Protein AF-A0ABD3M1J2-F1 (afdb_monomer)

Secondary structure (DSSP, 8-state):
---EEPP-HHHHHHHHHHHHHHHHHHHHHHGGGTT-TTHHHHHHHHS-TT---SS-PPPSB-TT--GGGB-TTSSSB--TTTTTT-SS-IIIIIBSTT-GGGG-TTS-B-TTTT--TTPPPHHHHHHHHHHHHHHHTTT---HHHHHHHHHHHHHSTTS---S---HHHHHHHHHHHTS---GGG-----SSSTTBGGGGHHHHHHHHHHHHHHHTTS-TTS--PPPHHHHHHHHHHHHHHHTTT---HHHHHHHHHHHHHHHHHHHPPEETTT-----HHHHHHHHHHTT-PPP-TT------SSBHHHHHHHHHHHHHHHHSHHHHTTT---SHHHHHGGGGSEEEETTTTEEEESPBPTTSS-BHHHHHHHHTT---EE--TTSTT-S-B---TTT----TTTEEEEEETTEEEEEEEEHHHHHH-GGGGGSSB-GGG-EESEETTEE-TTTSPPPPHHHHTTS----HHHHHHHHHHTTT-TT--TTGGG-TTS--TTS-PPP-S--SSHHHHHHHHHHHHHHHHHHHHHHHHTT-EEEE--EEEE-TTS-EEEEEEPPTTSTTGGGT--TT-EEEEEE-HHHHHHHTS--EEEEEEEEEEBTEEEEEEPP----------------------PPP----------TT--S-EEEEE---THHHHHHHHHHHHHHH-TTSB-HHHHHHHHT-----PPPSS----SSS--PPTTSPPPPHHHHHHHHHHHT-SEEEES--HHHHHHHHTTSS-PEEEEESSHHHHHHHHHHHHTTT--EEE---GGGTTS--TTGGGBHHHHHHHHHHHHHHHHHHHHHHHS---HHHHHHHHHHHHHHHHHHHHH-SEEEEEHHHHT-GGGTT---SEEEETTTTTS-HHHHHHHHTTTBSEEEEE-SS---SS--HHHHHHHTT-PPP---EE-SS-HHHHHHHHHHHSTT--EESS-SGGG-GGGSTT--SSS----SSTT--EEEEE--PPPEE-TTSS-EE-HHHHHHHHHHHHHHHHHT--GGGEEEE-S-HHHHHHHHHHHHHH-SS-HHHHHTSEEE-TGGGTT--EEEEEEE-----SSS--GGGG-HHHHHHHHTTEEEEEEEEE-HHHHTTSHHHHHHHHHHHHTT-EEES-TTS-EE-----PPPSS-GGGSTTTTHHHHHTT--------------------------------------------------------------------------------------------------------------

Foldseek 3Di:
DFDFDADDLVLLVVLLVQVLVCVLQVQQQCQQVPPQPVPPVQQCVQCNPVGRDAQAAHAFADPPACLLQAAQQAGDGDDPPPPPDDPATCCDQFFVHNLVVSSHNVGRGRQFNQDGRSFGAPLSLLLVLQVVQCVVVVLARDLVSSLVSVSVLRRDPPSGRGSHDARLSSQLVSCCPVVVDDLLPRADPPVGCLQFPSLQSQLLSLLSRLLSVQQVPDPDPDASDQPPVSLVVSLQSSLSRSSSRHDDPLSSQLSSLVSQLSSLSSRFTARVVQRAGPSQVSLQVSCVSNVHDRAAAPDDQDQDDRGCVRPVNVVSNVVCNCRGSVLRSLPPPDVPVVVVVPQFQWWAQPVLRDIFGQEDADALPAGRRLVLCLLLLTFWIFTGCSAPVGRDIDAAPVPRHRGLQQWWWWDFQPDPDIGIHGLVCLVPPPVVVVGRIDSVPTDGQAASRGGDCSRGNHDDVSVNVVDPRADPVLSVVQSLVCLVPSPDDSVCVPDPPPDPPVVADDDDLFAPALVRVLVNVLVVLVVVQVVVVSVQQSPKDWWWFWQWDADLLRFIKTKTADDPSVVLCVVVDDQLFKKKKWAAPVRCVVVVHTDIWIFGFHDADPRITITTTDDQDPDDDDDDDDDDDDDDDDDDDDDDDDDDDRPDDPNVDGTGMMMGGDDDCLLSVLLSVLSVLLRPPCLLEDPVVRCLLSLHDDDFDWDPPQDDDPDLFLDFAQDDTDDPLRSVQLVVQSGGQEAEAADAQSSLVSVLVRVPAAEEEAEQDPVVLQVNQVSNVSRVFLEAEEDDPSCLPPDDPCNVRYLSNVQCVQLDDLLVVLVVCCVSNVDDDPVSVVVNVVSSLVSSLVSVRPGNYYGYYLSRCSDPSNPPAAHQHYEYEQQLVDAASSNSSNSSRRYRHYYYHHDAHDDDDAGSVRSSVVSPRFHSYDQEDAFAEPLLVQLLCVQQVVVRRHYPDYLVRQAPVPAPQQPPPDDQPQVDRSRQEFEEADQFGWRQASSSNWIATVRLLVVVLVSLLVCVVRGHQLQQEEEEEQTSRHLVVSLVCNLPPRPDHSVRSVSHHRYYLVVCVVAAHQEYEYEQRDNDQPSASPPVLDPRSVSSRSPRHRHHYYYYDHLNRQLVRLSSVVVLVSNLVVQRYWYDDSVDTDRDPDDHDHDPDDPCPDPSNVSVVSSVVDDPPDPPDPDDDDDDDDDDDDDDDDDDDDDDDDDDDDDDDDDDDDDDDDDDYDDDDDDDDDDDDDDDDDDDDDDDDDDDDDDDDDDDDDDDDDDDDDDDDDDDDDDDDDD

InterPro domains:
  IPR018999 RNA helicase UPF1, Cys/His rich zinc-binding domain [PF09416] (341-484)
  IPR018999 RNA helicase UPF1, Cys/His rich zinc-binding domain [PS51997] (327-485)
  IPR018999 RNA helicase UPF1, Cys/His rich zinc-binding domain [cd21400] (340-455)
  IPR027417 P-loop containing nucleoside triphosphate hydrolase [G3DSA:3.40.50.300] (642-929)
  IPR027417 P-loop containing nucleoside triphosphate hydrolase [G3DSA:3.40.50.300] (931-1149)
  IPR027417 P-loop containing nucleoside triphosphate hydrolase [SSF52540] (718-1129)
  IPR036705 ADP-ribosylation/Crystallin J1 superfamily [G3DSA:1.10.4080.10] (10-353)
  IPR036705 ADP-ribosylation/Crystallin J1 superfamily [SSF101478] (13-174)
  IPR040812 RNA helicase UPF1, 1B domain [PF18141] (540-616)
  IPR040812 RNA helicase UPF1, 1B domain [cd21407] (540-661)
  IPR041677 DNA2/NAM7 helicase, helicase domain [PF13086] (817-901)
  IPR041679 DNA2/NAM7 helicase-like, C-terminal [PF13087] (908-1111)
  IPR045055 DNA2/NAM7-like helicase [PTHR10887] (339-1135)
  IPR047187 Upf1-like, C-terminal helicase domain [cd18808] (932-1128)

pLDDT: mean 73.37, std 21.45, range [21.06, 97.94]

Structure (mmCIF, N/CA/C/O backbone):
data_AF-A0ABD3M1J2-F1
#
_entry.id   AF-A0ABD3M1J2-F1
#
loop_
_atom_site.group_PDB
_atom_site.id
_atom_site.type_symbol
_atom_site.label_atom_id
_atom_site.label_alt_id
_atom_site.label_comp_id
_atom_site.label_asym_id
_atom_site.label_entity_id
_atom_site.label_seq_id
_atom_site.pdbx_PDB_ins_code
_atom_site.Cartn_x
_atom_site.Cartn_y
_atom_site.Cartn_z
_atom_site.occupancy
_atom_site.B_iso_or_equiv
_atom_site.auth_seq_id
_atom_site.auth_comp_id
_atom_site.auth_asym_id
_atom_site.auth_atom_id
_atom_site.pdbx_PDB_model_num
ATOM 1 N N . MET A 1 1 ? 25.292 -27.382 -35.495 1.00 34.38 1 MET A N 1
ATOM 2 C CA . MET A 1 1 ? 26.446 -26.599 -35.001 1.00 34.38 1 MET A CA 1
ATOM 3 C C . MET A 1 1 ? 26.250 -25.166 -35.467 1.00 34.38 1 MET A C 1
ATOM 5 O O . MET A 1 1 ? 25.850 -25.013 -36.612 1.00 34.38 1 MET A O 1
ATOM 9 N N . SER A 1 2 ? 26.475 -24.159 -34.616 1.00 38.03 2 SER A N 1
ATOM 10 C CA . SER A 1 2 ? 26.635 -22.775 -35.101 1.00 38.03 2 SER A CA 1
ATOM 11 C C . SER A 1 2 ? 28.005 -22.657 -35.772 1.00 38.03 2 SER A C 1
ATOM 13 O O . SER A 1 2 ? 28.951 -23.300 -35.310 1.00 38.03 2 SER A O 1
ATOM 15 N N . MET A 1 3 ? 28.118 -21.873 -36.844 1.00 42.59 3 MET A N 1
ATOM 16 C CA . MET A 1 3 ? 29.413 -21.562 -37.448 1.00 42.59 3 MET A CA 1
ATOM 17 C C . MET A 1 3 ? 30.013 -20.355 -36.724 1.00 42.59 3 MET A C 1
ATOM 19 O O . MET A 1 3 ? 29.466 -19.258 -36.763 1.00 42.59 3 MET A O 1
ATOM 23 N N . MET A 1 4 ? 31.143 -20.548 -36.046 1.00 52.69 4 MET A N 1
ATOM 24 C CA . MET A 1 4 ? 31.900 -19.420 -35.500 1.00 52.69 4 MET A CA 1
ATOM 25 C C . MET A 1 4 ? 32.510 -18.638 -36.667 1.00 52.69 4 MET A C 1
ATOM 27 O O . MET A 1 4 ? 33.051 -19.245 -37.592 1.00 52.69 4 MET A O 1
ATOM 31 N N . SER A 1 5 ? 32.433 -17.308 -36.636 1.00 55.06 5 SER A N 1
ATOM 32 C CA . SER A 1 5 ? 33.090 -16.487 -37.654 1.00 55.06 5 SER A CA 1
ATOM 33 C C . SER A 1 5 ? 34.607 -16.658 -37.548 1.00 55.06 5 SER A C 1
ATOM 35 O O . SER A 1 5 ? 35.130 -16.607 -36.427 1.00 55.06 5 SER A O 1
ATOM 37 N N . PRO A 1 6 ? 35.343 -16.764 -38.672 1.00 57.12 6 PRO A N 1
ATOM 38 C CA . PRO A 1 6 ? 36.768 -16.479 -38.646 1.00 57.12 6 PRO A CA 1
ATOM 39 C C . PRO A 1 6 ? 36.985 -15.053 -38.123 1.00 57.12 6 PRO A C 1
ATOM 41 O O . PRO A 1 6 ? 36.161 -14.152 -38.325 1.00 57.12 6 PRO A O 1
ATOM 44 N N . ILE A 1 7 ? 38.093 -14.861 -37.416 1.00 63.62 7 ILE A N 1
ATOM 45 C CA . ILE A 1 7 ? 38.535 -13.542 -36.968 1.00 63.62 7 ILE A CA 1
ATOM 46 C C . ILE A 1 7 ? 39.147 -12.825 -38.172 1.00 63.62 7 ILE A C 1
ATOM 48 O O . ILE A 1 7 ? 39.735 -13.453 -39.046 1.00 63.62 7 ILE A O 1
ATOM 52 N N . THR A 1 8 ? 38.984 -11.506 -38.240 1.00 69.69 8 THR A N 1
ATOM 53 C CA . THR A 1 8 ? 39.515 -10.689 -39.336 1.00 69.69 8 THR A CA 1
ATOM 54 C C . THR A 1 8 ? 40.330 -9.529 -38.784 1.00 69.69 8 THR A C 1
ATOM 56 O O . THR A 1 8 ? 40.072 -9.040 -37.679 1.00 69.69 8 THR A O 1
ATOM 59 N N . SER A 1 9 ? 41.277 -9.031 -39.583 1.00 68.31 9 SER A N 1
ATOM 60 C CA . SER A 1 9 ? 42.047 -7.821 -39.261 1.00 68.31 9 SER A CA 1
ATOM 61 C C . SER A 1 9 ? 41.130 -6.627 -38.921 1.00 68.31 9 SER A C 1
ATOM 63 O O . SER A 1 9 ? 41.358 -5.920 -37.941 1.00 68.31 9 SER A O 1
ATOM 65 N N . GLN A 1 10 ? 40.002 -6.484 -39.632 1.00 68.62 10 GLN A N 1
ATOM 66 C CA . GLN A 1 10 ? 38.981 -5.460 -39.365 1.00 68.62 10 GLN A CA 1
ATOM 67 C C . GLN A 1 10 ? 38.299 -5.618 -37.991 1.00 68.62 10 GLN A C 1
ATOM 69 O O . GLN A 1 10 ? 38.070 -4.624 -37.299 1.00 68.62 10 GLN A O 1
ATOM 74 N N . LEU A 1 11 ? 37.995 -6.850 -37.558 1.00 70.38 11 LEU A N 1
ATOM 75 C CA . LEU A 1 11 ? 37.420 -7.109 -36.231 1.00 70.38 11 LEU A CA 1
ATOM 76 C C . LEU A 1 11 ? 38.422 -6.773 -35.114 1.00 70.38 11 LEU A C 1
ATOM 78 O O . LEU A 1 11 ? 38.044 -6.173 -34.105 1.00 70.38 11 LEU A O 1
ATOM 82 N N . ILE A 1 12 ? 39.698 -7.113 -35.312 1.00 74.00 12 ILE A N 1
ATOM 83 C CA . ILE A 1 12 ? 40.788 -6.779 -34.384 1.00 74.00 12 ILE A CA 1
ATOM 84 C C . ILE A 1 12 ? 40.951 -5.254 -34.290 1.00 74.00 12 ILE A C 1
ATOM 86 O O . ILE A 1 12 ? 40.969 -4.710 -33.184 1.00 74.00 12 ILE A O 1
ATOM 90 N N . GLU A 1 13 ? 40.977 -4.541 -35.421 1.00 74.69 13 GLU A N 1
ATOM 91 C CA . GLU A 1 13 ? 41.046 -3.074 -35.452 1.00 74.69 13 GLU A CA 1
ATOM 92 C C . GLU A 1 13 ? 39.856 -2.425 -34.723 1.00 74.69 13 GLU A C 1
ATOM 94 O O . GLU A 1 13 ? 40.040 -1.514 -33.909 1.00 74.69 13 GLU A O 1
ATOM 99 N N . SER A 1 14 ? 38.637 -2.926 -34.953 1.00 72.38 14 SER A N 1
ATOM 100 C CA . SER A 1 14 ? 37.434 -2.446 -34.267 1.00 72.38 14 SER A CA 1
ATOM 101 C C . SER A 1 14 ? 37.536 -2.629 -32.749 1.00 72.38 14 SER A C 1
ATOM 103 O O . SER A 1 14 ? 37.269 -1.687 -32.001 1.00 72.38 14 SER A O 1
ATOM 105 N N . ARG A 1 15 ? 37.969 -3.808 -32.277 1.00 76.19 15 ARG A N 1
ATOM 106 C CA . ARG A 1 15 ? 38.156 -4.087 -30.842 1.00 76.19 15 ARG A CA 1
ATOM 107 C C . ARG A 1 15 ? 39.206 -3.171 -30.210 1.00 76.19 15 ARG A C 1
ATOM 109 O O . ARG A 1 15 ? 38.957 -2.624 -29.137 1.00 76.19 15 ARG A O 1
ATOM 116 N N . LEU A 1 16 ? 40.335 -2.941 -30.885 1.00 77.62 16 LEU A N 1
ATOM 117 C CA . LEU A 1 16 ? 41.389 -2.024 -30.431 1.00 77.62 16 LEU A CA 1
ATOM 118 C C . LEU A 1 16 ? 40.875 -0.583 -30.295 1.00 77.62 16 LEU A C 1
ATOM 120 O O . LEU A 1 16 ? 41.103 0.062 -29.270 1.00 77.62 16 LEU A O 1
ATOM 124 N N . ARG A 1 17 ? 40.132 -0.086 -31.294 1.00 75.50 17 ARG A N 1
ATOM 125 C CA . ARG A 1 17 ? 39.505 1.245 -31.249 1.00 75.50 17 ARG A CA 1
ATOM 126 C C . ARG A 1 17 ? 38.516 1.356 -30.086 1.00 75.50 17 ARG A C 1
ATOM 128 O O . ARG A 1 17 ? 38.584 2.327 -29.333 1.00 75.50 17 ARG A O 1
ATOM 135 N N . SER A 1 18 ? 37.636 0.370 -29.907 1.00 73.00 18 SER A N 1
ATOM 136 C CA . SER A 1 18 ? 36.658 0.347 -28.812 1.00 73.00 18 SER A CA 1
ATOM 137 C C . SER A 1 18 ? 37.309 0.280 -27.428 1.00 73.00 18 SER A C 1
ATOM 139 O O . SER A 1 18 ? 36.859 0.986 -26.527 1.00 73.00 18 SER A O 1
ATOM 141 N N . ALA A 1 19 ? 38.380 -0.503 -27.257 1.00 77.62 19 ALA A N 1
ATOM 142 C CA . ALA A 1 19 ? 39.123 -0.581 -25.999 1.00 77.62 19 ALA A CA 1
ATOM 143 C C . ALA A 1 19 ? 39.725 0.780 -25.613 1.00 77.62 19 ALA A C 1
ATOM 145 O O . ALA A 1 19 ? 39.516 1.255 -24.498 1.00 77.62 19 ALA A O 1
ATOM 146 N N . LEU A 1 20 ? 40.398 1.450 -26.556 1.00 82.62 20 LEU A N 1
ATOM 147 C CA . LEU A 1 20 ? 41.000 2.766 -26.326 1.00 82.62 20 LEU A CA 1
ATOM 148 C C . LEU A 1 20 ? 39.944 3.831 -25.990 1.00 82.62 20 LEU A C 1
ATOM 150 O O . LEU A 1 20 ? 40.087 4.527 -24.985 1.00 82.62 20 LEU A O 1
ATOM 154 N N . TRP A 1 21 ? 38.858 3.929 -26.769 1.00 78.44 21 TRP A N 1
ATOM 155 C CA . TRP A 1 21 ? 37.748 4.844 -26.464 1.00 78.44 21 TRP A CA 1
ATOM 156 C C . TRP A 1 21 ? 37.130 4.566 -25.087 1.00 78.44 21 TRP A C 1
ATOM 158 O O . TRP A 1 21 ? 36.891 5.502 -24.326 1.00 78.44 21 TRP A O 1
ATOM 168 N N . GLY A 1 22 ? 36.914 3.291 -24.746 1.00 74.75 22 GLY A N 1
ATOM 169 C CA . GLY A 1 22 ? 36.373 2.881 -23.451 1.00 74.75 22 GLY A CA 1
ATOM 170 C C . GLY A 1 22 ? 37.255 3.300 -22.273 1.00 74.75 22 GLY A C 1
ATOM 171 O O . GLY A 1 22 ? 36.736 3.824 -21.290 1.00 74.75 22 GLY A O 1
ATOM 172 N N . MET A 1 23 ? 38.579 3.142 -22.387 1.00 82.00 23 MET A N 1
ATOM 173 C CA . MET A 1 23 ? 39.525 3.574 -21.351 1.00 82.00 23 MET A CA 1
ATOM 174 C C . MET A 1 23 ? 39.531 5.102 -21.177 1.00 82.00 23 MET A C 1
ATOM 176 O O . MET A 1 23 ? 39.372 5.581 -20.056 1.00 82.00 23 MET A O 1
ATOM 180 N N . PHE A 1 24 ? 39.661 5.875 -22.265 1.00 85.12 24 PHE A N 1
ATOM 181 C CA . PHE A 1 24 ? 39.729 7.342 -22.179 1.00 85.12 24 PHE A CA 1
ATOM 182 C C . PHE A 1 24 ? 38.408 7.968 -21.695 1.00 85.12 24 PHE A C 1
ATOM 184 O O . PHE A 1 24 ? 38.436 8.849 -20.836 1.00 85.12 24 PHE A O 1
ATOM 191 N N . SER A 1 25 ? 37.248 7.509 -22.177 1.00 82.00 25 SER A N 1
ATOM 192 C CA . SER A 1 25 ? 35.954 8.004 -21.680 1.00 82.00 25 SER A CA 1
ATOM 193 C C . SER A 1 25 ? 35.637 7.519 -20.262 1.00 82.00 25 SER A C 1
ATOM 195 O O . SER A 1 25 ? 35.024 8.259 -19.498 1.00 82.00 25 SER A O 1
ATOM 197 N N . GLY A 1 26 ? 36.056 6.305 -19.889 1.00 80.69 26 GLY A N 1
ATOM 198 C CA . GLY A 1 26 ? 35.844 5.755 -18.548 1.00 80.69 26 GLY A CA 1
ATOM 199 C C . GLY A 1 26 ? 36.596 6.528 -17.464 1.00 80.69 26 GLY A C 1
ATOM 200 O O . GLY A 1 26 ? 35.990 6.934 -16.476 1.00 80.69 26 GLY A O 1
ATOM 201 N N . ASP A 1 27 ? 37.886 6.797 -17.677 1.00 88.56 27 ASP A N 1
ATOM 202 C CA . ASP A 1 27 ? 38.728 7.578 -16.759 1.00 88.56 27 ASP A CA 1
ATOM 203 C C . ASP A 1 27 ? 38.173 9.000 -16.532 1.00 88.56 27 ASP A C 1
ATOM 205 O O . ASP A 1 27 ? 37.973 9.411 -15.389 1.00 88.56 27 ASP A O 1
ATOM 209 N N . ALA A 1 28 ? 37.803 9.707 -17.605 1.00 84.56 28 ALA A N 1
ATOM 210 C CA . ALA A 1 28 ? 37.243 11.061 -17.528 1.00 84.56 28 ALA A CA 1
ATOM 211 C C . ALA A 1 28 ? 35.830 11.138 -16.896 1.00 84.56 28 ALA A C 1
ATOM 213 O O . ALA A 1 28 ? 35.385 12.221 -16.508 1.00 84.56 28 ALA A O 1
ATOM 214 N N . LEU A 1 29 ? 35.113 10.012 -16.782 1.00 82.44 29 LEU A N 1
ATOM 215 C CA . LEU A 1 29 ? 33.857 9.902 -16.024 1.00 82.44 29 LEU A CA 1
ATOM 216 C C . LEU A 1 29 ? 34.086 9.481 -14.563 1.00 82.44 29 LEU A C 1
ATOM 218 O O . LEU A 1 29 ? 33.312 9.869 -13.689 1.00 82.44 29 LEU A O 1
ATOM 222 N N . ALA A 1 30 ? 35.127 8.688 -14.293 1.00 84.19 30 ALA A N 1
ATOM 223 C CA . ALA A 1 30 ? 35.431 8.154 -12.967 1.00 84.19 30 ALA A CA 1
ATOM 224 C C . ALA A 1 30 ? 36.204 9.142 -12.077 1.00 84.19 30 ALA A C 1
ATOM 226 O O . ALA A 1 30 ? 35.969 9.167 -10.865 1.00 84.19 30 ALA A O 1
ATOM 227 N N . ALA A 1 31 ? 37.064 9.983 -12.667 1.00 87.50 31 ALA A N 1
ATOM 228 C CA . ALA A 1 31 ? 37.960 10.915 -11.975 1.00 87.50 31 ALA A CA 1
ATOM 229 C C . ALA A 1 31 ? 37.348 11.725 -10.805 1.00 87.50 31 ALA A C 1
ATOM 231 O O . ALA A 1 31 ? 38.031 11.867 -9.786 1.00 87.50 31 ALA A O 1
ATOM 232 N N . PRO A 1 32 ? 36.090 12.219 -10.857 1.00 87.50 32 PRO A N 1
ATOM 233 C CA . PRO A 1 32 ? 35.486 12.973 -9.753 1.00 87.50 32 PRO A CA 1
ATOM 234 C C . PRO A 1 32 ? 34.967 12.087 -8.599 1.00 87.50 32 PRO A C 1
ATOM 236 O O . PRO A 1 32 ? 34.471 12.605 -7.610 1.00 87.50 32 PRO A O 1
ATOM 239 N N . THR A 1 33 ? 35.072 10.755 -8.695 1.00 83.00 33 THR A N 1
ATOM 240 C CA . THR A 1 33 ? 34.795 9.811 -7.586 1.00 83.00 33 THR A CA 1
ATOM 241 C C . THR A 1 33 ? 36.056 9.208 -6.965 1.00 83.00 33 THR A C 1
ATOM 243 O O . THR A 1 33 ? 35.970 8.460 -5.985 1.00 83.00 33 THR A O 1
ATOM 246 N N . HIS A 1 34 ? 37.238 9.487 -7.522 1.00 82.69 34 HIS A N 1
ATOM 247 C CA . HIS A 1 34 ? 38.473 8.846 -7.083 1.00 82.69 34 HIS A CA 1
ATOM 248 C C . HIS A 1 34 ? 38.767 9.158 -5.607 1.00 82.69 34 HIS A C 1
ATOM 250 O O . HIS A 1 34 ? 38.843 10.313 -5.192 1.00 82.69 34 HIS A O 1
ATOM 256 N N . TRP A 1 35 ? 38.973 8.097 -4.820 1.00 74.06 35 TRP A N 1
ATOM 257 C CA . TRP A 1 35 ? 39.281 8.147 -3.384 1.00 74.06 35 TRP A CA 1
ATOM 258 C C . TRP A 1 35 ? 38.180 8.744 -2.475 1.00 74.06 35 TRP A C 1
ATOM 260 O O . TRP A 1 35 ? 38.480 9.258 -1.395 1.00 74.06 35 TRP A O 1
ATOM 270 N N . TYR A 1 36 ? 36.903 8.620 -2.855 1.00 75.75 36 TYR A N 1
ATOM 271 C CA . TYR A 1 36 ? 35.754 8.955 -1.998 1.00 75.75 36 TYR A CA 1
ATOM 272 C C . TYR A 1 36 ? 35.553 7.956 -0.839 1.00 75.75 36 TYR A C 1
ATOM 274 O O . TYR A 1 36 ? 34.746 7.028 -0.906 1.00 75.75 36 TYR A O 1
ATOM 282 N N . TYR A 1 37 ? 36.283 8.155 0.262 1.00 69.25 37 TYR A N 1
ATOM 283 C CA . TYR A 1 37 ? 36.232 7.278 1.442 1.00 69.25 37 TYR A CA 1
ATOM 284 C C . TYR A 1 37 ? 34.883 7.284 2.188 1.00 69.25 37 TYR A C 1
ATOM 286 O O . TYR A 1 37 ? 34.556 6.292 2.835 1.00 69.25 37 TYR A O 1
ATOM 294 N N . GLY A 1 38 ? 34.084 8.354 2.093 1.00 67.06 38 GLY A N 1
ATOM 295 C CA . GLY A 1 38 ? 32.708 8.403 2.612 1.00 67.06 38 GLY A CA 1
ATOM 296 C C . GLY A 1 38 ? 31.663 7.739 1.703 1.00 67.06 38 GLY A C 1
ATOM 297 O O . GLY A 1 38 ? 30.472 7.776 2.012 1.00 67.06 38 GLY A O 1
ATOM 298 N N . GLY A 1 39 ? 32.086 7.132 0.589 1.00 67.56 39 GLY A N 1
ATOM 299 C CA . GLY A 1 39 ? 31.227 6.366 -0.312 1.00 67.56 39 GLY A CA 1
ATOM 300 C C . GLY A 1 39 ? 30.129 7.190 -0.991 1.00 67.56 39 GLY A C 1
ATOM 301 O O . GLY A 1 39 ? 30.226 8.409 -1.144 1.00 67.56 39 GLY A O 1
ATOM 302 N N . PHE A 1 40 ? 29.063 6.505 -1.411 1.00 65.31 40 PHE A N 1
ATOM 303 C CA . PHE A 1 40 ? 27.967 7.111 -2.173 1.00 65.31 40 PHE A CA 1
ATOM 304 C C . PHE A 1 40 ? 27.272 8.297 -1.467 1.00 65.31 40 PHE A C 1
ATOM 306 O O . PHE A 1 40 ? 27.029 9.289 -2.152 1.00 65.31 40 PHE A O 1
ATOM 313 N N . PRO A 1 41 ? 27.036 8.299 -0.135 1.00 75.19 41 PRO A N 1
ATOM 314 C CA . PRO A 1 41 ? 26.489 9.472 0.553 1.00 75.19 41 PRO A CA 1
ATOM 315 C C . PRO A 1 41 ? 27.376 10.720 0.440 1.00 75.19 41 PRO A C 1
ATOM 317 O O . PRO A 1 41 ? 26.859 11.820 0.258 1.00 75.19 41 PRO A O 1
ATOM 320 N N . GLN A 1 42 ? 28.708 10.572 0.475 1.00 77.31 42 GLN A N 1
ATOM 321 C CA . GLN A 1 42 ? 29.620 11.702 0.268 1.00 77.31 42 GLN A CA 1
ATOM 322 C C . GLN A 1 42 ? 29.597 12.181 -1.197 1.00 77.31 42 GLN A C 1
ATOM 324 O O . GLN A 1 42 ? 29.577 13.381 -1.449 1.00 77.31 42 GLN A O 1
ATOM 329 N N . ILE A 1 43 ? 29.494 11.266 -2.168 1.00 78.19 43 ILE A N 1
ATOM 330 C CA . ILE A 1 43 ? 29.311 11.622 -3.590 1.00 78.19 43 ILE A CA 1
ATOM 331 C C . ILE A 1 43 ? 27.977 12.370 -3.804 1.00 78.19 43 ILE A C 1
ATOM 333 O O . ILE A 1 43 ? 27.922 13.316 -4.586 1.00 78.19 43 ILE A O 1
ATOM 337 N N . GLN A 1 44 ? 26.906 11.995 -3.093 1.00 80.12 44 GLN A N 1
ATOM 338 C CA . GLN A 1 44 ? 25.612 12.692 -3.140 1.00 80.12 44 GLN A CA 1
ATOM 339 C C . GLN A 1 44 ? 25.605 14.042 -2.403 1.00 80.12 44 GLN A C 1
ATOM 341 O O . GLN A 1 44 ? 24.818 14.916 -2.762 1.00 80.12 44 GLN A O 1
ATOM 346 N N . SER A 1 45 ? 26.459 14.224 -1.393 1.00 82.62 45 SER A N 1
ATOM 347 C CA . SER A 1 45 ? 26.725 15.530 -0.774 1.00 82.62 45 SER A CA 1
ATOM 348 C C . SER A 1 45 ? 27.403 16.467 -1.775 1.00 82.62 45 SER A C 1
ATOM 350 O O . SER A 1 45 ? 26.921 17.568 -2.029 1.00 82.62 45 SER A O 1
ATOM 352 N N . ASP A 1 46 ? 28.489 15.999 -2.390 1.00 81.81 46 ASP A N 1
ATOM 353 C CA . ASP A 1 46 ? 29.411 16.864 -3.129 1.00 81.81 46 ASP A CA 1
ATOM 354 C C . ASP A 1 46 ? 28.947 17.150 -4.572 1.00 81.81 46 ASP A C 1
ATOM 356 O O . ASP A 1 46 ? 29.193 18.236 -5.094 1.00 81.81 46 ASP A O 1
ATOM 360 N N . TYR A 1 47 ? 28.219 16.215 -5.199 1.00 81.56 47 TYR A N 1
ATOM 361 C CA . TYR A 1 47 ? 27.657 16.346 -6.557 1.00 81.56 47 TYR A CA 1
ATOM 362 C C . TYR A 1 47 ? 26.118 16.400 -6.582 1.00 81.56 47 TYR A C 1
ATOM 364 O O . TYR A 1 47 ? 25.491 16.323 -7.642 1.00 81.56 47 TYR A O 1
ATOM 372 N N . GLY A 1 48 ? 25.489 16.536 -5.414 1.00 75.69 48 GLY A N 1
ATOM 373 C CA . GLY A 1 48 ? 24.038 16.544 -5.256 1.00 75.69 48 GLY A CA 1
ATOM 374 C C . GLY A 1 48 ? 23.391 15.156 -5.351 1.00 75.69 48 GLY A C 1
ATOM 375 O O . GLY A 1 48 ? 23.991 14.160 -5.751 1.00 75.69 48 GLY A O 1
ATOM 376 N N . ARG A 1 49 ? 22.102 15.091 -5.001 1.00 61.78 49 ARG A N 1
ATOM 377 C CA . ARG A 1 49 ? 21.341 13.859 -4.694 1.00 61.78 49 ARG A CA 1
ATOM 378 C C . ARG A 1 49 ? 21.336 12.762 -5.778 1.00 61.78 49 ARG A C 1
ATOM 380 O O . ARG A 1 49 ? 21.005 11.619 -5.473 1.00 61.78 49 ARG A O 1
ATOM 387 N N . GLY A 1 50 ? 21.697 13.084 -7.022 1.00 58.53 50 GLY A N 1
ATOM 388 C CA . GLY A 1 50 ? 21.825 12.127 -8.131 1.00 58.53 50 GLY A CA 1
ATOM 389 C C . GLY A 1 50 ? 23.257 11.686 -8.467 1.00 58.53 50 GLY A C 1
ATOM 390 O O . GLY A 1 50 ? 23.413 10.928 -9.419 1.00 58.53 50 GLY A O 1
ATOM 391 N N . GLY A 1 51 ? 24.271 12.162 -7.738 1.00 73.44 51 GLY A N 1
ATOM 392 C CA . GLY A 1 51 ? 25.685 11.939 -8.040 1.00 73.44 51 GLY A CA 1
ATOM 393 C C . GLY A 1 51 ? 26.118 12.523 -9.390 1.00 73.44 51 GLY A C 1
ATOM 394 O O . GLY A 1 51 ? 25.457 13.392 -9.963 1.00 73.44 51 GLY A O 1
ATOM 395 N N . ILE A 1 52 ? 27.232 12.012 -9.914 1.00 70.50 52 ILE A N 1
ATOM 396 C CA . ILE A 1 52 ? 27.751 12.352 -11.245 1.00 70.50 52 ILE A CA 1
ATOM 397 C C . ILE A 1 52 ? 26.811 11.807 -12.329 1.00 70.50 52 ILE A C 1
ATOM 399 O O . ILE A 1 52 ? 26.488 10.620 -12.339 1.00 70.50 52 ILE A O 1
ATOM 403 N N . LYS A 1 53 ? 26.413 12.667 -13.275 1.00 64.44 53 LYS A N 1
ATOM 404 C CA . LYS A 1 53 ? 25.487 12.325 -14.378 1.00 64.44 53 LYS A CA 1
ATOM 405 C C . LYS A 1 53 ? 26.110 12.388 -15.779 1.00 64.44 53 LYS A C 1
ATOM 407 O O . LYS A 1 53 ? 25.430 12.122 -16.763 1.00 64.44 53 LYS A O 1
ATOM 412 N N . GLY A 1 54 ? 27.388 12.741 -15.873 1.00 74.88 54 GLY A N 1
ATOM 413 C CA . GLY A 1 54 ? 28.140 12.898 -17.118 1.00 74.88 54 GLY A CA 1
ATOM 414 C C . GLY A 1 54 ? 29.538 13.438 -16.824 1.00 74.88 54 GLY A C 1
ATOM 415 O O . GLY A 1 54 ? 29.964 13.436 -15.668 1.00 74.88 54 GLY A O 1
ATOM 416 N N . TYR A 1 55 ? 30.241 13.944 -17.837 1.00 81.00 55 TYR A N 1
ATOM 417 C CA . TYR A 1 55 ? 31.531 14.608 -17.632 1.00 81.00 55 TYR A CA 1
ATOM 418 C C . TYR A 1 55 ? 31.361 15.810 -16.689 1.00 81.00 55 TYR A C 1
ATOM 420 O O . TYR A 1 55 ? 30.683 16.780 -17.015 1.00 81.00 55 TYR A O 1
ATOM 428 N N . THR A 1 56 ? 31.952 15.715 -15.500 1.00 83.12 56 THR A N 1
ATOM 429 C CA . THR A 1 56 ? 31.794 16.661 -14.384 1.00 83.12 56 THR A CA 1
ATOM 430 C C . THR A 1 56 ? 33.194 16.961 -13.841 1.00 83.12 56 THR A C 1
ATOM 432 O O . THR A 1 56 ? 33.986 16.025 -13.756 1.00 83.12 56 THR A O 1
ATOM 435 N N . PRO A 1 57 ? 33.556 18.210 -13.497 1.00 89.44 57 PRO A N 1
ATOM 436 C CA . PRO A 1 57 ? 34.857 18.485 -12.892 1.00 89.44 57 PRO A CA 1
ATOM 437 C C . PRO A 1 57 ? 34.878 17.991 -11.430 1.00 89.44 57 PRO A C 1
ATOM 439 O O . PRO A 1 57 ? 33.839 18.023 -10.761 1.00 89.44 57 PRO A O 1
ATOM 442 N N . PRO A 1 58 ? 36.024 17.548 -10.886 1.00 91.94 58 PRO A N 1
ATOM 443 C CA . PRO A 1 58 ? 36.136 17.228 -9.468 1.00 91.94 58 PRO A CA 1
ATOM 444 C C . PRO A 1 58 ? 35.902 18.437 -8.555 1.00 91.94 58 PRO A C 1
ATOM 446 O O . PRO A 1 58 ? 36.345 19.544 -8.858 1.00 91.94 58 PRO A O 1
ATOM 449 N N . VAL A 1 59 ? 35.237 18.235 -7.410 1.00 90.69 59 VAL A N 1
ATOM 450 C CA . VAL A 1 59 ? 35.126 19.295 -6.397 1.00 90.69 59 VAL A CA 1
ATOM 451 C C . VAL A 1 59 ? 36.516 19.617 -5.854 1.00 90.69 59 VAL A C 1
ATOM 453 O O . VAL A 1 59 ? 37.307 18.719 -5.588 1.00 90.69 59 VAL A O 1
ATOM 456 N N . THR A 1 60 ? 36.849 20.894 -5.669 1.00 89.88 60 THR A N 1
ATOM 457 C CA . THR A 1 60 ? 38.199 21.274 -5.212 1.00 89.88 60 THR A CA 1
ATOM 458 C C . THR A 1 60 ? 38.474 20.802 -3.778 1.00 89.88 60 THR A C 1
ATOM 460 O O . THR A 1 60 ? 39.578 20.354 -3.464 1.00 89.88 60 THR A O 1
ATOM 463 N N . ASN A 1 61 ? 37.464 20.875 -2.905 1.00 89.25 61 ASN A N 1
ATOM 464 C CA . ASN A 1 61 ? 37.547 20.468 -1.503 1.00 89.25 61 ASN A CA 1
ATOM 465 C C . ASN A 1 61 ? 36.933 19.073 -1.324 1.00 89.25 61 ASN A C 1
ATOM 467 O O . ASN A 1 61 ? 35.735 18.913 -1.525 1.00 89.25 61 ASN A O 1
ATOM 471 N N . LEU A 1 62 ? 37.731 18.097 -0.881 1.00 88.25 62 LEU A N 1
ATOM 472 C CA . LEU A 1 62 ? 37.279 16.749 -0.527 1.00 88.25 62 LEU A CA 1
ATOM 473 C C . LEU A 1 62 ? 37.542 16.487 0.965 1.00 88.25 62 LEU A C 1
ATOM 475 O O . LEU A 1 62 ? 38.698 16.250 1.349 1.00 88.25 62 LEU A O 1
ATOM 479 N N . PRO A 1 63 ? 36.509 16.498 1.829 1.00 83.38 63 PRO A N 1
ATOM 480 C CA . PRO A 1 63 ? 36.640 16.109 3.230 1.00 83.38 63 PRO A CA 1
ATOM 481 C C . PRO A 1 63 ? 37.230 14.700 3.374 1.00 83.38 63 PRO A C 1
ATOM 483 O O . PRO A 1 63 ? 36.795 13.756 2.717 1.00 83.38 63 PRO A O 1
ATOM 486 N N . GLY A 1 64 ? 38.239 14.554 4.235 1.00 75.94 64 GLY A N 1
ATOM 487 C CA . GLY A 1 64 ? 38.883 13.262 4.509 1.00 75.94 64 GLY A CA 1
ATOM 488 C C . GLY A 1 64 ? 40.030 12.877 3.566 1.00 75.94 64 GLY A C 1
ATOM 489 O O . GLY A 1 64 ? 40.696 11.875 3.833 1.00 75.94 64 GLY A O 1
ATOM 490 N N . SER A 1 65 ? 40.326 13.681 2.536 1.00 84.81 65 SER A N 1
ATOM 491 C CA . SER A 1 65 ? 41.471 13.475 1.633 1.00 84.81 65 SER A CA 1
ATOM 492 C C . SER A 1 65 ? 42.796 13.237 2.378 1.00 84.81 65 SER A C 1
ATOM 494 O O . SER A 1 65 ? 42.997 13.679 3.518 1.00 84.81 65 SER A O 1
ATOM 496 N N . ILE A 1 66 ? 43.711 12.510 1.730 1.00 80.81 66 ILE A N 1
ATOM 497 C CA . ILE A 1 66 ? 45.084 12.286 2.210 1.00 80.81 66 ILE A CA 1
ATOM 498 C C . ILE A 1 66 ? 46.159 12.771 1.222 1.00 80.81 66 ILE A C 1
ATOM 500 O O . ILE A 1 66 ? 47.346 12.557 1.474 1.00 80.81 66 ILE A O 1
ATOM 504 N N . LEU A 1 67 ? 45.766 13.477 0.150 1.00 86.69 67 LEU A N 1
ATOM 505 C CA . LEU A 1 67 ? 46.681 14.168 -0.771 1.00 86.69 67 LEU A CA 1
ATOM 506 C C . LEU A 1 67 ? 47.642 15.071 0.021 1.00 86.69 67 LEU A C 1
ATOM 508 O O . LEU A 1 67 ? 48.853 14.881 0.012 1.00 86.69 67 LEU A O 1
ATOM 512 N N . ASN A 1 68 ? 47.059 15.941 0.844 1.00 79.06 68 ASN A N 1
ATOM 513 C CA . ASN A 1 68 ? 47.721 16.873 1.757 1.00 79.06 68 ASN A CA 1
ATOM 514 C C . ASN A 1 68 ? 48.545 16.225 2.892 1.00 79.06 68 ASN A C 1
ATOM 516 O O . ASN A 1 68 ? 49.201 16.925 3.656 1.00 79.06 68 ASN A O 1
ATOM 520 N N . LYS A 1 69 ? 48.479 14.899 3.059 1.00 82.75 69 LYS A N 1
ATOM 521 C CA . LYS A 1 69 ? 49.233 14.146 4.080 1.00 82.75 69 LYS A CA 1
ATOM 522 C C . LYS A 1 69 ? 50.389 13.352 3.472 1.00 82.75 69 LYS A C 1
ATOM 524 O O . LYS A 1 69 ? 51.206 12.824 4.224 1.00 82.75 69 LYS A O 1
ATOM 529 N N . SER A 1 70 ? 50.438 13.242 2.147 1.00 84.12 70 SER A N 1
ATOM 530 C CA . SER A 1 70 ? 51.466 12.521 1.391 1.00 84.12 70 SER A CA 1
ATOM 531 C C . SER A 1 70 ? 52.693 13.415 1.188 1.00 84.12 70 SER A C 1
ATOM 533 O O . SER A 1 70 ? 52.537 14.626 1.052 1.00 84.12 70 SER A O 1
ATOM 535 N N . ASP A 1 71 ? 53.907 12.858 1.168 1.00 86.38 71 ASP A N 1
ATOM 536 C CA . ASP A 1 71 ? 55.107 13.674 0.921 1.00 86.38 71 ASP A CA 1
ATOM 537 C C . ASP A 1 71 ? 55.170 14.121 -0.562 1.00 86.38 71 ASP A C 1
ATOM 539 O O . ASP A 1 71 ? 55.264 13.262 -1.448 1.00 86.38 71 ASP A O 1
ATOM 543 N N . PRO A 1 72 ? 55.150 15.436 -0.879 1.00 88.06 72 PRO A N 1
ATOM 544 C CA . PRO A 1 72 ? 55.322 15.932 -2.248 1.00 88.06 72 PRO A CA 1
ATOM 545 C C . PRO A 1 72 ? 56.715 15.636 -2.832 1.00 88.06 72 PRO A C 1
ATOM 547 O O . PRO A 1 72 ? 56.914 15.812 -4.030 1.00 88.06 72 PRO A O 1
ATOM 550 N N . ASN A 1 73 ? 57.675 15.184 -2.017 1.00 87.75 73 ASN A N 1
ATOM 551 C CA . ASN A 1 73 ? 59.051 14.864 -2.397 1.00 87.75 73 ASN A CA 1
ATOM 552 C C . ASN A 1 73 ? 59.369 13.362 -2.462 1.00 87.75 73 ASN A C 1
ATOM 554 O O . ASN A 1 73 ? 60.536 13.023 -2.666 1.00 87.75 73 ASN A O 1
ATOM 558 N N . GLY A 1 74 ? 58.388 12.470 -2.284 1.00 81.25 74 GLY A N 1
ATOM 559 C CA . GLY A 1 74 ? 58.622 11.025 -2.351 1.00 81.25 74 GLY A CA 1
ATOM 560 C C . GLY A 1 74 ? 57.514 10.166 -1.738 1.00 81.25 74 GLY A C 1
ATOM 561 O O . GLY A 1 74 ? 56.322 10.438 -1.906 1.00 81.25 74 GLY A O 1
ATOM 562 N N . GLY A 1 75 ? 57.933 9.093 -1.073 1.00 77.00 75 GLY A N 1
ATOM 563 C CA . GLY A 1 75 ? 57.091 8.073 -0.454 1.00 77.00 75 GLY A CA 1
ATOM 564 C C . GLY A 1 75 ? 56.501 8.460 0.901 1.00 77.00 75 GLY A C 1
ATOM 565 O O . GLY A 1 75 ? 56.950 9.388 1.569 1.00 77.00 75 GLY A O 1
ATOM 566 N N . GLY A 1 76 ? 55.491 7.703 1.329 1.00 72.56 76 GLY A N 1
ATOM 567 C CA . GLY A 1 76 ? 54.923 7.806 2.675 1.00 72.56 76 GLY A CA 1
ATOM 568 C C . GLY A 1 76 ? 54.169 9.111 2.972 1.00 72.56 76 GLY A C 1
ATOM 569 O O . GLY A 1 76 ? 53.547 9.723 2.098 1.00 72.56 76 GLY A O 1
ATOM 570 N N . ARG A 1 77 ? 54.162 9.497 4.255 1.00 75.31 77 ARG A N 1
ATOM 571 C CA . ARG A 1 77 ? 53.453 10.676 4.782 1.00 75.31 77 ARG A CA 1
ATOM 572 C C . ARG A 1 77 ? 54.424 11.726 5.312 1.00 75.31 77 ARG A C 1
ATOM 574 O O . ARG A 1 77 ? 55.471 11.377 5.849 1.00 75.31 77 ARG A O 1
ATOM 581 N N . LEU A 1 78 ? 54.013 12.993 5.248 1.00 67.75 78 LEU A N 1
ATOM 582 C CA . LEU A 1 78 ? 54.759 14.140 5.774 1.00 67.75 78 LEU A CA 1
ATOM 583 C C . LEU A 1 78 ? 55.168 13.940 7.246 1.00 67.75 78 LEU A C 1
ATOM 585 O O . LEU A 1 78 ? 54.329 13.981 8.148 1.00 67.75 78 LEU A O 1
ATOM 589 N N . SER A 1 79 ? 56.470 13.798 7.500 1.00 54.78 79 SER A N 1
ATOM 590 C CA . SER A 1 79 ? 57.039 13.908 8.846 1.00 54.78 79 SER A CA 1
ATOM 591 C C . SER A 1 79 ? 57.065 15.373 9.293 1.00 54.78 79 SER A C 1
ATOM 593 O O . SER A 1 79 ? 57.455 16.256 8.523 1.00 54.78 79 SER A O 1
ATOM 595 N N . SER A 1 80 ? 56.694 15.643 10.545 1.00 45.88 80 SER A N 1
ATOM 596 C CA . SER A 1 80 ? 56.593 16.998 11.102 1.00 45.88 80 SER A CA 1
ATOM 597 C C . SER A 1 80 ? 57.943 17.738 11.111 1.00 45.88 80 SER A C 1
ATOM 599 O O . SER A 1 80 ? 58.740 17.565 12.031 1.00 45.88 80 SER A O 1
ATOM 601 N N . GLY A 1 81 ? 58.175 18.568 10.087 1.00 50.47 81 GLY A N 1
ATOM 602 C CA . GLY A 1 81 ? 59.358 19.430 9.929 1.00 50.47 81 GLY A CA 1
ATOM 603 C C . GLY A 1 81 ? 59.879 19.566 8.488 1.00 50.47 81 GLY A C 1
ATOM 604 O O . GLY A 1 81 ? 60.521 20.560 8.160 1.00 50.47 81 GLY A O 1
ATOM 605 N N . SER A 1 82 ? 59.577 18.616 7.598 1.00 51.03 82 SER A N 1
ATOM 606 C CA . SER A 1 82 ? 60.405 18.354 6.402 1.00 51.03 82 SER A CA 1
ATOM 607 C C . SER A 1 82 ? 60.107 19.152 5.119 1.00 51.03 82 SER A C 1
ATOM 609 O O . SER A 1 82 ? 60.572 18.759 4.053 1.00 51.03 82 SER A O 1
ATOM 611 N N . ILE A 1 83 ? 59.372 20.270 5.182 1.00 51.31 83 ILE A N 1
ATOM 612 C CA . ILE A 1 83 ? 59.168 21.148 4.004 1.00 51.31 83 ILE A CA 1
ATOM 613 C C . ILE A 1 83 ? 60.246 22.251 3.934 1.00 51.31 83 ILE A C 1
ATOM 615 O O . ILE A 1 83 ? 60.701 22.613 2.854 1.00 51.31 83 ILE A O 1
ATOM 619 N N . GLY A 1 84 ? 60.715 22.760 5.078 1.00 48.16 84 GLY A N 1
ATOM 620 C CA . GLY A 1 84 ? 61.577 23.950 5.160 1.00 48.16 84 GLY A CA 1
ATOM 621 C C . GLY A 1 84 ? 63.079 23.725 4.936 1.00 48.16 84 GLY A C 1
ATOM 622 O O . GLY A 1 84 ? 63.870 24.316 5.664 1.00 48.16 84 GLY A O 1
ATOM 623 N N . GLY A 1 85 ? 63.489 22.855 4.003 1.00 51.59 85 GLY A N 1
ATOM 624 C CA . GLY A 1 85 ? 64.906 22.457 3.879 1.00 51.59 85 GLY A CA 1
ATOM 625 C C . GLY A 1 85 ? 65.421 22.001 2.508 1.00 51.59 85 GLY A C 1
ATOM 626 O O . GLY A 1 85 ? 66.594 21.648 2.408 1.00 51.59 85 GLY A O 1
ATOM 627 N N . LYS A 1 86 ? 64.598 22.000 1.451 1.00 58.12 86 LYS A N 1
ATOM 628 C CA . LYS A 1 86 ? 65.029 21.700 0.071 1.00 58.12 86 LYS A CA 1
ATOM 629 C C . LYS A 1 86 ? 64.753 22.903 -0.829 1.00 58.12 86 LYS A C 1
ATOM 631 O O . LYS A 1 86 ? 63.705 23.523 -0.705 1.00 58.12 86 LYS A O 1
ATOM 636 N N . SER A 1 87 ? 65.678 23.218 -1.737 1.00 67.00 87 SER A N 1
ATOM 637 C CA . SER A 1 87 ? 65.553 24.343 -2.681 1.00 67.00 87 SER A CA 1
ATOM 638 C C . SER A 1 87 ? 64.735 24.026 -3.939 1.00 67.00 87 SER A C 1
ATOM 640 O O . SER A 1 87 ? 64.512 24.921 -4.745 1.00 67.00 87 SER A O 1
ATOM 642 N N . ILE A 1 88 ? 64.363 22.756 -4.134 1.00 82.31 88 ILE A N 1
ATOM 643 C CA . ILE A 1 88 ? 63.582 22.222 -5.257 1.00 82.31 88 ILE A CA 1
ATOM 644 C C . ILE A 1 88 ? 62.686 21.111 -4.693 1.00 82.31 88 ILE A C 1
ATOM 646 O O . ILE A 1 88 ? 63.156 20.284 -3.901 1.00 82.31 88 ILE A O 1
ATOM 650 N N . THR A 1 89 ? 61.425 21.081 -5.113 1.00 88.69 89 THR A N 1
ATOM 651 C CA . THR A 1 89 ? 60.403 20.099 -4.731 1.00 88.69 89 THR A CA 1
ATOM 652 C C . THR A 1 89 ? 59.966 19.238 -5.917 1.00 88.69 89 THR A C 1
ATOM 654 O O . THR A 1 89 ? 59.940 19.703 -7.055 1.00 88.69 89 THR A O 1
ATOM 657 N N . ILE A 1 90 ? 59.639 17.959 -5.683 1.00 92.69 90 ILE A N 1
ATOM 658 C CA . ILE A 1 90 ? 59.267 17.054 -6.788 1.00 92.69 90 ILE A CA 1
ATOM 659 C C . ILE A 1 90 ? 57.894 17.430 -7.360 1.00 92.69 90 ILE A C 1
ATOM 661 O O . ILE A 1 90 ? 57.812 17.807 -8.525 1.00 92.69 90 ILE A O 1
ATOM 665 N N . ILE A 1 91 ? 56.834 17.394 -6.547 1.00 92.44 91 ILE A N 1
ATOM 666 C CA . ILE A 1 91 ? 55.557 18.038 -6.888 1.00 92.44 91 ILE A CA 1
ATOM 667 C C . ILE A 1 91 ? 55.732 19.554 -6.759 1.00 92.44 91 ILE A C 1
ATOM 669 O O . ILE A 1 91 ? 55.930 20.043 -5.650 1.00 92.44 91 ILE A O 1
ATOM 673 N N . GLY A 1 92 ? 55.600 20.288 -7.863 1.00 91.75 92 GLY A N 1
ATOM 674 C CA . GLY A 1 92 ? 55.686 21.749 -7.890 1.00 91.75 92 GLY A CA 1
ATOM 675 C C . GLY A 1 92 ? 56.722 22.260 -8.883 1.00 91.75 92 GLY A C 1
ATOM 676 O O . GLY A 1 92 ? 56.339 22.980 -9.802 1.00 91.75 92 GLY A O 1
ATOM 677 N N . ASP A 1 93 ? 57.986 21.849 -8.713 1.00 92.19 93 ASP A N 1
ATOM 678 C CA . ASP A 1 93 ? 59.127 22.354 -9.498 1.00 92.19 93 ASP A CA 1
ATOM 679 C C . ASP A 1 93 ? 59.684 21.338 -10.518 1.00 92.19 93 ASP A C 1
ATOM 681 O O . ASP A 1 93 ? 60.388 21.725 -11.451 1.00 92.19 93 ASP A O 1
ATOM 685 N N . VAL A 1 94 ? 59.422 20.032 -10.345 1.00 94.06 94 VAL A N 1
ATOM 686 C CA . VAL A 1 94 ? 59.936 18.968 -11.239 1.00 94.06 94 VAL A CA 1
ATOM 687 C C . VAL A 1 94 ? 58.817 18.288 -12.026 1.00 94.06 94 VAL A C 1
ATOM 689 O O . VAL A 1 94 ? 58.982 18.054 -13.221 1.00 94.06 94 VAL A O 1
ATOM 692 N N . ILE A 1 95 ? 57.698 17.968 -11.373 1.00 95.06 95 ILE A N 1
ATOM 693 C CA . ILE A 1 95 ? 56.481 17.384 -11.957 1.00 95.06 95 ILE A CA 1
ATOM 694 C C . ILE A 1 95 ? 55.237 18.055 -11.355 1.00 95.06 95 ILE A C 1
ATOM 696 O O . ILE A 1 95 ? 55.327 18.723 -10.323 1.00 95.06 95 ILE A O 1
ATOM 700 N N . ASN A 1 96 ? 54.060 17.873 -11.971 1.00 94.06 96 ASN A N 1
ATOM 701 C CA . ASN A 1 96 ? 52.813 18.534 -11.550 1.00 94.06 96 ASN A CA 1
ATOM 702 C C . ASN A 1 96 ? 52.999 20.066 -11.395 1.00 94.06 96 ASN A C 1
ATOM 704 O O . ASN A 1 96 ? 52.551 20.660 -10.413 1.00 94.06 96 ASN A O 1
ATOM 708 N N . HIS A 1 97 ? 53.701 20.678 -12.357 1.00 94.00 97 HIS A N 1
ATOM 709 C CA . HIS A 1 97 ? 54.203 22.059 -12.310 1.00 94.00 97 HIS A CA 1
ATOM 710 C C . HIS A 1 97 ? 53.192 23.080 -11.780 1.00 94.00 97 HIS A C 1
ATOM 712 O O . HIS A 1 97 ? 52.041 23.109 -12.216 1.00 94.00 97 HIS A O 1
ATOM 718 N N . GLY A 1 98 ? 53.631 23.891 -10.812 1.00 90.38 98 GLY A N 1
ATOM 719 C CA . GLY A 1 98 ? 52.833 24.939 -10.163 1.00 90.38 98 GLY A CA 1
ATOM 720 C C . GLY A 1 98 ? 51.816 24.465 -9.109 1.00 90.38 98 GLY A C 1
ATOM 721 O O . GLY A 1 98 ? 51.205 25.297 -8.444 1.00 90.38 98 GLY A O 1
ATOM 722 N N . LYS A 1 99 ? 51.623 23.152 -8.899 1.00 93.06 99 LYS A N 1
ATOM 723 C CA . LYS A 1 99 ? 50.485 22.618 -8.110 1.00 93.06 99 LYS A CA 1
ATOM 724 C C . LYS A 1 99 ? 50.808 22.256 -6.655 1.00 93.06 99 LYS A C 1
ATOM 726 O O . LYS A 1 99 ? 49.987 21.636 -5.977 1.00 93.06 99 LYS A O 1
ATOM 731 N N . LEU A 1 100 ? 51.962 22.676 -6.132 1.00 90.75 100 LEU A N 1
ATOM 732 C CA . LEU A 1 100 ? 52.370 22.412 -4.743 1.00 90.75 100 LEU A CA 1
ATOM 733 C C . LEU A 1 100 ? 51.362 22.952 -3.706 1.00 90.75 100 LEU A C 1
ATOM 735 O O . LEU A 1 100 ? 51.171 22.343 -2.654 1.00 90.75 100 LEU A O 1
ATOM 739 N N . GLU A 1 101 ? 50.647 24.046 -3.996 1.00 89.50 101 GLU A N 1
ATOM 740 C CA . GLU A 1 101 ? 49.676 24.621 -3.050 1.00 89.50 101 GLU A CA 1
ATOM 741 C C . GLU A 1 101 ? 48.453 23.724 -2.759 1.00 89.50 101 GLU A C 1
ATOM 743 O O . GLU A 1 101 ? 47.830 23.850 -1.699 1.00 89.50 101 GLU A O 1
ATOM 748 N N . TYR A 1 102 ? 48.131 22.798 -3.671 1.00 90.81 102 TYR A N 1
ATOM 749 C CA . TYR A 1 102 ? 47.038 21.829 -3.537 1.00 90.81 102 TYR A CA 1
ATOM 750 C C . TYR A 1 102 ? 47.412 20.684 -2.579 1.00 90.81 102 TYR A C 1
ATOM 752 O O . TYR A 1 102 ? 46.538 20.011 -2.038 1.00 90.81 102 TYR A O 1
ATOM 760 N N . TRP A 1 103 ? 48.709 20.515 -2.301 1.00 89.75 103 TRP A N 1
ATOM 761 C CA . TRP A 1 103 ? 49.263 19.537 -1.360 1.00 89.75 103 TRP A CA 1
ATOM 762 C C . TRP A 1 103 ? 49.481 20.129 0.050 1.00 89.75 103 TRP A C 1
ATOM 764 O O . TRP A 1 103 ? 50.068 19.484 0.916 1.00 89.75 103 TRP A O 1
ATOM 774 N N . ASN A 1 104 ? 48.997 21.351 0.312 1.00 82.69 104 ASN A N 1
ATOM 775 C CA . ASN A 1 104 ? 49.137 22.035 1.602 1.00 82.69 104 ASN A CA 1
ATOM 776 C C . ASN A 1 104 ? 48.470 21.234 2.745 1.00 82.69 104 ASN A C 1
ATOM 778 O O . ASN A 1 104 ? 47.248 21.065 2.708 1.00 82.69 104 ASN A O 1
ATOM 782 N N . PRO A 1 105 ? 49.205 20.822 3.802 1.00 79.31 105 PRO A N 1
ATOM 783 C CA . PRO A 1 105 ? 48.685 19.956 4.868 1.00 79.31 105 PRO A CA 1
ATOM 784 C C . PRO A 1 105 ? 47.457 20.509 5.602 1.00 79.31 105 PRO A C 1
ATOM 786 O O . PRO A 1 105 ? 46.668 19.732 6.135 1.00 79.31 105 PRO A O 1
ATOM 789 N N . ASN A 1 106 ? 47.242 21.827 5.578 1.00 81.62 106 ASN A N 1
ATOM 790 C CA . ASN A 1 106 ? 46.108 22.483 6.230 1.00 81.62 106 ASN A CA 1
ATOM 791 C C . ASN A 1 106 ? 44.827 22.549 5.365 1.00 81.62 106 ASN A C 1
ATOM 793 O O . ASN A 1 106 ? 43.793 22.989 5.863 1.00 81.62 106 ASN A O 1
ATOM 797 N N . LYS A 1 107 ? 44.864 22.129 4.089 1.00 83.00 107 LYS A N 1
ATOM 798 C CA . LYS A 1 107 ? 43.703 22.088 3.177 1.00 83.00 107 LYS A CA 1
ATOM 799 C C . LYS A 1 107 ? 43.310 20.634 2.857 1.00 83.00 107 LYS A C 1
ATOM 801 O O . LYS A 1 107 ? 44.172 19.802 2.602 1.00 83.00 107 LYS A O 1
ATOM 806 N N . SER A 1 108 ? 42.011 20.322 2.817 1.00 87.81 108 SER A N 1
ATOM 807 C CA . SER A 1 108 ? 41.497 18.984 2.452 1.00 87.81 108 SER A CA 1
ATOM 808 C C . SER A 1 108 ? 41.085 18.958 0.976 1.00 87.81 108 SER A C 1
ATOM 810 O O . SER A 1 108 ? 39.912 19.106 0.647 1.00 87.81 108 SER A O 1
ATOM 812 N N . ILE A 1 109 ? 42.072 18.842 0.086 1.00 91.25 109 ILE A N 1
ATOM 813 C CA . ILE A 1 109 ? 41.915 18.998 -1.371 1.00 91.25 109 ILE A CA 1
ATOM 814 C C . ILE A 1 109 ? 41.672 17.652 -2.072 1.00 91.25 109 ILE A C 1
ATOM 816 O O . ILE A 1 109 ? 42.259 16.635 -1.693 1.00 91.25 109 ILE A O 1
ATOM 820 N N . HIS A 1 110 ? 40.813 17.638 -3.094 1.00 92.31 110 HIS A N 1
ATOM 821 C CA . HIS A 1 110 ? 40.573 16.465 -3.943 1.00 92.31 110 HIS A CA 1
ATOM 822 C C . HIS A 1 110 ? 41.808 16.115 -4.790 1.00 92.31 110 HIS A C 1
ATOM 824 O O . HIS A 1 110 ? 42.507 16.997 -5.279 1.00 92.31 110 HIS A O 1
ATOM 830 N N . TYR A 1 111 ? 42.065 14.825 -5.019 1.00 90.12 111 TYR A N 1
ATOM 831 C CA . TYR A 1 111 ? 43.246 14.345 -5.756 1.00 90.12 111 TYR A CA 1
ATOM 832 C C . TYR A 1 111 ? 43.401 15.018 -7.124 1.00 90.12 111 TYR A C 1
ATOM 834 O O . TYR A 1 111 ? 44.460 15.550 -7.444 1.00 90.12 111 TYR A O 1
ATOM 842 N N . HIS A 1 112 ? 42.308 15.064 -7.881 1.00 93.62 112 HIS A N 1
ATOM 843 C CA . HIS A 1 112 ? 42.231 15.614 -9.236 1.00 93.62 112 HIS A CA 1
ATOM 844 C C . HIS A 1 112 ? 41.584 17.020 -9.296 1.00 93.62 112 HIS A C 1
ATOM 846 O O . HIS A 1 112 ? 40.947 17.358 -10.287 1.00 93.62 112 HIS A O 1
ATOM 852 N N . ALA A 1 113 ? 41.685 17.817 -8.223 1.00 92.50 113 ALA A N 1
ATOM 853 C CA . ALA A 1 113 ? 40.983 19.097 -8.016 1.00 92.50 113 ALA A CA 1
ATOM 854 C C . ALA A 1 113 ? 41.092 20.161 -9.132 1.00 92.50 113 ALA A C 1
ATOM 856 O O . ALA A 1 113 ? 40.284 21.089 -9.140 1.00 92.50 113 ALA A O 1
ATOM 857 N N . THR A 1 114 ? 42.076 20.078 -10.032 1.00 93.50 114 THR A N 1
ATOM 858 C CA . THR A 1 114 ? 42.233 21.004 -11.172 1.00 93.50 114 THR A CA 1
ATOM 859 C C . THR A 1 114 ? 41.622 20.508 -12.483 1.00 93.50 114 THR A C 1
ATOM 861 O O . THR A 1 114 ? 41.447 21.325 -13.391 1.00 93.50 114 THR A O 1
ATOM 864 N N . LEU A 1 115 ? 41.296 19.213 -12.613 1.00 94.44 115 LEU A N 1
ATOM 865 C CA . LEU A 1 115 ? 40.755 18.655 -13.858 1.00 94.44 115 LEU A CA 1
ATOM 866 C C . LEU A 1 115 ? 39.406 19.286 -14.220 1.00 94.44 115 LEU A C 1
ATOM 868 O O . LEU A 1 115 ? 38.534 19.484 -13.376 1.00 94.44 115 LEU A O 1
ATOM 872 N N . GLN A 1 116 ? 39.228 19.573 -15.503 1.00 93.56 116 GLN A N 1
ATOM 873 C CA . GLN A 1 116 ? 37.979 20.070 -16.065 1.00 93.56 116 GLN A CA 1
ATOM 874 C C . GLN A 1 116 ? 37.079 18.918 -16.531 1.00 93.56 116 GLN A C 1
ATOM 876 O O . GLN A 1 116 ? 37.501 17.765 -16.636 1.00 93.56 116 GLN A O 1
ATOM 881 N N . ALA A 1 117 ? 35.811 19.227 -16.813 1.00 87.69 117 ALA A N 1
ATOM 882 C CA . ALA A 1 117 ? 34.842 18.250 -17.300 1.00 87.69 117 ALA A CA 1
ATOM 883 C C . ALA A 1 117 ? 35.339 17.561 -18.586 1.00 87.69 117 ALA A C 1
ATOM 885 O O . ALA A 1 117 ? 35.453 18.198 -19.632 1.00 87.69 117 ALA A O 1
ATOM 886 N N . GLY A 1 118 ? 35.607 16.255 -18.508 1.00 83.75 118 GLY A N 1
ATOM 887 C CA . GLY A 1 118 ? 36.073 15.456 -19.645 1.00 83.75 118 GLY A CA 1
ATOM 888 C C . GLY A 1 118 ? 37.596 15.371 -19.799 1.00 83.75 118 GLY A C 1
ATOM 889 O O . GLY A 1 118 ? 38.058 14.738 -20.745 1.00 83.75 118 GLY A O 1
ATOM 890 N N . GLU A 1 119 ? 38.386 15.960 -18.897 1.00 91.50 119 GLU A N 1
ATOM 891 C CA . GLU A 1 119 ? 39.834 15.729 -18.871 1.00 91.50 119 GLU A CA 1
ATOM 892 C C . GLU A 1 119 ? 40.204 14.384 -18.227 1.00 91.50 119 GLU A C 1
ATOM 894 O O . GLU A 1 119 ? 39.565 13.917 -17.286 1.00 91.50 119 GLU A O 1
ATOM 899 N N . ASN A 1 120 ? 41.290 13.788 -18.725 1.00 93.62 120 ASN A N 1
ATOM 900 C CA . ASN A 1 120 ? 41.843 12.532 -18.224 1.00 93.62 120 ASN A CA 1
ATOM 901 C C . ASN A 1 120 ? 42.876 12.723 -17.105 1.00 93.62 120 ASN A C 1
ATOM 903 O O . ASN A 1 120 ? 43.652 13.686 -17.127 1.00 93.62 120 ASN A O 1
ATOM 907 N N . THR A 1 121 ? 42.944 11.747 -16.197 1.00 94.50 121 THR A N 1
ATOM 908 C CA . THR A 1 121 ? 43.943 11.675 -15.120 1.00 94.50 121 THR A CA 1
ATOM 909 C C . THR A 1 121 ? 45.359 11.434 -15.651 1.00 94.50 121 THR A C 1
ATOM 911 O O . THR A 1 121 ? 45.567 11.032 -16.801 1.00 94.50 121 THR A O 1
ATOM 914 N N . LEU A 1 122 ? 46.366 11.676 -14.807 1.00 94.19 122 LEU A N 1
ATOM 915 C CA . LEU A 1 122 ? 47.777 11.572 -15.183 1.00 94.19 122 LEU A CA 1
ATOM 916 C C . LEU A 1 122 ? 48.173 10.196 -15.752 1.00 94.19 122 LEU A C 1
ATOM 918 O O . LEU A 1 122 ? 48.817 10.147 -16.798 1.00 94.19 122 LEU A O 1
ATOM 922 N N . GLU A 1 123 ? 47.774 9.085 -15.129 1.00 92.00 123 GLU A N 1
ATOM 923 C CA . GLU A 1 123 ? 48.132 7.734 -15.608 1.00 92.00 123 GLU A CA 1
ATOM 924 C C . GLU A 1 123 ? 47.553 7.474 -17.018 1.00 92.00 123 GLU A C 1
ATOM 926 O O . GLU A 1 123 ? 48.214 6.887 -17.878 1.00 92.00 123 GLU A O 1
ATOM 931 N N . MET A 1 124 ? 46.359 8.004 -17.314 1.00 94.38 124 MET A N 1
ATOM 932 C CA . MET A 1 124 ? 45.736 7.895 -18.637 1.00 94.38 124 MET A CA 1
ATOM 933 C C . MET A 1 124 ? 46.324 8.894 -19.658 1.00 94.38 124 MET A C 1
ATOM 935 O O . MET A 1 124 ? 46.407 8.603 -20.855 1.00 94.38 124 MET A O 1
ATOM 939 N N . GLN A 1 125 ? 46.854 10.039 -19.214 1.00 95.25 125 GLN A N 1
ATOM 940 C CA . GLN A 1 125 ? 47.720 10.876 -20.057 1.00 95.25 125 GLN A CA 1
ATOM 941 C C . GLN A 1 125 ? 49.042 10.168 -20.391 1.00 95.25 125 GLN A C 1
ATOM 943 O O . GLN A 1 125 ? 49.515 10.260 -21.527 1.00 95.25 125 GLN A O 1
ATOM 948 N N . LEU A 1 126 ? 49.614 9.404 -19.456 1.00 96.31 126 LEU A N 1
ATOM 949 C CA . LEU A 1 126 ? 50.802 8.586 -19.704 1.00 96.31 126 LEU A CA 1
ATOM 950 C C . LEU A 1 126 ? 50.522 7.408 -20.645 1.00 96.31 126 LEU A C 1
ATOM 952 O O . LEU A 1 126 ? 51.382 7.099 -21.471 1.00 96.31 126 LEU A O 1
ATOM 956 N N . ALA A 1 127 ? 49.316 6.832 -20.639 1.00 96.00 127 ALA A N 1
ATOM 957 C CA . ALA A 1 127 ? 48.890 5.875 -21.665 1.00 96.00 127 ALA A CA 1
ATOM 958 C C . ALA A 1 127 ? 49.011 6.478 -23.081 1.00 96.00 127 ALA A C 1
ATOM 960 O O . ALA A 1 127 ? 49.575 5.855 -23.982 1.00 96.00 127 ALA A O 1
ATOM 961 N N . ARG A 1 128 ? 48.607 7.744 -23.269 1.00 95.25 128 ARG A N 1
ATOM 962 C CA . ARG A 1 128 ? 48.784 8.485 -24.536 1.00 95.25 128 ARG A CA 1
ATOM 963 C C . ARG A 1 128 ? 50.261 8.733 -24.894 1.00 95.25 128 ARG A C 1
ATOM 965 O O . ARG A 1 128 ? 50.595 8.793 -26.080 1.00 95.25 128 ARG A O 1
ATOM 972 N N . VAL A 1 129 ? 51.156 8.863 -23.910 1.00 96.94 129 VAL A N 1
ATOM 973 C CA . VAL A 1 129 ? 52.618 8.956 -24.127 1.00 96.94 129 VAL A CA 1
ATOM 974 C C . VAL A 1 129 ? 53.198 7.598 -24.539 1.00 96.94 129 VAL A C 1
ATOM 976 O O . VAL A 1 129 ? 53.982 7.533 -25.487 1.00 96.94 129 VAL A O 1
ATOM 979 N N . LEU A 1 130 ? 52.766 6.512 -23.895 1.00 97.12 130 LEU A N 1
ATOM 980 C CA . LEU A 1 130 ? 53.146 5.139 -24.228 1.00 97.12 130 LEU A CA 1
ATOM 981 C C . LEU A 1 130 ? 52.712 4.760 -25.650 1.00 97.12 130 LEU A C 1
ATOM 983 O O . LEU A 1 130 ? 53.539 4.288 -26.426 1.00 97.12 130 LEU A O 1
ATOM 987 N N . MET A 1 131 ? 51.470 5.066 -26.042 1.00 95.44 131 MET A N 1
ATOM 988 C CA . MET A 1 131 ? 50.984 4.868 -27.416 1.00 95.44 131 MET A CA 1
ATOM 989 C C . MET A 1 131 ? 51.881 5.571 -28.448 1.00 95.44 131 MET A C 1
ATOM 991 O O . MET A 1 131 ? 52.279 4.962 -29.439 1.00 95.44 131 MET A O 1
ATOM 995 N N . LYS A 1 132 ? 52.263 6.835 -28.203 1.00 95.50 132 LYS A N 1
ATOM 996 C CA . LYS A 1 132 ? 53.194 7.573 -29.077 1.00 95.50 132 LYS A CA 1
ATOM 997 C C . LYS A 1 132 ? 54.590 6.947 -29.108 1.00 95.50 132 LYS A C 1
ATOM 999 O O . LYS A 1 132 ? 55.214 6.929 -30.165 1.00 95.50 132 LYS A O 1
ATOM 1004 N N . SER A 1 133 ? 55.069 6.422 -27.979 1.00 96.50 133 SER A N 1
ATOM 1005 C CA . SER A 1 133 ? 56.341 5.694 -27.904 1.00 96.50 133 SER A CA 1
ATOM 1006 C C . SER A 1 133 ? 56.315 4.423 -28.757 1.00 96.50 133 SER A C 1
ATOM 1008 O O . SER A 1 133 ? 57.218 4.210 -29.561 1.00 96.50 133 SER A O 1
ATOM 1010 N N . ILE A 1 134 ? 55.256 3.620 -28.637 1.00 94.50 134 ILE A N 1
ATOM 1011 C CA . ILE A 1 134 ? 55.056 2.376 -29.391 1.00 94.50 134 ILE A CA 1
ATOM 1012 C C . ILE A 1 134 ? 54.969 2.658 -30.900 1.00 94.50 134 ILE A C 1
ATOM 1014 O O . ILE A 1 134 ? 55.662 2.021 -31.691 1.00 94.50 134 ILE A O 1
ATOM 1018 N N . VAL A 1 135 ? 54.199 3.672 -31.316 1.00 92.12 135 VAL A N 1
ATOM 1019 C CA . VAL A 1 135 ? 54.120 4.098 -32.728 1.00 92.12 135 VAL A CA 1
ATOM 1020 C C . VAL A 1 135 ? 55.487 4.547 -33.264 1.00 92.12 135 VAL A C 1
ATOM 1022 O O . VAL A 1 135 ? 55.857 4.167 -34.370 1.00 92.12 135 VAL A O 1
ATOM 1025 N N . ALA A 1 136 ? 56.276 5.283 -32.473 1.00 92.25 136 ALA A N 1
ATOM 1026 C CA . ALA A 1 136 ? 57.634 5.694 -32.848 1.00 92.25 136 ALA A CA 1
ATOM 1027 C C . ALA A 1 136 ? 58.652 4.533 -32.924 1.00 92.25 136 ALA A C 1
ATOM 1029 O O . ALA A 1 136 ? 59.741 4.718 -33.460 1.00 92.25 136 ALA A O 1
ATOM 1030 N N . ASN A 1 137 ? 58.306 3.344 -32.415 1.00 90.88 137 ASN A N 1
ATOM 1031 C CA . ASN A 1 137 ? 59.110 2.119 -32.483 1.00 90.88 137 ASN A CA 1
ATOM 1032 C C . ASN A 1 137 ? 58.422 1.053 -33.363 1.00 90.88 137 ASN A C 1
ATOM 1034 O O . ASN A 1 137 ? 58.452 -0.136 -33.053 1.00 90.88 137 ASN A O 1
ATOM 1038 N N . ASN A 1 138 ? 57.779 1.475 -34.460 1.00 85.44 138 ASN A N 1
ATOM 1039 C CA . ASN A 1 138 ? 57.122 0.603 -35.447 1.00 85.44 138 ASN A CA 1
ATOM 1040 C C . ASN A 1 138 ? 56.095 -0.379 -34.838 1.00 85.44 138 ASN A C 1
ATOM 1042 O O . ASN A 1 138 ? 55.974 -1.524 -35.270 1.00 85.44 138 ASN A O 1
ATOM 1046 N N . GLY A 1 139 ? 55.361 0.062 -33.813 1.00 83.12 139 GLY A N 1
ATOM 1047 C CA . GLY A 1 139 ? 54.350 -0.747 -33.127 1.00 83.12 139 GLY A CA 1
ATOM 1048 C C . GLY A 1 139 ? 54.893 -1.646 -32.012 1.00 83.12 139 GLY A C 1
ATOM 1049 O O . GLY A 1 139 ? 54.102 -2.349 -31.388 1.00 83.12 139 GLY A O 1
ATOM 1050 N N . MET A 1 140 ? 56.201 -1.632 -31.736 1.00 86.19 140 MET A N 1
ATOM 1051 C CA . MET A 1 140 ? 56.815 -2.411 -30.654 1.00 86.19 140 MET A CA 1
ATOM 1052 C C . MET A 1 140 ? 56.940 -1.610 -29.355 1.00 86.19 140 MET A C 1
ATOM 1054 O O . MET A 1 140 ? 57.225 -0.410 -29.367 1.00 86.19 140 MET A O 1
ATOM 1058 N N . PHE A 1 141 ? 56.820 -2.284 -28.212 1.00 93.94 141 PHE A N 1
ATOM 1059 C CA . PHE A 1 141 ? 57.198 -1.697 -26.930 1.00 93.94 141 PHE A CA 1
ATOM 1060 C C . PHE A 1 141 ? 58.726 -1.607 -26.792 1.00 93.94 141 PHE A C 1
ATOM 1062 O O . PHE A 1 141 ? 59.432 -2.616 -26.784 1.00 93.94 141 PHE A O 1
ATOM 1069 N N . ASN A 1 142 ? 59.237 -0.382 -26.634 1.00 94.56 142 ASN A N 1
ATOM 1070 C CA . ASN A 1 142 ? 60.632 -0.110 -26.298 1.00 94.56 142 ASN A CA 1
ATOM 1071 C C . ASN A 1 142 ? 60.716 0.621 -24.952 1.00 94.56 142 ASN A C 1
ATOM 1073 O O . ASN A 1 142 ? 60.216 1.742 -24.804 1.00 94.56 142 ASN A O 1
ATOM 1077 N N . GLU A 1 143 ? 61.369 -0.024 -23.986 1.00 94.50 143 GLU A N 1
ATOM 1078 C CA . GLU A 1 143 ? 61.427 0.429 -22.599 1.00 94.50 143 GLU A CA 1
ATOM 1079 C C . GLU A 1 143 ? 62.181 1.760 -22.452 1.00 94.50 143 GLU A C 1
ATOM 1081 O O . GLU A 1 143 ? 61.644 2.714 -21.893 1.00 94.50 143 GLU A O 1
ATOM 1086 N N . ASP A 1 144 ? 63.385 1.874 -23.023 1.00 94.88 144 ASP A N 1
ATOM 1087 C CA . ASP A 1 144 ? 64.209 3.086 -22.933 1.00 94.88 144 ASP A CA 1
ATOM 1088 C C . ASP A 1 144 ? 63.579 4.281 -23.655 1.00 94.88 144 ASP A C 1
ATOM 1090 O O . ASP A 1 144 ? 63.679 5.418 -23.187 1.00 94.88 144 ASP A O 1
ATOM 1094 N N . HIS A 1 145 ? 62.934 4.049 -24.802 1.00 95.94 145 HIS A N 1
ATOM 1095 C CA . HIS A 1 145 ? 62.239 5.096 -25.542 1.00 95.94 145 HIS A CA 1
ATOM 1096 C C . HIS A 1 145 ? 60.999 5.578 -24.779 1.00 95.94 145 HIS A C 1
ATOM 1098 O O . HIS A 1 145 ? 60.795 6.790 -24.660 1.00 95.94 145 HIS A O 1
ATOM 1104 N N . PHE A 1 146 ? 60.216 4.665 -24.186 1.00 97.31 146 PHE A N 1
ATOM 1105 C CA . PHE A 1 146 ? 59.100 5.072 -23.335 1.00 97.31 146 PHE A CA 1
ATOM 1106 C C . PHE A 1 146 ? 59.592 5.788 -22.075 1.00 97.31 146 PHE A C 1
ATOM 1108 O O . PHE A 1 146 ? 59.073 6.856 -21.769 1.00 97.31 146 PHE A O 1
ATOM 1115 N N . ARG A 1 147 ? 60.645 5.300 -21.405 1.00 97.00 147 ARG A N 1
ATOM 1116 C CA . ARG A 1 147 ? 61.224 5.944 -20.213 1.00 97.00 147 ARG A CA 1
ATOM 1117 C C . ARG A 1 147 ? 61.683 7.377 -20.509 1.00 97.00 147 ARG A C 1
ATOM 1119 O O . ARG A 1 147 ? 61.383 8.284 -19.737 1.00 97.00 147 ARG A O 1
ATOM 1126 N N . LYS A 1 148 ? 62.317 7.617 -21.665 1.00 96.62 148 LYS A N 1
ATOM 1127 C CA . LYS A 1 148 ? 62.682 8.967 -22.150 1.00 96.62 148 LYS A CA 1
ATOM 1128 C C . LYS A 1 148 ? 61.456 9.844 -22.432 1.00 96.62 148 LYS A C 1
ATOM 1130 O O . LYS A 1 148 ? 61.453 11.019 -22.065 1.00 96.62 148 LYS A O 1
ATOM 1135 N N . ALA A 1 149 ? 60.414 9.294 -23.058 1.00 97.12 149 ALA A N 1
ATOM 1136 C CA . ALA A 1 149 ? 59.176 10.018 -23.354 1.00 97.12 149 ALA A CA 1
ATOM 1137 C C . ALA A 1 149 ? 58.378 10.371 -22.081 1.00 97.12 149 ALA A C 1
ATOM 1139 O O . ALA A 1 149 ? 57.902 11.497 -21.959 1.00 97.12 149 ALA A O 1
ATOM 1140 N N . TYR A 1 150 ? 58.295 9.442 -21.124 1.00 97.75 150 TYR A N 1
ATOM 1141 C CA . TYR A 1 150 ? 57.725 9.617 -19.786 1.00 97.75 150 TYR A CA 1
ATOM 1142 C C . TYR A 1 150 ? 58.460 10.714 -19.011 1.00 97.75 150 TYR A C 1
ATOM 1144 O O . TYR A 1 150 ? 57.824 11.686 -18.608 1.00 97.75 150 TYR A O 1
ATOM 1152 N N . VAL A 1 151 ? 59.794 10.631 -18.892 1.00 97.50 151 VAL A N 1
ATOM 1153 C CA . VAL A 1 151 ? 60.603 11.668 -18.227 1.00 97.50 151 VAL A CA 1
ATOM 1154 C C . VAL A 1 151 ? 60.354 13.039 -18.848 1.00 97.50 151 VAL A C 1
ATOM 1156 O O . VAL A 1 151 ? 60.023 13.971 -18.123 1.00 97.50 151 VAL A O 1
ATOM 1159 N N . LYS A 1 152 ? 60.425 13.157 -20.182 1.00 96.94 152 LYS A N 1
ATOM 1160 C CA . LYS A 1 152 ? 60.169 14.427 -20.877 1.00 96.94 152 LYS A CA 1
ATOM 1161 C C . LYS A 1 152 ? 58.753 14.956 -20.638 1.00 96.94 152 LYS A C 1
ATOM 1163 O O . LYS A 1 152 ? 58.586 16.157 -20.455 1.00 96.94 152 LYS A O 1
ATOM 1168 N N . PHE A 1 153 ? 57.734 14.100 -20.682 1.00 97.88 153 PHE A N 1
ATOM 1169 C CA . PHE A 1 153 ? 56.344 14.516 -20.486 1.00 97.88 153 PHE A CA 1
ATOM 1170 C C . PHE A 1 153 ? 56.113 15.051 -19.069 1.00 97.88 153 PHE A C 1
ATOM 1172 O O . PHE A 1 153 ? 55.587 16.150 -18.908 1.00 97.88 153 PHE A O 1
ATOM 1179 N N . MET A 1 154 ? 56.559 14.297 -18.064 1.00 97.06 154 MET A N 1
ATOM 1180 C CA . MET A 1 154 ? 56.390 14.626 -16.649 1.00 97.06 154 MET A CA 1
ATOM 1181 C C . MET A 1 154 ? 57.101 15.928 -16.262 1.00 97.06 154 MET A C 1
ATOM 1183 O O . MET A 1 154 ? 56.557 16.700 -15.478 1.00 97.06 154 MET A O 1
ATOM 1187 N N . THR A 1 155 ? 58.283 16.197 -16.833 1.00 96.12 155 THR A N 1
ATOM 1188 C CA . THR A 1 155 ? 59.055 17.418 -16.541 1.00 96.12 155 THR A CA 1
ATOM 1189 C C . THR A 1 155 ? 58.723 18.615 -17.432 1.00 96.12 155 THR A C 1
ATOM 1191 O O . THR A 1 155 ? 59.244 19.699 -17.188 1.00 96.12 155 THR A O 1
ATOM 1194 N N . THR A 1 156 ? 57.842 18.474 -18.428 1.00 96.12 156 THR A N 1
ATOM 1195 C CA . THR A 1 156 ? 57.385 19.606 -19.252 1.00 96.12 156 THR A CA 1
ATOM 1196 C C . THR A 1 156 ? 56.251 20.357 -18.548 1.00 96.12 156 THR A C 1
ATOM 1198 O O . THR A 1 156 ? 55.211 19.774 -18.244 1.00 96.12 156 THR A O 1
ATOM 1201 N N . GLU A 1 157 ? 56.421 21.661 -18.326 1.00 93.31 157 GLU A N 1
ATOM 1202 C CA . GLU A 1 157 ? 55.366 22.532 -17.795 1.00 93.31 157 GLU A CA 1
ATOM 1203 C C . GLU A 1 157 ? 54.115 22.526 -18.696 1.00 93.31 157 GLU A C 1
ATOM 1205 O O . GLU A 1 157 ? 54.208 22.470 -19.923 1.00 93.31 157 GLU A O 1
ATOM 1210 N N . GLY A 1 158 ? 52.926 22.535 -18.085 1.00 89.38 158 GLY A N 1
ATOM 1211 C CA . GLY A 1 158 ? 51.646 22.527 -18.806 1.00 89.38 158 GLY A CA 1
ATOM 1212 C C . GLY A 1 158 ? 51.301 21.226 -19.551 1.00 89.38 158 GLY A C 1
ATOM 1213 O O . GLY A 1 158 ? 50.294 21.190 -20.254 1.00 89.38 158 GLY A O 1
ATOM 1214 N N . SER A 1 159 ? 52.082 20.146 -19.414 1.00 91.81 159 SER A N 1
ATOM 1215 C CA . SER A 1 159 ? 51.858 18.895 -20.163 1.00 91.81 159 SER A CA 1
ATOM 1216 C C . SER A 1 159 ? 50.581 18.130 -19.772 1.00 91.81 159 SER A C 1
ATOM 1218 O O . SER A 1 159 ? 50.041 17.377 -20.589 1.00 91.81 159 SER A O 1
ATOM 1220 N N . HIS A 1 160 ? 50.077 18.337 -18.549 1.00 94.50 160 HIS A N 1
ATOM 1221 C CA . HIS A 1 160 ? 48.812 17.795 -18.046 1.00 94.50 160 HIS A CA 1
ATOM 1222 C C . HIS A 1 160 ? 48.180 18.707 -16.981 1.00 94.50 160 HIS A C 1
ATOM 1224 O O . HIS A 1 160 ? 48.882 19.372 -16.210 1.00 94.50 160 HIS A O 1
ATOM 1230 N N . ASN A 1 161 ? 46.848 18.687 -16.872 1.00 93.44 161 ASN A N 1
ATOM 1231 C CA . ASN A 1 161 ? 46.138 19.503 -15.885 1.00 93.44 161 ASN A CA 1
ATOM 1232 C C . ASN A 1 161 ? 46.014 18.845 -14.490 1.00 93.44 161 ASN A C 1
ATOM 1234 O O . ASN A 1 161 ? 45.888 19.558 -13.502 1.00 93.44 161 ASN A O 1
ATOM 1238 N N . ASP A 1 162 ? 46.197 17.529 -14.343 1.00 94.50 162 ASP A N 1
ATOM 1239 C CA . ASP A 1 162 ? 46.027 16.817 -13.055 1.00 94.50 162 ASP A CA 1
ATOM 1240 C C . ASP A 1 162 ? 46.899 17.356 -11.885 1.00 94.50 162 ASP A C 1
ATOM 1242 O O . ASP A 1 162 ? 48.094 17.637 -12.055 1.00 94.50 162 ASP A O 1
ATOM 1246 N N . THR A 1 163 ? 46.304 17.488 -10.695 1.00 92.69 163 THR A N 1
ATOM 1247 C CA . THR A 1 163 ? 46.959 17.798 -9.406 1.00 92.69 163 THR A CA 1
ATOM 1248 C C . THR A 1 163 ? 47.615 16.590 -8.747 1.00 92.69 163 THR A C 1
ATOM 1250 O O . THR A 1 163 ? 48.530 16.782 -7.941 1.00 92.69 163 THR A O 1
ATOM 1253 N N . TYR A 1 164 ? 47.176 15.366 -9.056 1.00 91.44 164 TYR A N 1
ATOM 1254 C CA . TYR A 1 164 ? 47.735 14.159 -8.458 1.00 91.44 164 TYR A CA 1
ATOM 1255 C C . TYR A 1 164 ? 48.966 13.657 -9.215 1.00 91.44 164 TYR A C 1
ATOM 1257 O O . TYR A 1 164 ? 49.059 13.742 -10.439 1.00 91.44 164 TYR A O 1
ATOM 1265 N N . GLY A 1 165 ? 49.905 13.099 -8.457 1.00 89.19 165 GLY A N 1
ATOM 1266 C CA . GLY A 1 165 ? 51.004 12.282 -8.947 1.00 89.19 165 GLY A CA 1
ATOM 1267 C C . GLY A 1 165 ? 51.132 11.080 -8.019 1.00 89.19 165 GLY A C 1
ATOM 1268 O O . GLY A 1 165 ? 51.322 11.257 -6.809 1.00 89.19 165 GLY A O 1
ATOM 1269 N N . SER A 1 166 ? 50.984 9.871 -8.562 1.00 88.12 166 SER A N 1
ATOM 1270 C CA . SER A 1 166 ? 51.059 8.616 -7.807 1.00 88.12 166 SER A CA 1
ATOM 1271 C C . SER A 1 166 ? 52.430 8.455 -7.127 1.00 88.12 166 SER A C 1
ATOM 1273 O O . SER A 1 166 ? 53.422 9.084 -7.507 1.00 88.12 166 SER A O 1
ATOM 1275 N N . THR A 1 167 ? 52.505 7.657 -6.054 1.00 87.38 167 THR A N 1
ATOM 1276 C CA . THR A 1 167 ? 53.736 7.568 -5.237 1.00 87.38 167 THR A CA 1
ATOM 1277 C C . THR A 1 167 ? 54.933 7.061 -6.031 1.00 87.38 167 THR A C 1
ATOM 1279 O O . THR A 1 167 ? 56.028 7.595 -5.874 1.00 87.38 167 THR A O 1
ATOM 1282 N N . CYS A 1 168 ? 54.712 6.128 -6.957 1.00 88.88 168 CYS A N 1
ATOM 1283 C CA . CYS A 1 168 ? 55.751 5.633 -7.851 1.00 88.88 168 CYS A CA 1
ATOM 1284 C C . CYS A 1 168 ? 56.366 6.741 -8.730 1.00 88.88 168 CYS A C 1
ATOM 1286 O O . CYS A 1 168 ? 57.587 6.816 -8.837 1.00 88.88 168 CYS A O 1
ATOM 1288 N N . HIS A 1 169 ? 55.566 7.679 -9.254 1.00 92.69 169 HIS A N 1
ATOM 1289 C CA . HIS A 1 169 ? 56.083 8.843 -9.976 1.00 92.69 169 HIS A CA 1
ATOM 1290 C C . HIS A 1 169 ? 56.905 9.755 -9.059 1.00 92.69 169 HIS A C 1
ATOM 1292 O O . HIS A 1 169 ? 58.031 10.114 -9.404 1.00 92.69 169 HIS A O 1
ATOM 1298 N N . ARG A 1 170 ? 56.398 10.096 -7.864 1.00 91.88 170 ARG A N 1
ATOM 1299 C CA . ARG A 1 170 ? 57.146 10.951 -6.921 1.00 91.88 170 ARG A CA 1
ATOM 1300 C C . ARG A 1 170 ? 58.474 10.308 -6.509 1.00 91.88 170 ARG A C 1
ATOM 1302 O O . ARG A 1 170 ? 59.489 10.998 -6.498 1.00 91.88 170 ARG A O 1
ATOM 1309 N N . MET A 1 171 ? 58.492 8.998 -6.255 1.00 90.56 171 MET A N 1
ATOM 1310 C CA . MET A 1 171 ? 59.711 8.237 -5.957 1.00 90.56 171 MET A CA 1
ATOM 1311 C C . MET A 1 171 ? 60.673 8.157 -7.148 1.00 90.56 171 MET A C 1
ATOM 1313 O O . MET A 1 171 ? 61.871 8.355 -6.960 1.00 90.56 171 MET A O 1
ATOM 1317 N N . PHE A 1 172 ? 60.173 7.967 -8.373 1.00 94.06 172 PHE A N 1
ATOM 1318 C CA . PHE A 1 172 ? 60.994 7.981 -9.587 1.00 94.06 172 PHE A CA 1
ATOM 1319 C C . PHE A 1 172 ? 61.762 9.304 -9.725 1.00 94.06 172 PHE A C 1
ATOM 1321 O O . PHE A 1 172 ? 62.985 9.313 -9.873 1.00 94.06 172 PHE A O 1
ATOM 1328 N N . PHE A 1 173 ? 61.069 10.442 -9.626 1.00 94.94 173 PHE A N 1
ATOM 1329 C CA . PHE A 1 173 ? 61.714 11.750 -9.762 1.00 94.94 173 PHE A CA 1
ATOM 1330 C C . PHE A 1 173 ? 62.541 12.136 -8.525 1.00 94.94 173 PHE A C 1
ATOM 1332 O O . PHE A 1 173 ? 63.587 12.763 -8.680 1.00 94.94 173 PHE A O 1
ATOM 1339 N N . ALA A 1 174 ? 62.181 11.682 -7.319 1.00 91.75 174 ALA A N 1
ATOM 1340 C CA . ALA A 1 174 ? 63.041 11.795 -6.137 1.00 91.75 174 ALA A CA 1
ATOM 1341 C C . ALA A 1 174 ? 64.374 11.042 -6.317 1.00 91.75 174 ALA A C 1
ATOM 1343 O O . ALA A 1 174 ? 65.442 11.583 -6.020 1.00 91.75 174 ALA A O 1
ATOM 1344 N N . ASN A 1 175 ? 64.331 9.825 -6.866 1.00 92.69 175 ASN A N 1
ATOM 1345 C CA . ASN A 1 175 ? 65.516 9.035 -7.192 1.00 92.69 175 ASN A CA 1
ATOM 1346 C C . ASN A 1 175 ? 66.396 9.698 -8.258 1.00 92.69 175 ASN A C 1
ATOM 1348 O O . ASN A 1 175 ? 67.619 9.735 -8.108 1.00 92.69 175 ASN A O 1
ATOM 1352 N N . MET A 1 176 ? 65.783 10.268 -9.295 1.00 93.75 176 MET A N 1
ATOM 1353 C CA . MET A 1 176 ? 66.498 10.943 -10.379 1.00 93.75 176 MET A CA 1
ATOM 1354 C C . MET A 1 176 ? 67.133 12.271 -9.926 1.00 93.75 176 MET A C 1
ATOM 1356 O O . MET A 1 176 ? 68.272 12.563 -10.282 1.00 93.75 176 MET A O 1
ATOM 1360 N N . ILE A 1 177 ? 66.423 13.076 -9.125 1.00 93.06 177 ILE A N 1
ATOM 1361 C CA . ILE A 1 177 ? 66.841 14.441 -8.755 1.00 93.06 177 ILE A CA 1
ATOM 1362 C C . ILE A 1 177 ? 67.656 14.482 -7.455 1.00 93.06 177 ILE A C 1
ATOM 1364 O O . ILE A 1 177 ? 68.727 15.090 -7.426 1.00 93.06 177 ILE A O 1
ATOM 1368 N N . PHE A 1 178 ? 67.188 13.842 -6.377 1.00 89.81 178 PHE A N 1
ATOM 1369 C CA . PHE A 1 178 ? 67.878 13.880 -5.080 1.00 89.81 178 PHE A CA 1
ATOM 1370 C C . PHE A 1 178 ? 68.968 12.809 -4.969 1.00 89.81 178 PHE A C 1
ATOM 1372 O O . PHE A 1 178 ? 70.050 13.095 -4.459 1.00 89.81 178 PHE A O 1
ATOM 1379 N N . HIS A 1 179 ? 68.704 11.594 -5.461 1.00 87.44 179 HIS A N 1
ATOM 1380 C CA . HIS A 1 179 ? 69.646 10.469 -5.368 1.00 87.44 179 HIS A CA 1
ATOM 1381 C C . HIS A 1 179 ? 70.520 10.282 -6.619 1.00 87.44 179 HIS A C 1
ATOM 1383 O O . HIS A 1 179 ? 71.451 9.482 -6.585 1.00 87.44 179 HIS A O 1
ATOM 1389 N N . LYS A 1 180 ? 70.269 11.052 -7.692 1.00 90.94 180 LYS A N 1
ATOM 1390 C CA . LYS A 1 180 ? 71.041 11.063 -8.950 1.00 90.94 180 LYS A CA 1
ATOM 1391 C C . LYS A 1 180 ? 71.212 9.679 -9.594 1.00 90.94 180 LYS A C 1
ATOM 1393 O O . LYS A 1 180 ? 72.231 9.417 -10.233 1.00 90.94 180 LYS A O 1
ATOM 1398 N N . LYS A 1 181 ? 70.222 8.796 -9.426 1.00 93.12 181 LYS A N 1
ATOM 1399 C CA . LYS A 1 181 ? 70.168 7.510 -10.132 1.00 93.12 181 LYS A CA 1
ATOM 1400 C C . LYS A 1 181 ? 69.961 7.744 -11.638 1.00 93.12 181 LYS A C 1
ATOM 1402 O O . LYS A 1 181 ? 69.359 8.743 -12.035 1.00 93.12 181 LYS A O 1
ATOM 1407 N N . ASP A 1 182 ? 70.417 6.810 -12.474 1.00 93.38 182 ASP A N 1
ATOM 1408 C CA . ASP A 1 182 ? 70.001 6.770 -13.882 1.00 93.38 182 ASP A CA 1
ATOM 1409 C C . ASP A 1 182 ? 68.477 6.543 -13.950 1.00 93.38 182 ASP A C 1
ATOM 1411 O O . ASP A 1 182 ? 67.952 5.793 -13.121 1.00 93.38 182 ASP A O 1
ATOM 1415 N N . PRO A 1 183 ? 67.739 7.141 -14.908 1.00 93.69 183 PRO A N 1
ATOM 1416 C CA . PRO A 1 183 ? 66.302 6.922 -15.061 1.00 93.69 183 PRO A CA 1
ATOM 1417 C C . PRO A 1 183 ? 65.860 5.451 -15.041 1.00 93.69 183 PRO A C 1
ATOM 1419 O O . PRO A 1 183 ? 64.759 5.177 -14.575 1.00 93.69 183 PRO A O 1
ATOM 1422 N N . LYS A 1 184 ? 66.677 4.497 -15.509 1.00 92.69 184 LYS A N 1
ATOM 1423 C CA . LYS A 1 184 ? 66.360 3.055 -15.456 1.00 92.69 184 LYS A CA 1
ATOM 1424 C C . LYS A 1 184 ? 66.340 2.480 -14.027 1.00 92.69 184 LYS A C 1
ATOM 1426 O O . LYS A 1 184 ? 65.595 1.546 -13.767 1.00 92.69 184 LYS A O 1
ATOM 1431 N N . ASP A 1 185 ? 67.125 3.060 -13.118 1.00 92.62 185 ASP A N 1
ATOM 1432 C CA . ASP A 1 185 ? 67.308 2.627 -11.725 1.00 92.62 185 ASP A CA 1
ATOM 1433 C C . ASP A 1 185 ? 66.426 3.454 -10.754 1.00 92.62 185 ASP A C 1
ATOM 1435 O O . ASP A 1 185 ? 66.491 3.301 -9.531 1.00 92.62 185 ASP A O 1
ATOM 1439 N N . CYS A 1 186 ? 65.621 4.378 -11.295 1.00 93.12 186 CYS A N 1
ATOM 1440 C CA . CYS A 1 186 ? 64.703 5.248 -10.558 1.00 93.12 186 CYS A CA 1
ATOM 1441 C C . CYS A 1 186 ? 63.365 4.623 -10.107 1.00 93.12 186 CYS A C 1
ATOM 1443 O O . CYS A 1 186 ? 62.866 5.088 -9.077 1.00 93.12 186 CYS A O 1
ATOM 1445 N N . PRO A 1 187 ? 62.759 3.632 -10.798 1.00 91.88 187 PRO A N 1
ATOM 1446 C CA . PRO A 1 187 ? 61.584 2.917 -10.297 1.00 91.88 187 PRO A CA 1
ATOM 1447 C C . PRO A 1 187 ? 61.871 2.296 -8.926 1.00 91.88 187 PRO A C 1
ATOM 1449 O O . PRO A 1 187 ? 62.913 1.676 -8.728 1.00 91.88 187 PRO A O 1
ATOM 1452 N N . ASP A 1 188 ? 60.957 2.475 -7.973 1.00 83.75 188 ASP A N 1
ATOM 1453 C CA . ASP A 1 188 ? 61.176 2.094 -6.572 1.00 83.75 188 ASP A CA 1
ATOM 1454 C C . ASP A 1 188 ? 60.069 1.175 -6.040 1.00 83.75 188 ASP A C 1
ATOM 1456 O O . ASP A 1 188 ? 58.990 1.083 -6.633 1.00 83.75 188 ASP A O 1
ATOM 1460 N N . ASN A 1 189 ? 60.365 0.506 -4.925 1.00 76.50 189 ASN A N 1
ATOM 1461 C CA . ASN A 1 189 ? 59.472 -0.374 -4.177 1.00 76.50 189 ASN A CA 1
ATOM 1462 C C . ASN A 1 189 ? 59.470 0.045 -2.697 1.00 76.50 189 ASN A C 1
ATOM 1464 O O . ASN A 1 189 ? 59.942 -0.669 -1.813 1.00 76.50 189 ASN A O 1
ATOM 1468 N N . ASP A 1 190 ? 58.956 1.246 -2.426 1.00 70.62 190 ASP A N 1
ATOM 1469 C CA . ASP A 1 190 ? 58.882 1.828 -1.078 1.00 70.62 190 ASP A CA 1
ATOM 1470 C C . ASP A 1 190 ? 57.765 1.218 -0.202 1.00 70.62 190 ASP A C 1
ATOM 1472 O O . ASP A 1 190 ? 57.532 1.666 0.920 1.00 70.62 190 ASP A O 1
ATOM 1476 N N . GLY A 1 191 ? 57.045 0.214 -0.717 1.00 61.03 191 GLY A N 1
ATOM 1477 C CA . GLY A 1 191 ? 55.879 -0.391 -0.076 1.00 61.03 191 GLY A CA 1
ATOM 1478 C C . GLY A 1 191 ? 54.620 0.491 -0.058 1.00 61.03 191 GLY A C 1
ATOM 1479 O O . GLY A 1 191 ? 53.621 0.103 0.551 1.00 61.03 191 GLY A O 1
ATOM 1480 N N . HIS A 1 192 ? 54.614 1.661 -0.711 1.00 63.62 192 HIS A N 1
ATOM 1481 C CA . HIS A 1 192 ? 53.498 2.610 -0.673 1.00 63.62 192 HIS A CA 1
ATOM 1482 C C . HIS A 1 192 ? 52.822 2.783 -2.040 1.00 63.62 192 HIS A C 1
ATOM 1484 O O . HIS A 1 192 ? 53.154 3.657 -2.837 1.00 63.62 192 HIS A O 1
ATOM 1490 N N . ASN A 1 193 ? 51.766 1.997 -2.264 1.00 63.81 193 ASN A N 1
ATOM 1491 C CA . ASN A 1 193 ? 50.890 2.057 -3.447 1.00 63.81 193 ASN A CA 1
ATOM 1492 C C . ASN A 1 193 ? 51.586 1.731 -4.786 1.00 63.81 193 ASN A C 1
ATOM 1494 O O . ASN A 1 193 ? 51.037 2.033 -5.840 1.00 63.81 193 ASN A O 1
ATOM 1498 N N . VAL A 1 194 ? 52.756 1.086 -4.767 1.00 69.50 194 VAL A N 1
ATOM 1499 C CA . VAL A 1 194 ? 53.381 0.530 -5.982 1.00 69.50 194 VAL A CA 1
ATOM 1500 C C . VAL A 1 194 ? 52.578 -0.650 -6.553 1.00 69.50 194 VAL A C 1
ATOM 1502 O O . VAL A 1 194 ? 52.429 -0.752 -7.767 1.00 69.50 194 VAL A O 1
ATOM 1505 N N . ASP A 1 195 ? 51.959 -1.458 -5.683 1.00 76.12 195 ASP A N 1
ATOM 1506 C CA . ASP A 1 195 ? 51.040 -2.558 -6.026 1.00 76.12 195 ASP A CA 1
ATOM 1507 C C . ASP A 1 195 ? 49.570 -2.107 -6.076 1.00 76.12 195 ASP A C 1
ATOM 1509 O O . ASP A 1 195 ? 48.690 -2.710 -5.451 1.00 76.12 195 ASP A O 1
ATOM 1513 N N . ALA A 1 196 ? 49.296 -1.008 -6.777 1.00 81.12 196 ALA A N 1
ATOM 1514 C CA . ALA A 1 196 ? 47.949 -0.475 -6.958 1.00 81.12 196 ALA A CA 1
ATOM 1515 C C . ALA A 1 196 ? 47.384 -0.749 -8.370 1.00 81.12 196 ALA A C 1
ATOM 1517 O O . ALA A 1 196 ? 48.115 -1.036 -9.319 1.00 81.12 196 ALA A O 1
ATOM 1518 N N . ILE A 1 197 ? 46.052 -0.742 -8.479 1.00 81.00 197 ILE A N 1
ATOM 1519 C CA . ILE A 1 197 ? 45.283 -1.171 -9.663 1.00 81.00 197 ILE A CA 1
ATOM 1520 C C . ILE A 1 197 ? 45.459 -0.242 -10.880 1.00 81.00 197 ILE A C 1
ATOM 1522 O O . ILE A 1 197 ? 45.366 -0.688 -12.022 1.00 81.00 197 ILE A O 1
ATOM 1526 N N . ASP A 1 198 ? 45.800 1.026 -10.639 1.00 83.81 198 ASP A N 1
ATOM 1527 C CA . ASP A 1 198 ? 46.259 2.001 -11.638 1.00 83.81 198 ASP A CA 1
ATOM 1528 C C . ASP A 1 198 ? 47.540 1.542 -12.359 1.00 83.81 198 ASP A C 1
ATOM 1530 O O . ASP A 1 198 ? 47.718 1.811 -13.546 1.00 83.81 198 ASP A O 1
ATOM 1534 N N . GLY A 1 199 ? 48.383 0.750 -11.687 1.00 88.00 199 GLY A N 1
ATOM 1535 C CA . GLY A 1 199 ? 49.577 0.135 -12.263 1.00 88.00 199 GLY A CA 1
ATOM 1536 C C . GLY A 1 199 ? 49.317 -0.756 -13.483 1.00 88.00 199 GLY A C 1
ATOM 1537 O O . GLY A 1 199 ? 50.251 -0.992 -14.244 1.00 88.00 199 GLY A O 1
ATOM 1538 N N . LEU A 1 200 ? 48.074 -1.203 -13.724 1.00 89.88 200 LEU A N 1
ATOM 1539 C CA . LEU A 1 200 ? 47.690 -1.986 -14.908 1.00 89.88 200 LEU A CA 1
ATOM 1540 C C . LEU A 1 200 ? 47.290 -1.135 -16.129 1.00 89.88 200 LEU A C 1
ATOM 1542 O O . LEU A 1 200 ? 47.135 -1.690 -17.221 1.00 89.88 200 LEU A O 1
ATOM 1546 N N . VAL A 1 201 ? 47.164 0.194 -16.001 1.00 92.06 201 VAL A N 1
ATOM 1547 C CA . VAL A 1 201 ? 46.775 1.089 -17.113 1.00 92.06 201 VAL A CA 1
ATOM 1548 C C . VAL A 1 201 ? 47.807 1.049 -18.245 1.00 92.06 201 VAL A C 1
ATOM 1550 O O . VAL A 1 201 ? 47.451 0.793 -19.396 1.00 92.06 201 VAL A O 1
ATOM 1553 N N . LEU A 1 202 ? 49.092 1.240 -17.927 1.00 94.69 202 LEU A N 1
ATOM 1554 C CA . LEU A 1 202 ? 50.172 1.218 -18.921 1.00 94.69 202 LEU A CA 1
ATOM 1555 C C . LEU A 1 202 ? 50.422 -0.200 -19.489 1.00 94.69 202 LEU A C 1
ATOM 1557 O O . LEU A 1 202 ? 50.420 -0.336 -20.715 1.00 94.69 202 LEU A O 1
ATOM 1561 N N . PRO A 1 203 ? 50.539 -1.272 -18.672 1.00 94.69 203 PRO A N 1
ATOM 1562 C CA . PRO A 1 203 ? 50.583 -2.654 -19.158 1.00 94.69 203 PRO A CA 1
ATOM 1563 C C . PRO A 1 203 ? 49.458 -3.012 -20.140 1.00 94.69 203 PRO A C 1
ATOM 1565 O O . PRO A 1 203 ? 49.725 -3.652 -21.158 1.00 94.69 203 PRO A O 1
ATOM 1568 N N . SER A 1 204 ? 48.221 -2.557 -19.899 1.00 94.19 204 SER A N 1
ATOM 1569 C CA . SER A 1 204 ? 47.085 -2.834 -20.793 1.00 94.19 204 SER A CA 1
ATOM 1570 C C . SER A 1 204 ? 47.298 -2.277 -22.208 1.00 94.19 204 SER A C 1
ATOM 1572 O O . SER A 1 204 ? 46.983 -2.957 -23.182 1.00 94.19 204 SER A O 1
ATOM 1574 N N . ILE A 1 205 ? 47.904 -1.091 -22.353 1.00 95.06 205 ILE A N 1
ATOM 1575 C CA . ILE A 1 205 ? 48.239 -0.508 -23.666 1.00 95.06 205 ILE A CA 1
ATOM 1576 C C . ILE A 1 205 ? 49.273 -1.363 -24.411 1.00 95.06 205 ILE A C 1
ATOM 1578 O O . ILE A 1 205 ? 49.091 -1.643 -25.597 1.00 95.06 205 ILE A O 1
ATOM 1582 N N . THR A 1 206 ? 50.331 -1.816 -23.731 1.00 95.19 206 THR A N 1
ATOM 1583 C CA . THR A 1 206 ? 51.339 -2.695 -24.349 1.00 95.19 206 THR A CA 1
ATOM 1584 C C . THR A 1 206 ? 50.754 -4.060 -24.710 1.00 95.19 206 THR A C 1
ATOM 1586 O O . THR A 1 206 ? 51.039 -4.569 -25.792 1.00 95.19 206 THR A O 1
ATOM 1589 N N . ALA A 1 207 ? 49.891 -4.631 -23.862 1.00 93.19 207 ALA A N 1
ATOM 1590 C CA . ALA A 1 207 ? 49.209 -5.892 -24.150 1.00 93.19 207 ALA A CA 1
ATOM 1591 C C . ALA A 1 207 ? 48.324 -5.791 -25.406 1.00 93.19 207 ALA A C 1
ATOM 1593 O O . ALA A 1 207 ? 48.393 -6.670 -26.267 1.00 93.19 207 ALA A O 1
ATOM 1594 N N . LEU A 1 208 ? 47.551 -4.705 -25.555 1.00 91.56 208 LEU A N 1
ATOM 1595 C CA . LEU A 1 208 ? 46.765 -4.430 -26.765 1.00 91.56 208 LEU A CA 1
ATOM 1596 C C . LEU A 1 208 ? 47.667 -4.310 -28.009 1.00 91.56 208 LEU A C 1
ATOM 1598 O O . LEU A 1 208 ? 47.399 -4.949 -29.026 1.00 91.56 208 LEU A O 1
ATOM 1602 N N . ALA A 1 209 ? 48.744 -3.521 -27.926 1.00 90.38 209 ALA A N 1
ATOM 1603 C CA . ALA A 1 209 ? 49.623 -3.232 -29.060 1.00 90.38 209 ALA A CA 1
ATOM 1604 C C . ALA A 1 209 ? 50.444 -4.445 -29.529 1.00 90.38 209 ALA A C 1
ATOM 1606 O O . ALA A 1 209 ? 50.446 -4.762 -30.718 1.00 90.38 209 ALA A O 1
ATOM 1607 N N . GLU A 1 210 ? 51.108 -5.158 -28.615 1.00 89.88 210 GLU A N 1
ATOM 1608 C CA . GLU A 1 210 ? 51.899 -6.343 -28.969 1.00 89.88 210 GLU A CA 1
ATOM 1609 C C . GLU A 1 210 ? 51.003 -7.504 -29.419 1.00 89.88 210 GLU A C 1
ATOM 1611 O O . GLU A 1 210 ? 51.377 -8.225 -30.342 1.00 89.88 210 GLU A O 1
ATOM 1616 N N . THR A 1 211 ? 49.792 -7.650 -28.863 1.00 88.44 211 THR A N 1
ATOM 1617 C CA . THR A 1 211 ? 48.807 -8.609 -29.395 1.00 88.44 211 THR A CA 1
ATOM 1618 C C . THR A 1 211 ? 48.444 -8.257 -30.839 1.00 88.44 211 THR A C 1
ATOM 1620 O O . THR A 1 211 ? 48.586 -9.101 -31.720 1.00 88.44 211 THR A O 1
ATOM 1623 N N . ALA A 1 212 ? 48.054 -7.007 -31.118 1.00 84.94 212 ALA A N 1
ATOM 1624 C CA . ALA A 1 212 ? 47.712 -6.557 -32.470 1.00 84.94 212 ALA A CA 1
ATOM 1625 C C . ALA A 1 212 ? 48.843 -6.816 -33.483 1.00 84.94 212 ALA A C 1
ATOM 1627 O O . ALA A 1 212 ? 48.608 -7.383 -34.548 1.00 84.94 212 ALA A O 1
ATOM 1628 N N . ARG A 1 213 ? 50.082 -6.470 -33.111 1.00 83.56 213 ARG A N 1
ATOM 1629 C CA . ARG A 1 213 ? 51.290 -6.636 -33.934 1.00 83.56 213 ARG A CA 1
ATOM 1630 C C . ARG A 1 213 ? 51.686 -8.102 -34.160 1.00 83.56 213 ARG A C 1
ATOM 1632 O O . ARG A 1 213 ? 52.361 -8.416 -35.136 1.00 83.56 213 ARG A O 1
ATOM 1639 N N . ARG A 1 214 ? 51.314 -9.019 -33.261 1.00 80.88 214 ARG A N 1
ATOM 1640 C CA . ARG A 1 214 ? 51.507 -10.465 -33.475 1.00 80.88 214 ARG A CA 1
ATOM 1641 C C . ARG A 1 214 ? 50.471 -11.030 -34.447 1.00 80.88 214 ARG A C 1
ATOM 1643 O O . ARG A 1 214 ? 50.828 -11.866 -35.266 1.00 80.88 214 ARG A O 1
ATOM 1650 N N . LEU A 1 215 ? 49.232 -10.540 -34.395 1.00 75.94 215 LEU A N 1
ATOM 1651 C CA . LEU A 1 215 ? 48.141 -10.982 -35.271 1.00 75.94 215 LEU A CA 1
ATOM 1652 C C . LEU A 1 215 ? 48.270 -10.427 -36.700 1.00 75.94 215 LEU A C 1
ATOM 1654 O O . LEU A 1 215 ? 47.894 -11.109 -37.643 1.00 75.94 215 LEU A O 1
ATOM 1658 N N . SER A 1 216 ? 48.869 -9.244 -36.886 1.00 68.88 216 SER A N 1
ATOM 1659 C CA . SER A 1 216 ? 49.153 -8.668 -38.216 1.00 68.88 216 SER A CA 1
ATOM 1660 C C . SER A 1 216 ? 50.236 -9.400 -39.023 1.00 68.88 216 SER A C 1
ATOM 1662 O O . SER A 1 216 ? 50.538 -8.989 -40.139 1.00 68.88 216 SER A O 1
ATOM 1664 N N . ASN A 1 217 ? 50.852 -10.438 -38.450 1.00 60.28 217 ASN A N 1
ATOM 1665 C CA . ASN A 1 217 ? 51.952 -11.200 -39.045 1.00 60.28 217 ASN A CA 1
ATOM 1666 C C . ASN A 1 217 ? 51.565 -12.664 -39.350 1.00 60.28 217 ASN A C 1
ATOM 1668 O O . ASN A 1 217 ? 52.446 -13.472 -39.641 1.00 60.28 217 ASN A O 1
ATOM 1672 N N . VAL A 1 218 ? 50.280 -13.014 -39.245 1.00 60.16 218 VAL A N 1
ATOM 1673 C CA . VAL A 1 218 ? 49.736 -14.332 -39.606 1.00 60.16 218 VAL A CA 1
ATOM 1674 C C . VAL A 1 218 ? 49.133 -14.230 -41.008 1.00 60.16 218 VAL A C 1
ATOM 1676 O O . VAL A 1 218 ? 48.368 -13.305 -41.270 1.00 60.16 218 VAL A O 1
ATOM 1679 N N . GLU A 1 219 ? 49.489 -15.141 -41.917 1.00 53.62 219 GLU A N 1
ATOM 1680 C CA . GLU A 1 219 ? 48.901 -15.180 -43.264 1.00 53.62 219 GLU A CA 1
ATOM 1681 C C . GLU A 1 219 ? 47.467 -15.755 -43.225 1.00 53.62 219 GLU A C 1
ATOM 1683 O O . GLU A 1 219 ? 47.164 -16.631 -42.416 1.00 53.62 219 GLU A O 1
ATOM 1688 N N . ASP A 1 220 ? 46.588 -15.248 -44.098 1.00 49.69 220 ASP A N 1
ATOM 1689 C CA . ASP A 1 220 ? 45.109 -15.217 -43.984 1.00 49.69 220 ASP A CA 1
ATOM 1690 C C . ASP A 1 220 ? 44.332 -16.564 -43.899 1.00 49.69 220 ASP A C 1
ATOM 1692 O O . ASP A 1 220 ? 43.108 -16.560 -44.035 1.00 49.69 220 ASP A O 1
ATOM 1696 N N . ASN A 1 221 ? 44.973 -17.725 -43.702 1.00 45.78 221 ASN A N 1
ATOM 1697 C CA . ASN A 1 221 ? 44.323 -19.044 -43.844 1.00 45.78 221 ASN A CA 1
ATOM 1698 C C . ASN A 1 221 ? 44.485 -20.053 -42.690 1.00 45.78 221 ASN A C 1
ATOM 1700 O O . ASN A 1 221 ? 43.896 -21.129 -42.783 1.00 45.78 221 ASN A O 1
ATOM 1704 N N . ASP A 1 222 ? 45.205 -19.740 -41.610 1.00 48.03 222 ASP A N 1
ATOM 1705 C CA . ASP A 1 222 ? 45.307 -20.630 -40.439 1.00 48.03 222 ASP A CA 1
ATOM 1706 C C . ASP A 1 222 ? 44.869 -19.954 -39.129 1.00 48.03 222 ASP A C 1
ATOM 1708 O O . ASP A 1 222 ? 44.737 -18.733 -39.030 1.00 48.03 222 ASP A O 1
ATOM 1712 N N . SER A 1 223 ? 44.564 -20.770 -38.116 1.00 54.03 223 SER A N 1
ATOM 1713 C CA . SER A 1 223 ? 43.891 -20.345 -36.880 1.00 54.03 223 SER A CA 1
ATOM 1714 C C . SER A 1 223 ? 44.590 -19.190 -36.148 1.00 54.03 223 SER A C 1
ATOM 1716 O O . SER A 1 223 ? 45.785 -19.266 -35.866 1.00 54.03 223 SER A O 1
ATOM 1718 N N . PHE A 1 224 ? 43.812 -18.192 -35.706 1.00 61.56 224 PHE A N 1
ATOM 1719 C CA . PHE A 1 224 ? 44.243 -17.026 -34.905 1.00 61.56 224 PHE A CA 1
ATOM 1720 C C . PHE A 1 224 ? 44.677 -17.365 -33.453 1.00 61.56 224 PHE A C 1
ATOM 1722 O O . PHE A 1 224 ? 44.497 -16.572 -32.525 1.00 61.56 224 PHE A O 1
ATOM 1729 N N . GLU A 1 225 ? 45.262 -18.541 -33.225 1.00 64.88 225 GLU A N 1
ATOM 1730 C CA . GLU A 1 225 ? 45.862 -18.897 -31.944 1.00 64.88 225 GLU A CA 1
ATOM 1731 C C . GLU A 1 225 ? 47.257 -18.278 -31.798 1.00 64.88 225 GLU A C 1
ATOM 1733 O O . GLU A 1 225 ? 48.191 -18.585 -32.537 1.00 64.88 225 GLU A O 1
ATOM 1738 N N . LEU A 1 226 ? 47.433 -17.432 -30.779 1.00 74.56 226 LEU A N 1
ATOM 1739 C CA . LEU A 1 226 ? 48.763 -16.981 -30.372 1.00 74.56 226 LEU A CA 1
ATOM 1740 C C . LEU A 1 226 ? 49.600 -18.192 -29.939 1.00 74.56 226 LEU A C 1
ATOM 1742 O O . LEU A 1 226 ? 49.245 -18.855 -28.965 1.00 74.56 226 LEU A O 1
ATOM 1746 N N . SER A 1 227 ? 50.730 -18.440 -30.607 1.00 81.44 227 SER A N 1
ATOM 1747 C CA . SER A 1 227 ? 51.663 -19.494 -30.193 1.00 81.44 227 SER A CA 1
ATOM 1748 C C . SER A 1 227 ? 52.182 -19.259 -28.770 1.00 81.44 227 SER A C 1
ATOM 1750 O O . SER A 1 227 ? 52.227 -18.127 -28.283 1.00 81.44 227 SER A O 1
ATOM 1752 N N . GLU A 1 228 ? 52.629 -20.322 -28.104 1.00 82.00 228 GLU A N 1
ATOM 1753 C CA . GLU A 1 228 ? 53.120 -20.257 -26.721 1.00 82.00 228 GLU A CA 1
ATOM 1754 C C . GLU A 1 228 ? 54.289 -19.265 -26.543 1.00 82.00 228 GLU A C 1
ATOM 1756 O O . GLU A 1 228 ? 54.403 -18.577 -25.528 1.00 82.00 228 GLU A O 1
ATOM 1761 N N . GLU A 1 229 ? 55.125 -19.124 -27.574 1.00 82.75 229 GLU A N 1
ATOM 1762 C CA . GLU A 1 229 ? 56.184 -18.116 -27.643 1.00 82.75 229 GLU A CA 1
ATOM 1763 C C . GLU A 1 229 ? 55.630 -16.692 -27.825 1.00 82.75 229 GLU A C 1
ATOM 1765 O O . GLU A 1 229 ? 56.112 -15.755 -27.185 1.00 82.75 229 GLU A O 1
ATOM 1770 N N . CYS A 1 230 ? 54.585 -16.509 -28.641 1.00 83.56 230 CYS A N 1
ATOM 1771 C CA . CYS A 1 230 ? 53.920 -15.213 -28.789 1.00 83.56 230 CYS A CA 1
ATOM 1772 C C . CYS A 1 230 ? 53.233 -14.778 -27.490 1.00 83.56 230 CYS A C 1
ATOM 1774 O O . CYS A 1 230 ? 53.421 -13.633 -27.079 1.00 83.56 230 CYS A O 1
ATOM 1776 N N . ARG A 1 231 ? 52.516 -15.684 -26.804 1.00 86.94 231 ARG A N 1
ATOM 1777 C CA . ARG A 1 231 ? 51.920 -15.434 -25.477 1.00 86.94 231 ARG A CA 1
ATOM 1778 C C . ARG A 1 231 ? 52.991 -14.965 -24.490 1.00 86.94 231 ARG A C 1
ATOM 1780 O O . ARG A 1 231 ? 52.870 -13.878 -23.928 1.00 86.94 231 ARG A O 1
ATOM 1787 N N . ARG A 1 232 ? 54.094 -15.715 -24.374 1.00 89.44 232 ARG A N 1
ATOM 1788 C CA . ARG A 1 232 ? 55.241 -15.378 -23.511 1.00 89.44 232 ARG A CA 1
ATOM 1789 C C . ARG A 1 232 ? 55.880 -14.032 -23.866 1.00 89.44 232 ARG A C 1
ATOM 1791 O O . ARG A 1 232 ? 56.195 -13.246 -22.979 1.00 89.44 232 ARG A O 1
ATOM 1798 N N . SER A 1 233 ? 56.025 -13.726 -25.156 1.00 89.31 233 SER A N 1
ATOM 1799 C CA . SER A 1 233 ? 56.544 -12.433 -25.619 1.00 89.31 233 SER A CA 1
ATOM 1800 C C . SER A 1 233 ? 55.630 -11.258 -25.260 1.00 89.31 233 SER A C 1
ATOM 1802 O O . SER A 1 233 ? 56.150 -10.174 -24.991 1.00 89.31 233 SER A O 1
ATOM 1804 N N . ILE A 1 234 ? 54.306 -11.441 -25.289 1.00 92.19 234 ILE A N 1
ATOM 1805 C CA . ILE A 1 234 ? 53.335 -10.402 -24.918 1.00 92.19 234 ILE A CA 1
ATOM 1806 C C . ILE A 1 234 ? 53.373 -10.200 -23.398 1.00 92.19 234 ILE A C 1
ATOM 1808 O O . ILE A 1 234 ? 53.606 -9.079 -22.957 1.00 92.19 234 ILE A O 1
ATOM 1812 N N . GLN A 1 235 ? 53.291 -11.280 -22.610 1.00 93.56 235 GLN A N 1
ATOM 1813 C CA . GLN A 1 235 ? 53.447 -11.267 -21.144 1.00 93.56 235 GLN A CA 1
ATOM 1814 C C . GLN A 1 235 ? 54.703 -10.486 -20.713 1.00 93.56 235 GLN A C 1
ATOM 1816 O O . GLN A 1 235 ? 54.613 -9.527 -19.948 1.00 93.56 235 GLN A O 1
ATOM 1821 N N . GLN A 1 236 ? 55.865 -10.819 -21.287 1.00 93.62 236 GLN A N 1
ATOM 1822 C CA . GLN A 1 236 ? 57.141 -10.164 -20.983 1.00 93.62 236 GLN A CA 1
ATOM 1823 C C . GLN A 1 236 ? 57.206 -8.690 -21.413 1.00 93.62 236 GLN A C 1
ATOM 1825 O O . GLN A 1 236 ? 57.920 -7.906 -20.790 1.00 93.62 236 GLN A O 1
ATOM 1830 N N . ALA A 1 237 ? 56.534 -8.278 -22.491 1.00 93.00 237 ALA A N 1
ATOM 1831 C CA . ALA A 1 237 ? 56.448 -6.863 -22.871 1.00 93.00 237 ALA A CA 1
ATOM 1832 C C . ALA A 1 237 ? 55.522 -6.083 -21.922 1.00 93.00 237 ALA A C 1
ATOM 1834 O O . ALA A 1 237 ? 55.852 -4.977 -21.490 1.00 93.00 237 ALA A O 1
ATOM 1835 N N . THR A 1 238 ? 54.400 -6.691 -21.542 1.00 94.12 238 THR A N 1
ATOM 1836 C CA . THR A 1 238 ? 53.419 -6.143 -20.604 1.00 94.12 238 THR A CA 1
ATOM 1837 C C . THR A 1 238 ? 54.011 -5.968 -19.199 1.00 94.12 238 THR A C 1
ATOM 1839 O O . THR A 1 238 ? 53.894 -4.883 -18.633 1.00 94.12 238 THR A O 1
ATOM 1842 N N . ALA A 1 239 ? 54.750 -6.954 -18.677 1.00 93.62 239 ALA A N 1
ATOM 1843 C CA . ALA A 1 239 ? 55.478 -6.841 -17.407 1.00 93.62 239 ALA A CA 1
ATOM 1844 C C . ALA A 1 239 ? 56.552 -5.738 -17.439 1.00 93.62 239 ALA A C 1
ATOM 1846 O O . ALA A 1 239 ? 56.535 -4.837 -16.601 1.00 93.62 239 ALA A O 1
ATOM 1847 N N . ARG A 1 240 ? 57.407 -5.713 -18.476 1.00 94.25 240 ARG A N 1
ATOM 1848 C CA . ARG A 1 240 ? 58.416 -4.648 -18.684 1.00 94.25 240 ARG A CA 1
ATOM 1849 C C . ARG A 1 240 ? 57.828 -3.257 -18.956 1.00 94.25 240 ARG A C 1
ATOM 1851 O O . ARG A 1 240 ? 58.568 -2.286 -19.055 1.00 94.25 240 ARG A O 1
ATOM 1858 N N . THR A 1 241 ? 56.509 -3.131 -19.097 1.00 95.38 241 THR A N 1
ATOM 1859 C CA . THR A 1 241 ? 55.840 -1.823 -19.141 1.00 95.38 241 THR A CA 1
ATOM 1860 C C . THR A 1 241 ? 55.572 -1.283 -17.735 1.00 95.38 241 THR A C 1
ATOM 1862 O O . THR A 1 241 ? 55.686 -0.076 -17.519 1.00 95.38 241 THR A O 1
ATOM 1865 N N . ALA A 1 242 ? 55.276 -2.153 -16.763 1.00 90.12 242 ALA A N 1
ATOM 1866 C CA . ALA A 1 242 ? 55.129 -1.762 -15.361 1.00 90.12 242 ALA A CA 1
ATOM 1867 C C . ALA A 1 242 ? 56.465 -1.267 -14.774 1.00 90.12 242 ALA A C 1
ATOM 1869 O O . ALA A 1 242 ? 56.508 -0.181 -14.182 1.00 90.12 242 ALA A O 1
ATOM 1870 N N . THR A 1 243 ? 57.556 -2.002 -15.043 1.00 90.94 243 THR A N 1
ATOM 1871 C CA . THR A 1 243 ? 58.915 -1.718 -14.533 1.00 90.94 243 THR A CA 1
ATOM 1872 C C . THR A 1 243 ? 59.422 -0.313 -14.860 1.00 90.94 243 THR A C 1
ATOM 1874 O O . THR A 1 243 ? 60.232 0.227 -14.116 1.00 90.94 243 THR A O 1
ATOM 1877 N N . VAL A 1 244 ? 58.921 0.335 -15.920 1.00 92.75 244 VAL A N 1
ATOM 1878 C CA . VAL A 1 244 ? 59.315 1.705 -16.310 1.00 92.75 244 VAL A CA 1
ATOM 1879 C C . VAL A 1 244 ? 58.958 2.755 -15.255 1.00 92.75 244 VAL A C 1
ATOM 1881 O O . VAL A 1 244 ? 59.615 3.793 -15.179 1.00 92.75 244 VAL A O 1
ATOM 1884 N N . THR A 1 245 ? 57.914 2.512 -14.455 1.00 88.88 245 THR A N 1
ATOM 1885 C CA . THR A 1 245 ? 57.380 3.496 -13.493 1.00 88.88 245 THR A CA 1
ATOM 1886 C C . THR A 1 245 ? 57.315 2.984 -12.057 1.00 88.88 245 THR A C 1
ATOM 1888 O O . THR A 1 245 ? 57.389 3.788 -11.130 1.00 88.88 245 THR A O 1
ATOM 1891 N N . ARG A 1 246 ? 57.190 1.667 -11.862 1.00 90.31 246 ARG A N 1
ATOM 1892 C CA . ARG A 1 246 ? 56.954 0.987 -10.581 1.00 90.31 246 ARG A CA 1
ATOM 1893 C C . ARG A 1 246 ? 57.895 -0.218 -10.500 1.00 90.31 246 ARG A C 1
ATOM 1895 O O . ARG A 1 246 ? 57.968 -0.964 -11.467 1.00 90.31 246 ARG A O 1
ATOM 1902 N N . SER A 1 247 ? 58.586 -0.435 -9.381 1.00 88.81 247 SER A N 1
ATOM 1903 C CA . SER A 1 247 ? 59.351 -1.672 -9.161 1.00 88.81 247 SER A CA 1
ATOM 1904 C C . SER A 1 247 ? 58.528 -2.603 -8.274 1.00 88.81 247 SER A C 1
ATOM 1906 O O . SER A 1 247 ? 58.285 -2.269 -7.117 1.00 88.81 247 SER A O 1
ATOM 1908 N N . SER A 1 248 ? 58.037 -3.732 -8.799 1.00 88.50 248 SER A N 1
ATOM 1909 C CA . SER A 1 248 ? 57.362 -4.742 -7.974 1.00 88.50 248 SER A CA 1
ATOM 1910 C C . SER A 1 248 ? 57.139 -6.061 -8.709 1.00 88.50 248 SER A C 1
ATOM 1912 O O . SER A 1 248 ? 56.300 -6.163 -9.606 1.00 88.50 248 SER A O 1
ATOM 1914 N N . ASN A 1 249 ? 57.748 -7.115 -8.165 1.00 87.62 249 ASN A N 1
ATOM 1915 C CA . ASN A 1 249 ? 57.514 -8.511 -8.528 1.00 87.62 249 ASN A CA 1
ATOM 1916 C C . ASN A 1 249 ? 56.019 -8.904 -8.533 1.00 87.62 249 ASN A C 1
ATOM 1918 O O . ASN A 1 249 ? 55.632 -9.817 -9.264 1.00 87.62 249 ASN A O 1
ATOM 1922 N N . LEU A 1 250 ? 55.176 -8.269 -7.700 1.00 87.50 250 LEU A N 1
ATOM 1923 C CA . LEU A 1 250 ? 53.740 -8.557 -7.657 1.00 87.50 250 LEU A CA 1
ATOM 1924 C C . LEU A 1 250 ? 53.019 -7.903 -8.839 1.00 87.50 250 LEU A C 1
ATOM 1926 O O . LEU A 1 250 ? 52.332 -8.610 -9.575 1.00 87.50 250 LEU A O 1
ATOM 1930 N N . LEU A 1 251 ? 53.198 -6.598 -9.066 1.00 88.44 251 LEU A N 1
ATOM 1931 C CA . LEU A 1 251 ? 52.623 -5.923 -10.234 1.00 88.44 251 LEU A CA 1
ATOM 1932 C C . LEU A 1 251 ? 53.144 -6.514 -11.552 1.00 88.44 251 LEU A C 1
ATOM 1934 O O . LEU A 1 251 ? 52.357 -6.667 -12.481 1.00 88.44 251 LEU A O 1
ATOM 1938 N N . GLU A 1 252 ? 54.421 -6.888 -11.638 1.00 91.12 252 GLU A N 1
ATOM 1939 C CA . GLU A 1 252 ? 55.004 -7.554 -12.810 1.00 91.12 252 GLU A CA 1
ATOM 1940 C C . GLU A 1 252 ? 54.298 -8.885 -13.099 1.00 91.12 252 GLU A C 1
ATOM 1942 O O . GLU A 1 252 ? 53.725 -9.046 -14.176 1.00 91.12 252 GLU A O 1
ATOM 1947 N N . LYS A 1 253 ? 54.222 -9.795 -12.115 1.00 90.69 253 LYS A N 1
ATOM 1948 C CA . LYS A 1 253 ? 53.527 -11.086 -12.263 1.00 90.69 253 LYS A CA 1
ATOM 1949 C C . LYS A 1 253 ? 52.032 -10.921 -12.564 1.00 90.69 253 LYS A C 1
ATOM 1951 O O . LYS A 1 253 ? 51.474 -11.656 -13.378 1.00 90.69 253 LYS A O 1
ATOM 1956 N N . VAL A 1 254 ? 51.359 -9.963 -11.923 1.00 90.62 254 VAL A N 1
ATOM 1957 C CA . VAL A 1 254 ? 49.949 -9.660 -12.221 1.00 90.62 254 VAL A CA 1
ATOM 1958 C C . VAL A 1 254 ? 49.810 -9.102 -13.640 1.00 90.62 254 VAL A C 1
ATOM 1960 O O . VAL A 1 254 ? 48.854 -9.454 -14.321 1.00 90.62 254 VAL A O 1
ATOM 1963 N N . SER A 1 255 ? 50.770 -8.309 -14.122 1.00 93.19 255 SER A N 1
ATOM 1964 C CA . SER A 1 255 ? 50.790 -7.779 -15.492 1.00 93.19 255 SER A CA 1
ATOM 1965 C C . SER A 1 255 ? 50.989 -8.878 -16.541 1.00 93.19 255 SER A C 1
ATOM 1967 O O . SER A 1 255 ? 50.325 -8.835 -17.574 1.00 93.19 255 SER A O 1
ATOM 1969 N N . GLU A 1 256 ? 51.823 -9.894 -16.278 1.00 92.75 256 GLU A N 1
ATOM 1970 C CA . GLU A 1 256 ? 51.924 -11.088 -17.137 1.00 92.75 256 GLU A CA 1
ATOM 1971 C C . GLU A 1 256 ? 50.569 -11.802 -17.254 1.00 92.75 256 GLU A C 1
ATOM 1973 O O . GLU A 1 256 ? 50.086 -12.058 -18.356 1.00 92.75 256 GLU A O 1
ATOM 1978 N N . ILE A 1 257 ? 49.913 -12.079 -16.124 1.00 91.38 257 ILE A N 1
ATOM 1979 C CA . ILE A 1 257 ? 48.626 -12.788 -16.111 1.00 91.38 257 ILE A CA 1
ATOM 1980 C C . ILE A 1 257 ? 47.512 -11.927 -16.737 1.00 91.38 257 ILE A C 1
ATOM 1982 O O . ILE A 1 257 ? 46.674 -12.432 -17.484 1.00 91.38 257 ILE A O 1
ATOM 1986 N N . TRP A 1 258 ? 47.521 -10.615 -16.496 1.00 90.44 258 TRP A N 1
ATOM 1987 C CA . TRP A 1 258 ? 46.580 -9.658 -17.085 1.00 90.44 258 TRP A CA 1
ATOM 1988 C C . TRP A 1 258 ? 46.730 -9.550 -18.607 1.00 90.44 258 TRP A C 1
ATOM 1990 O O . TRP A 1 258 ? 45.728 -9.412 -19.312 1.00 90.44 258 TRP A O 1
ATOM 2000 N N . ALA A 1 259 ? 47.953 -9.694 -19.133 1.00 92.12 259 ALA A N 1
ATOM 2001 C CA . ALA A 1 259 ? 48.204 -9.744 -20.572 1.00 92.12 259 ALA A CA 1
ATOM 2002 C C . ALA A 1 259 ? 47.368 -10.839 -21.254 1.00 92.12 259 ALA A C 1
ATOM 2004 O O . ALA A 1 259 ? 46.781 -10.584 -22.302 1.00 92.12 259 ALA A O 1
ATOM 2005 N N . ASN A 1 260 ? 47.222 -12.010 -20.620 1.00 88.75 260 ASN A N 1
ATOM 2006 C CA . ASN A 1 260 ? 46.408 -13.113 -21.141 1.00 88.75 260 ASN A CA 1
ATOM 2007 C C . ASN A 1 260 ? 44.930 -12.716 -21.301 1.00 88.75 260 ASN A C 1
ATOM 2009 O O . ASN A 1 260 ? 44.302 -13.084 -22.294 1.00 88.75 260 ASN A O 1
ATOM 2013 N N . LEU A 1 261 ? 44.381 -11.934 -20.361 1.00 87.31 261 LEU A N 1
ATOM 2014 C CA . LEU A 1 261 ? 42.991 -11.473 -20.409 1.00 87.31 261 LEU A CA 1
ATOM 2015 C C . LEU A 1 261 ? 42.758 -10.476 -21.551 1.00 87.31 261 LEU A C 1
ATOM 2017 O O . LEU A 1 261 ? 41.775 -10.584 -22.285 1.00 87.31 261 LEU A O 1
ATOM 2021 N N . ILE A 1 262 ? 43.682 -9.524 -21.709 1.00 88.19 262 ILE A N 1
ATOM 2022 C CA . ILE A 1 262 ? 43.645 -8.517 -22.775 1.00 88.19 262 ILE A CA 1
ATOM 2023 C C . ILE A 1 262 ? 43.841 -9.173 -24.150 1.00 88.19 262 ILE A C 1
ATOM 2025 O O . ILE A 1 262 ? 43.109 -8.856 -25.087 1.00 88.19 262 ILE A O 1
ATOM 2029 N N . SER A 1 263 ? 44.764 -10.134 -24.268 1.00 87.31 263 SER A N 1
ATOM 2030 C CA . SER A 1 263 ? 44.945 -10.915 -25.493 1.00 87.31 263 SER A CA 1
ATOM 2031 C C . SER A 1 263 ? 43.686 -11.711 -25.842 1.00 87.31 263 SER A C 1
ATOM 2033 O O . SER A 1 263 ? 43.219 -11.622 -26.975 1.00 87.31 263 SER A O 1
ATOM 2035 N N . ALA A 1 264 ? 43.081 -12.419 -24.878 1.00 83.50 264 ALA A N 1
ATOM 2036 C CA . ALA A 1 264 ? 41.837 -13.165 -25.084 1.00 83.50 264 ALA A CA 1
ATOM 2037 C C . ALA A 1 264 ? 40.684 -12.269 -25.573 1.00 83.50 264 ALA A C 1
ATOM 2039 O O . ALA A 1 264 ? 40.005 -12.614 -26.538 1.00 83.50 264 ALA A O 1
ATOM 2040 N N . ALA A 1 265 ? 40.511 -11.082 -24.982 1.00 80.06 265 ALA A N 1
ATOM 2041 C CA . ALA A 1 265 ? 39.492 -10.121 -25.408 1.00 80.06 265 ALA A CA 1
ATOM 2042 C C . ALA A 1 265 ? 39.668 -9.640 -26.867 1.00 80.06 265 ALA A C 1
ATOM 2044 O O . ALA A 1 265 ? 38.685 -9.283 -27.518 1.00 80.06 265 ALA A O 1
ATOM 2045 N N . LEU A 1 266 ? 40.897 -9.659 -27.402 1.00 78.19 266 LEU A N 1
ATOM 2046 C CA . LEU A 1 266 ? 41.175 -9.366 -28.811 1.00 78.19 266 LEU A CA 1
ATOM 2047 C C . LEU A 1 266 ? 40.988 -10.578 -29.740 1.00 78.19 266 LEU A C 1
ATOM 2049 O O . LEU A 1 266 ? 40.545 -10.373 -30.872 1.00 78.19 266 LEU A O 1
ATOM 2053 N N . ILE A 1 267 ? 41.279 -11.806 -29.287 1.00 77.12 267 ILE A N 1
ATOM 2054 C CA . ILE A 1 267 ? 41.337 -13.023 -30.134 1.00 77.12 267 ILE A CA 1
ATOM 2055 C C . ILE A 1 267 ? 40.191 -14.029 -29.946 1.00 77.12 267 ILE A C 1
ATOM 2057 O O . ILE A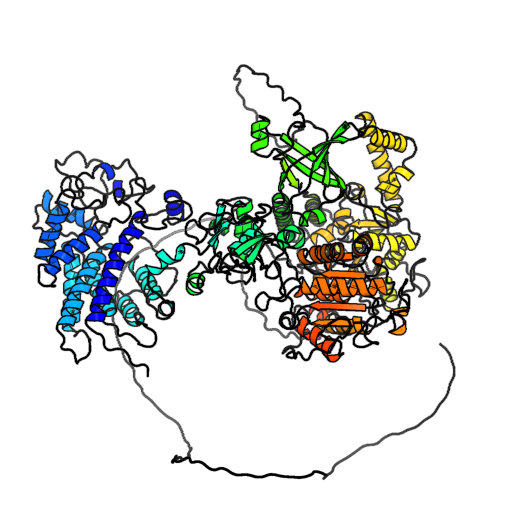 1 267 ? 40.208 -15.080 -30.575 1.00 77.12 267 ILE A O 1
ATOM 2061 N N . LEU A 1 268 ? 39.182 -13.762 -29.113 1.00 73.62 268 LEU A N 1
ATOM 2062 C CA . LEU A 1 268 ? 38.004 -14.641 -29.044 1.00 73.62 268 LEU A CA 1
ATOM 2063 C C . LEU A 1 268 ? 37.175 -14.564 -30.343 1.00 73.62 268 LEU A C 1
ATOM 2065 O O . LEU A 1 268 ? 36.884 -13.449 -30.793 1.00 73.62 268 LEU A O 1
ATOM 2069 N N . PRO A 1 269 ? 36.735 -15.686 -30.944 1.00 63.09 269 PRO A N 1
ATOM 2070 C CA . PRO A 1 269 ? 35.880 -15.647 -32.131 1.00 63.09 269 PRO A CA 1
ATOM 2071 C C . PRO A 1 269 ? 34.489 -15.063 -31.845 1.00 63.09 269 PRO A C 1
ATOM 2073 O O . PRO A 1 269 ? 33.998 -15.087 -30.716 1.00 63.09 269 PRO A O 1
ATOM 2076 N N . THR A 1 270 ? 33.829 -14.566 -32.888 1.00 58.19 270 THR A N 1
ATOM 2077 C CA . THR A 1 270 ? 32.421 -14.143 -32.854 1.00 58.19 270 THR A CA 1
ATOM 2078 C C . THR A 1 270 ? 31.502 -15.324 -33.160 1.00 58.19 270 THR A C 1
ATOM 2080 O O . THR A 1 270 ? 31.633 -15.969 -34.200 1.00 58.19 270 THR A O 1
ATOM 2083 N N . ASN A 1 271 ? 30.522 -15.592 -32.293 1.00 55.22 271 ASN A N 1
ATOM 2084 C CA . ASN A 1 271 ? 29.418 -16.497 -32.626 1.00 55.22 271 ASN A CA 1
ATOM 2085 C C . ASN A 1 271 ? 28.380 -15.722 -33.458 1.00 55.22 271 ASN A C 1
ATOM 2087 O O . ASN A 1 271 ? 27.720 -14.827 -32.922 1.00 55.22 271 ASN A O 1
ATOM 2091 N N . THR A 1 272 ? 28.269 -16.018 -34.759 1.00 44.53 272 THR A N 1
ATOM 2092 C CA . THR A 1 272 ? 27.531 -15.194 -35.743 1.00 44.53 272 THR A CA 1
ATOM 2093 C C . THR A 1 272 ? 26.085 -14.935 -35.345 1.00 44.53 272 THR A C 1
ATOM 2095 O O . THR A 1 272 ? 25.609 -13.809 -35.441 1.00 44.53 272 THR A O 1
ATOM 2098 N N . ASP A 1 273 ? 25.416 -15.961 -34.825 1.00 40.38 273 ASP A N 1
ATOM 2099 C CA . ASP A 1 273 ? 23.972 -15.954 -34.575 1.00 40.38 273 ASP A CA 1
ATOM 2100 C C . ASP A 1 273 ? 23.574 -15.164 -33.315 1.00 40.38 273 ASP A C 1
ATOM 2102 O O . ASP A 1 273 ? 22.386 -15.057 -33.006 1.00 40.38 273 ASP A O 1
ATOM 2106 N N . ARG A 1 274 ? 24.549 -14.660 -32.538 1.00 45.50 274 ARG A N 1
ATOM 2107 C CA . ARG A 1 274 ? 24.306 -13.969 -31.253 1.00 45.50 274 ARG A CA 1
ATOM 2108 C C . ARG A 1 274 ? 25.213 -12.771 -30.964 1.00 45.50 274 ARG A C 1
ATOM 2110 O O . ARG A 1 274 ? 24.917 -12.002 -30.057 1.00 45.50 274 ARG A O 1
ATOM 2117 N N . GLY A 1 275 ? 26.336 -12.625 -31.670 1.00 47.56 275 GLY A N 1
ATOM 2118 C CA . GLY A 1 275 ? 27.361 -11.615 -31.368 1.00 47.56 275 GLY A CA 1
ATOM 2119 C C . GLY A 1 275 ? 28.178 -11.892 -30.095 1.00 47.56 275 GLY A C 1
ATOM 2120 O O . GLY A 1 275 ? 29.067 -11.112 -29.757 1.00 47.56 275 GLY A O 1
ATOM 2121 N N . ASP A 1 276 ? 27.907 -13.003 -29.404 1.00 50.44 276 ASP A N 1
ATOM 2122 C CA . ASP A 1 276 ? 28.519 -13.353 -28.121 1.00 50.44 276 ASP A CA 1
ATOM 2123 C C . ASP A 1 276 ? 30.045 -13.548 -28.226 1.00 50.44 276 ASP A C 1
ATOM 2125 O O . ASP A 1 276 ? 30.566 -14.047 -29.230 1.00 50.44 276 ASP A O 1
ATOM 2129 N N . HIS A 1 277 ? 30.763 -13.178 -27.161 1.00 57.44 277 HIS A N 1
ATOM 2130 C CA . HIS A 1 277 ? 32.164 -13.540 -26.915 1.00 57.44 277 HIS A CA 1
ATOM 2131 C C . HIS A 1 277 ? 32.223 -14.240 -25.556 1.00 57.44 277 HIS A C 1
ATOM 2133 O O . HIS A 1 277 ? 31.809 -13.650 -24.557 1.00 57.44 277 HIS A O 1
ATOM 2139 N N . ASP A 1 278 ? 32.734 -15.470 -25.485 1.00 66.50 278 ASP A N 1
ATOM 2140 C CA . ASP A 1 278 ? 32.815 -16.174 -24.202 1.00 66.50 278 ASP A CA 1
ATOM 2141 C C . ASP A 1 278 ? 34.110 -15.844 -23.441 1.00 66.50 278 ASP A C 1
ATOM 2143 O O . ASP A 1 278 ? 35.108 -16.562 -23.486 1.00 66.50 278 ASP A O 1
ATOM 2147 N N . MET A 1 279 ? 34.080 -14.724 -22.719 1.00 76.31 279 MET A N 1
ATOM 2148 C CA . MET A 1 279 ? 35.142 -14.323 -21.789 1.00 76.31 279 MET A CA 1
ATOM 2149 C C . MET A 1 279 ? 35.187 -15.176 -20.508 1.00 76.31 279 MET A C 1
ATOM 2151 O O . MET A 1 279 ? 36.074 -14.970 -19.677 1.00 76.31 279 MET A O 1
ATOM 2155 N N . GLU A 1 280 ? 34.265 -16.123 -20.300 1.00 76.50 280 GLU A N 1
ATOM 2156 C CA . GLU A 1 280 ? 34.158 -16.860 -19.041 1.00 76.50 280 GLU A CA 1
ATOM 2157 C C . GLU A 1 280 ? 35.359 -17.772 -18.785 1.00 76.50 280 GLU A C 1
ATOM 2159 O O . GLU A 1 280 ? 35.891 -17.772 -17.674 1.00 76.50 280 GLU A O 1
ATOM 2164 N N . GLN A 1 281 ? 35.832 -18.514 -19.791 1.00 80.44 281 GLN A N 1
ATOM 2165 C CA . GLN A 1 281 ? 37.052 -19.319 -19.655 1.00 80.44 281 GLN A CA 1
ATOM 2166 C C . GLN A 1 281 ? 38.283 -18.451 -19.324 1.00 80.44 281 GLN A C 1
ATOM 2168 O O . GLN A 1 281 ? 38.890 -18.702 -18.279 1.00 80.44 281 GLN A O 1
ATOM 2173 N N . PRO A 1 282 ? 38.622 -17.402 -20.107 1.00 82.19 282 PRO A N 1
ATOM 2174 C CA . PRO A 1 282 ? 39.726 -16.495 -19.783 1.00 82.19 282 PRO A CA 1
ATOM 2175 C C . PRO A 1 282 ? 39.643 -15.873 -18.383 1.00 82.19 282 PRO A C 1
ATOM 2177 O O . PRO A 1 282 ? 40.655 -15.805 -17.691 1.00 82.19 282 PRO A O 1
ATOM 2180 N N . LEU A 1 283 ? 38.454 -15.460 -17.928 1.00 83.94 283 LEU A N 1
ATOM 2181 C CA . LEU A 1 283 ? 38.273 -14.855 -16.602 1.00 83.94 283 LEU A CA 1
ATOM 2182 C C . LEU A 1 283 ? 38.457 -15.856 -15.450 1.00 83.94 283 LEU A C 1
ATOM 2184 O O . LEU A 1 283 ? 39.049 -15.498 -14.431 1.00 83.94 283 LEU A O 1
ATOM 2188 N N . ASN A 1 284 ? 37.992 -17.103 -15.599 1.00 84.81 284 ASN A N 1
ATOM 2189 C CA . ASN A 1 284 ? 38.261 -18.160 -14.615 1.00 84.81 284 ASN A CA 1
ATOM 2190 C C . ASN A 1 284 ? 39.752 -18.536 -14.589 1.00 84.81 284 ASN A C 1
ATOM 2192 O O . ASN A 1 284 ? 40.329 -18.683 -13.515 1.00 84.81 284 ASN A O 1
ATOM 2196 N N . GLU A 1 285 ? 40.393 -18.662 -15.753 1.00 85.44 285 GLU A N 1
ATOM 2197 C CA . GLU A 1 285 ? 41.811 -19.030 -15.847 1.00 85.44 285 GLU A CA 1
ATOM 2198 C C . GLU A 1 285 ? 42.726 -17.944 -15.261 1.00 85.44 285 GLU A C 1
ATOM 2200 O O . GLU A 1 285 ? 43.654 -18.248 -14.514 1.00 85.44 285 GLU A O 1
ATOM 2205 N N . VAL A 1 286 ? 42.420 -16.670 -15.509 1.00 84.75 286 VAL A N 1
ATOM 2206 C CA . VAL A 1 286 ? 43.121 -15.527 -14.905 1.00 84.75 286 VAL A CA 1
ATOM 2207 C C . VAL A 1 286 ? 42.946 -15.507 -13.386 1.00 84.75 286 VAL A C 1
ATOM 2209 O O . VAL A 1 286 ? 43.936 -15.371 -12.668 1.00 84.75 286 VAL A O 1
ATOM 2212 N N . ALA A 1 287 ? 41.731 -15.728 -12.870 1.00 84.75 287 ALA A N 1
ATOM 2213 C CA . ALA A 1 287 ? 41.502 -15.853 -11.429 1.00 84.75 287 ALA A CA 1
ATOM 2214 C C . ALA A 1 287 ? 42.303 -17.018 -10.811 1.00 84.75 287 ALA A C 1
ATOM 2216 O O . ALA A 1 287 ? 42.966 -16.841 -9.786 1.00 84.75 287 ALA A O 1
ATOM 2217 N N . ARG A 1 288 ? 42.334 -18.177 -11.484 1.00 89.12 288 ARG A N 1
ATOM 2218 C CA . ARG A 1 288 ? 43.116 -19.354 -11.081 1.00 89.12 288 ARG A CA 1
ATOM 2219 C C . ARG A 1 288 ? 44.622 -19.068 -11.045 1.00 89.12 288 ARG A C 1
ATOM 2221 O O . ARG A 1 288 ? 45.272 -19.407 -10.060 1.00 89.12 288 ARG A O 1
ATOM 2228 N N . GLN A 1 289 ? 45.179 -18.423 -12.075 1.00 86.69 289 GLN A N 1
ATOM 2229 C CA . GLN A 1 289 ? 46.601 -18.042 -12.132 1.00 86.69 289 GLN A CA 1
ATOM 2230 C C . GLN A 1 289 ? 46.984 -17.010 -11.054 1.00 86.69 289 GLN A C 1
ATOM 2232 O O . GLN A 1 289 ? 48.102 -17.037 -10.535 1.00 86.69 289 GLN A O 1
ATOM 2237 N N . LEU A 1 290 ? 46.050 -16.128 -10.687 1.00 82.50 290 LEU A N 1
ATOM 2238 C CA . LEU A 1 290 ? 46.195 -15.145 -9.608 1.00 82.50 290 LEU A CA 1
ATOM 2239 C C . LEU A 1 290 ? 45.993 -15.739 -8.199 1.00 82.50 290 LEU A C 1
ATOM 2241 O O . LEU A 1 290 ? 46.259 -15.051 -7.216 1.00 82.50 290 LEU A O 1
ATOM 2245 N N . GLY A 1 291 ? 45.540 -16.993 -8.080 1.00 82.44 291 GLY A N 1
ATOM 2246 C CA . GLY A 1 291 ? 45.260 -17.643 -6.794 1.00 82.44 291 GLY A CA 1
ATOM 2247 C C . GLY A 1 291 ? 44.014 -17.109 -6.077 1.00 82.44 291 GLY A C 1
ATOM 2248 O O . GLY A 1 291 ? 43.916 -17.221 -4.857 1.00 82.44 291 GLY A O 1
ATOM 2249 N N . ILE A 1 292 ? 43.076 -16.511 -6.816 1.00 79.12 292 ILE A N 1
ATOM 2250 C CA . ILE A 1 292 ? 41.844 -15.910 -6.288 1.00 79.12 292 ILE A CA 1
ATOM 2251 C C . ILE A 1 292 ? 40.606 -16.694 -6.738 1.00 79.12 292 ILE A C 1
ATOM 2253 O O . ILE A 1 292 ? 40.653 -17.516 -7.653 1.00 79.12 292 ILE A O 1
ATOM 2257 N N . ARG A 1 293 ? 39.481 -16.465 -6.053 1.00 80.88 293 ARG A N 1
ATOM 2258 C CA . ARG A 1 293 ? 38.213 -17.161 -6.312 1.00 80.88 293 ARG A CA 1
ATOM 2259 C C . ARG A 1 293 ? 37.726 -16.931 -7.751 1.00 80.88 293 ARG A C 1
ATOM 2261 O O . ARG A 1 293 ? 37.862 -15.829 -8.279 1.00 80.88 293 ARG A O 1
ATOM 2268 N N . ASN A 1 294 ? 37.123 -17.955 -8.362 1.00 81.31 294 ASN A N 1
ATOM 2269 C CA . ASN A 1 294 ? 36.472 -17.819 -9.670 1.00 81.31 294 ASN A CA 1
ATOM 2270 C C . ASN A 1 294 ? 35.406 -16.707 -9.602 1.00 81.31 294 ASN A C 1
ATOM 2272 O O . ASN A 1 294 ? 34.565 -16.770 -8.705 1.00 81.31 294 ASN A O 1
ATOM 2276 N N . PRO A 1 295 ? 35.401 -15.726 -10.524 1.00 70.88 295 PRO A N 1
ATOM 2277 C CA . PRO A 1 295 ? 34.632 -14.498 -10.332 1.00 70.88 295 PRO A CA 1
ATOM 2278 C C . PRO A 1 295 ? 33.113 -14.726 -10.369 1.00 70.88 295 PRO A C 1
ATOM 2280 O O . PRO A 1 295 ? 32.620 -15.384 -11.283 1.00 70.88 295 PRO A O 1
ATOM 2283 N N . ILE A 1 296 ? 32.343 -14.189 -9.422 1.00 71.19 296 ILE A N 1
ATOM 2284 C CA . ILE A 1 296 ? 30.894 -14.423 -9.289 1.00 71.19 296 ILE A CA 1
ATOM 2285 C C . ILE A 1 296 ? 30.115 -13.125 -9.582 1.00 71.19 296 ILE A C 1
ATOM 2287 O O . ILE A 1 296 ? 30.203 -12.161 -8.819 1.00 71.19 296 ILE A O 1
ATOM 2291 N N . PRO A 1 297 ? 29.303 -13.060 -10.660 1.00 59.94 297 PRO A N 1
ATOM 2292 C CA . PRO A 1 297 ? 28.594 -11.834 -11.018 1.00 59.94 297 PRO A CA 1
ATOM 2293 C C . PRO A 1 297 ? 27.593 -11.393 -9.940 1.00 59.94 297 PRO A C 1
ATOM 2295 O O . PRO A 1 297 ? 26.641 -12.112 -9.639 1.00 59.94 297 PRO A O 1
ATOM 2298 N N . ASN A 1 298 ? 27.753 -10.156 -9.455 1.00 57.44 298 ASN A N 1
ATOM 2299 C CA . ASN A 1 298 ? 26.969 -9.521 -8.378 1.00 57.44 298 ASN A CA 1
ATOM 2300 C C . ASN A 1 298 ? 27.225 -10.044 -6.952 1.00 57.44 298 ASN A C 1
ATOM 2302 O O . ASN A 1 298 ? 26.431 -9.745 -6.057 1.00 57.44 298 ASN A O 1
ATOM 2306 N N . ASP A 1 299 ? 28.305 -10.786 -6.715 1.00 56.22 299 ASP A N 1
ATOM 2307 C CA . ASP A 1 299 ? 28.677 -11.180 -5.356 1.00 56.22 299 ASP A CA 1
ATOM 2308 C C . ASP A 1 299 ? 29.267 -10.003 -4.546 1.00 56.22 299 ASP A C 1
ATOM 2310 O O . ASP A 1 299 ? 29.674 -8.977 -5.095 1.00 56.22 299 ASP A O 1
ATOM 2314 N N . LYS A 1 300 ? 29.251 -10.116 -3.214 1.00 52.00 300 LYS A N 1
ATOM 2315 C CA . LYS A 1 300 ? 29.508 -9.016 -2.269 1.00 52.00 300 LYS A CA 1
ATOM 2316 C C . LYS A 1 300 ? 30.935 -9.016 -1.712 1.00 52.00 300 LYS A C 1
ATOM 2318 O O . LYS A 1 300 ? 31.125 -8.941 -0.494 1.00 52.00 300 LYS A O 1
ATOM 2323 N N . ASP A 1 301 ? 31.936 -9.044 -2.590 1.00 52.34 301 ASP A N 1
ATOM 2324 C CA . ASP A 1 301 ? 33.320 -8.786 -2.179 1.00 52.34 301 ASP A CA 1
ATOM 2325 C C . ASP A 1 301 ? 33.473 -7.350 -1.641 1.00 52.34 301 ASP A C 1
ATOM 2327 O O . ASP A 1 301 ? 32.970 -6.372 -2.204 1.00 52.34 301 ASP A O 1
ATOM 2331 N N . ARG A 1 302 ? 34.172 -7.211 -0.509 1.00 47.34 302 ARG A N 1
ATOM 2332 C CA . ARG A 1 302 ? 34.415 -5.911 0.129 1.00 47.34 302 ARG A CA 1
ATOM 2333 C C . ARG A 1 302 ? 35.549 -5.182 -0.587 1.00 47.34 302 ARG A C 1
ATOM 2335 O O . ARG A 1 302 ? 36.714 -5.449 -0.313 1.00 47.34 302 ARG A O 1
ATOM 2342 N N . MET A 1 303 ? 35.216 -4.215 -1.442 1.00 51.09 303 MET A N 1
ATOM 2343 C CA . MET A 1 303 ? 36.219 -3.304 -2.003 1.00 51.09 303 MET A CA 1
ATOM 2344 C C . MET A 1 303 ? 36.825 -2.418 -0.903 1.00 51.09 303 MET A C 1
ATOM 2346 O O . MET A 1 303 ? 36.211 -1.441 -0.473 1.00 51.09 303 MET A O 1
ATOM 2350 N N . SER A 1 304 ? 38.044 -2.737 -0.469 1.00 47.94 304 SER A N 1
ATOM 2351 C CA . SER A 1 304 ? 38.855 -1.895 0.414 1.00 47.94 304 SER A CA 1
ATOM 2352 C C . SER A 1 304 ? 40.215 -1.591 -0.215 1.00 47.94 304 SER A C 1
ATOM 2354 O O . SER A 1 304 ? 41.034 -2.482 -0.389 1.00 47.94 304 SER A O 1
ATOM 2356 N N . ALA A 1 305 ? 40.457 -0.303 -0.484 1.00 51.56 305 ALA A N 1
ATOM 2357 C CA . ALA A 1 305 ? 41.694 0.265 -1.033 1.00 51.56 305 ALA A CA 1
ATOM 2358 C C . ALA A 1 305 ? 42.142 -0.249 -2.423 1.00 51.56 305 ALA A C 1
ATOM 2360 O O . ALA A 1 305 ? 41.958 -1.400 -2.810 1.00 51.56 305 ALA A O 1
ATOM 2361 N N . CYS A 1 306 ? 42.804 0.634 -3.173 1.00 60.72 306 CYS A N 1
ATOM 2362 C CA . CYS A 1 306 ? 43.192 0.428 -4.573 1.00 60.72 306 CYS A CA 1
ATOM 2363 C C . CYS A 1 306 ? 44.331 -0.591 -4.798 1.00 60.72 306 CYS A C 1
ATOM 2365 O O . CYS A 1 306 ? 44.903 -0.618 -5.883 1.00 60.72 306 CYS A O 1
ATOM 2367 N N . TYR A 1 307 ? 44.697 -1.403 -3.800 1.00 73.38 307 TYR A N 1
ATOM 2368 C CA . TYR A 1 307 ? 45.756 -2.409 -3.922 1.00 73.38 307 TYR A CA 1
ATOM 2369 C C . TYR A 1 307 ? 45.297 -3.605 -4.760 1.00 73.38 307 TYR A C 1
ATOM 2371 O O . TYR A 1 307 ? 44.174 -4.084 -4.585 1.00 73.38 307 TYR A O 1
ATOM 2379 N N . LEU A 1 308 ? 46.185 -4.148 -5.599 1.00 75.56 308 LEU A N 1
ATOM 2380 C CA . LEU A 1 308 ? 45.902 -5.276 -6.498 1.00 75.56 308 LEU A CA 1
ATOM 2381 C C . LEU A 1 308 ? 45.224 -6.448 -5.770 1.00 75.56 308 LEU A C 1
ATOM 2383 O O . LEU A 1 308 ? 44.157 -6.893 -6.178 1.00 75.56 308 LEU A O 1
ATOM 2387 N N . ALA A 1 309 ? 45.777 -6.886 -4.636 1.00 73.31 309 ALA A N 1
ATOM 2388 C CA . ALA A 1 309 ? 45.270 -8.034 -3.877 1.00 73.31 309 ALA A CA 1
ATOM 2389 C C . ALA A 1 309 ? 43.839 -7.872 -3.309 1.00 73.31 309 ALA A C 1
ATOM 2391 O O . ALA A 1 309 ? 43.241 -8.865 -2.906 1.00 73.31 309 ALA A O 1
ATOM 2392 N N . GLN A 1 310 ? 43.292 -6.650 -3.259 1.00 72.56 310 GLN A N 1
ATOM 2393 C CA . GLN A 1 310 ? 41.940 -6.362 -2.745 1.00 72.56 310 GLN A CA 1
ATOM 2394 C C . GLN A 1 310 ? 40.995 -5.829 -3.837 1.00 72.56 310 GLN A C 1
ATOM 2396 O O . GLN A 1 310 ? 39.796 -6.083 -3.792 1.00 72.56 310 GLN A O 1
ATOM 2401 N N . SER A 1 311 ? 41.526 -5.129 -4.846 1.00 74.38 311 SER A N 1
ATOM 2402 C CA . SER A 1 311 ? 40.752 -4.586 -5.972 1.00 74.38 311 SER A CA 1
ATOM 2403 C C . SER A 1 311 ? 40.576 -5.569 -7.136 1.00 74.38 311 SER A C 1
ATOM 2405 O O . SER A 1 311 ? 39.616 -5.445 -7.896 1.00 74.38 311 SER A O 1
ATOM 2407 N N . LEU A 1 312 ? 41.473 -6.544 -7.314 1.00 78.06 312 LEU A N 1
ATOM 2408 C CA . LEU A 1 312 ? 41.475 -7.403 -8.503 1.00 78.06 312 LEU A CA 1
ATOM 2409 C C . LEU A 1 312 ? 40.336 -8.449 -8.530 1.00 78.06 312 LEU A C 1
ATOM 2411 O O . LEU A 1 312 ? 39.701 -8.544 -9.580 1.00 78.06 312 LEU A O 1
ATOM 2415 N N . PRO A 1 313 ? 39.973 -9.155 -7.434 1.00 77.69 313 PRO A N 1
ATOM 2416 C CA . PRO A 1 313 ? 38.790 -10.027 -7.427 1.00 77.69 313 PRO A CA 1
ATOM 2417 C C . PRO A 1 313 ? 37.476 -9.316 -7.820 1.00 77.69 313 PRO A C 1
ATOM 2419 O O . PRO A 1 313 ? 36.873 -9.737 -8.809 1.00 77.69 313 PRO A O 1
ATOM 2422 N N . PRO A 1 314 ? 37.065 -8.186 -7.198 1.00 70.31 314 PRO A N 1
ATOM 2423 C CA . PRO A 1 314 ? 35.846 -7.484 -7.608 1.00 70.31 314 PRO A CA 1
ATOM 2424 C C . PRO A 1 314 ? 35.954 -6.850 -9.009 1.00 70.31 314 PRO A C 1
ATOM 2426 O O . PRO A 1 314 ? 34.936 -6.656 -9.676 1.00 70.31 314 PRO A O 1
ATOM 2429 N N . THR A 1 315 ? 37.168 -6.579 -9.508 1.00 76.75 315 THR A N 1
ATOM 2430 C CA . THR A 1 315 ? 37.384 -6.181 -10.913 1.00 76.75 315 THR A CA 1
ATOM 2431 C C . THR A 1 315 ? 37.074 -7.335 -11.875 1.00 76.75 315 THR A C 1
ATOM 2433 O O . THR A 1 315 ? 36.415 -7.118 -12.893 1.00 76.75 315 THR A O 1
ATOM 2436 N N . LEU A 1 316 ? 37.472 -8.572 -11.556 1.00 79.31 316 LEU A N 1
ATOM 2437 C CA . LEU A 1 316 ? 37.112 -9.748 -12.356 1.00 79.31 316 LEU A CA 1
ATOM 2438 C C . LEU A 1 316 ? 35.615 -10.099 -12.239 1.00 79.31 316 LEU A C 1
ATOM 2440 O O . LEU A 1 316 ? 35.012 -10.469 -13.248 1.00 79.31 316 LEU A O 1
ATOM 2444 N N . ASP A 1 317 ? 34.990 -9.916 -11.067 1.00 74.94 317 ASP A N 1
ATOM 2445 C CA . ASP A 1 317 ? 33.531 -10.053 -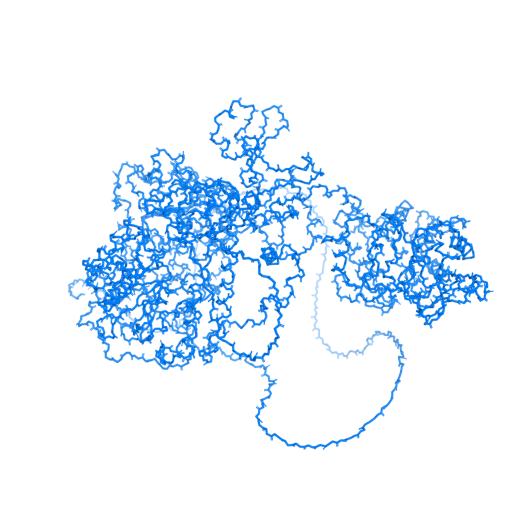10.882 1.00 74.94 317 ASP A CA 1
ATOM 2446 C C . ASP A 1 317 ? 32.763 -9.072 -11.788 1.00 74.94 317 ASP A C 1
ATOM 2448 O O . ASP A 1 317 ? 31.827 -9.458 -12.498 1.00 74.94 317 ASP A O 1
ATOM 2452 N N . MET A 1 318 ? 33.198 -7.806 -11.819 1.00 69.38 318 MET A N 1
ATOM 2453 C CA . MET A 1 318 ? 32.677 -6.765 -12.713 1.00 69.38 318 MET A CA 1
ATOM 2454 C C . MET A 1 318 ? 32.864 -7.127 -14.192 1.00 69.38 318 MET A C 1
ATOM 2456 O O . MET A 1 318 ? 31.926 -6.990 -14.980 1.00 69.38 318 MET A O 1
ATOM 2460 N N . LEU A 1 319 ? 34.038 -7.632 -14.584 1.00 74.50 319 LEU A N 1
ATOM 2461 C CA . LEU A 1 319 ? 34.284 -8.047 -15.966 1.00 74.50 319 LEU A CA 1
ATOM 2462 C C . LEU A 1 319 ? 33.418 -9.253 -16.363 1.00 74.50 319 LEU A C 1
ATOM 2464 O O . LEU A 1 319 ? 32.774 -9.193 -17.410 1.00 74.50 319 LEU A O 1
ATOM 2468 N N . ARG A 1 320 ? 33.291 -10.302 -15.535 1.00 73.88 320 ARG A N 1
ATOM 2469 C CA . ARG A 1 320 ? 32.409 -11.456 -15.836 1.00 73.88 320 ARG A CA 1
ATOM 2470 C C . ARG A 1 320 ? 30.938 -11.051 -15.899 1.00 73.88 320 ARG A C 1
ATOM 2472 O O . ARG A 1 320 ? 30.186 -11.593 -16.707 1.00 73.88 320 ARG A O 1
ATOM 2479 N N . LYS A 1 321 ? 30.522 -10.073 -15.086 1.00 65.81 321 LYS A N 1
ATOM 2480 C CA . LYS A 1 321 ? 29.175 -9.493 -15.146 1.00 65.81 321 LYS A CA 1
ATOM 2481 C C . LYS A 1 321 ? 28.891 -8.831 -16.497 1.00 65.81 321 LYS A C 1
ATOM 2483 O O . LYS A 1 321 ? 27.827 -9.073 -17.051 1.00 65.81 321 LYS A O 1
ATOM 2488 N N . TYR A 1 322 ? 29.805 -8.021 -17.033 1.00 61.62 322 TYR A N 1
ATOM 2489 C CA . TYR A 1 322 ? 29.538 -7.231 -18.247 1.00 61.62 322 TYR A CA 1
ATOM 2490 C C . TYR A 1 322 ? 30.026 -7.851 -19.565 1.00 61.62 322 TYR A C 1
ATOM 2492 O O . TYR A 1 322 ? 29.707 -7.320 -20.624 1.00 61.62 322 TYR A O 1
ATOM 2500 N N . THR A 1 323 ? 30.745 -8.978 -19.529 1.00 59.75 323 THR A N 1
ATOM 2501 C CA . THR A 1 323 ? 31.203 -9.698 -20.739 1.00 59.75 323 THR A CA 1
ATOM 2502 C C . THR A 1 323 ? 30.381 -10.945 -21.085 1.00 59.75 323 THR A C 1
ATOM 2504 O O . THR A 1 323 ? 30.537 -11.491 -22.172 1.00 59.75 323 THR A O 1
ATOM 2507 N N . ARG A 1 324 ? 29.481 -11.400 -20.203 1.00 53.81 324 ARG A N 1
ATOM 2508 C CA . ARG A 1 324 ? 28.622 -12.568 -20.456 1.00 53.81 324 ARG A CA 1
ATOM 2509 C C . ARG A 1 324 ? 27.588 -12.319 -21.559 1.00 53.81 324 ARG A C 1
ATOM 2511 O O . ARG A 1 324 ? 26.864 -11.326 -21.530 1.00 53.81 324 ARG A O 1
ATOM 2518 N N . ALA A 1 325 ? 27.411 -13.321 -22.421 1.00 44.72 325 ALA A N 1
ATOM 2519 C CA . ALA A 1 325 ? 26.393 -13.408 -23.475 1.00 44.72 325 ALA A CA 1
ATOM 2520 C C . ALA A 1 325 ? 24.984 -12.922 -23.067 1.00 44.72 325 ALA A C 1
ATOM 2522 O O . ALA A 1 325 ? 24.329 -12.168 -23.790 1.00 44.72 325 ALA A O 1
ATOM 2523 N N . SER A 1 326 ? 24.530 -13.290 -21.863 1.00 42.75 326 SER A N 1
ATOM 2524 C CA . SER A 1 326 ? 23.222 -12.900 -21.312 1.00 42.75 326 SER A CA 1
ATOM 2525 C C . SER A 1 326 ? 23.033 -11.387 -21.132 1.00 42.75 326 SER A C 1
ATOM 2527 O O . SER A 1 326 ? 21.899 -10.929 -21.028 1.00 42.75 326 SER A O 1
ATOM 2529 N N . TYR A 1 327 ? 24.121 -10.612 -21.104 1.00 41.69 327 TYR A N 1
ATOM 2530 C CA . TYR A 1 327 ? 24.115 -9.147 -21.058 1.00 41.69 327 TYR A CA 1
ATOM 2531 C C . TYR A 1 327 ? 24.430 -8.497 -22.420 1.00 41.69 327 TYR A C 1
ATOM 2533 O O . TYR A 1 327 ? 24.200 -7.300 -22.572 1.00 41.69 327 TYR A O 1
ATOM 2541 N N . LEU A 1 328 ? 24.893 -9.262 -23.419 1.00 37.53 328 LEU A N 1
ATOM 2542 C CA . LEU A 1 328 ? 25.217 -8.787 -24.777 1.00 37.53 328 LEU A CA 1
ATOM 2543 C C . LEU A 1 328 ? 24.058 -8.966 -25.770 1.00 37.53 328 LEU A C 1
ATOM 2545 O O . LEU A 1 328 ? 23.793 -8.073 -26.573 1.00 37.53 328 LEU A O 1
ATOM 2549 N N . ASN A 1 329 ? 23.250 -10.022 -25.608 1.00 37.38 329 ASN A N 1
ATOM 2550 C CA . ASN A 1 329 ? 21.949 -10.177 -26.287 1.00 37.38 329 ASN A CA 1
ATOM 2551 C C . ASN A 1 329 ? 20.957 -9.025 -25.939 1.00 37.38 329 ASN A C 1
ATOM 2553 O O . ASN A 1 329 ? 19.886 -8.869 -26.532 1.00 37.38 329 ASN A O 1
ATOM 2557 N N . SER A 1 330 ? 21.338 -8.153 -25.000 1.00 38.19 330 SER A N 1
ATOM 2558 C CA . SER A 1 330 ? 20.670 -6.914 -24.610 1.00 38.19 330 SER A CA 1
ATOM 2559 C C . SER A 1 330 ? 21.116 -5.680 -25.439 1.00 38.19 330 SER A C 1
ATOM 2561 O O . SER A 1 330 ? 21.376 -4.632 -24.851 1.00 38.19 330 SER A O 1
ATOM 2563 N N . GLU A 1 331 ? 21.147 -5.765 -26.783 1.00 36.56 331 GLU A N 1
ATOM 2564 C CA . GLU A 1 331 ? 21.388 -4.635 -27.731 1.00 36.56 331 GLU A CA 1
ATOM 2565 C C . GLU A 1 331 ? 22.359 -3.551 -27.213 1.00 36.56 331 GLU A C 1
ATOM 2567 O O . GLU A 1 331 ? 22.006 -2.380 -27.046 1.00 36.56 331 GLU A O 1
ATOM 2572 N N . THR A 1 332 ? 23.613 -3.919 -26.958 1.00 35.03 332 THR A N 1
ATOM 2573 C CA . THR A 1 332 ? 24.657 -2.941 -26.624 1.00 35.03 332 THR A CA 1
ATOM 2574 C C . THR A 1 332 ? 25.295 -2.317 -27.866 1.00 35.03 332 THR A C 1
ATOM 2576 O O . THR A 1 332 ? 26.511 -2.325 -28.025 1.00 35.03 332 THR A O 1
ATOM 2579 N N . GLU A 1 333 ? 24.470 -1.640 -28.670 1.00 36.41 333 GLU A N 1
ATOM 2580 C CA . GLU A 1 333 ? 24.846 -0.324 -29.203 1.00 36.41 333 GLU A CA 1
ATOM 2581 C C . GLU A 1 333 ? 24.677 0.695 -28.054 1.00 36.41 333 GLU A C 1
ATOM 2583 O O . GLU A 1 333 ? 23.727 1.464 -27.984 1.00 36.41 333 GLU A O 1
ATOM 2588 N N . GLY A 1 334 ? 25.494 0.712 -27.011 1.00 46.91 334 GLY A N 1
ATOM 2589 C CA . GLY A 1 334 ? 26.943 0.503 -27.030 1.00 46.91 334 GLY A CA 1
ATOM 2590 C C . GLY A 1 334 ? 27.583 1.710 -26.355 1.00 46.91 334 GLY A C 1
ATOM 2591 O O . GLY A 1 334 ? 28.401 2.406 -26.944 1.00 46.91 334 GLY A O 1
ATOM 2592 N N . ILE A 1 335 ? 27.074 2.031 -25.158 1.00 36.94 335 ILE A N 1
ATOM 2593 C CA . ILE A 1 335 ? 27.282 3.269 -24.387 1.00 36.94 335 ILE A CA 1
ATOM 2594 C C . ILE A 1 335 ? 26.790 4.566 -25.075 1.00 36.94 335 ILE A C 1
ATOM 2596 O O . ILE A 1 335 ? 25.991 5.290 -24.486 1.00 36.94 335 ILE A O 1
ATOM 2600 N N . TRP A 1 336 ? 27.142 4.832 -26.335 1.00 35.50 336 TRP A N 1
ATOM 2601 C CA . TRP A 1 336 ? 26.860 6.110 -27.007 1.00 35.50 336 TRP A CA 1
ATOM 2602 C C . TRP A 1 336 ? 25.380 6.337 -27.344 1.00 35.50 336 TRP A C 1
ATOM 2604 O O . TRP A 1 336 ? 24.841 7.407 -27.062 1.00 35.50 336 TRP A O 1
ATOM 2614 N N . LYS A 1 337 ? 24.668 5.319 -27.846 1.00 35.28 337 LYS A N 1
ATOM 2615 C CA . LYS A 1 337 ? 23.213 5.415 -28.088 1.00 35.28 337 LYS A CA 1
ATOM 2616 C C . LYS A 1 337 ? 22.420 5.559 -26.779 1.00 35.28 337 LYS A C 1
ATOM 2618 O O . LYS A 1 337 ? 21.317 6.094 -26.792 1.00 35.28 337 LYS A O 1
ATOM 2623 N N . ALA A 1 338 ? 22.985 5.144 -25.639 1.00 34.06 338 ALA A N 1
ATOM 2624 C CA . ALA A 1 338 ? 22.374 5.312 -24.317 1.00 34.06 338 ALA A CA 1
ATOM 2625 C C . ALA A 1 338 ? 22.538 6.734 -23.744 1.00 34.06 338 ALA A C 1
ATOM 2627 O O . ALA A 1 338 ? 21.711 7.146 -22.934 1.00 34.06 338 ALA A O 1
ATOM 2628 N N . LEU A 1 339 ? 23.539 7.503 -24.187 1.00 33.81 339 LEU A N 1
ATOM 2629 C CA . LEU A 1 339 ? 23.610 8.944 -23.913 1.00 33.81 339 LEU A CA 1
ATOM 2630 C C . LEU A 1 339 ? 22.522 9.695 -24.699 1.00 33.81 339 LEU A C 1
ATOM 2632 O O . LEU A 1 339 ? 21.780 10.476 -24.117 1.00 33.81 339 LEU A O 1
ATOM 2636 N N . ILE A 1 340 ? 22.357 9.388 -25.990 1.00 35.69 340 ILE A N 1
ATOM 2637 C CA . ILE A 1 340 ? 21.412 10.093 -26.878 1.00 35.69 340 ILE A CA 1
ATOM 2638 C C . ILE A 1 340 ? 19.940 9.699 -26.623 1.00 35.69 340 ILE A C 1
ATOM 2640 O O . ILE A 1 340 ? 19.047 10.538 -26.708 1.00 35.69 340 ILE A O 1
ATOM 2644 N N . ASN A 1 341 ? 19.648 8.443 -26.264 1.00 35.66 341 ASN A N 1
ATOM 2645 C CA . ASN A 1 341 ? 18.267 7.982 -26.044 1.00 35.66 341 ASN A CA 1
ATOM 2646 C C . ASN A 1 341 ? 17.617 8.465 -24.729 1.00 35.66 341 ASN A C 1
ATOM 2648 O O . ASN A 1 341 ? 16.414 8.262 -24.552 1.00 35.66 341 ASN A O 1
ATOM 2652 N N . ASN A 1 342 ? 18.365 9.073 -23.799 1.00 33.88 342 ASN A N 1
ATOM 2653 C CA . ASN A 1 342 ? 17.844 9.436 -22.471 1.00 33.88 342 ASN A CA 1
ATOM 2654 C C . ASN A 1 342 ? 16.928 10.679 -22.456 1.00 33.88 342 ASN A C 1
ATOM 2656 O O . ASN A 1 342 ? 16.202 10.882 -21.485 1.00 33.88 342 ASN A O 1
ATOM 2660 N N . ALA A 1 343 ? 16.888 11.440 -23.551 1.00 36.41 343 ALA A N 1
ATOM 2661 C CA . ALA A 1 343 ? 16.202 12.727 -23.693 1.00 36.41 343 ALA A CA 1
ATOM 2662 C C . ALA A 1 343 ? 14.702 12.784 -23.316 1.00 36.41 343 ALA A C 1
ATOM 2664 O O . ALA A 1 343 ? 14.190 13.870 -23.058 1.00 36.41 343 ALA A O 1
ATOM 2665 N N . ASN A 1 344 ? 13.959 11.664 -23.309 1.00 46.91 344 ASN A N 1
ATOM 2666 C CA . ASN A 1 344 ? 12.517 11.683 -22.996 1.00 46.91 344 ASN A CA 1
ATOM 2667 C C . ASN A 1 344 ? 11.951 10.353 -22.441 1.00 46.91 344 ASN A C 1
ATOM 2669 O O . ASN A 1 344 ? 10.908 9.879 -22.898 1.00 46.91 344 ASN A O 1
ATOM 2673 N N . ILE A 1 345 ? 12.643 9.706 -21.492 1.00 46.78 345 ILE A N 1
ATOM 2674 C CA . ILE A 1 345 ? 12.188 8.436 -20.867 1.00 46.78 345 ILE A CA 1
ATOM 2675 C C . ILE A 1 345 ? 11.395 8.605 -19.553 1.00 46.78 345 ILE A C 1
ATOM 2677 O O . ILE A 1 345 ? 10.997 7.624 -18.913 1.00 46.78 345 ILE A O 1
ATOM 2681 N N . GLY A 1 346 ? 11.183 9.847 -19.122 1.00 59.28 346 GLY A N 1
ATOM 2682 C CA . GLY A 1 346 ? 10.495 10.186 -17.883 1.00 59.28 346 GLY A CA 1
ATOM 2683 C C . GLY A 1 346 ? 10.060 11.645 -17.853 1.00 59.28 346 GLY A C 1
ATOM 2684 O O . GLY A 1 346 ? 10.517 12.452 -18.657 1.00 59.28 346 GLY A O 1
ATOM 2685 N N . ALA A 1 347 ? 9.168 11.962 -16.922 1.00 67.62 347 ALA A N 1
ATOM 2686 C CA . ALA A 1 347 ? 8.598 13.292 -16.755 1.00 67.62 347 ALA A CA 1
ATOM 2687 C C . ALA A 1 347 ? 8.684 13.732 -15.287 1.00 67.62 347 ALA A C 1
ATOM 2689 O O . ALA A 1 347 ? 8.806 12.900 -14.378 1.00 67.62 347 ALA A O 1
ATOM 2690 N N . ARG A 1 348 ? 8.641 15.044 -15.055 1.00 81.50 348 ARG A N 1
ATOM 2691 C CA . ARG A 1 348 ? 8.652 15.643 -13.723 1.00 81.50 348 ARG A CA 1
ATOM 2692 C C . ARG A 1 348 ? 7.238 15.705 -13.174 1.00 81.50 348 ARG A C 1
ATOM 2694 O O . ARG A 1 348 ? 6.355 16.291 -13.795 1.00 81.50 348 ARG A O 1
ATOM 2701 N N . CYS A 1 349 ? 7.044 15.162 -11.980 1.00 82.62 349 CYS A N 1
ATOM 2702 C CA . CYS A 1 349 ? 5.909 15.533 -11.150 1.00 82.62 349 CYS A CA 1
ATOM 2703 C C . CYS A 1 349 ? 6.139 16.974 -10.675 1.00 82.62 349 CYS A C 1
ATOM 2705 O O . CYS A 1 349 ? 7.129 17.234 -9.990 1.00 82.62 349 CYS A O 1
ATOM 2707 N N . VAL A 1 350 ? 5.279 17.917 -11.072 1.00 81.38 350 VAL A N 1
ATOM 2708 C CA . VAL A 1 350 ? 5.466 19.341 -10.724 1.00 81.38 350 VAL A CA 1
ATOM 2709 C C . VAL A 1 350 ? 5.306 19.534 -9.219 1.00 81.38 350 VAL A C 1
ATOM 2711 O O . VAL A 1 350 ? 6.157 20.155 -8.590 1.00 81.38 350 VAL A O 1
ATOM 2714 N N . ASP A 1 351 ? 4.263 18.922 -8.653 1.00 75.06 351 ASP A N 1
ATOM 2715 C CA . ASP A 1 351 ? 3.873 19.051 -7.247 1.00 75.06 351 ASP A CA 1
ATOM 2716 C C . ASP A 1 351 ? 4.986 18.553 -6.280 1.00 75.06 351 ASP A C 1
ATOM 2718 O O . ASP A 1 351 ? 5.144 19.095 -5.191 1.00 75.06 351 ASP A O 1
ATOM 2722 N N . SER A 1 352 ? 5.811 17.566 -6.681 1.00 69.69 352 SER A N 1
ATOM 2723 C CA . SER A 1 352 ? 6.914 17.014 -5.861 1.00 69.69 352 SER A CA 1
ATOM 2724 C C . SER A 1 352 ? 8.333 17.332 -6.366 1.00 69.69 352 SER A C 1
ATOM 2726 O O . SER A 1 352 ? 9.314 16.905 -5.753 1.00 69.69 352 SER A O 1
ATOM 2728 N N . ASN A 1 353 ? 8.458 18.047 -7.491 1.00 76.88 353 ASN A N 1
ATOM 2729 C CA . ASN A 1 353 ? 9.706 18.389 -8.196 1.00 76.88 353 ASN A CA 1
ATOM 2730 C C . ASN A 1 353 ? 10.645 17.191 -8.516 1.00 76.88 353 ASN A C 1
ATOM 2732 O O . ASN A 1 353 ? 11.834 17.369 -8.787 1.00 76.88 353 ASN A O 1
ATOM 2736 N N . LYS A 1 354 ? 10.127 15.955 -8.500 1.00 74.56 354 LYS A N 1
ATOM 2737 C CA . LYS A 1 354 ? 10.880 14.708 -8.747 1.00 74.56 354 LYS A CA 1
ATOM 2738 C C . LYS A 1 354 ? 10.598 14.159 -10.153 1.00 74.56 354 LYS A C 1
ATOM 2740 O O . LYS A 1 354 ? 9.493 14.296 -10.678 1.00 74.56 354 LYS A O 1
ATOM 2745 N N . TRP A 1 355 ? 11.600 13.517 -10.758 1.00 73.75 355 TRP A N 1
ATOM 2746 C CA . TRP A 1 355 ? 11.509 12.884 -12.083 1.00 73.75 355 TRP A CA 1
ATOM 2747 C C . TRP A 1 355 ? 11.236 11.386 -11.966 1.00 73.75 355 TRP A C 1
ATOM 2749 O O . TRP A 1 355 ? 11.905 10.695 -11.198 1.00 73.75 355 TRP A O 1
ATOM 2759 N N . PHE A 1 356 ? 10.312 10.874 -12.780 1.00 76.25 356 PHE A N 1
ATOM 2760 C CA . PHE A 1 356 ? 9.933 9.461 -12.788 1.00 76.25 356 PHE A CA 1
ATOM 2761 C C . PHE A 1 356 ? 9.796 8.927 -14.215 1.00 76.25 356 PHE A C 1
ATOM 2763 O O . PHE A 1 356 ? 9.296 9.613 -15.107 1.00 76.25 356 PHE A O 1
ATOM 2770 N N . CYS A 1 357 ? 10.230 7.685 -14.437 1.00 74.50 357 CYS A N 1
ATOM 2771 C CA . CYS A 1 357 ? 10.172 7.045 -15.749 1.00 74.50 357 CYS A CA 1
ATOM 2772 C C . CYS A 1 357 ? 8.830 6.344 -16.011 1.00 74.50 357 CYS A C 1
ATOM 2774 O O . CYS A 1 357 ? 8.100 5.971 -15.089 1.00 74.50 357 CYS A O 1
ATOM 2776 N N . ASN A 1 358 ? 8.520 6.115 -17.289 1.00 81.88 358 ASN A N 1
ATOM 2777 C CA . ASN A 1 358 ? 7.262 5.486 -17.706 1.00 81.88 358 ASN A CA 1
ATOM 2778 C C . ASN A 1 358 ? 7.326 3.935 -17.786 1.00 81.88 358 ASN A C 1
ATOM 2780 O O . ASN A 1 358 ? 6.505 3.295 -18.443 1.00 81.88 358 ASN A O 1
ATOM 2784 N N . ALA A 1 359 ? 8.299 3.315 -17.108 1.00 71.19 359 ALA A N 1
ATOM 2785 C CA . ALA A 1 359 ? 8.429 1.858 -16.956 1.00 71.19 359 ALA A CA 1
ATOM 2786 C C . ALA A 1 359 ? 7.570 1.321 -15.803 1.00 71.19 359 ALA A C 1
ATOM 2788 O O . ALA A 1 359 ? 7.447 1.999 -14.786 1.00 71.19 359 ALA A O 1
ATOM 2789 N N . VAL A 1 360 ? 7.038 0.099 -15.939 1.00 67.50 360 VAL A N 1
ATOM 2790 C CA . VAL A 1 360 ? 6.306 -0.620 -14.874 1.00 67.50 360 VAL A CA 1
ATOM 2791 C C . VAL A 1 360 ? 7.283 -1.519 -14.121 1.00 67.50 360 VAL A C 1
ATOM 2793 O O . VAL A 1 360 ? 7.923 -2.369 -14.732 1.00 67.50 360 VAL A O 1
ATOM 2796 N N . GLY A 1 361 ? 7.383 -1.345 -12.803 1.00 58.28 361 GLY A N 1
ATOM 2797 C CA . GLY A 1 361 ? 8.250 -2.159 -11.949 1.00 58.28 361 GLY A CA 1
ATOM 2798 C C . GLY A 1 361 ? 7.767 -3.603 -11.747 1.00 58.28 361 GLY A C 1
ATOM 2799 O O . GLY A 1 361 ? 6.620 -3.957 -12.051 1.00 58.28 361 GLY A O 1
ATOM 2800 N N . ALA A 1 362 ? 8.648 -4.433 -11.180 1.00 48.22 362 ALA A N 1
ATOM 2801 C CA . ALA A 1 362 ? 8.395 -5.834 -10.841 1.00 48.22 362 ALA A CA 1
ATOM 2802 C C . ALA A 1 362 ? 7.334 -5.965 -9.724 1.00 48.22 362 ALA A C 1
ATOM 2804 O O . ALA A 1 362 ? 7.638 -6.044 -8.536 1.00 48.22 362 ALA A O 1
ATOM 2805 N N . GLY A 1 363 ? 6.063 -5.946 -10.129 1.00 47.91 363 GLY A N 1
ATOM 2806 C CA . GLY A 1 363 ? 4.899 -5.961 -9.237 1.00 47.91 363 GLY A CA 1
ATOM 2807 C C . GLY A 1 363 ? 3.576 -5.580 -9.914 1.00 47.91 363 GLY A C 1
ATOM 2808 O O . GLY A 1 363 ? 2.513 -5.865 -9.373 1.00 47.91 363 GLY A O 1
ATOM 2809 N N . GLY A 1 364 ? 3.610 -4.969 -11.108 1.00 54.34 364 GLY A N 1
ATOM 2810 C CA . GLY A 1 364 ? 2.403 -4.705 -11.911 1.00 54.34 364 GLY A CA 1
ATOM 2811 C C . GLY A 1 364 ? 1.508 -3.560 -11.409 1.00 54.34 364 GLY A C 1
ATOM 2812 O O . GLY A 1 364 ? 0.391 -3.399 -11.901 1.00 54.34 364 GLY A O 1
ATOM 2813 N N . GLY A 1 365 ? 1.980 -2.753 -10.450 1.00 56.66 365 GLY A N 1
ATOM 2814 C CA . GLY A 1 365 ? 1.210 -1.663 -9.838 1.00 56.66 365 GLY A CA 1
ATOM 2815 C C . GLY A 1 365 ? 0.917 -0.471 -10.759 1.00 56.66 365 GLY A C 1
ATOM 2816 O O . GLY A 1 365 ? -0.126 0.164 -10.609 1.00 56.66 365 GLY A O 1
ATOM 2817 N N . GLY A 1 366 ? 1.790 -0.190 -11.727 1.00 70.38 366 GLY A N 1
ATOM 2818 C CA . GLY A 1 366 ? 1.718 0.944 -12.657 1.00 70.38 366 GLY A CA 1
ATOM 2819 C C . GLY A 1 366 ? 3.117 1.398 -13.073 1.00 70.38 366 GLY A C 1
ATOM 2820 O O . GLY A 1 366 ? 4.099 0.813 -12.607 1.00 70.38 366 GLY A O 1
ATOM 2821 N N . SER A 1 367 ? 3.243 2.386 -13.968 1.00 82.31 367 SER A N 1
ATOM 2822 C CA . SER A 1 367 ? 4.564 2.961 -14.244 1.00 82.31 367 SER A CA 1
ATOM 2823 C C . SER A 1 367 ? 5.075 3.751 -13.045 1.00 82.31 367 SER A C 1
ATOM 2825 O O . SER A 1 367 ? 4.263 4.244 -12.272 1.00 82.31 367 SER A O 1
ATOM 2827 N N . HIS A 1 368 ? 6.389 3.901 -12.863 1.00 76.38 368 HIS A N 1
ATOM 2828 C CA . HIS A 1 368 ? 6.921 4.638 -11.707 1.00 76.38 368 HIS A CA 1
ATOM 2829 C C . HIS A 1 368 ? 6.379 6.076 -11.627 1.00 76.38 368 HIS A C 1
ATOM 2831 O O . HIS A 1 368 ? 6.060 6.544 -10.539 1.00 76.38 368 HIS A O 1
ATOM 2837 N N . LEU A 1 369 ? 6.186 6.739 -12.774 1.00 83.31 369 LEU A N 1
ATOM 2838 C CA . LEU A 1 369 ? 5.525 8.046 -12.857 1.00 83.31 369 LEU A CA 1
ATOM 2839 C C . LEU A 1 369 ? 4.060 7.999 -12.403 1.00 83.31 369 LEU A C 1
ATOM 2841 O O . LEU A 1 369 ? 3.670 8.777 -11.538 1.00 83.31 369 LEU A O 1
ATOM 2845 N N . VAL A 1 370 ? 3.256 7.080 -12.946 1.00 82.19 370 VAL A N 1
ATOM 2846 C CA . VAL A 1 370 ? 1.841 6.949 -12.557 1.00 82.19 370 VAL A CA 1
ATOM 2847 C C . VAL A 1 370 ? 1.721 6.536 -11.089 1.00 82.19 370 VAL A C 1
ATOM 2849 O O . VAL A 1 370 ? 0.952 7.138 -10.353 1.00 82.19 370 VAL A O 1
ATOM 2852 N N . HIS A 1 371 ? 2.516 5.572 -10.627 1.00 81.75 371 HIS A N 1
ATOM 2853 C CA . HIS A 1 371 ? 2.524 5.115 -9.240 1.00 81.75 371 HIS A CA 1
ATOM 2854 C C . HIS A 1 371 ? 2.895 6.235 -8.262 1.00 81.75 371 HIS A C 1
ATOM 2856 O O . HIS A 1 371 ? 2.239 6.353 -7.229 1.00 81.75 371 HIS A O 1
ATOM 2862 N N . HIS A 1 372 ? 3.883 7.078 -8.593 1.00 82.12 372 HIS A N 1
ATOM 2863 C CA . HIS A 1 372 ? 4.195 8.245 -7.773 1.00 82.12 372 HIS A CA 1
ATOM 2864 C C . HIS A 1 372 ? 3.009 9.203 -7.701 1.00 82.12 372 HIS A C 1
ATOM 2866 O O . HIS A 1 372 ? 2.521 9.451 -6.608 1.00 82.12 372 HIS A O 1
ATOM 2872 N N . LEU A 1 373 ? 2.491 9.675 -8.843 1.00 80.38 373 LEU A N 1
ATOM 2873 C CA . LEU A 1 373 ? 1.340 10.593 -8.901 1.00 80.38 373 LEU A CA 1
ATOM 2874 C C . LEU A 1 373 ? 0.147 10.070 -8.072 1.00 80.38 373 LEU A C 1
ATOM 2876 O O . LEU A 1 373 ? -0.485 10.811 -7.325 1.00 80.38 373 LEU A O 1
ATOM 2880 N N . VAL A 1 374 ? -0.106 8.760 -8.135 1.00 76.62 374 VAL A N 1
ATOM 2881 C CA . VAL A 1 374 ? -1.143 8.065 -7.359 1.00 76.62 374 VAL A CA 1
ATOM 2882 C C . VAL A 1 374 ? -0.851 8.030 -5.848 1.00 76.62 374 VAL A C 1
ATOM 2884 O O . VAL A 1 374 ? -1.781 8.143 -5.050 1.00 76.62 374 VAL A O 1
ATOM 2887 N N . ARG A 1 375 ? 0.411 7.868 -5.430 1.00 77.06 375 ARG A N 1
ATOM 2888 C CA . ARG A 1 375 ? 0.825 7.803 -4.014 1.00 77.06 375 ARG A CA 1
ATOM 2889 C C . ARG A 1 375 ? 0.964 9.177 -3.363 1.00 77.06 375 ARG A C 1
ATOM 2891 O O . ARG A 1 375 ? 0.465 9.370 -2.256 1.00 77.06 375 ARG A O 1
ATOM 2898 N N . SER A 1 376 ? 1.588 10.122 -4.057 1.00 71.44 376 SER A N 1
ATOM 2899 C CA . SER A 1 376 ? 1.783 11.508 -3.625 1.00 71.44 376 SER A CA 1
ATOM 2900 C C . SER A 1 376 ? 0.580 12.409 -3.908 1.00 71.44 376 SER A C 1
ATOM 2902 O O . SER A 1 376 ? 0.656 13.610 -3.660 1.00 71.44 376 SER A O 1
ATOM 2904 N N . ARG A 1 377 ? -0.523 11.853 -4.443 1.00 70.94 377 ARG A N 1
ATOM 2905 C CA . ARG A 1 377 ? -1.779 12.558 -4.793 1.00 70.94 377 ARG A CA 1
ATOM 2906 C C . ARG A 1 377 ? -1.590 13.705 -5.797 1.00 70.94 377 ARG A C 1
ATOM 2908 O O . ARG A 1 377 ? -2.469 14.542 -5.996 1.00 70.94 377 ARG A O 1
ATOM 2915 N N . SER A 1 378 ? -0.435 13.720 -6.448 1.00 77.81 378 SER A N 1
ATOM 2916 C CA . SER A 1 378 ? -0.032 14.717 -7.425 1.00 77.81 378 SER A CA 1
ATOM 2917 C C . SER A 1 378 ? -0.703 14.446 -8.770 1.00 77.81 378 SER A C 1
ATOM 2919 O O . SER A 1 378 ? -0.998 13.304 -9.117 1.00 77.81 378 SER A O 1
ATOM 2921 N N . SER A 1 379 ? -0.951 15.491 -9.556 1.00 80.75 379 SER A N 1
ATOM 2922 C CA . SER A 1 379 ? -1.637 15.342 -10.856 1.00 80.75 379 SER A CA 1
ATOM 2923 C C . SER A 1 379 ? -1.035 16.169 -11.988 1.00 80.75 379 SER A C 1
ATOM 2925 O O . SER A 1 379 ? -1.452 16.004 -13.135 1.00 80.75 379 SER A O 1
ATOM 2927 N N . GLN A 1 380 ? -0.041 17.008 -11.688 1.00 87.81 380 GLN A N 1
ATOM 2928 C CA . GLN A 1 380 ? 0.634 17.860 -12.662 1.00 87.81 380 GLN A CA 1
ATOM 2929 C C . GLN A 1 380 ? 1.931 17.220 -13.157 1.00 87.81 380 GLN A C 1
ATOM 2931 O O . GLN A 1 380 ? 2.803 16.856 -12.364 1.00 87.81 380 GLN A O 1
ATOM 2936 N N . VAL A 1 381 ? 2.080 17.134 -14.479 1.00 88.31 381 VAL A N 1
ATOM 2937 C CA . VAL A 1 381 ? 3.250 16.536 -15.132 1.00 88.31 381 VAL A CA 1
ATOM 2938 C C . VAL A 1 381 ? 3.866 17.517 -16.120 1.00 88.31 381 VAL A C 1
ATOM 2940 O O . VAL A 1 381 ? 3.164 18.108 -16.938 1.00 88.31 381 VAL A O 1
ATOM 2943 N N . GLN A 1 382 ? 5.187 17.657 -16.047 1.00 86.56 382 GLN A N 1
ATOM 2944 C CA . GLN A 1 382 ? 6.009 18.456 -16.948 1.00 86.56 382 GLN A CA 1
ATOM 2945 C C . GLN A 1 382 ? 6.983 17.551 -17.699 1.00 86.56 382 GLN A C 1
ATOM 2947 O O . GLN A 1 382 ? 7.627 16.683 -17.105 1.00 86.56 382 GLN A O 1
ATOM 2952 N N . LEU A 1 383 ? 7.053 17.722 -19.014 1.00 82.44 383 LEU A N 1
ATOM 2953 C CA . LEU A 1 383 ? 7.910 16.928 -19.889 1.00 82.44 383 LEU A CA 1
ATOM 2954 C C . LEU A 1 383 ? 9.383 17.351 -19.760 1.00 82.44 383 LEU A C 1
ATOM 2956 O O . LEU A 1 383 ? 9.695 18.406 -19.216 1.00 82.44 383 LEU A O 1
ATOM 2960 N N . HIS A 1 384 ? 10.302 16.506 -20.230 1.00 71.25 384 HIS A N 1
ATOM 2961 C CA . HIS A 1 384 ? 11.727 16.843 -20.242 1.00 71.25 384 HIS A CA 1
ATOM 2962 C C . HIS A 1 384 ? 12.023 17.954 -21.272 1.00 71.25 384 HIS A C 1
ATOM 2964 O O . HIS A 1 384 ? 11.420 17.922 -22.343 1.00 71.25 384 HIS A O 1
ATOM 2970 N N . PRO A 1 385 ? 12.972 18.885 -21.038 1.00 65.25 385 PRO A N 1
ATOM 2971 C CA . PRO A 1 385 ? 13.335 19.909 -22.025 1.00 65.25 385 PRO A CA 1
ATOM 2972 C C . PRO A 1 385 ? 13.743 19.361 -23.402 1.00 65.25 385 PRO A C 1
ATOM 2974 O O . PRO A 1 385 ? 13.564 20.039 -24.408 1.00 65.25 385 PRO A O 1
ATOM 2977 N N . GLU A 1 386 ? 14.240 18.122 -23.458 1.00 54.34 386 GLU A N 1
ATOM 2978 C CA . GLU A 1 386 ? 14.615 17.409 -24.692 1.00 54.34 386 GLU A CA 1
ATOM 2979 C C . GLU A 1 386 ? 13.487 16.493 -25.238 1.00 54.34 386 GLU A C 1
ATOM 2981 O O . GLU A 1 386 ? 13.699 15.657 -26.120 1.00 54.34 386 GLU A O 1
ATOM 2986 N N . SER A 1 387 ? 12.266 16.635 -24.716 1.00 63.25 387 SER A N 1
ATOM 2987 C CA . SER A 1 387 ? 11.045 16.038 -25.266 1.00 63.25 387 SER A CA 1
ATOM 2988 C C . SER A 1 387 ? 10.701 16.646 -26.634 1.00 63.25 387 SER A C 1
ATOM 2990 O O . SER A 1 387 ? 10.955 17.832 -26.849 1.00 63.25 387 SER A O 1
ATOM 2992 N N . PRO A 1 388 ? 10.015 15.918 -27.542 1.00 56.69 388 PRO A N 1
ATOM 2993 C CA . PRO A 1 388 ? 9.441 16.498 -28.762 1.00 56.69 388 PRO A CA 1
ATOM 2994 C C . PRO A 1 388 ? 8.478 17.678 -28.532 1.00 56.69 388 PRO A C 1
ATOM 2996 O O . PRO A 1 388 ? 8.162 18.387 -29.482 1.00 56.69 388 PRO A O 1
ATOM 2999 N N . LEU A 1 389 ? 8.006 17.883 -27.295 1.00 66.50 389 LEU A N 1
ATOM 3000 C CA . LEU A 1 389 ? 7.162 19.013 -26.879 1.00 66.50 389 LEU A CA 1
ATOM 3001 C C . LEU A 1 389 ? 7.877 19.987 -25.914 1.00 66.50 389 LEU A C 1
ATOM 3003 O O . LEU A 1 389 ? 7.224 20.853 -25.334 1.00 66.50 389 LEU A O 1
ATOM 3007 N N . GLY A 1 390 ? 9.195 19.848 -25.727 1.00 65.56 390 GLY A N 1
ATOM 3008 C CA . GLY A 1 390 ? 10.019 20.684 -24.846 1.00 65.56 390 GLY A CA 1
ATOM 3009 C C . GLY A 1 390 ? 9.639 20.637 -23.359 1.00 65.56 390 GLY A C 1
ATOM 3010 O O . GLY A 1 390 ? 8.951 19.722 -22.902 1.00 65.56 390 GLY A O 1
ATOM 3011 N N . ASP A 1 391 ? 10.089 21.649 -22.610 1.00 75.50 391 ASP A N 1
ATOM 3012 C CA . ASP A 1 391 ? 9.904 21.805 -21.154 1.00 75.50 391 ASP A CA 1
ATOM 3013 C C . ASP A 1 391 ? 8.473 22.249 -20.773 1.00 75.50 391 ASP A C 1
ATOM 3015 O O . ASP A 1 391 ? 8.246 23.280 -20.139 1.00 75.50 391 ASP A O 1
ATOM 3019 N N . THR A 1 392 ? 7.479 21.486 -21.225 1.00 80.25 392 THR A N 1
ATOM 3020 C CA . THR A 1 392 ? 6.063 21.872 -21.210 1.00 80.25 392 THR A CA 1
ATOM 3021 C C . THR A 1 392 ? 5.293 21.152 -20.101 1.00 80.25 392 THR A C 1
ATOM 3023 O O . THR A 1 392 ? 5.375 19.928 -19.963 1.00 80.25 392 THR A O 1
ATOM 3026 N N . VAL A 1 393 ? 4.501 21.901 -19.322 1.00 88.81 393 VAL A N 1
ATOM 3027 C CA . VAL A 1 393 ? 3.507 21.348 -18.381 1.00 88.81 393 VAL A CA 1
ATOM 3028 C C . VAL A 1 393 ? 2.267 20.910 -19.163 1.00 88.81 393 VAL A C 1
ATOM 3030 O O . VAL A 1 393 ? 1.739 21.678 -19.961 1.00 88.81 393 VAL A O 1
ATOM 3033 N N . LEU A 1 394 ? 1.788 19.685 -18.938 1.00 89.44 394 LEU A N 1
ATOM 3034 C CA . LEU A 1 394 ? 0.603 19.159 -19.620 1.00 89.44 394 LEU A CA 1
ATOM 3035 C C . LEU A 1 394 ? -0.673 19.844 -19.111 1.00 89.44 394 LEU A C 1
ATOM 3037 O O . LEU A 1 394 ? -1.040 19.692 -17.946 1.00 89.44 394 LEU A O 1
ATOM 3041 N N . GLU A 1 395 ? -1.375 20.556 -19.994 1.00 88.56 395 GLU A N 1
ATOM 3042 C CA . GLU A 1 395 ? -2.634 21.236 -19.679 1.00 88.56 395 GLU A CA 1
ATOM 3043 C C . GLU A 1 395 ? -3.668 21.145 -20.814 1.00 88.56 395 GLU A C 1
ATOM 3045 O O . GLU A 1 395 ? -3.349 20.843 -21.964 1.00 88.56 395 GLU A O 1
ATOM 3050 N N . CYS A 1 396 ? -4.939 21.371 -20.477 1.00 83.62 396 CYS A N 1
ATOM 3051 C CA . CYS A 1 396 ? -6.040 21.407 -21.438 1.00 83.62 396 CYS A CA 1
ATOM 3052 C C . CYS A 1 396 ? -6.067 22.729 -22.213 1.00 83.62 396 CYS A C 1
ATOM 3054 O O . CYS A 1 396 ? -6.258 23.782 -21.606 1.00 83.62 396 CYS A O 1
ATOM 3056 N N . TYR A 1 397 ? -6.044 22.659 -23.544 1.00 82.69 397 TYR A N 1
ATOM 3057 C CA . TYR A 1 397 ? -6.117 23.818 -24.440 1.00 82.69 397 TYR A CA 1
ATOM 3058 C C . TYR A 1 397 ? -7.317 24.750 -24.168 1.00 82.69 397 TYR A C 1
ATOM 3060 O O . TYR A 1 397 ? -7.192 25.966 -24.255 1.00 82.69 397 TYR A O 1
ATOM 3068 N N . ASN A 1 398 ? -8.481 24.199 -23.796 1.00 80.12 398 ASN A N 1
ATOM 3069 C CA . ASN A 1 398 ? -9.714 24.975 -23.598 1.00 80.12 398 ASN A CA 1
ATOM 3070 C C . ASN A 1 398 ? -9.893 25.546 -22.175 1.00 80.12 398 ASN A C 1
ATOM 3072 O O . ASN A 1 398 ? -10.698 26.452 -21.984 1.00 80.12 398 ASN A O 1
ATOM 3076 N N . CYS A 1 399 ? -9.243 24.990 -21.146 1.00 76.38 399 CYS A N 1
ATOM 3077 C CA . CYS A 1 399 ? -9.515 25.380 -19.748 1.00 76.38 399 CYS A CA 1
ATOM 3078 C C . CYS A 1 399 ? -8.294 25.406 -18.816 1.00 76.38 399 CYS A C 1
ATOM 3080 O O . CYS A 1 399 ? -8.468 25.490 -17.603 1.00 76.38 399 CYS A O 1
ATOM 3082 N N . ALA A 1 400 ? -7.079 25.262 -19.353 1.00 78.12 400 ALA A N 1
ATOM 3083 C CA . ALA A 1 400 ? -5.814 25.191 -18.613 1.00 78.12 400 ALA A CA 1
ATOM 3084 C C . ALA A 1 400 ? -5.767 24.140 -17.477 1.00 78.12 400 ALA A C 1
ATOM 3086 O O . ALA A 1 400 ? -4.902 24.192 -16.606 1.00 78.12 400 ALA A O 1
ATOM 3087 N N . SER A 1 401 ? -6.677 23.154 -17.462 1.00 78.00 401 SER A N 1
ATOM 3088 C CA . SER A 1 401 ? -6.680 22.097 -16.443 1.00 78.00 401 SER A CA 1
ATOM 3089 C C . SER A 1 401 ? -5.451 21.197 -16.586 1.00 78.00 401 SER A C 1
ATOM 3091 O O . SER A 1 401 ? -5.242 20.602 -17.643 1.00 78.00 401 SER A O 1
ATOM 3093 N N . LYS A 1 402 ? -4.663 21.088 -15.510 1.00 83.31 402 LYS A N 1
ATOM 3094 C CA . LYS A 1 402 ? -3.341 20.427 -15.471 1.00 83.31 402 LYS A CA 1
ATOM 3095 C C . LYS A 1 402 ? -3.360 18.985 -14.959 1.00 83.31 402 LYS A C 1
ATOM 3097 O O . LYS A 1 402 ? -2.307 18.388 -14.766 1.00 83.31 402 LYS A O 1
ATOM 3102 N N . ASN A 1 403 ? -4.545 18.427 -14.689 1.00 81.56 403 ASN A N 1
ATOM 3103 C CA . ASN A 1 403 ? -4.682 17.076 -14.142 1.00 81.56 403 ASN A CA 1
ATOM 3104 C C . ASN A 1 403 ? -4.546 16.027 -15.261 1.00 81.56 403 ASN A C 1
ATOM 3106 O O . ASN A 1 403 ? -5.489 15.768 -16.012 1.00 81.56 403 ASN A O 1
ATOM 3110 N N . CYS A 1 404 ? -3.378 15.390 -15.334 1.00 85.50 404 CYS A N 1
ATOM 3111 C CA . CYS A 1 404 ? -3.044 14.389 -16.349 1.00 85.50 404 CYS A CA 1
ATOM 3112 C C . CYS A 1 404 ? -3.995 13.176 -16.414 1.00 85.50 404 CYS A C 1
ATOM 3114 O O . CYS A 1 404 ? -4.113 12.576 -17.480 1.00 85.50 404 CYS A O 1
ATOM 3116 N N . PHE A 1 405 ? -4.713 12.841 -15.333 1.00 83.12 405 PHE A N 1
ATOM 3117 C CA . PHE A 1 405 ? -5.670 11.727 -15.302 1.00 83.12 405 PHE A CA 1
ATOM 3118 C C . PHE A 1 405 ? -7.000 12.034 -16.013 1.00 83.12 405 PHE A C 1
ATOM 3120 O O . PHE A 1 405 ? -7.766 11.116 -16.292 1.00 83.12 405 PHE A O 1
ATOM 3127 N N . VAL A 1 406 ? -7.296 13.307 -16.310 1.00 80.19 406 VAL A N 1
ATOM 3128 C CA . VAL A 1 406 ? -8.505 13.719 -17.059 1.00 80.19 406 VAL A CA 1
ATOM 3129 C C . VAL A 1 406 ? -8.192 14.369 -18.409 1.00 80.19 406 VAL A C 1
ATOM 3131 O O . VAL A 1 406 ? -9.115 14.779 -19.119 1.00 80.19 406 VAL A O 1
ATOM 3134 N N . LEU A 1 407 ? -6.910 14.460 -18.771 1.00 84.94 407 LEU A N 1
ATOM 3135 C CA . LEU A 1 407 ? -6.456 14.887 -20.091 1.00 84.94 407 LEU A CA 1
ATOM 3136 C C . LEU A 1 407 ? -6.442 13.715 -21.076 1.00 84.94 407 LEU A C 1
ATOM 3138 O O . LEU A 1 407 ? -6.122 12.575 -20.737 1.00 84.94 407 LEU A O 1
ATOM 3142 N N . GLY A 1 408 ? -6.730 14.039 -22.329 1.00 85.88 408 GLY A N 1
ATOM 3143 C CA . GLY A 1 408 ? -6.537 13.168 -23.477 1.00 85.88 408 GLY A CA 1
ATOM 3144 C C . GLY A 1 408 ? -6.199 13.987 -24.712 1.00 85.88 408 GLY A C 1
ATOM 3145 O O . GLY A 1 408 ? -6.292 15.217 -24.689 1.00 85.88 408 GLY A O 1
ATOM 3146 N N . PHE A 1 409 ? -5.794 13.310 -25.779 1.00 88.19 409 PHE A N 1
ATOM 3147 C CA . PHE A 1 409 ? -5.563 13.936 -27.075 1.00 88.19 409 PHE A CA 1
ATOM 3148 C C . PHE A 1 409 ? -6.758 13.713 -28.007 1.00 88.19 409 PHE A C 1
ATOM 3150 O O . PHE A 1 409 ? -7.465 12.711 -27.886 1.00 88.19 409 PHE A O 1
ATOM 3157 N N . VAL A 1 410 ? -6.963 14.649 -28.932 1.00 86.19 410 VAL A N 1
ATOM 3158 C CA . VAL A 1 410 ? -7.938 14.569 -30.028 1.00 86.19 410 VAL A CA 1
ATOM 3159 C C . VAL A 1 410 ? -7.217 14.874 -31.349 1.00 86.19 410 VAL A C 1
ATOM 3161 O O . VAL A 1 410 ? -6.463 15.852 -31.382 1.00 86.19 410 VAL A O 1
ATOM 3164 N N . PRO A 1 411 ? -7.396 14.075 -32.418 1.00 80.12 411 PRO A N 1
ATOM 3165 C CA . PRO A 1 411 ? -6.837 14.366 -33.738 1.00 80.12 411 PRO A CA 1
ATOM 3166 C C . PRO A 1 411 ? -7.678 15.394 -34.518 1.00 80.12 411 PRO A C 1
ATOM 3168 O O . PRO A 1 411 ? -8.896 15.483 -34.354 1.00 80.12 411 PRO A O 1
ATOM 3171 N N . ALA A 1 412 ? -7.023 16.167 -35.388 1.00 76.25 412 ALA A N 1
ATOM 3172 C CA . ALA A 1 412 ? -7.678 17.090 -36.318 1.00 76.25 412 ALA A CA 1
ATOM 3173 C C . ALA A 1 412 ? -8.001 16.418 -37.667 1.00 76.25 412 ALA A C 1
ATOM 3175 O O . ALA A 1 412 ? -7.196 15.639 -38.175 1.00 76.25 412 ALA A O 1
ATOM 3176 N N . ASN A 1 413 ? -9.129 16.786 -38.287 1.00 67.44 413 ASN A N 1
ATOM 3177 C CA . ASN A 1 413 ? -9.704 16.121 -39.471 1.00 67.44 413 ASN A CA 1
ATOM 3178 C C . ASN A 1 413 ? -8.763 16.027 -40.693 1.00 67.44 413 ASN A C 1
ATOM 3180 O O . ASN A 1 413 ? -8.936 15.156 -41.544 1.00 67.44 413 ASN A O 1
ATOM 3184 N N . ALA A 1 414 ? -7.794 16.942 -40.814 1.00 53.06 414 ALA A N 1
ATOM 3185 C CA . ALA A 1 414 ? -6.997 17.133 -42.031 1.00 53.06 414 ALA A CA 1
ATOM 3186 C C . ALA A 1 414 ? -5.476 17.281 -41.802 1.00 53.06 414 ALA A C 1
ATOM 3188 O O . ALA A 1 414 ? -4.762 17.721 -42.703 1.00 53.06 414 ALA A O 1
ATOM 3189 N N . SER A 1 415 ? -4.946 16.964 -40.612 1.00 52.84 415 SER A N 1
ATOM 3190 C CA . SER A 1 415 ? -3.507 17.135 -40.335 1.00 52.84 415 SER A CA 1
ATOM 3191 C C . SER A 1 415 ? -2.980 16.228 -39.222 1.00 52.84 415 SER A C 1
ATOM 3193 O O . SER A 1 415 ? -3.734 15.754 -38.380 1.00 52.84 415 SER A O 1
ATOM 3195 N N . SER A 1 416 ? -1.657 16.038 -39.159 1.00 59.94 416 SER A N 1
ATOM 3196 C CA . SER A 1 416 ? -0.972 15.303 -38.082 1.00 59.94 416 SER A CA 1
ATOM 3197 C C . SER A 1 416 ? -0.879 16.094 -36.762 1.00 59.94 416 SER A C 1
ATOM 3199 O O . SER A 1 416 ? 0.107 15.977 -36.034 1.00 59.94 416 SER A O 1
ATOM 3201 N N . VAL A 1 417 ? -1.864 16.950 -36.482 1.00 70.88 417 VAL A N 1
ATOM 3202 C CA . VAL A 1 417 ? -1.942 17.791 -35.284 1.00 70.88 417 VAL A CA 1
ATOM 3203 C C . VAL A 1 417 ? -2.882 17.134 -34.279 1.00 70.88 417 VAL A C 1
ATOM 3205 O O . VAL A 1 417 ? -3.985 16.709 -34.623 1.00 70.88 417 VAL A O 1
ATOM 3208 N N . VAL A 1 418 ? -2.441 17.075 -33.023 1.00 78.69 418 VAL A N 1
ATOM 3209 C CA . VAL A 1 418 ? -3.228 16.580 -31.890 1.00 78.69 418 VAL A CA 1
ATOM 3210 C C . VAL A 1 418 ? -3.379 17.675 -30.840 1.00 78.69 418 VAL A C 1
ATOM 3212 O O . VAL A 1 418 ? -2.413 18.360 -30.507 1.00 78.69 418 VAL A O 1
ATOM 3215 N N . VAL A 1 419 ? -4.590 17.835 -30.308 1.00 84.50 419 VAL A N 1
ATOM 3216 C CA . VAL A 1 419 ? -4.917 18.853 -29.298 1.00 84.50 419 VAL A CA 1
ATOM 3217 C C . VAL A 1 419 ? -5.165 18.177 -27.953 1.00 84.50 419 VAL A C 1
ATOM 3219 O O . VAL A 1 419 ? -5.899 17.191 -27.878 1.00 84.50 419 VAL A O 1
ATOM 3222 N N . LEU A 1 420 ? -4.562 18.701 -26.881 1.00 87.31 420 LEU A N 1
ATOM 3223 C CA . LEU A 1 420 ? -4.805 18.221 -25.519 1.00 87.31 420 LEU A CA 1
ATOM 3224 C C . LEU A 1 420 ? -6.091 18.837 -24.961 1.00 87.31 420 LEU A C 1
ATOM 3226 O O . LEU A 1 420 ? -6.174 20.049 -24.758 1.00 87.31 420 LEU A O 1
ATOM 3230 N N . LEU A 1 421 ? -7.088 17.999 -24.676 1.00 83.00 421 LEU A N 1
ATOM 3231 C CA . LEU A 1 421 ? -8.378 18.417 -24.133 1.00 83.00 421 LEU A CA 1
ATOM 3232 C C . LEU A 1 421 ? -8.756 17.605 -22.895 1.00 83.00 421 LEU A C 1
ATOM 3234 O O . LEU A 1 421 ? -8.605 16.381 -22.840 1.00 83.00 421 LEU A O 1
ATOM 3238 N N . CYS A 1 422 ? -9.307 18.298 -21.900 1.00 81.31 422 CYS A N 1
ATOM 3239 C CA . CYS A 1 422 ? -9.903 17.660 -20.738 1.00 81.31 422 CYS A CA 1
ATOM 3240 C C . CYS A 1 422 ? -11.164 16.896 -21.159 1.00 81.31 422 CYS A C 1
ATOM 3242 O O . CYS A 1 422 ? -11.949 17.398 -21.965 1.00 81.31 422 CYS A O 1
ATOM 3244 N N . ARG A 1 423 ? -11.404 15.702 -20.605 1.00 78.00 423 ARG A N 1
ATOM 3245 C CA . ARG A 1 423 ? -12.564 14.885 -21.002 1.00 78.00 423 ARG A CA 1
ATOM 3246 C C . ARG A 1 423 ? -13.894 15.624 -20.820 1.00 78.00 423 ARG A C 1
ATOM 3248 O O . ARG A 1 423 ? -14.757 15.553 -21.686 1.00 78.00 423 ARG A O 1
ATOM 3255 N N . VAL A 1 424 ? -14.020 16.384 -19.729 1.00 73.62 424 VAL A N 1
ATOM 3256 C CA . VAL A 1 424 ? -15.202 17.217 -19.449 1.00 73.62 424 VAL A CA 1
ATOM 3257 C C . VAL A 1 424 ? -15.419 18.247 -20.559 1.00 73.62 424 VAL A C 1
ATOM 3259 O O . VAL A 1 424 ? -16.536 18.411 -21.019 1.00 73.62 424 VAL A O 1
ATOM 3262 N N . CYS A 1 425 ? -14.350 18.877 -21.046 1.00 73.94 425 CYS A N 1
ATOM 3263 C CA . CYS A 1 425 ? -14.379 19.907 -22.080 1.00 73.94 425 CYS A CA 1
ATOM 3264 C C . CYS A 1 425 ? -15.012 19.372 -23.375 1.00 73.94 425 CYS A C 1
ATOM 3266 O O . CYS A 1 425 ? -15.919 19.991 -23.924 1.00 73.94 425 CYS A O 1
ATOM 3268 N N . VAL A 1 426 ? -14.578 18.181 -23.802 1.00 75.25 426 VAL A N 1
ATOM 3269 C CA . VAL A 1 426 ? -15.105 17.458 -24.974 1.00 75.25 426 VAL A CA 1
ATOM 3270 C C . VAL A 1 426 ? -16.589 17.102 -24.816 1.00 75.25 426 VAL A C 1
ATOM 3272 O O . VAL A 1 426 ? -17.337 17.100 -25.790 1.00 75.25 426 VAL A O 1
ATOM 3275 N N . GLU A 1 427 ? -17.026 16.810 -23.590 1.00 71.19 427 GLU A N 1
ATOM 3276 C CA . GLU A 1 427 ? -18.400 16.397 -23.288 1.00 71.19 427 GLU A CA 1
ATOM 3277 C C . GLU A 1 427 ? -19.357 17.584 -23.044 1.00 71.19 427 GLU A C 1
ATOM 3279 O O . GLU A 1 427 ? -20.550 17.450 -23.315 1.00 71.19 427 GLU A O 1
ATOM 3284 N N . THR A 1 428 ? -18.875 18.741 -22.562 1.00 68.81 428 THR A N 1
ATOM 3285 C CA . THR A 1 428 ? -19.730 19.852 -22.086 1.00 68.81 428 THR A CA 1
ATOM 3286 C C . THR A 1 428 ? -19.612 21.176 -22.844 1.00 68.81 428 THR A C 1
ATOM 3288 O O . THR A 1 428 ? -20.391 22.077 -22.543 1.00 68.81 428 THR A O 1
ATOM 3291 N N . VAL A 1 429 ? -18.676 21.350 -23.786 1.00 73.44 429 VAL A N 1
ATOM 3292 C CA . VAL A 1 429 ? -18.494 22.621 -24.523 1.00 73.44 429 VAL A CA 1
ATOM 3293 C C . VAL A 1 429 ? -18.982 22.469 -25.973 1.00 73.44 429 VAL A C 1
ATOM 3295 O O . VAL A 1 429 ? -18.263 21.894 -26.790 1.00 73.44 429 VAL A O 1
ATOM 3298 N N . PRO A 1 430 ? -20.179 22.979 -26.343 1.00 70.62 430 PRO A N 1
ATOM 3299 C CA . PRO A 1 430 ? -20.743 22.757 -27.677 1.00 70.62 430 PRO A CA 1
ATOM 3300 C C . PRO A 1 430 ? -19.879 23.321 -28.807 1.00 70.62 430 PRO A C 1
ATOM 3302 O O . PRO A 1 430 ? -19.703 22.640 -29.809 1.00 70.62 430 PRO A O 1
ATOM 3305 N N . ALA A 1 431 ? -19.276 24.497 -28.601 1.00 69.88 431 ALA A N 1
ATOM 3306 C CA . ALA A 1 431 ? -18.452 25.198 -29.590 1.00 69.88 431 ALA A CA 1
ATOM 3307 C C . ALA A 1 431 ? -17.184 24.434 -30.026 1.00 69.88 431 ALA A C 1
ATOM 3309 O O . ALA A 1 431 ? -16.579 24.773 -31.037 1.00 69.88 431 ALA A O 1
ATOM 3310 N N . LEU A 1 432 ? -16.778 23.380 -29.301 1.00 71.31 432 LEU A N 1
ATOM 3311 C CA . LEU A 1 432 ? -15.699 22.496 -29.754 1.00 71.31 432 LEU A CA 1
ATOM 3312 C C . LEU A 1 432 ? -16.129 21.577 -30.909 1.00 71.31 432 LEU A C 1
ATOM 3314 O O . LEU A 1 432 ? -15.267 21.011 -31.571 1.00 71.31 432 LEU A O 1
ATOM 3318 N N . LYS A 1 433 ? -17.437 21.422 -31.164 1.00 66.69 433 LYS A N 1
ATOM 3319 C CA . LYS A 1 433 ? -17.980 20.664 -32.308 1.00 66.69 433 LYS A CA 1
ATOM 3320 C C . LYS A 1 433 ? -17.930 21.449 -33.619 1.00 66.69 433 LYS A C 1
ATOM 3322 O O . LYS A 1 433 ? -18.021 20.843 -34.678 1.00 66.69 433 LYS A O 1
ATOM 3327 N N . ASP A 1 434 ? -17.782 22.769 -33.524 1.00 65.69 434 ASP A N 1
ATOM 3328 C CA . ASP A 1 434 ? -17.615 23.681 -34.659 1.00 65.69 434 ASP A CA 1
ATOM 3329 C C . ASP A 1 434 ? -16.120 23.888 -35.010 1.00 65.69 434 ASP A C 1
ATOM 3331 O O . ASP A 1 434 ? -15.785 24.633 -35.931 1.00 65.69 434 ASP A O 1
ATOM 3335 N N . MET A 1 435 ? -15.213 23.227 -34.275 1.00 68.38 435 MET A N 1
ATOM 3336 C CA . MET A 1 435 ? -13.789 23.087 -34.603 1.00 68.38 435 MET A CA 1
ATOM 3337 C C . MET A 1 435 ? -13.564 21.865 -35.505 1.00 68.38 435 MET A C 1
ATOM 3339 O O . MET A 1 435 ? -14.294 20.880 -35.435 1.00 68.38 435 MET A O 1
ATOM 3343 N N . ASP A 1 436 ? -12.497 21.893 -36.304 1.00 73.06 436 ASP A N 1
ATOM 3344 C CA . ASP A 1 436 ? -12.165 20.868 -37.309 1.00 73.06 436 ASP A CA 1
ATOM 3345 C C . ASP A 1 436 ? -11.490 19.611 -36.688 1.00 73.06 436 ASP A C 1
ATOM 3347 O O . ASP A 1 436 ? -10.433 19.147 -37.132 1.00 73.06 436 ASP A O 1
ATOM 3351 N N . TRP A 1 437 ? -12.051 19.110 -35.576 1.00 80.69 437 TRP A N 1
ATOM 3352 C CA . TRP A 1 437 ? -11.470 18.094 -34.683 1.00 80.69 437 TRP A CA 1
ATOM 3353 C C . TRP A 1 437 ? -12.405 16.894 -34.465 1.00 80.69 437 TRP A C 1
ATOM 3355 O O . TRP A 1 437 ? -13.582 17.057 -34.139 1.00 80.69 437 TRP A O 1
ATOM 3365 N N . GLU A 1 438 ? -11.869 15.672 -34.515 1.00 78.94 438 GLU A N 1
ATOM 3366 C CA . GLU A 1 438 ? -12.644 14.450 -34.271 1.00 78.94 438 GLU A CA 1
ATOM 3367 C C . GLU A 1 438 ? -12.857 14.195 -32.769 1.00 78.94 438 GLU A C 1
ATOM 3369 O O . GLU A 1 438 ? -12.269 13.286 -32.186 1.00 78.94 438 GLU A O 1
ATOM 3374 N N . LEU A 1 439 ? -13.734 14.967 -32.119 1.00 79.75 439 LEU A N 1
ATOM 3375 C CA . LEU A 1 439 ? -14.059 14.821 -30.686 1.00 79.75 439 LEU A CA 1
ATOM 3376 C C . LEU A 1 439 ? -14.473 13.391 -30.265 1.00 79.75 439 LEU A C 1
ATOM 3378 O O . LEU A 1 439 ? -14.333 13.019 -29.098 1.00 79.75 439 LEU A O 1
ATOM 3382 N N . SER A 1 440 ? -14.967 12.578 -31.204 1.00 75.69 440 SER A N 1
ATOM 3383 C CA . SER A 1 440 ? -15.246 11.145 -31.039 1.00 75.69 440 SER A CA 1
ATOM 3384 C C . SER A 1 440 ? -13.994 10.286 -30.812 1.00 75.69 440 SER A C 1
ATOM 3386 O O . SER A 1 440 ? -14.084 9.278 -30.115 1.00 75.69 440 SER A O 1
ATOM 3388 N N . GLN A 1 441 ? -12.836 10.691 -31.341 1.00 81.38 441 GLN A N 1
ATOM 3389 C CA . GLN A 1 441 ? -11.531 10.036 -31.187 1.00 81.38 441 GLN A CA 1
ATOM 3390 C C . GLN A 1 441 ? -10.702 10.624 -30.023 1.00 81.38 441 GLN A C 1
ATOM 3392 O O . GLN A 1 441 ? -9.478 10.721 -30.098 1.00 81.38 441 GLN A O 1
ATOM 3397 N N . TRP A 1 442 ? -11.343 11.037 -28.922 1.00 86.62 442 TRP A N 1
ATOM 3398 C CA . TRP A 1 442 ? -10.603 11.387 -27.702 1.00 86.62 442 TRP A CA 1
ATOM 3399 C C . TRP A 1 442 ? -9.986 10.138 -27.065 1.00 86.62 442 TRP A C 1
ATOM 3401 O O . TRP A 1 442 ? -10.704 9.189 -26.738 1.00 86.62 442 TRP A O 1
ATOM 3411 N N . HIS A 1 443 ? -8.681 10.182 -26.799 1.00 81.56 443 HIS A N 1
ATOM 3412 C CA . HIS A 1 443 ? -7.924 9.106 -26.153 1.00 81.56 443 HIS A CA 1
ATOM 3413 C C . HIS A 1 443 ? -7.177 9.618 -24.905 1.00 81.56 443 HIS A C 1
ATOM 3415 O O . HIS A 1 443 ? -6.506 10.650 -24.991 1.00 81.56 443 HIS A O 1
ATOM 3421 N N . PRO A 1 444 ? -7.245 8.927 -23.748 1.00 85.12 444 PRO A N 1
ATOM 3422 C CA . PRO A 1 444 ? -6.646 9.395 -22.494 1.00 85.12 444 PRO A CA 1
ATOM 3423 C C . PRO A 1 444 ? -5.113 9.412 -22.553 1.00 85.12 444 PRO A C 1
ATOM 3425 O O . PRO A 1 444 ? -4.500 8.519 -23.136 1.00 85.12 444 PRO A O 1
ATOM 3428 N N . LEU A 1 445 ? -4.471 10.383 -21.890 1.00 87.81 445 LEU A N 1
ATOM 3429 C CA . LEU A 1 445 ? -2.999 10.452 -21.835 1.00 87.81 445 LEU A CA 1
ATOM 3430 C C . LEU A 1 445 ? -2.364 9.363 -20.959 1.00 87.81 445 LEU A C 1
ATOM 3432 O O . LEU A 1 445 ? -1.170 9.087 -21.105 1.00 87.81 445 LEU A O 1
ATOM 3436 N N . VAL A 1 446 ? -3.151 8.749 -20.071 1.00 85.88 446 VAL A N 1
ATOM 3437 C CA . VAL A 1 446 ? -2.747 7.637 -19.205 1.00 85.88 446 VAL A CA 1
ATOM 3438 C C . VAL A 1 446 ? -3.600 6.409 -19.529 1.00 85.88 446 VAL A C 1
ATOM 3440 O O . VAL A 1 446 ? -4.812 6.416 -19.326 1.00 85.88 446 VAL A O 1
ATOM 3443 N N . GLN A 1 447 ? -2.961 5.342 -20.007 1.00 77.88 447 GLN A N 1
ATOM 3444 C CA . GLN A 1 447 ? -3.589 4.081 -20.407 1.00 77.88 447 GLN A CA 1
ATOM 3445 C C . GLN A 1 447 ? -2.762 2.900 -19.874 1.00 77.88 447 GLN A C 1
ATOM 3447 O O . GLN A 1 447 ? -1.538 2.979 -19.801 1.00 77.88 447 GLN A O 1
ATOM 3452 N N . ASP A 1 448 ? -3.414 1.812 -19.444 1.00 75.50 448 ASP A N 1
ATOM 3453 C CA . ASP A 1 448 ? -2.750 0.620 -18.878 1.00 75.50 448 ASP A CA 1
ATOM 3454 C C . ASP A 1 448 ? -1.764 0.942 -17.728 1.00 75.50 448 ASP A C 1
ATOM 3456 O O . ASP A 1 448 ? -0.769 0.251 -17.502 1.00 75.50 448 ASP A O 1
ATOM 3460 N N . ARG A 1 449 ? -2.073 2.012 -16.977 1.00 76.75 449 ARG A N 1
ATOM 3461 C CA . ARG A 1 449 ? -1.245 2.621 -15.917 1.00 76.75 449 ARG A CA 1
ATOM 3462 C C . ARG A 1 449 ? 0.132 3.127 -16.376 1.00 76.75 449 ARG A C 1
ATOM 3464 O O . ARG A 1 449 ? 1.049 3.218 -15.561 1.00 76.75 449 ARG A O 1
ATOM 3471 N N . LYS A 1 450 ? 0.278 3.485 -17.652 1.00 84.31 450 LYS A N 1
ATOM 3472 C CA . LYS A 1 450 ? 1.427 4.198 -18.230 1.00 84.31 450 LYS A CA 1
ATOM 3473 C C . LYS A 1 450 ? 0.944 5.484 -18.905 1.00 84.31 450 LYS A C 1
ATOM 3475 O O . LYS A 1 450 ? -0.210 5.569 -19.308 1.00 84.31 450 LYS A O 1
ATOM 3480 N N . PHE A 1 451 ? 1.821 6.466 -19.089 1.00 87.19 451 PHE A N 1
ATOM 3481 C CA . PHE A 1 451 ? 1.572 7.527 -20.073 1.00 87.19 451 PHE A CA 1
ATOM 3482 C C . PHE A 1 451 ? 1.687 6.967 -21.498 1.00 87.19 451 PHE A C 1
ATOM 3484 O O . PHE A 1 451 ? 2.381 5.968 -21.715 1.00 87.19 451 PHE A O 1
ATOM 3491 N N . LEU A 1 452 ? 1.048 7.613 -22.475 1.00 85.19 452 LEU A N 1
ATOM 3492 C CA . LEU A 1 452 ? 1.175 7.237 -23.887 1.00 85.19 452 LEU A CA 1
ATOM 3493 C C . LEU A 1 452 ? 2.657 7.258 -24.340 1.00 85.19 452 LEU A C 1
ATOM 3495 O O . LEU A 1 452 ? 3.331 8.272 -24.131 1.00 85.19 452 LEU A O 1
ATOM 3499 N N . PRO A 1 453 ? 3.186 6.197 -24.993 1.00 76.56 453 PRO A N 1
ATOM 3500 C CA . PRO A 1 453 ? 4.619 6.090 -25.304 1.00 76.56 453 PRO A CA 1
ATOM 3501 C C . PRO A 1 453 ? 5.189 7.167 -26.237 1.00 76.56 453 PRO A C 1
ATOM 3503 O O . PRO A 1 453 ? 6.401 7.372 -26.247 1.00 76.56 453 PRO A O 1
ATOM 3506 N N . TRP A 1 454 ? 4.347 7.844 -27.025 1.00 78.00 454 TRP A N 1
ATOM 3507 C CA . TRP A 1 454 ? 4.764 8.972 -27.866 1.00 78.00 454 TRP A CA 1
ATOM 3508 C C . TRP A 1 454 ? 4.946 10.274 -27.069 1.00 78.00 454 TRP A C 1
ATOM 3510 O O . TRP A 1 454 ? 5.717 11.135 -27.486 1.00 78.00 454 TRP A O 1
ATOM 3520 N N . LEU A 1 455 ? 4.274 10.398 -25.919 1.00 79.06 455 LEU A N 1
ATOM 3521 C CA . LEU A 1 455 ? 4.305 11.573 -25.048 1.00 79.06 455 LEU A CA 1
ATOM 3522 C C . LEU A 1 455 ? 5.427 11.464 -24.002 1.00 79.06 455 LEU A C 1
ATOM 3524 O O . LEU A 1 455 ? 6.237 12.378 -23.857 1.00 79.06 455 LEU A O 1
ATOM 3528 N N . VAL A 1 456 ? 5.510 10.316 -23.319 1.00 78.88 456 VAL A N 1
ATOM 3529 C CA . VAL A 1 456 ? 6.609 9.962 -22.404 1.00 78.88 456 VAL A CA 1
ATOM 3530 C C . VAL A 1 456 ? 7.056 8.540 -22.732 1.00 78.88 456 VAL A C 1
ATOM 3532 O O . VAL A 1 456 ? 6.300 7.585 -22.520 1.00 78.88 456 VAL A O 1
ATOM 3535 N N . LYS A 1 457 ? 8.276 8.370 -23.256 1.00 69.94 457 LYS A N 1
ATOM 3536 C CA . LYS A 1 457 ? 8.721 7.062 -23.756 1.00 69.94 457 LYS A CA 1
ATOM 3537 C C . 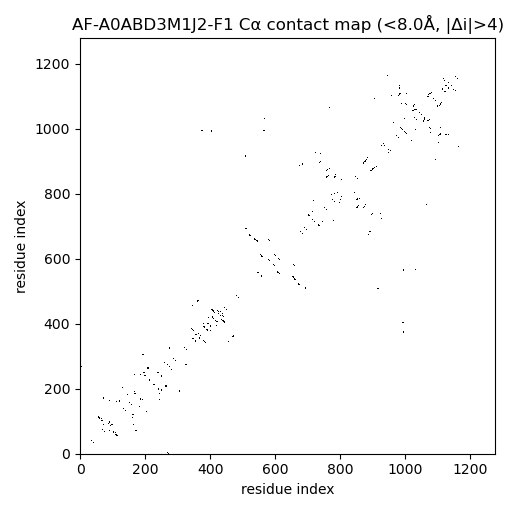LYS A 1 457 ? 8.817 6.054 -22.616 1.00 69.94 457 LYS A C 1
ATOM 3539 O O . LYS A 1 457 ? 9.389 6.329 -21.563 1.00 69.94 457 LYS A O 1
ATOM 3544 N N . VAL A 1 458 ? 8.282 4.857 -22.845 1.00 70.19 458 VAL A N 1
ATOM 3545 C CA . VAL A 1 458 ? 8.507 3.706 -21.963 1.00 70.19 458 VAL A CA 1
ATOM 3546 C C . VAL A 1 458 ? 9.960 3.246 -22.169 1.00 70.19 458 VAL A C 1
ATOM 3548 O O . VAL A 1 458 ? 10.329 2.972 -23.313 1.00 70.19 458 VAL A O 1
ATOM 3551 N N . PRO A 1 459 ? 10.800 3.165 -21.119 1.00 60.56 459 PRO A N 1
ATOM 3552 C CA . PRO A 1 459 ? 12.134 2.577 -21.222 1.00 60.56 459 PRO A CA 1
ATOM 3553 C C . PRO A 1 459 ? 12.068 1.157 -21.798 1.00 60.56 459 PRO A C 1
ATOM 3555 O O . PRO A 1 459 ? 11.197 0.380 -21.407 1.00 60.56 459 PRO A O 1
ATOM 3558 N N . SER A 1 460 ? 12.987 0.794 -22.695 1.00 55.47 460 SER A N 1
ATOM 3559 C CA . SER A 1 460 ? 13.043 -0.568 -23.244 1.00 55.47 460 SER A CA 1
ATOM 3560 C C . SER A 1 460 ? 13.256 -1.604 -22.137 1.00 55.47 460 SER A C 1
ATOM 3562 O O . SER A 1 460 ? 13.817 -1.294 -21.086 1.00 55.47 460 SER A O 1
ATOM 3564 N N . ASP A 1 461 ? 12.848 -2.855 -22.354 1.00 49.09 461 ASP A N 1
ATOM 3565 C CA . ASP A 1 461 ? 12.959 -3.912 -21.331 1.00 49.09 461 ASP A CA 1
ATOM 3566 C C . ASP A 1 461 ? 14.409 -4.106 -20.855 1.00 49.09 461 ASP A C 1
ATOM 3568 O O . ASP A 1 461 ? 14.669 -4.360 -19.685 1.00 49.09 461 ASP A O 1
ATOM 3572 N N . LYS A 1 462 ? 15.370 -3.837 -21.741 1.00 41.75 462 LYS A N 1
ATOM 3573 C CA . LYS A 1 462 ? 16.820 -3.825 -21.494 1.00 41.75 462 LYS A CA 1
ATOM 3574 C C . LYS A 1 462 ? 17.266 -2.709 -20.537 1.00 41.75 462 LYS A C 1
ATOM 3576 O O . LYS A 1 462 ? 18.227 -2.885 -19.793 1.00 41.75 462 LYS A O 1
ATOM 3581 N N . LEU A 1 463 ? 16.563 -1.573 -20.515 1.00 44.66 463 LEU A N 1
ATOM 3582 C CA . LEU A 1 463 ? 16.723 -0.524 -19.500 1.00 44.66 463 LEU A CA 1
ATOM 3583 C C . LEU A 1 463 ? 15.960 -0.857 -18.211 1.00 44.66 463 LEU A C 1
ATOM 3585 O O . LEU A 1 463 ? 16.449 -0.537 -17.133 1.00 44.66 463 LEU A O 1
ATOM 3589 N N . GLN A 1 464 ? 14.805 -1.525 -18.299 1.00 48.06 464 GLN A N 1
ATOM 3590 C CA . GLN A 1 464 ? 14.024 -1.949 -17.128 1.00 48.06 464 GLN A CA 1
ATOM 3591 C C . GLN A 1 464 ? 14.764 -3.031 -16.314 1.00 48.06 464 GLN A C 1
ATOM 3593 O O . GLN A 1 464 ? 14.883 -2.894 -15.103 1.00 48.06 464 GLN A O 1
ATOM 3598 N N . ILE A 1 465 ? 15.371 -4.023 -16.976 1.00 45.44 465 ILE A N 1
ATOM 3599 C CA . ILE A 1 465 ? 16.223 -5.072 -16.372 1.00 45.44 465 ILE A CA 1
ATOM 3600 C C . ILE A 1 465 ? 17.541 -4.499 -15.807 1.00 45.44 465 ILE A C 1
ATOM 3602 O O . ILE A 1 465 ? 18.160 -5.091 -14.927 1.00 45.44 465 ILE A O 1
ATOM 3606 N N . ARG A 1 466 ? 17.989 -3.335 -16.299 1.00 39.19 466 ARG A N 1
ATOM 3607 C CA . ARG A 1 466 ? 19.183 -2.625 -15.797 1.00 39.19 466 ARG A CA 1
ATOM 3608 C C . ARG A 1 466 ? 18.882 -1.560 -14.741 1.00 39.19 466 ARG A C 1
ATOM 3610 O O . ARG A 1 466 ? 19.827 -0.987 -14.195 1.00 39.19 466 ARG A O 1
ATOM 3617 N N . ALA A 1 467 ? 17.613 -1.271 -14.462 1.00 41.94 467 ALA A N 1
ATOM 3618 C CA . ALA A 1 467 ? 17.235 -0.423 -13.342 1.00 41.94 467 ALA A CA 1
ATOM 3619 C C . ALA A 1 467 ? 17.557 -1.129 -12.013 1.00 41.94 467 ALA A C 1
ATOM 3621 O O . ALA A 1 467 ? 17.779 -2.339 -11.969 1.00 41.94 467 ALA A O 1
ATOM 3622 N N . ARG A 1 468 ? 17.560 -0.384 -10.901 1.00 48.50 468 ARG A N 1
ATOM 3623 C CA . ARG A 1 468 ? 17.523 -1.019 -9.578 1.00 48.50 468 ARG A CA 1
ATOM 3624 C C . ARG A 1 468 ? 16.218 -1.812 -9.496 1.00 48.50 468 ARG A C 1
ATOM 3626 O O . ARG A 1 468 ? 15.150 -1.216 -9.620 1.00 48.50 468 ARG A O 1
ATOM 3633 N N . GLU A 1 469 ? 16.301 -3.119 -9.268 1.00 54.81 469 GLU A N 1
ATOM 3634 C CA . GLU A 1 469 ? 15.130 -3.893 -8.862 1.00 54.81 469 GLU A CA 1
ATOM 3635 C C . GLU A 1 469 ? 14.682 -3.369 -7.495 1.00 54.81 469 GLU A C 1
ATOM 3637 O O . GLU A 1 469 ? 15.399 -3.463 -6.498 1.00 54.81 469 GLU A O 1
ATOM 3642 N N . ILE A 1 470 ? 13.521 -2.721 -7.487 1.00 55.81 470 ILE A N 1
ATOM 3643 C CA . ILE A 1 470 ? 12.885 -2.151 -6.305 1.00 55.81 470 ILE A CA 1
ATOM 3644 C C . ILE A 1 470 ? 11.562 -2.892 -6.157 1.00 55.81 470 ILE A C 1
ATOM 3646 O O . ILE A 1 470 ? 10.757 -2.906 -7.093 1.00 55.81 470 ILE A O 1
ATOM 3650 N N . SER A 1 471 ? 11.331 -3.522 -5.005 1.00 65.00 471 SER A N 1
ATOM 3651 C CA . SER A 1 471 ? 10.051 -4.187 -4.762 1.00 65.00 471 SER A CA 1
ATOM 3652 C C . SER A 1 471 ? 8.926 -3.160 -4.633 1.00 65.00 471 SER A C 1
ATOM 3654 O O . SER A 1 471 ? 9.143 -2.023 -4.205 1.00 65.00 471 SER A O 1
ATOM 3656 N N . GLN A 1 472 ? 7.696 -3.568 -4.947 1.00 65.19 472 GLN A N 1
ATOM 3657 C CA . GLN A 1 472 ? 6.520 -2.714 -4.773 1.00 65.19 472 GLN A CA 1
ATOM 3658 C C . GLN A 1 472 ? 6.429 -2.146 -3.340 1.00 65.19 472 GLN A C 1
ATOM 3660 O O . GLN A 1 472 ? 6.038 -0.992 -3.170 1.00 65.19 472 GLN A O 1
ATOM 3665 N N . ASP A 1 473 ? 6.865 -2.905 -2.331 1.00 66.19 473 ASP A N 1
ATOM 3666 C CA . ASP A 1 473 ? 6.877 -2.487 -0.925 1.00 66.19 473 ASP A CA 1
ATOM 3667 C C . ASP A 1 473 ? 8.007 -1.511 -0.581 1.00 66.19 473 ASP A C 1
ATOM 3669 O O . ASP A 1 473 ? 7.787 -0.583 0.194 1.00 66.19 473 ASP A O 1
ATOM 3673 N N . GLN A 1 474 ? 9.183 -1.632 -1.204 1.00 66.56 474 GLN A N 1
ATOM 3674 C CA . GLN A 1 474 ? 10.238 -0.618 -1.087 1.00 66.56 474 GLN A CA 1
ATOM 3675 C C . GLN A 1 474 ? 9.796 0.722 -1.689 1.00 66.56 474 GLN A C 1
ATOM 3677 O O . GLN A 1 474 ? 10.080 1.766 -1.103 1.00 66.56 474 GLN A O 1
ATOM 3682 N N . ILE A 1 475 ? 9.062 0.711 -2.813 1.00 70.12 475 ILE A N 1
ATOM 3683 C CA . ILE A 1 475 ? 8.435 1.932 -3.352 1.00 70.12 475 ILE A CA 1
ATOM 3684 C C . ILE A 1 475 ? 7.411 2.470 -2.344 1.00 70.12 475 ILE A C 1
ATOM 3686 O O . ILE A 1 475 ? 7.443 3.653 -2.024 1.00 70.12 475 ILE A O 1
ATOM 3690 N N . ASN A 1 476 ? 6.538 1.610 -1.806 1.00 73.38 476 ASN A N 1
ATOM 3691 C CA . ASN A 1 476 ? 5.510 2.015 -0.842 1.00 73.38 476 ASN A CA 1
ATOM 3692 C C . ASN A 1 476 ? 6.116 2.694 0.402 1.00 73.38 476 ASN A C 1
ATOM 3694 O O . ASN A 1 476 ? 5.661 3.773 0.772 1.00 73.38 476 ASN A O 1
ATOM 3698 N N . LYS A 1 477 ? 7.152 2.102 1.015 1.00 72.81 477 LYS A N 1
ATOM 3699 C CA . LYS A 1 477 ? 7.823 2.679 2.192 1.00 72.81 477 LYS A CA 1
ATOM 3700 C C . LYS A 1 477 ? 8.562 3.984 1.867 1.00 72.81 477 LYS A C 1
ATOM 3702 O O . LYS A 1 477 ? 8.554 4.894 2.689 1.00 72.81 477 LYS A O 1
ATOM 3707 N N . LEU A 1 478 ? 9.163 4.116 0.677 1.00 73.00 478 LEU A N 1
ATOM 3708 C CA . LEU A 1 478 ? 9.852 5.353 0.287 1.00 73.00 478 LEU A CA 1
ATOM 3709 C C . LEU A 1 478 ? 8.881 6.506 -0.027 1.00 73.00 478 LEU A C 1
ATOM 3711 O O . LEU A 1 478 ? 9.160 7.643 0.339 1.00 73.00 478 LEU A O 1
ATOM 3715 N N . GLU A 1 479 ? 7.740 6.225 -0.659 1.00 76.06 479 GLU A N 1
ATOM 3716 C CA . GLU A 1 479 ? 6.673 7.220 -0.866 1.00 76.06 479 GLU A CA 1
ATOM 3717 C C . GLU A 1 479 ? 6.085 7.705 0.469 1.00 76.06 479 GLU A C 1
ATOM 3719 O O . GLU A 1 479 ? 5.763 8.883 0.609 1.00 76.06 479 GLU A O 1
ATOM 3724 N N . GLU A 1 480 ? 5.984 6.822 1.468 1.00 74.44 480 GLU A N 1
ATOM 3725 C CA . GLU A 1 480 ? 5.535 7.191 2.815 1.00 74.44 480 GLU A CA 1
ATOM 3726 C C . GLU A 1 480 ? 6.590 8.054 3.539 1.00 74.44 480 GLU A C 1
ATOM 3728 O O . GLU A 1 480 ? 6.248 9.117 4.056 1.00 74.44 480 GLU A O 1
ATOM 3733 N N . LEU A 1 481 ? 7.882 7.689 3.470 1.00 72.62 481 LEU A N 1
ATOM 3734 C CA . LEU A 1 481 ? 8.987 8.531 3.963 1.00 72.62 481 LEU A CA 1
ATOM 3735 C C . LEU A 1 481 ? 9.027 9.911 3.288 1.00 72.62 481 LEU A C 1
ATOM 3737 O O . LEU A 1 481 ? 9.298 10.905 3.958 1.00 72.62 481 LEU A O 1
ATOM 3741 N N . TRP A 1 482 ? 8.726 10.013 1.989 1.00 78.06 482 TRP A N 1
ATOM 3742 C CA . TRP A 1 482 ? 8.709 11.296 1.273 1.00 78.06 482 TRP A CA 1
ATOM 3743 C C . TRP A 1 482 ? 7.634 12.283 1.753 1.00 78.06 482 TRP A C 1
ATOM 3745 O O . TRP A 1 482 ? 7.732 13.460 1.407 1.00 78.06 482 TRP A O 1
ATOM 3755 N N . LYS A 1 483 ? 6.664 11.859 2.578 1.00 71.56 483 LYS A N 1
ATOM 3756 C CA . LYS A 1 483 ? 5.698 12.765 3.230 1.00 71.56 483 LYS A CA 1
ATOM 3757 C C . LYS A 1 483 ? 6.318 13.583 4.365 1.00 71.56 483 LYS A C 1
ATOM 3759 O O . LYS A 1 483 ? 5.854 14.686 4.636 1.00 71.56 483 LYS A O 1
ATOM 3764 N N . THR A 1 484 ? 7.340 13.048 5.036 1.00 67.62 484 THR A N 1
ATOM 3765 C CA . THR A 1 484 ? 8.024 13.696 6.172 1.00 67.62 484 THR A CA 1
ATOM 3766 C C . THR A 1 484 ? 9.447 14.132 5.834 1.00 67.62 484 THR A C 1
ATOM 3768 O O . THR A 1 484 ? 9.915 15.151 6.332 1.00 67.62 484 THR A O 1
ATOM 3771 N N . GLU A 1 485 ? 10.130 13.387 4.966 1.00 76.25 485 GLU A N 1
ATOM 3772 C CA . GLU A 1 485 ? 11.481 13.656 4.484 1.00 76.25 485 GLU A CA 1
ATOM 3773 C C . GLU A 1 485 ? 11.507 13.636 2.952 1.00 76.25 485 GLU A C 1
ATOM 3775 O O . GLU A 1 485 ? 11.788 12.609 2.328 1.00 76.25 485 GLU A O 1
ATOM 3780 N N . SER A 1 486 ? 11.296 14.794 2.316 1.00 70.94 486 SER A N 1
ATOM 3781 C CA . SER A 1 486 ? 11.504 14.973 0.867 1.00 70.94 486 SER A CA 1
ATOM 3782 C C . SER A 1 486 ? 12.860 14.423 0.402 1.00 70.94 486 SER A C 1
ATOM 3784 O O . SER A 1 486 ? 12.952 13.877 -0.707 1.00 70.94 486 SER A O 1
ATOM 3786 N N . ASP A 1 487 ? 13.860 14.539 1.285 1.00 72.44 487 ASP A N 1
ATOM 3787 C CA . ASP A 1 487 ? 15.254 14.073 1.280 1.00 72.44 487 ASP A CA 1
ATOM 3788 C C . ASP A 1 487 ? 15.462 12.554 1.061 1.00 72.44 487 ASP A C 1
ATOM 3790 O O . ASP A 1 487 ? 16.430 12.124 0.430 1.00 72.44 487 ASP A O 1
ATOM 3794 N N . ALA A 1 488 ? 14.530 11.724 1.548 1.00 66.31 488 ALA A N 1
ATOM 3795 C CA . ALA A 1 488 ? 14.760 10.291 1.770 1.00 66.31 488 ALA A CA 1
ATOM 3796 C C . ALA A 1 488 ? 15.084 9.480 0.500 1.00 66.31 488 ALA A C 1
ATOM 3798 O O . ALA A 1 488 ? 14.699 9.824 -0.623 1.00 66.31 488 ALA A O 1
ATOM 3799 N N . THR A 1 489 ? 15.781 8.364 0.668 1.00 69.00 489 THR A N 1
ATOM 3800 C CA . THR A 1 489 ? 16.213 7.450 -0.394 1.00 69.00 489 THR A CA 1
ATOM 3801 C C . THR A 1 489 ? 15.966 5.993 0.005 1.00 69.00 489 THR A C 1
ATOM 3803 O O . THR A 1 489 ? 15.667 5.683 1.153 1.00 69.00 489 THR A O 1
ATOM 3806 N N . PHE A 1 490 ? 16.160 5.054 -0.924 1.00 58.69 490 PHE A N 1
ATOM 3807 C CA . PHE A 1 490 ? 16.082 3.617 -0.625 1.00 58.69 490 PHE A CA 1
ATOM 3808 C C . PHE A 1 490 ? 17.170 3.087 0.334 1.00 58.69 490 PHE A C 1
ATOM 3810 O O . PHE A 1 490 ? 17.182 1.886 0.580 1.00 58.69 490 PHE A O 1
ATOM 3817 N N . ALA A 1 491 ? 18.107 3.918 0.808 1.00 62.84 491 ALA A N 1
ATOM 3818 C CA . ALA A 1 491 ? 19.022 3.574 1.904 1.00 62.84 491 ALA A CA 1
ATOM 3819 C C . ALA A 1 491 ? 18.485 4.033 3.274 1.00 62.84 491 ALA A C 1
ATOM 3821 O O . ALA A 1 491 ? 18.876 3.504 4.306 1.00 62.84 491 ALA A O 1
ATOM 3822 N N . ASP A 1 492 ? 17.552 4.989 3.290 1.00 59.72 492 ASP A N 1
ATOM 3823 C CA . ASP A 1 492 ? 16.932 5.505 4.514 1.00 59.72 492 ASP A CA 1
ATOM 3824 C C . ASP A 1 492 ? 15.819 4.586 5.047 1.00 59.72 492 ASP A C 1
ATOM 3826 O O . ASP A 1 492 ? 15.350 4.758 6.168 1.00 59.72 492 ASP A O 1
ATOM 3830 N N . LEU A 1 493 ? 15.449 3.572 4.256 1.00 56.88 493 LEU A N 1
ATOM 3831 C CA . LEU A 1 493 ? 14.607 2.444 4.660 1.00 56.88 493 LEU A CA 1
ATOM 3832 C C . LEU A 1 493 ? 15.265 1.550 5.724 1.00 56.88 493 LEU A C 1
ATOM 3834 O O . LEU A 1 493 ? 14.549 0.844 6.426 1.00 56.88 493 LEU A O 1
ATOM 3838 N N . ASP A 1 494 ? 16.596 1.597 5.841 1.00 56.00 494 ASP A N 1
ATOM 3839 C CA . ASP A 1 494 ? 17.397 0.760 6.743 1.00 56.00 494 ASP A CA 1
ATOM 3840 C C . ASP A 1 494 ? 17.842 1.532 8.017 1.00 56.00 494 ASP A C 1
ATOM 3842 O O . ASP A 1 494 ? 18.789 1.133 8.700 1.00 56.00 494 ASP A O 1
ATOM 3846 N N . ARG A 1 495 ? 17.212 2.679 8.335 1.00 58.72 495 ARG A N 1
ATOM 3847 C CA . ARG A 1 495 ? 17.534 3.491 9.529 1.00 58.72 495 ARG A CA 1
ATOM 3848 C C . ARG A 1 495 ? 16.939 2.877 10.814 1.00 58.72 495 ARG A C 1
ATOM 3850 O O . ARG A 1 495 ? 15.732 2.651 10.834 1.00 58.72 495 ARG A O 1
ATOM 3857 N N . PRO A 1 496 ? 17.701 2.754 11.924 1.00 47.50 496 PRO A N 1
ATOM 3858 C CA . PRO A 1 496 ? 17.202 2.190 13.192 1.00 47.50 496 PRO A CA 1
ATOM 3859 C C . PRO A 1 496 ? 16.059 2.954 13.885 1.00 47.50 496 PRO A C 1
ATOM 3861 O O . PRO A 1 496 ? 15.455 2.423 14.810 1.00 47.50 496 PRO A O 1
ATOM 3864 N N . ASP A 1 497 ? 15.792 4.203 13.485 1.00 41.66 497 ASP A N 1
ATOM 3865 C CA . ASP A 1 497 ? 14.708 5.028 14.042 1.00 41.66 497 ASP A CA 1
ATOM 3866 C C . ASP A 1 497 ? 13.372 4.859 13.287 1.00 41.66 497 ASP A C 1
ATOM 3868 O O . ASP A 1 497 ? 12.330 5.338 13.745 1.00 41.66 497 ASP A O 1
ATOM 3872 N N . ALA A 1 498 ? 13.374 4.168 12.139 1.00 40.50 498 ALA A N 1
ATOM 3873 C CA . ALA A 1 498 ? 12.151 3.579 11.604 1.00 40.50 498 ALA A CA 1
ATOM 3874 C C . ALA A 1 498 ? 11.739 2.413 12.518 1.00 40.50 498 ALA A C 1
ATOM 3876 O O . ALA A 1 498 ? 12.601 1.723 13.054 1.00 40.50 498 ALA A O 1
ATOM 3877 N N . ILE A 1 499 ? 10.433 2.192 12.718 1.00 41.25 499 ILE A N 1
ATOM 3878 C CA . ILE A 1 499 ? 9.948 1.112 13.596 1.00 41.25 499 ILE A CA 1
ATOM 3879 C C . ILE A 1 499 ? 10.477 -0.222 13.063 1.00 41.25 499 ILE A C 1
ATOM 3881 O O . ILE A 1 499 ? 10.052 -0.665 11.995 1.00 41.25 499 ILE A O 1
ATOM 3885 N N . ASP A 1 500 ? 11.393 -0.841 13.808 1.00 40.19 500 ASP A N 1
ATOM 3886 C CA . ASP A 1 500 ? 12.056 -2.064 13.380 1.00 40.19 500 ASP A CA 1
ATOM 3887 C C . ASP A 1 500 ? 11.049 -3.220 13.350 1.00 40.19 500 ASP A C 1
ATOM 3889 O O . ASP A 1 500 ? 10.617 -3.739 14.382 1.00 40.19 500 ASP A O 1
ATOM 3893 N N . GLU A 1 501 ? 10.641 -3.618 12.143 1.00 41.75 501 GLU A N 1
ATOM 3894 C CA . GLU A 1 501 ? 9.679 -4.708 11.933 1.00 41.75 501 GLU A CA 1
ATOM 3895 C C . GLU A 1 501 ? 10.198 -6.050 12.486 1.00 41.75 501 GLU A C 1
ATOM 3897 O O . GLU A 1 501 ? 9.407 -6.965 12.712 1.00 41.75 501 GLU A O 1
ATOM 3902 N N . THR A 1 502 ? 11.504 -6.153 12.760 1.00 42.16 502 THR A N 1
ATOM 3903 C CA . THR A 1 502 ? 12.159 -7.295 13.407 1.00 42.16 502 THR A CA 1
ATOM 3904 C C . THR A 1 502 ? 12.054 -7.343 14.940 1.00 42.16 502 THR A C 1
ATOM 3906 O O . THR A 1 502 ? 12.308 -8.412 15.496 1.00 42.16 502 THR A O 1
ATOM 3909 N N . GLU A 1 503 ? 11.609 -6.285 15.635 1.00 43.75 503 GLU A N 1
ATOM 3910 C CA . GLU A 1 503 ? 11.281 -6.343 17.080 1.00 43.75 503 GLU A CA 1
ATOM 3911 C C . GLU A 1 503 ? 9.807 -6.710 17.371 1.00 43.75 503 GLU A C 1
ATOM 3913 O O . GLU A 1 503 ? 9.436 -6.976 18.519 1.00 43.75 503 GLU A O 1
ATOM 3918 N N . LEU A 1 504 ? 8.935 -6.753 16.356 1.00 54.53 504 LEU A N 1
ATOM 3919 C CA . LEU A 1 504 ? 7.502 -6.993 16.554 1.00 54.53 504 LEU A CA 1
ATOM 3920 C C . LEU A 1 504 ? 7.179 -8.475 16.798 1.00 54.53 504 LEU A C 1
ATOM 3922 O O . LEU A 1 504 ? 7.219 -9.313 15.897 1.00 54.53 504 LEU A O 1
ATOM 3926 N N . SER A 1 505 ? 6.763 -8.785 18.027 1.00 57.81 505 SER A N 1
ATOM 3927 C CA . SER A 1 505 ? 6.226 -10.104 18.378 1.00 57.81 505 SER A CA 1
ATOM 3928 C C . SER A 1 505 ? 4.927 -10.400 17.604 1.00 57.81 505 SER A C 1
ATOM 3930 O O . SER A 1 505 ? 4.017 -9.567 17.611 1.00 57.81 505 SER A O 1
ATOM 3932 N N . PRO A 1 506 ? 4.788 -11.575 16.959 1.00 70.81 506 PRO A N 1
ATOM 3933 C CA . PRO A 1 506 ? 3.580 -11.927 16.218 1.00 70.81 506 PRO A CA 1
ATOM 3934 C C . PRO A 1 506 ? 2.386 -12.169 17.152 1.00 70.81 506 PRO A C 1
ATOM 3936 O O . PRO A 1 506 ? 2.541 -12.592 18.296 1.00 70.81 506 PRO A O 1
ATOM 3939 N N . THR A 1 507 ? 1.167 -11.973 16.642 1.00 81.25 507 THR A N 1
ATOM 3940 C CA . THR A 1 507 ? -0.066 -12.353 17.352 1.00 81.25 507 THR A CA 1
ATOM 3941 C C . THR A 1 507 ? -0.113 -13.861 17.595 1.00 81.25 507 THR A C 1
ATOM 3943 O O . THR A 1 507 ? 0.084 -14.647 16.664 1.00 81.25 507 THR A O 1
ATOM 3946 N N . LEU A 1 508 ? -0.413 -14.268 18.828 1.00 80.38 508 LEU A N 1
ATOM 3947 C CA . LEU A 1 508 ? -0.381 -15.662 19.270 1.00 80.38 508 LEU A CA 1
ATOM 3948 C C . LEU A 1 508 ? -1.797 -16.215 19.454 1.00 80.38 508 LEU A C 1
ATOM 3950 O O . LEU A 1 508 ? -2.735 -15.476 19.730 1.00 80.38 508 LEU A O 1
ATOM 3954 N N . LEU A 1 509 ? -1.963 -17.539 19.374 1.00 84.00 509 LEU A N 1
ATOM 3955 C CA . LEU A 1 509 ? -3.210 -18.175 19.824 1.00 84.00 509 LEU A CA 1
ATOM 3956 C C . LEU A 1 509 ? -3.304 -18.211 21.357 1.00 84.00 509 LEU A C 1
ATOM 3958 O O . LEU A 1 509 ? -4.392 -18.066 21.906 1.00 84.00 509 LEU A O 1
ATOM 3962 N N . HIS A 1 510 ? -2.165 -18.365 22.033 1.00 84.44 510 HIS A N 1
ATOM 3963 C CA . HIS A 1 510 ? -2.058 -18.480 23.484 1.00 84.44 510 HIS A CA 1
ATOM 3964 C C . HIS A 1 510 ? -1.125 -17.389 24.010 1.00 84.44 510 HIS A C 1
ATOM 3966 O O . HIS A 1 510 ? -0.064 -17.164 23.432 1.00 84.44 510 HIS A O 1
ATOM 3972 N N . TYR A 1 511 ? -1.514 -16.748 25.106 1.00 85.50 511 TYR A N 1
ATOM 3973 C CA . TYR A 1 511 ? -0.756 -15.698 25.785 1.00 85.50 511 TYR A CA 1
ATOM 3974 C C . TYR A 1 511 ? -0.542 -16.096 27.245 1.00 85.50 511 TYR A C 1
ATOM 3976 O O . TYR A 1 511 ? -1.405 -16.743 27.831 1.00 85.50 511 TYR A O 1
ATOM 3984 N N . GLU A 1 512 ? 0.584 -15.724 27.849 1.00 78.31 512 GLU A N 1
ATOM 3985 C CA . GLU A 1 512 ? 0.893 -16.123 29.232 1.00 78.31 512 GLU A CA 1
ATOM 3986 C C . GLU A 1 512 ? 0.002 -15.385 30.240 1.00 78.31 512 GLU A C 1
ATOM 3988 O O . GLU A 1 512 ? -0.671 -16.016 31.054 1.00 78.31 512 GLU A O 1
ATOM 3993 N N . ASP A 1 513 ? -0.073 -14.058 30.123 1.00 79.75 513 ASP A N 1
ATOM 3994 C CA . ASP A 1 513 ? -0.915 -13.185 30.937 1.00 79.75 513 ASP A CA 1
ATOM 3995 C C . ASP A 1 513 ? -1.399 -11.947 30.147 1.00 79.75 513 ASP A C 1
ATOM 3997 O O . ASP A 1 513 ? -1.129 -11.775 28.951 1.00 79.75 513 ASP A O 1
ATOM 4001 N N . GLY A 1 514 ? -2.133 -11.064 30.829 1.00 78.69 514 GLY A N 1
ATOM 4002 C CA . GLY A 1 514 ? -2.610 -9.796 30.274 1.00 78.69 514 GLY A CA 1
ATOM 4003 C C . GLY A 1 514 ? -1.499 -8.803 29.897 1.00 78.69 514 GLY A C 1
ATOM 4004 O O . GLY A 1 514 ? -1.712 -8.000 28.989 1.00 78.69 514 GLY A O 1
ATOM 4005 N N . TYR A 1 515 ? -0.317 -8.865 30.523 1.00 78.50 515 TYR A N 1
ATOM 4006 C CA . TYR A 1 515 ? 0.829 -8.020 30.168 1.00 78.50 515 TYR A CA 1
ATOM 4007 C C . TYR A 1 515 ? 1.493 -8.500 28.877 1.00 78.50 515 TYR A C 1
ATOM 4009 O O . TYR A 1 515 ? 1.759 -7.681 28.003 1.00 78.50 515 TYR A O 1
ATOM 4017 N N . HIS A 1 516 ? 1.694 -9.807 28.701 1.00 84.75 516 HIS A N 1
ATOM 4018 C CA . HIS A 1 516 ? 2.143 -10.403 27.440 1.00 84.75 516 HIS A CA 1
ATOM 4019 C C . HIS A 1 516 ? 1.169 -10.027 26.309 1.00 84.75 516 HIS A C 1
ATOM 4021 O O . HIS A 1 516 ? 1.578 -9.497 25.275 1.00 84.75 516 HIS A O 1
ATOM 4027 N N . TYR A 1 517 ? -0.135 -10.209 26.533 1.00 85.06 517 TYR A N 1
ATOM 4028 C CA . TYR A 1 517 ? -1.184 -9.825 25.584 1.00 85.06 517 TYR A CA 1
ATOM 4029 C C . TYR A 1 517 ? -1.160 -8.321 25.238 1.00 85.06 517 TYR A C 1
ATOM 4031 O O . TYR A 1 517 ? -1.234 -7.956 24.062 1.00 85.06 517 TYR A O 1
ATOM 4039 N N . GLN A 1 518 ? -0.976 -7.440 26.231 1.00 86.75 518 GLN A N 1
ATOM 4040 C CA . GLN A 1 518 ? -0.781 -6.006 25.997 1.00 86.75 518 GLN A CA 1
ATOM 4041 C C . GLN A 1 518 ? 0.497 -5.724 25.191 1.00 86.75 518 GLN A C 1
ATOM 4043 O O . GLN A 1 518 ? 0.441 -4.951 24.237 1.00 86.75 518 GLN A O 1
ATOM 4048 N N . ASN A 1 519 ? 1.629 -6.333 25.545 1.00 80.94 519 ASN A N 1
ATOM 4049 C CA . ASN A 1 519 ? 2.932 -6.077 24.925 1.00 80.94 519 ASN A CA 1
ATOM 4050 C C . ASN A 1 519 ? 2.974 -6.480 23.443 1.00 80.94 519 ASN A C 1
ATOM 4052 O O . ASN A 1 519 ? 3.682 -5.843 22.670 1.00 80.94 519 ASN A O 1
ATOM 4056 N N . VAL A 1 520 ? 2.190 -7.481 23.032 1.00 82.44 520 VAL A N 1
ATOM 4057 C CA . VAL A 1 520 ? 2.052 -7.882 21.620 1.00 82.44 520 VAL A CA 1
ATOM 4058 C C . VAL A 1 520 ? 1.116 -6.946 20.845 1.00 82.44 520 VAL A C 1
ATOM 4060 O O . VAL A 1 520 ? 1.426 -6.556 19.723 1.00 82.44 520 VAL A O 1
ATOM 4063 N N . LEU A 1 521 ? -0.031 -6.556 21.415 1.00 86.56 521 LEU A N 1
ATOM 4064 C CA . LEU A 1 521 ? -1.049 -5.790 20.677 1.00 86.56 521 LEU A CA 1
ATOM 4065 C C . LEU A 1 521 ? -0.853 -4.265 20.722 1.00 86.56 521 LEU A C 1
ATOM 4067 O O . LEU A 1 521 ? -1.219 -3.576 19.769 1.00 86.56 521 LEU A O 1
ATOM 4071 N N . ALA A 1 522 ? -0.277 -3.714 21.792 1.00 84.75 522 ALA A N 1
ATOM 4072 C CA . ALA A 1 522 ? -0.092 -2.269 21.942 1.00 84.75 522 ALA A CA 1
ATOM 4073 C C . ALA A 1 522 ? 0.844 -1.643 20.881 1.00 84.75 522 ALA A C 1
ATOM 4075 O O . ALA A 1 522 ? 0.498 -0.566 20.383 1.00 84.75 522 ALA A O 1
ATOM 4076 N N . PRO A 1 523 ? 1.965 -2.273 20.464 1.00 82.31 523 PRO A N 1
ATOM 4077 C CA . PRO A 1 523 ? 2.786 -1.770 19.359 1.00 82.31 523 PRO A CA 1
ATOM 4078 C C . PRO A 1 523 ? 2.031 -1.746 18.024 1.00 82.31 523 PRO A C 1
ATOM 4080 O O . PRO A 1 523 ? 2.111 -0.758 17.298 1.00 82.31 523 PRO A O 1
ATOM 4083 N N . LEU A 1 524 ? 1.234 -2.781 17.734 1.00 84.06 524 LEU A N 1
ATOM 4084 C CA . LEU A 1 524 ? 0.446 -2.883 16.499 1.00 84.06 524 LEU A CA 1
ATOM 4085 C C . LEU A 1 524 ? -0.636 -1.793 16.426 1.00 84.06 524 LEU A C 1
ATOM 4087 O O . LEU A 1 524 ? -0.765 -1.107 15.415 1.00 84.06 524 LEU A O 1
ATOM 4091 N N . VAL A 1 525 ? -1.357 -1.558 17.530 1.00 86.12 525 VAL A N 1
ATOM 4092 C CA . VAL A 1 525 ? -2.335 -0.458 17.639 1.00 86.12 525 VAL A CA 1
ATOM 4093 C C . VAL A 1 525 ? -1.665 0.913 17.504 1.00 86.12 525 VAL A C 1
ATOM 4095 O O . VAL A 1 525 ? -2.280 1.839 16.981 1.00 86.12 525 VAL A O 1
ATOM 4098 N N . LYS A 1 526 ? -0.413 1.067 17.959 1.00 82.75 526 LYS A N 1
ATOM 4099 C CA . LYS A 1 526 ? 0.351 2.309 17.772 1.00 82.75 526 LYS A CA 1
ATOM 4100 C C . LYS A 1 526 ? 0.747 2.508 16.303 1.00 82.75 526 LYS A C 1
ATOM 4102 O O . LYS A 1 526 ? 0.551 3.602 15.790 1.00 82.75 526 LYS A O 1
ATOM 4107 N N . MET A 1 527 ? 1.245 1.470 15.629 1.00 76.38 527 MET A N 1
ATOM 4108 C CA . MET A 1 527 ? 1.609 1.528 14.207 1.00 76.38 527 MET A CA 1
ATOM 4109 C C . MET A 1 527 ? 0.420 1.959 13.333 1.00 76.38 527 MET A C 1
ATOM 4111 O O . MET A 1 527 ? 0.559 2.878 12.531 1.00 76.38 527 MET A O 1
ATOM 4115 N N . GLU A 1 528 ? -0.760 1.366 13.538 1.00 79.44 528 GLU A N 1
ATOM 4116 C CA . GLU A 1 528 ? -1.985 1.752 12.816 1.00 79.44 528 GLU A CA 1
ATOM 4117 C C . GLU A 1 528 ? -2.411 3.202 13.127 1.00 79.44 528 GLU A C 1
ATOM 4119 O O . GLU A 1 528 ? -2.863 3.927 12.240 1.00 79.44 528 GLU A O 1
ATOM 4124 N N . ALA A 1 529 ? -2.225 3.663 14.372 1.00 80.56 529 ALA A N 1
ATOM 4125 C CA . ALA A 1 529 ? -2.518 5.041 14.768 1.00 80.56 529 ALA A CA 1
ATOM 4126 C C . ALA A 1 529 ? -1.589 6.057 14.086 1.00 80.56 529 ALA A C 1
ATOM 4128 O O . ALA A 1 529 ? -2.060 7.066 13.558 1.00 80.56 529 ALA A O 1
ATOM 4129 N N . ASP A 1 530 ? -0.283 5.781 14.080 1.00 75.81 530 ASP A N 1
ATOM 4130 C CA . ASP A 1 530 ? 0.723 6.614 13.420 1.00 75.81 530 ASP A CA 1
ATOM 4131 C C . ASP A 1 530 ? 0.504 6.619 11.886 1.00 75.81 530 ASP A C 1
ATOM 4133 O O . ASP A 1 530 ? 0.671 7.662 11.248 1.00 75.81 530 ASP A O 1
ATOM 4137 N N . TYR A 1 531 ? 0.021 5.511 11.303 1.00 68.38 531 TYR A N 1
ATOM 4138 C CA . TYR A 1 531 ? -0.335 5.405 9.882 1.00 68.38 531 TYR A CA 1
ATOM 4139 C C . TYR A 1 531 ? -1.619 6.172 9.500 1.00 68.38 531 TYR A C 1
ATOM 4141 O O . TYR A 1 531 ? -1.583 6.987 8.575 1.00 68.38 531 TYR A O 1
ATOM 4149 N N . ASP A 1 532 ? -2.743 6.011 10.220 1.00 73.00 532 ASP A N 1
ATOM 4150 C CA . ASP A 1 532 ? -3.964 6.811 9.976 1.00 73.00 532 ASP A CA 1
ATOM 4151 C C . ASP A 1 532 ? -3.695 8.312 10.165 1.00 73.00 532 ASP A C 1
ATOM 4153 O O . ASP A 1 532 ? -4.261 9.145 9.451 1.00 73.00 532 ASP A O 1
ATOM 4157 N N . LYS A 1 533 ? -2.789 8.668 11.085 1.00 75.56 533 LYS A N 1
ATOM 4158 C CA . LYS A 1 533 ? -2.330 10.045 11.268 1.00 75.56 533 LYS A CA 1
ATOM 4159 C C . LYS A 1 533 ? -1.607 10.573 10.032 1.00 75.56 533 LYS A C 1
ATOM 4161 O O . LYS A 1 533 ? -2.048 11.577 9.476 1.00 75.56 533 LYS A O 1
ATOM 4166 N N . GLN A 1 534 ? -0.549 9.900 9.573 1.00 66.25 534 GLN A N 1
ATOM 4167 C CA . GLN A 1 534 ? 0.197 10.303 8.372 1.00 66.25 534 GLN A CA 1
ATOM 4168 C C . GLN A 1 534 ? -0.707 10.346 7.131 1.00 66.25 534 GLN A C 1
ATOM 4170 O O . GLN A 1 534 ? -0.635 11.287 6.336 1.00 66.25 534 GLN A O 1
ATOM 4175 N N . MET A 1 535 ? -1.629 9.387 6.998 1.00 65.44 535 MET A N 1
ATOM 4176 C CA . MET A 1 535 ? -2.639 9.399 5.943 1.00 65.44 535 MET A CA 1
ATOM 4177 C C . MET A 1 535 ? -3.520 10.653 6.015 1.00 65.44 535 MET A C 1
ATOM 4179 O O . MET A 1 535 ? -3.672 11.312 4.987 1.00 65.44 535 MET A O 1
ATOM 4183 N N . LYS A 1 536 ? -4.085 11.010 7.180 1.00 65.81 536 LYS A N 1
ATOM 4184 C CA . LYS A 1 536 ? -4.997 12.166 7.308 1.00 65.81 536 LYS A CA 1
ATOM 4185 C C . LYS A 1 536 ? -4.302 13.523 7.261 1.00 65.81 536 LYS A C 1
ATOM 4187 O O . LYS A 1 536 ? -4.884 14.472 6.746 1.00 65.81 536 LYS A O 1
ATOM 4192 N N . GLU A 1 537 ? -3.067 13.622 7.740 1.00 66.25 537 GLU A N 1
ATOM 4193 C CA . GLU A 1 537 ? -2.271 14.849 7.621 1.00 66.25 537 GLU A CA 1
ATOM 4194 C C . GLU A 1 537 ? -1.828 15.089 6.160 1.00 66.25 537 GLU A C 1
ATOM 4196 O O . GLU A 1 537 ? -1.741 16.240 5.739 1.00 66.25 537 GLU A O 1
ATOM 4201 N N . SER A 1 538 ? -1.705 14.035 5.335 1.00 60.62 538 SER A N 1
ATOM 4202 C CA . SER A 1 538 ? -1.482 14.136 3.875 1.00 60.62 538 SER A CA 1
ATOM 4203 C C . SER A 1 538 ? -2.717 14.529 3.033 1.00 60.62 538 SER A C 1
ATOM 4205 O O . SER A 1 538 ? -2.682 14.430 1.807 1.00 60.62 538 SER A O 1
ATOM 4207 N N . LEU A 1 539 ? -3.815 14.963 3.669 1.00 64.44 539 LEU A N 1
ATOM 4208 C CA . LEU A 1 539 ? -5.068 15.391 3.016 1.00 64.44 539 LEU A CA 1
ATOM 4209 C C . LEU A 1 539 ? -5.251 16.919 2.989 1.00 64.44 539 LEU A C 1
ATOM 4211 O O . LEU A 1 539 ? -6.380 17.402 2.913 1.00 64.44 539 LEU A O 1
ATOM 4215 N N . ALA A 1 540 ? -4.173 17.689 3.138 1.00 70.75 540 ALA A N 1
ATOM 4216 C CA . ALA A 1 540 ? -4.246 19.141 3.022 1.00 70.75 540 ALA A CA 1
ATOM 4217 C C . ALA A 1 540 ? -4.472 19.552 1.556 1.00 70.75 540 ALA A C 1
ATOM 4219 O O . ALA A 1 540 ? -3.705 19.146 0.685 1.00 70.75 540 ALA A O 1
ATOM 4220 N N . GLU A 1 541 ? -5.491 20.372 1.291 1.00 72.44 541 GLU A N 1
ATOM 4221 C CA . GLU A 1 541 ? -5.602 21.102 0.023 1.00 72.44 541 GLU A CA 1
ATOM 4222 C C . GLU A 1 541 ? -5.065 22.526 0.199 1.00 72.44 541 GLU A C 1
ATOM 4224 O O . GLU A 1 541 ? -5.367 23.203 1.187 1.00 72.44 541 GLU A O 1
ATOM 4229 N N . GLU A 1 542 ? -4.272 22.971 -0.775 1.00 78.88 542 GLU A N 1
ATOM 4230 C CA . GLU A 1 542 ? -3.635 24.288 -0.819 1.00 78.88 542 GLU A CA 1
ATOM 4231 C C . GLU A 1 542 ? -4.246 25.175 -1.914 1.00 78.88 542 GLU A C 1
ATOM 4233 O O . GLU A 1 542 ? -4.929 24.693 -2.820 1.00 78.88 542 GLU A O 1
ATOM 4238 N N . SER A 1 543 ? -3.985 26.481 -1.828 1.00 77.56 543 SER A N 1
ATOM 4239 C CA . SER A 1 543 ? -4.501 27.511 -2.738 1.00 77.56 543 SER A CA 1
ATOM 4240 C C . SER A 1 543 ? -6.034 27.544 -2.879 1.00 77.56 543 SER A C 1
ATOM 4242 O O . SER A 1 543 ? -6.568 27.810 -3.954 1.00 77.56 543 SER A O 1
ATOM 4244 N N . ILE A 1 544 ? -6.746 27.308 -1.774 1.00 83.75 544 ILE A N 1
ATOM 4245 C CA . ILE A 1 544 ? -8.208 27.410 -1.686 1.00 83.75 544 ILE A CA 1
ATOM 4246 C C . ILE A 1 544 ? -8.646 28.883 -1.650 1.00 83.75 544 ILE A C 1
ATOM 4248 O O . ILE A 1 544 ? -8.079 29.689 -0.907 1.00 83.75 544 ILE A O 1
ATOM 4252 N N . SER A 1 545 ? -9.703 29.208 -2.400 1.00 85.19 545 SER A N 1
ATOM 4253 C CA . SER A 1 545 ? -10.451 30.466 -2.278 1.00 85.19 545 SER A CA 1
ATOM 4254 C C . SER A 1 545 ? -11.545 30.350 -1.208 1.00 85.19 545 SER A C 1
ATOM 4256 O O . SER A 1 545 ? -12.263 29.351 -1.147 1.00 85.19 545 SER A O 1
ATOM 4258 N N . VAL A 1 546 ? -11.683 31.373 -0.364 1.00 88.75 546 VAL A N 1
ATOM 4259 C CA . VAL A 1 546 ? -12.536 31.397 0.832 1.00 88.75 546 VAL A CA 1
ATOM 4260 C C . VAL A 1 546 ? -13.401 32.651 0.852 1.00 88.75 546 VAL A C 1
ATOM 4262 O O . VAL A 1 546 ? -12.906 33.778 0.861 1.00 88.75 546 VAL A O 1
ATOM 4265 N N . ARG A 1 547 ? -14.717 32.452 0.945 1.00 90.50 547 ARG A N 1
ATOM 4266 C CA . ARG A 1 547 ? -15.702 33.503 1.200 1.00 90.50 547 ARG A CA 1
ATOM 4267 C C . ARG A 1 547 ? -15.939 33.605 2.708 1.00 90.50 547 ARG A C 1
ATOM 4269 O O . ARG A 1 547 ? -16.379 32.642 3.332 1.00 90.50 547 ARG A O 1
ATOM 4276 N N . TRP A 1 548 ? -15.633 34.759 3.302 1.00 89.75 548 TRP A N 1
ATOM 4277 C CA . TRP A 1 548 ? -15.868 35.009 4.728 1.00 89.75 548 TRP A CA 1
ATOM 4278 C C . TRP A 1 548 ? -17.262 35.577 4.978 1.00 89.75 548 TRP A C 1
ATOM 4280 O O . TRP A 1 548 ? -17.609 36.648 4.484 1.00 89.75 548 TRP A O 1
ATOM 4290 N N . GLU A 1 549 ? -18.033 34.893 5.817 1.00 86.44 549 GLU A N 1
ATOM 4291 C CA . GLU A 1 549 ? -19.383 35.292 6.211 1.00 86.44 549 GLU A CA 1
ATOM 4292 C C . GLU A 1 549 ? -19.517 35.372 7.741 1.00 86.44 549 GLU A C 1
ATOM 4294 O O . GLU A 1 549 ? -18.724 34.804 8.501 1.00 86.44 549 GLU A O 1
ATOM 4299 N N . LYS A 1 550 ? -20.536 36.095 8.220 1.00 79.44 550 LYS A N 1
ATOM 4300 C CA . LYS A 1 550 ? -20.927 36.099 9.636 1.00 79.44 550 LYS A CA 1
ATOM 4301 C C . LYS A 1 550 ? -22.165 35.228 9.797 1.00 79.44 550 LYS A C 1
ATOM 4303 O O . LYS A 1 550 ? -23.212 35.514 9.225 1.00 79.44 550 LYS A O 1
ATOM 4308 N N . SER A 1 551 ? -22.054 34.188 10.614 1.00 69.31 551 SER A N 1
ATOM 4309 C CA . SER A 1 551 ? -23.214 33.444 11.108 1.00 69.31 551 SER A CA 1
ATOM 4310 C C . SER A 1 551 ? -24.181 34.363 11.874 1.00 69.31 551 SER A C 1
ATOM 4312 O O . SER A 1 551 ? -23.781 35.403 12.399 1.00 69.31 551 SER A O 1
ATOM 4314 N N . LEU A 1 552 ? -25.442 33.937 12.015 1.00 54.22 552 LEU A N 1
ATOM 4315 C CA . LEU A 1 552 ? -26.463 34.642 12.810 1.00 54.22 552 LEU A CA 1
ATOM 4316 C C . LEU A 1 552 ? -26.041 34.883 14.276 1.00 54.22 552 LEU A C 1
ATOM 4318 O O . LEU A 1 552 ? -26.530 35.808 14.914 1.00 54.22 552 LEU A O 1
ATOM 4322 N N . THR A 1 553 ? -25.100 34.085 14.790 1.00 55.06 553 THR A N 1
ATOM 4323 C CA . THR A 1 553 ? -24.523 34.179 16.141 1.00 55.06 553 THR A CA 1
ATOM 4324 C C . THR A 1 553 ? -23.220 34.996 16.187 1.00 55.06 553 THR A C 1
ATOM 4326 O O . THR A 1 553 ? -22.506 34.997 17.188 1.00 55.06 553 THR A O 1
ATOM 4329 N N . GLY A 1 554 ? -22.867 35.689 15.099 1.00 64.06 554 GLY A N 1
ATOM 4330 C CA . GLY A 1 554 ? -21.700 36.571 15.001 1.00 64.06 554 GLY A CA 1
ATOM 4331 C C . GLY A 1 554 ? -20.350 35.872 14.796 1.00 64.06 554 GLY A C 1
ATOM 4332 O O . GLY A 1 554 ? -19.341 36.558 14.613 1.00 64.06 554 GLY A O 1
ATOM 4333 N N . ARG A 1 555 ? -20.294 34.531 14.784 1.00 75.06 555 ARG A N 1
ATOM 4334 C CA . ARG A 1 555 ? -19.068 33.782 14.453 1.00 75.06 555 ARG A CA 1
ATOM 4335 C C . ARG A 1 555 ? -18.730 33.862 12.970 1.00 75.06 555 ARG A C 1
ATOM 4337 O O . ARG A 1 555 ? -19.626 33.914 12.127 1.00 75.06 555 ARG A O 1
ATOM 4344 N N . ASN A 1 556 ? -17.438 33.780 12.674 1.00 83.56 556 ASN A N 1
ATOM 4345 C CA . ASN A 1 556 ? -16.912 33.688 11.316 1.00 83.56 556 ASN A CA 1
ATOM 4346 C C . ASN A 1 556 ? -17.193 32.310 10.711 1.00 83.56 556 ASN A C 1
ATOM 4348 O O . ASN A 1 556 ? -16.857 31.291 11.318 1.00 83.56 556 ASN A O 1
ATOM 4352 N N . VAL A 1 557 ? -17.751 32.303 9.506 1.00 88.00 557 VAL A N 1
ATOM 4353 C CA . VAL A 1 557 ? -17.880 31.130 8.640 1.00 88.00 557 VAL A CA 1
ATOM 4354 C C . VAL A 1 557 ? -16.938 31.331 7.456 1.00 88.00 557 VAL A C 1
ATOM 4356 O O . VAL A 1 557 ? -16.953 32.392 6.834 1.00 88.00 557 VAL A O 1
ATOM 4359 N N . ALA A 1 558 ? -16.101 30.336 7.180 1.00 90.75 558 ALA A N 1
ATOM 4360 C CA . ALA A 1 558 ? -15.347 30.225 5.939 1.00 90.75 558 ALA A CA 1
ATOM 4361 C C . ALA A 1 558 ? -16.122 29.303 4.999 1.00 90.75 558 ALA A C 1
ATOM 4363 O O . ALA A 1 558 ? -16.244 28.115 5.294 1.00 90.75 558 ALA A O 1
ATOM 4364 N N . THR A 1 559 ? -16.629 29.833 3.890 1.00 90.94 559 THR A N 1
ATOM 4365 C CA . THR A 1 559 ? -17.294 29.037 2.854 1.00 90.94 559 THR A CA 1
ATOM 4366 C C . THR A 1 559 ? -16.344 28.850 1.678 1.00 90.94 559 THR A C 1
ATOM 4368 O O . THR A 1 559 ? -15.825 29.830 1.140 1.00 90.94 559 THR A O 1
ATOM 4371 N N . PHE A 1 560 ? -16.070 27.602 1.303 1.00 88.19 560 PHE A N 1
ATOM 4372 C CA . PHE A 1 560 ? -15.112 27.264 0.246 1.00 88.19 560 PHE A CA 1
ATOM 4373 C C . PHE A 1 560 ? -15.471 25.955 -0.462 1.00 88.19 560 PHE A C 1
ATOM 4375 O O . PHE A 1 560 ? -16.148 25.094 0.096 1.00 88.19 560 PHE A O 1
ATOM 4382 N N . THR A 1 561 ? -14.980 25.776 -1.687 1.00 77.62 561 THR A N 1
ATOM 4383 C CA . THR A 1 561 ? -15.071 24.512 -2.435 1.00 77.62 561 THR A CA 1
ATOM 4384 C C . THR A 1 561 ? -13.728 23.794 -2.412 1.00 77.62 561 THR A C 1
ATOM 4386 O O . THR A 1 561 ? -12.720 24.391 -2.794 1.00 77.62 561 THR A O 1
ATOM 4389 N N . PHE A 1 562 ? -13.706 22.508 -2.055 1.00 71.56 562 PHE A N 1
ATOM 4390 C CA . PHE A 1 562 ? -12.539 21.663 -2.331 1.00 71.56 562 PHE A CA 1
ATOM 4391 C C . PHE A 1 562 ? -12.349 21.504 -3.848 1.00 71.56 562 PHE A C 1
ATOM 4393 O O . PHE A 1 562 ? -13.317 21.387 -4.607 1.00 71.56 562 PHE A O 1
ATOM 4400 N N . SER A 1 563 ? -11.099 21.495 -4.300 1.00 56.16 563 SER A N 1
ATOM 4401 C CA . SER A 1 563 ? -10.745 21.436 -5.711 1.00 56.16 563 SER A CA 1
ATOM 4402 C C . SER A 1 563 ? -11.118 20.090 -6.347 1.00 56.16 563 SER A C 1
ATOM 4404 O O . SER A 1 563 ? -11.281 19.053 -5.693 1.00 56.16 563 SER A O 1
ATOM 4406 N N . GLY A 1 564 ? -11.185 20.064 -7.682 1.00 46.19 564 GLY A N 1
ATOM 4407 C CA . GLY A 1 564 ? -11.497 18.845 -8.435 1.00 46.19 564 GLY A CA 1
ATOM 4408 C C . GLY A 1 564 ? -10.548 17.662 -8.174 1.00 46.19 564 GLY A C 1
ATOM 4409 O O . GLY A 1 564 ? -10.941 16.523 -8.440 1.00 46.19 564 GLY A O 1
ATOM 4410 N N . ARG A 1 565 ? -9.341 17.901 -7.625 1.00 44.34 565 ARG A N 1
ATOM 4411 C CA . ARG A 1 565 ? -8.376 16.854 -7.243 1.00 44.34 565 ARG A CA 1
ATOM 4412 C C . ARG A 1 565 ? -8.913 15.985 -6.094 1.00 44.34 565 ARG A C 1
ATOM 4414 O O . ARG A 1 565 ? -8.936 14.763 -6.228 1.00 44.34 565 ARG A O 1
ATOM 4421 N N . HIS A 1 566 ? -9.416 16.590 -5.013 1.00 49.41 566 HIS A N 1
ATOM 4422 C CA . HIS A 1 566 ? -9.853 15.871 -3.804 1.00 49.41 566 HIS A CA 1
ATOM 4423 C C . HIS A 1 566 ? -11.374 15.676 -3.697 1.00 49.41 566 HIS A C 1
ATOM 4425 O O . HIS A 1 566 ? -11.890 15.319 -2.638 1.00 49.41 566 HIS A O 1
ATOM 4431 N N . SER A 1 567 ? -12.119 15.763 -4.807 1.00 44.84 567 SER A N 1
ATOM 4432 C CA . SER A 1 567 ? -13.569 15.479 -4.816 1.00 44.84 567 SER A CA 1
ATOM 4433 C C . SER A 1 567 ? -13.953 14.072 -4.312 1.00 44.84 567 SER A C 1
ATOM 4435 O O . SER A 1 567 ? -15.132 13.790 -4.097 1.00 44.84 567 SER A O 1
ATOM 4437 N N . ALA A 1 568 ? -12.999 13.146 -4.156 1.00 43.62 568 ALA A N 1
ATOM 4438 C CA . ALA A 1 568 ? -13.199 11.865 -3.474 1.00 43.62 568 ALA A CA 1
ATOM 4439 C C . ALA A 1 568 ? -13.377 12.016 -1.955 1.00 43.62 568 ALA A C 1
ATOM 4441 O O . ALA A 1 568 ? -14.216 11.335 -1.364 1.00 43.62 568 ALA A O 1
ATOM 4442 N N . GLU A 1 569 ? -12.652 12.940 -1.332 1.00 48.38 569 GLU A N 1
ATOM 4443 C CA . GLU A 1 569 ? -12.707 13.196 0.106 1.00 48.38 569 GLU A CA 1
ATOM 4444 C C . GLU A 1 569 ? -13.935 14.028 0.513 1.00 48.38 569 GLU A C 1
ATOM 4446 O O . GLU A 1 569 ? -14.439 13.810 1.611 1.00 48.38 569 GLU A O 1
ATOM 4451 N N . LEU A 1 570 ? -14.561 14.783 -0.406 1.00 45.69 570 LEU A N 1
ATOM 4452 C CA . LEU A 1 570 ? -15.932 15.314 -0.232 1.00 45.69 570 LEU A CA 1
ATOM 4453 C C . LEU A 1 570 ? -16.968 14.239 0.163 1.00 45.69 570 LEU A C 1
ATOM 4455 O O . LEU A 1 570 ? -17.955 14.556 0.810 1.00 45.69 570 LEU A O 1
ATOM 4459 N N . SER A 1 571 ? -16.757 12.963 -0.196 1.00 43.88 571 SER A N 1
ATOM 4460 C CA . SER A 1 571 ? -17.651 11.856 0.202 1.00 43.88 571 SER A CA 1
ATOM 4461 C C . SER A 1 571 ? -17.354 11.260 1.589 1.00 43.88 571 SER A C 1
ATOM 4463 O O . SER A 1 571 ? -18.012 10.308 2.010 1.00 43.88 571 SER A O 1
ATOM 4465 N N . ARG A 1 572 ? -16.334 11.791 2.276 1.00 49.81 572 ARG A N 1
ATOM 4466 C CA . ARG A 1 572 ? -15.870 11.384 3.615 1.00 49.81 572 ARG A CA 1
ATOM 4467 C C . ARG A 1 572 ? -15.998 12.514 4.636 1.00 49.81 572 ARG A C 1
ATOM 4469 O O . ARG A 1 572 ? -16.215 12.227 5.806 1.00 49.81 572 ARG A O 1
ATOM 4476 N N . VAL A 1 573 ? -15.867 13.757 4.174 1.00 59.34 573 VAL A N 1
ATOM 4477 C CA . VAL A 1 573 ? -16.178 14.990 4.900 1.00 59.34 573 VAL A CA 1
ATOM 4478 C C . VAL A 1 573 ? -17.659 14.992 5.292 1.00 59.34 573 VAL A C 1
ATOM 4480 O O . VAL A 1 573 ? -18.521 14.883 4.422 1.00 59.34 573 VAL A O 1
ATOM 4483 N N . VAL A 1 574 ? -17.968 15.133 6.583 1.00 61.00 574 VAL A N 1
ATOM 4484 C CA . VAL A 1 574 ? -19.353 15.252 7.075 1.00 61.00 574 VAL A CA 1
ATOM 4485 C C . VAL A 1 574 ? -19.569 16.495 7.936 1.00 61.00 574 VAL A C 1
ATOM 4487 O O . VAL A 1 574 ? -18.653 17.016 8.572 1.00 61.00 574 VAL A O 1
ATOM 4490 N N . VAL A 1 575 ? -20.820 16.958 8.000 1.00 66.75 575 VAL A N 1
ATOM 4491 C CA . VAL A 1 575 ? -21.248 17.973 8.975 1.00 66.75 575 VAL A CA 1
ATOM 4492 C C . VAL A 1 575 ? -20.911 17.484 10.389 1.00 66.75 575 VAL A C 1
ATOM 4494 O O . VAL A 1 575 ? -21.262 16.366 10.765 1.00 66.75 575 VAL A O 1
ATOM 4497 N N . GLY A 1 576 ? -20.206 18.317 11.158 1.00 65.69 576 GLY A N 1
ATOM 4498 C CA . GLY A 1 576 ? -19.646 17.971 12.468 1.00 65.69 576 GLY A CA 1
ATOM 4499 C C . GLY A 1 576 ? -18.171 17.538 12.474 1.00 65.69 576 GLY A C 1
ATOM 4500 O O . GLY A 1 576 ? -17.602 17.404 13.563 1.00 65.69 576 GLY A O 1
ATOM 4501 N N . ASP A 1 577 ? -17.521 17.358 11.316 1.00 73.44 577 ASP A N 1
ATOM 4502 C CA . ASP A 1 577 ? -16.060 17.203 11.250 1.00 73.44 577 ASP A CA 1
ATOM 4503 C C . ASP A 1 577 ? -15.332 18.504 11.611 1.00 73.44 577 ASP A C 1
ATOM 4505 O O . ASP A 1 577 ? -15.879 19.601 11.508 1.00 73.44 577 ASP A O 1
ATOM 4509 N N . GLU A 1 578 ? -14.072 18.387 12.043 1.00 82.44 578 GLU A N 1
ATOM 4510 C CA . GLU A 1 578 ? -13.235 19.534 12.408 1.00 82.44 578 GLU A CA 1
ATOM 4511 C C . GLU A 1 578 ? -12.062 19.677 11.437 1.00 82.44 578 GLU A C 1
ATOM 4513 O O . GLU A 1 578 ? -11.240 18.766 11.300 1.00 82.44 578 GLU A O 1
ATOM 4518 N N . LEU A 1 579 ? -11.971 20.847 10.805 1.00 86.06 579 LEU A N 1
ATOM 4519 C CA . LEU A 1 579 ? -10.895 21.213 9.890 1.00 86.06 579 LEU A CA 1
ATOM 4520 C C . LEU A 1 579 ? -10.056 22.343 10.490 1.00 86.06 579 LEU A C 1
ATOM 4522 O O . LEU A 1 579 ? -10.568 23.220 11.196 1.00 86.06 579 LEU A O 1
ATOM 4526 N N . ARG A 1 580 ? -8.761 22.332 10.175 1.00 87.75 580 ARG A N 1
ATOM 4527 C CA . ARG A 1 580 ? -7.879 23.488 10.325 1.00 87.75 580 ARG A CA 1
ATOM 4528 C C . ARG A 1 580 ? -7.880 24.246 9.004 1.00 87.75 580 ARG A C 1
ATOM 4530 O O . ARG A 1 580 ? -7.790 23.636 7.944 1.00 87.75 580 ARG A O 1
ATOM 4537 N N . ILE A 1 581 ? -7.940 25.564 9.082 1.00 90.50 581 ILE A N 1
ATOM 4538 C CA . ILE A 1 581 ? -7.743 26.474 7.958 1.00 90.50 581 ILE A CA 1
ATOM 4539 C C . ILE A 1 581 ? -6.615 27.436 8.330 1.00 90.50 581 ILE A C 1
ATOM 4541 O O . ILE A 1 581 ? -6.600 27.975 9.435 1.00 90.50 581 ILE A O 1
ATOM 4545 N N . LYS A 1 582 ? -5.648 27.631 7.440 1.00 89.94 582 LYS A N 1
ATOM 4546 C CA . LYS A 1 582 ? -4.543 28.583 7.607 1.00 89.94 582 LYS A CA 1
ATOM 4547 C C . LYS A 1 582 ? -4.341 29.376 6.321 1.00 89.94 582 LYS A C 1
ATOM 4549 O O . LYS A 1 582 ? -4.847 28.987 5.270 1.00 89.94 582 LYS A O 1
ATOM 4554 N N . LEU A 1 583 ? -3.580 30.459 6.396 1.00 84.00 583 LEU A N 1
ATOM 4555 C CA . LEU A 1 583 ? -3.073 31.123 5.196 1.00 84.00 583 LEU A CA 1
ATOM 4556 C C . LEU A 1 583 ? -1.994 30.250 4.516 1.00 84.00 583 LEU A C 1
ATOM 4558 O O . LEU A 1 583 ? -1.250 29.521 5.179 1.00 84.00 583 LEU A O 1
ATOM 4562 N N . GLY A 1 584 ? -1.947 30.296 3.187 1.00 77.44 584 GLY A N 1
ATOM 4563 C CA . GLY A 1 584 ? -0.851 29.808 2.350 1.00 77.44 584 GLY A CA 1
ATOM 4564 C C . GLY A 1 584 ? 0.305 30.808 2.309 1.00 77.44 584 GLY A C 1
ATOM 4565 O O . GLY A 1 584 ? 0.206 31.918 2.830 1.00 77.44 584 GLY A O 1
ATOM 4566 N N . THR A 1 585 ? 1.443 30.426 1.730 1.00 75.38 585 THR A N 1
ATOM 4567 C CA . THR A 1 585 ? 2.681 31.219 1.850 1.00 75.38 585 THR A CA 1
ATOM 4568 C C . THR A 1 585 ? 2.623 32.584 1.157 1.00 75.38 585 THR A C 1
ATOM 4570 O O . THR A 1 585 ? 3.315 33.508 1.585 1.00 75.38 585 THR A O 1
ATOM 4573 N N . GLY A 1 586 ? 1.805 32.742 0.110 1.00 71.19 586 GLY A N 1
ATOM 4574 C CA . GLY A 1 586 ? 1.569 34.039 -0.526 1.00 71.19 586 GLY A CA 1
ATOM 4575 C C . GLY A 1 586 ? 0.639 34.908 0.319 1.00 71.19 586 GLY A C 1
ATOM 4576 O O . GLY A 1 586 ? 0.929 36.079 0.572 1.00 71.19 586 GLY A O 1
ATOM 4577 N N . ALA A 1 587 ? -0.438 34.314 0.832 1.00 73.69 587 ALA A N 1
ATOM 4578 C CA . ALA A 1 587 ? -1.372 34.986 1.724 1.00 73.69 587 ALA A CA 1
ATOM 4579 C C . ALA A 1 587 ? -0.740 35.401 3.069 1.00 73.69 587 ALA A C 1
ATOM 4581 O O . ALA A 1 587 ? -1.008 36.501 3.545 1.00 73.69 587 ALA A O 1
ATOM 4582 N N . GLU A 1 588 ? 0.141 34.589 3.666 1.00 77.69 588 GLU A N 1
ATOM 4583 C CA . GLU A 1 588 ? 0.888 34.945 4.886 1.00 77.69 588 GLU A CA 1
ATOM 4584 C C . GLU A 1 588 ? 1.805 36.155 4.668 1.00 77.69 588 GLU A C 1
ATOM 4586 O O . GLU A 1 588 ? 1.869 37.041 5.525 1.00 77.69 588 GLU A O 1
ATOM 4591 N N . PHE A 1 589 ? 2.469 36.229 3.508 1.00 71.50 589 PHE A N 1
ATOM 4592 C CA . PHE A 1 589 ? 3.299 37.373 3.127 1.00 71.50 589 PHE A CA 1
ATOM 4593 C C . PHE A 1 589 ? 2.462 38.652 2.972 1.00 71.50 589 PHE A C 1
ATOM 4595 O O . PHE A 1 589 ? 2.819 39.690 3.529 1.00 71.50 589 PHE A O 1
ATOM 4602 N N . LEU A 1 590 ? 1.312 38.572 2.292 1.00 68.88 590 LEU A N 1
ATOM 4603 C CA . LEU A 1 590 ? 0.382 39.699 2.126 1.00 68.88 590 LEU A CA 1
ATOM 4604 C C . LEU A 1 590 ? -0.306 40.115 3.439 1.00 68.88 590 LEU A C 1
ATOM 4606 O O . LEU A 1 590 ? -0.606 41.291 3.633 1.00 68.88 590 LEU A O 1
ATOM 4610 N N . HIS A 1 591 ? -0.530 39.175 4.361 1.00 75.38 591 HIS A N 1
ATOM 4611 C CA . HIS A 1 591 ? -1.080 39.443 5.692 1.00 75.38 591 HIS A CA 1
ATOM 4612 C C . HIS A 1 591 ? -0.044 40.013 6.677 1.00 75.38 591 HIS A C 1
ATOM 4614 O O . HIS A 1 591 ? -0.409 40.541 7.730 1.00 75.38 591 HIS A O 1
ATOM 4620 N N . GLY A 1 592 ? 1.253 39.867 6.384 1.00 70.50 592 GLY A N 1
ATOM 4621 C CA . GLY A 1 592 ? 2.355 40.262 7.266 1.00 70.50 592 GLY A CA 1
ATOM 4622 C C . GLY A 1 592 ? 2.471 39.440 8.559 1.00 70.50 592 GLY A C 1
ATOM 4623 O O . GLY A 1 592 ? 3.291 39.764 9.418 1.00 70.50 592 GLY A O 1
ATOM 4624 N N . SER A 1 593 ? 1.656 38.393 8.735 1.00 76.00 593 SER A N 1
ATOM 4625 C CA . SER A 1 593 ? 1.739 37.466 9.869 1.00 76.00 593 SER A CA 1
ATOM 4626 C C . SER A 1 593 ? 1.035 36.131 9.576 1.00 76.00 593 SER A C 1
ATOM 4628 O O . SER A 1 593 ? -0.021 36.137 8.936 1.00 76.00 593 SER A O 1
ATOM 4630 N N . PRO A 1 594 ? 1.560 34.995 10.073 1.00 80.94 594 PRO A N 1
ATOM 4631 C CA . PRO A 1 594 ? 0.913 33.695 9.919 1.00 80.94 594 PRO A CA 1
ATOM 4632 C C . PRO A 1 594 ? -0.404 33.648 10.697 1.00 80.94 594 PRO A C 1
ATOM 4634 O O . PRO A 1 594 ? -0.475 34.133 11.831 1.00 80.94 594 PRO A O 1
ATOM 4637 N N . TRP A 1 595 ? -1.444 33.053 10.117 1.00 87.81 595 TRP A N 1
ATOM 4638 C CA . TRP A 1 595 ? -2.756 32.899 10.755 1.00 87.81 595 TRP A CA 1
ATOM 4639 C C . TRP A 1 595 ? -3.290 31.481 10.565 1.00 87.81 595 TRP A C 1
ATOM 4641 O O . TRP A 1 595 ? -3.280 30.953 9.453 1.00 87.81 595 TRP A O 1
ATOM 4651 N N . GLU A 1 596 ? -3.821 30.904 11.645 1.00 88.50 596 GLU A N 1
ATOM 4652 C CA . GLU A 1 596 ? -4.605 29.673 11.610 1.00 88.50 596 GLU A CA 1
ATOM 4653 C C . GLU A 1 596 ? -5.898 29.795 12.426 1.00 88.50 596 GLU A C 1
ATOM 4655 O O . GLU A 1 596 ? -5.970 30.482 13.448 1.00 88.50 596 GLU A O 1
ATOM 4660 N N . GLY A 1 597 ? -6.920 29.076 11.976 1.00 86.81 597 GLY A N 1
ATOM 4661 C CA . GLY A 1 597 ? -8.184 28.861 12.658 1.00 86.81 597 GLY A CA 1
ATOM 4662 C C . GLY A 1 597 ? -8.559 27.381 12.639 1.00 86.81 597 GLY A C 1
ATOM 4663 O O . GLY A 1 597 ? -8.155 26.615 11.765 1.00 86.81 597 GLY A O 1
ATOM 4664 N N . VAL A 1 598 ? -9.366 26.968 13.613 1.00 87.25 598 VAL A N 1
ATOM 4665 C CA . VAL A 1 598 ? -9.986 25.639 13.642 1.00 87.25 598 VAL A CA 1
ATOM 4666 C C . VAL A 1 598 ? -11.489 25.831 13.703 1.00 87.25 598 VAL A C 1
ATOM 4668 O O . VAL A 1 598 ? -11.978 26.534 14.587 1.00 87.25 598 VAL A O 1
ATOM 4671 N N . GLY A 1 599 ? -12.215 25.195 12.792 1.00 84.94 599 GLY A N 1
ATOM 4672 C CA . GLY A 1 599 ? -13.674 25.221 12.760 1.00 84.94 599 GLY A CA 1
ATOM 4673 C C . GLY A 1 599 ? -14.294 23.837 12.875 1.00 84.94 599 GLY A C 1
ATOM 4674 O O . GLY A 1 599 ? -13.593 22.827 12.983 1.00 84.94 599 GLY A O 1
ATOM 4675 N N . TYR A 1 600 ? -15.620 23.811 12.846 1.00 83.00 600 TYR A N 1
ATOM 4676 C CA . TYR A 1 600 ? -16.411 22.619 12.556 1.00 83.00 600 TYR A CA 1
ATOM 4677 C C . TYR A 1 600 ? -17.245 22.851 11.299 1.00 83.00 600 TYR A C 1
ATOM 4679 O O . TYR A 1 600 ? -17.704 23.966 11.038 1.00 83.00 600 TYR A O 1
ATOM 4687 N N . ILE A 1 601 ? -17.428 21.798 10.511 1.00 81.81 601 ILE A N 1
ATOM 4688 C CA . ILE A 1 601 ? -18.246 21.868 9.305 1.00 81.81 601 ILE A CA 1
ATOM 4689 C C . ILE A 1 601 ? -19.702 21.966 9.730 1.00 81.81 601 ILE A C 1
ATOM 4691 O O . ILE A 1 601 ? -20.225 21.096 10.427 1.00 81.81 601 ILE A O 1
ATOM 4695 N N . LYS A 1 602 ? -20.323 23.066 9.330 1.00 77.81 602 LYS A N 1
ATOM 4696 C CA . LYS A 1 602 ? -21.687 23.454 9.663 1.00 77.81 602 LYS A CA 1
ATOM 4697 C C . LYS A 1 602 ? -22.684 22.922 8.646 1.00 77.81 602 LYS A C 1
ATOM 4699 O O . LYS A 1 602 ? -23.752 22.461 9.034 1.00 77.81 602 LYS A O 1
ATOM 4704 N N . ASN A 1 603 ? -22.324 22.987 7.368 1.00 73.69 603 ASN A N 1
ATOM 4705 C CA . ASN A 1 603 ? -23.164 22.556 6.264 1.00 73.69 603 ASN A CA 1
ATOM 4706 C C . ASN A 1 603 ? -22.317 22.202 5.033 1.00 73.69 603 ASN A C 1
ATOM 4708 O O . ASN A 1 603 ? -21.151 22.594 4.941 1.00 73.69 603 ASN A O 1
ATOM 4712 N N . ILE A 1 604 ? -22.917 21.471 4.095 1.00 74.94 604 ILE A N 1
ATOM 4713 C CA . ILE A 1 604 ? -22.352 21.181 2.773 1.00 74.94 604 ILE A CA 1
ATOM 4714 C C . ILE A 1 604 ? -23.494 21.333 1.760 1.00 74.94 604 ILE A C 1
ATOM 4716 O O . ILE A 1 604 ? -24.445 20.554 1.800 1.00 74.94 604 ILE A O 1
ATOM 4720 N N . ILE A 1 605 ? -23.420 22.335 0.880 1.00 70.06 605 ILE A N 1
ATOM 4721 C CA . ILE A 1 605 ? -24.470 22.667 -0.101 1.00 70.06 605 ILE A CA 1
ATOM 4722 C C . ILE A 1 605 ? -23.839 22.692 -1.492 1.00 70.06 605 ILE A C 1
ATOM 4724 O O . ILE A 1 605 ? -22.881 23.425 -1.710 1.00 70.06 605 ILE A O 1
ATOM 4728 N N . ASP A 1 606 ? -24.341 21.877 -2.423 1.00 64.25 606 ASP A N 1
ATOM 4729 C CA . ASP A 1 606 ? -23.926 21.817 -3.841 1.00 64.25 606 ASP A CA 1
ATOM 4730 C C . ASP A 1 606 ? -22.406 21.670 -4.121 1.00 64.25 606 ASP A C 1
ATOM 4732 O O . ASP A 1 606 ? -21.956 21.780 -5.261 1.00 64.25 606 ASP A O 1
ATOM 4736 N N . GLY A 1 607 ? -21.609 21.350 -3.094 1.00 64.69 607 GLY A N 1
ATOM 4737 C CA . GLY A 1 607 ? -20.146 21.242 -3.143 1.00 64.69 607 GLY A CA 1
ATOM 4738 C C . GLY A 1 607 ? -19.391 22.364 -2.416 1.00 64.69 607 GLY A C 1
ATOM 4739 O O . GLY A 1 607 ? -18.192 22.208 -2.176 1.00 64.69 607 GLY A O 1
ATOM 4740 N N . GLU A 1 608 ? -20.062 23.448 -2.011 1.00 79.81 608 GLU A N 1
ATOM 4741 C CA . GLU A 1 608 ? -19.527 24.396 -1.026 1.00 79.81 608 GLU A CA 1
ATOM 4742 C C . GLU A 1 608 ? -19.576 23.784 0.384 1.00 79.81 608 GLU A C 1
ATOM 4744 O O . GLU A 1 608 ? -20.543 23.121 0.767 1.00 79.81 608 GLU A O 1
ATOM 4749 N N . VAL A 1 609 ? -18.525 24.019 1.169 1.00 85.19 609 VAL A N 1
ATOM 4750 C CA . VAL A 1 609 ? -18.377 23.587 2.563 1.00 85.19 609 VAL A CA 1
ATOM 4751 C C . VAL A 1 609 ? -18.385 24.822 3.460 1.00 85.19 609 VAL A C 1
ATOM 4753 O O . VAL A 1 609 ? -17.514 25.681 3.338 1.00 85.19 609 VAL A O 1
ATOM 4756 N N . GLU A 1 610 ? -19.345 24.900 4.385 1.00 88.44 610 GLU A N 1
ATOM 4757 C CA . GLU A 1 610 ? -19.402 25.944 5.416 1.00 88.44 610 GLU A CA 1
ATOM 4758 C C . GLU A 1 610 ? -18.608 25.507 6.658 1.00 88.44 610 GLU A C 1
ATOM 4760 O O . GLU A 1 610 ? -19.024 24.598 7.383 1.00 88.44 610 GLU A O 1
ATOM 4765 N N . LEU A 1 611 ? -17.492 26.172 6.960 1.00 88.69 611 LEU A N 1
ATOM 4766 C CA . LEU A 1 611 ? -16.666 25.927 8.147 1.00 88.69 611 LEU A CA 1
ATOM 4767 C C . LEU A 1 611 ? -16.855 27.054 9.177 1.00 88.69 611 LEU A C 1
ATOM 4769 O O . LEU A 1 611 ? -16.275 28.132 9.044 1.00 88.69 611 LEU A O 1
ATOM 4773 N N . GLU A 1 612 ? -17.639 26.819 10.233 1.00 87.00 612 GLU A N 1
ATOM 4774 C CA . GLU A 1 612 ? -17.826 27.798 11.315 1.00 87.00 612 GLU A CA 1
ATOM 4775 C C . GLU A 1 612 ? -16.656 27.709 12.309 1.00 87.00 612 GLU A C 1
ATOM 4777 O O . GLU A 1 612 ? -16.380 26.654 12.888 1.00 87.00 612 GLU A O 1
ATOM 4782 N N . LEU A 1 613 ? -15.924 28.814 12.486 1.00 84.75 613 LEU A N 1
ATOM 4783 C CA . LEU A 1 613 ? -14.724 28.850 13.322 1.00 84.75 613 LEU A CA 1
ATOM 4784 C C . LEU A 1 613 ? -15.045 28.799 14.818 1.00 84.75 613 LEU A C 1
ATOM 4786 O O . LEU A 1 613 ? -15.954 29.468 15.315 1.00 84.75 613 LEU A O 1
ATOM 4790 N N . LYS A 1 614 ? -14.202 28.082 15.566 1.00 80.62 614 LYS A N 1
ATOM 4791 C CA . LYS A 1 614 ? -14.183 28.130 17.030 1.00 80.62 614 LYS A CA 1
ATOM 4792 C C . LYS A 1 614 ? -13.710 29.510 17.519 1.00 80.62 614 LYS A C 1
ATOM 4794 O O . LYS A 1 614 ? -12.869 30.133 16.866 1.00 80.62 614 LYS A O 1
ATOM 4799 N N . PRO A 1 615 ? -14.165 29.970 18.698 1.00 64.19 615 PRO A N 1
ATOM 4800 C CA . PRO A 1 615 ? -13.652 31.190 19.318 1.00 64.19 615 PRO A CA 1
ATOM 4801 C C . PRO A 1 615 ? -12.140 31.146 19.552 1.00 64.19 615 PRO A C 1
ATOM 4803 O O . PRO A 1 615 ? -11.573 30.096 19.860 1.00 64.19 615 PRO A O 1
ATOM 4806 N N . SER A 1 616 ? -11.493 32.308 19.472 1.00 49.44 616 SER A N 1
ATOM 4807 C CA . SER A 1 616 ? -10.049 32.478 19.678 1.00 49.44 616 SER A CA 1
ATOM 4808 C C . SER A 1 616 ? -9.658 32.338 21.160 1.00 49.44 616 SER A C 1
ATOM 4810 O O . SER A 1 616 ? -9.394 33.326 21.849 1.00 49.44 616 SER A O 1
ATOM 4812 N N . VAL A 1 617 ? -9.646 31.106 21.676 1.00 37.25 617 VAL A N 1
ATOM 4813 C CA . VAL A 1 617 ? -9.255 30.804 23.063 1.00 37.25 617 VAL A CA 1
ATOM 4814 C C . VAL A 1 617 ? -7.739 30.955 23.232 1.00 37.25 617 VAL A C 1
ATOM 4816 O O . VAL A 1 617 ? -6.957 30.418 22.451 1.00 37.25 617 VAL A O 1
ATOM 4819 N N . ALA A 1 618 ? -7.310 31.670 24.275 1.00 29.69 618 ALA A N 1
ATOM 4820 C CA . ALA A 1 618 ? -5.892 31.840 24.585 1.00 29.69 618 ALA A CA 1
ATOM 4821 C C . ALA A 1 618 ? -5.216 30.499 24.935 1.00 29.69 618 ALA A C 1
ATOM 4823 O O . ALA A 1 618 ? -5.776 29.681 25.666 1.00 29.69 618 ALA A O 1
ATOM 4824 N N . ALA A 1 619 ? -3.988 30.294 24.449 1.00 29.36 619 ALA A N 1
ATOM 4825 C CA . ALA A 1 619 ? -3.241 29.047 24.615 1.00 29.36 619 ALA A CA 1
ATOM 4826 C C . ALA A 1 619 ? -2.857 28.771 26.086 1.00 29.36 619 ALA A C 1
ATOM 4828 O O . ALA A 1 619 ? -1.826 29.228 26.583 1.00 29.36 619 ALA A O 1
ATOM 4829 N N . GLY A 1 620 ? -3.687 27.994 26.786 1.00 28.72 620 GLY A N 1
ATOM 4830 C CA . GLY A 1 620 ? -3.404 27.485 28.128 1.00 28.72 620 GLY A CA 1
ATOM 4831 C C . GLY A 1 620 ? -2.395 26.334 28.093 1.00 28.72 620 GLY A C 1
ATOM 4832 O O . GLY A 1 620 ? -2.697 25.255 27.590 1.00 28.72 620 GLY A O 1
ATOM 4833 N N . GLY A 1 621 ? -1.194 26.556 28.632 1.00 28.12 621 GLY A N 1
ATOM 4834 C CA . GLY A 1 621 ? -0.106 25.575 28.594 1.00 28.12 621 GLY A CA 1
ATOM 4835 C C . GLY A 1 621 ? -0.385 24.284 29.379 1.00 28.12 621 GLY A C 1
ATOM 4836 O O . GLY A 1 621 ? -0.934 24.312 30.483 1.00 28.12 621 GLY A O 1
ATOM 4837 N N . HIS A 1 622 ? 0.061 23.150 28.831 1.00 30.06 622 HIS A N 1
ATOM 4838 C CA . HIS A 1 622 ? 0.070 21.857 29.522 1.00 30.06 622 HIS A CA 1
ATOM 4839 C C . HIS A 1 622 ? 0.902 21.921 30.815 1.00 30.06 622 HIS A C 1
ATOM 4841 O O . HIS A 1 622 ? 2.095 22.219 30.782 1.00 30.06 622 HIS A O 1
ATOM 4847 N N . LYS A 1 623 ? 0.303 21.552 31.955 1.00 30.41 623 LYS A N 1
ATOM 4848 C CA . LYS A 1 623 ? 1.037 21.276 33.200 1.00 30.41 623 LYS A CA 1
ATOM 4849 C C . LYS A 1 623 ? 1.383 19.789 33.303 1.00 30.41 623 LYS A C 1
ATOM 4851 O O . LYS A 1 623 ? 0.701 19.037 33.993 1.00 30.41 623 LYS A O 1
ATOM 4856 N N . GLY A 1 624 ? 2.466 19.385 32.642 1.00 29.53 624 GLY A N 1
ATOM 4857 C CA . GLY A 1 624 ? 3.168 18.145 32.981 1.00 29.53 624 GLY A CA 1
ATOM 4858 C C . GLY A 1 624 ? 3.923 18.312 34.305 1.00 29.53 624 GLY A C 1
ATOM 4859 O O . GLY A 1 624 ? 4.610 19.314 34.501 1.00 29.53 624 GLY A O 1
ATOM 4860 N N . GLY A 1 625 ? 3.772 17.367 35.234 1.00 27.61 625 GLY A N 1
ATOM 4861 C CA . GLY A 1 625 ? 4.459 17.396 36.527 1.00 27.61 625 GLY A CA 1
ATOM 4862 C C . GLY A 1 625 ? 5.803 16.667 36.486 1.00 27.61 625 GLY A C 1
ATOM 4863 O O . GLY A 1 625 ? 5.843 15.478 36.195 1.00 27.61 625 GLY A O 1
ATOM 4864 N N . GLY A 1 626 ? 6.890 17.359 36.830 1.00 28.45 626 GLY A N 1
ATOM 4865 C CA . GLY A 1 626 ? 8.226 16.776 36.981 1.00 28.45 626 GLY A CA 1
ATOM 4866 C C . GLY A 1 626 ? 9.193 17.816 37.543 1.00 28.45 626 GLY A C 1
ATOM 4867 O O . GLY A 1 626 ? 9.399 18.857 36.928 1.00 28.45 626 GLY A O 1
ATOM 4868 N N . GLY A 1 627 ? 9.729 17.591 38.745 1.00 27.88 627 GLY A N 1
ATOM 4869 C CA . GLY A 1 627 ? 10.484 18.611 39.481 1.00 27.88 627 GLY A CA 1
ATOM 4870 C C . GLY A 1 627 ? 11.965 18.283 39.646 1.00 27.88 627 GLY A C 1
ATOM 4871 O O . GLY A 1 627 ? 12.302 17.230 40.181 1.00 27.88 627 GLY A O 1
ATOM 4872 N N . ALA A 1 628 ? 12.848 19.224 39.295 1.00 29.38 628 ALA A N 1
ATOM 4873 C CA . ALA A 1 628 ? 14.248 19.193 39.715 1.00 29.38 628 ALA A CA 1
ATOM 4874 C C . ALA A 1 628 ? 14.872 20.599 39.845 1.00 29.38 628 ALA A C 1
ATOM 4876 O O . ALA A 1 628 ? 14.894 21.374 38.900 1.00 29.38 628 ALA A O 1
ATOM 4877 N N . ARG A 1 629 ? 15.453 20.849 41.028 1.00 30.12 629 ARG A N 1
ATOM 4878 C CA . ARG A 1 629 ? 16.583 21.756 41.341 1.00 30.12 629 ARG A CA 1
ATOM 4879 C C . ARG A 1 629 ? 16.511 23.247 40.950 1.00 30.12 629 ARG A C 1
ATOM 4881 O O . ARG A 1 629 ? 16.685 23.650 39.808 1.00 30.12 629 ARG A O 1
ATOM 4888 N N . ARG A 1 630 ? 16.505 24.082 41.999 1.00 34.84 630 ARG A N 1
ATOM 4889 C CA . ARG A 1 630 ? 17.075 25.442 41.988 1.00 34.84 630 ARG A CA 1
ATOM 4890 C C . ARG A 1 630 ? 18.540 25.421 41.525 1.00 34.84 630 ARG A C 1
ATOM 4892 O O . ARG A 1 630 ? 19.351 24.722 42.125 1.00 34.84 630 ARG A O 1
ATOM 4899 N N . ASN A 1 631 ? 18.894 26.316 40.611 1.00 31.67 631 ASN A N 1
ATOM 4900 C CA . ASN A 1 631 ? 19.923 27.337 40.843 1.00 31.67 631 ASN A CA 1
ATOM 4901 C C . ASN A 1 631 ? 19.713 28.473 39.832 1.00 31.67 631 ASN A C 1
ATOM 4903 O O . ASN A 1 631 ? 19.064 28.266 38.811 1.00 31.67 631 ASN A O 1
ATOM 4907 N N . GLY A 1 632 ? 20.181 29.686 40.125 1.00 30.73 632 GLY A N 1
ATOM 4908 C CA . GLY A 1 632 ? 19.838 30.852 39.306 1.00 30.73 632 GLY A CA 1
ATOM 4909 C C . GLY A 1 632 ? 20.937 31.898 39.212 1.00 30.73 632 GLY A C 1
ATOM 4910 O O . GLY A 1 632 ? 21.952 31.829 39.903 1.00 30.73 632 GLY A O 1
ATOM 4911 N N . LYS A 1 633 ? 20.692 32.907 38.376 1.00 31.48 633 LYS A N 1
ATOM 4912 C CA . LYS A 1 633 ? 21.438 34.166 38.362 1.00 31.48 633 LYS A CA 1
ATOM 4913 C C . LYS A 1 633 ? 20.509 35.297 37.925 1.00 31.48 633 LYS A C 1
ATOM 4915 O O . LYS A 1 633 ? 19.668 35.099 37.054 1.00 31.48 633 LYS A O 1
ATOM 4920 N N . LYS A 1 634 ? 20.653 36.474 38.538 1.00 33.47 634 LYS A N 1
ATOM 4921 C CA . LYS A 1 634 ? 20.015 37.702 38.046 1.00 33.47 634 LYS A CA 1
ATOM 4922 C C . LYS A 1 634 ? 20.782 38.198 36.818 1.00 33.47 634 LYS A C 1
ATOM 4924 O O . LYS A 1 634 ? 22.007 38.256 36.858 1.00 33.47 634 LYS A O 1
ATOM 4929 N N . GLY A 1 635 ? 20.052 38.625 35.796 1.00 29.84 635 GLY A N 1
ATOM 4930 C CA . GLY A 1 635 ? 20.542 39.447 34.692 1.00 29.84 635 GLY A CA 1
ATOM 4931 C C . GLY A 1 635 ? 19.379 40.310 34.221 1.00 29.84 635 GLY A C 1
ATOM 4932 O O . GLY A 1 635 ? 18.354 39.768 33.821 1.00 29.84 635 GLY A O 1
ATOM 4933 N N . GLY A 1 636 ? 19.487 41.629 34.379 1.00 29.75 636 GLY A N 1
ATOM 4934 C CA . GLY A 1 636 ? 18.454 42.569 33.947 1.00 29.75 636 GLY A CA 1
ATOM 4935 C C . GLY A 1 636 ? 18.728 43.060 32.529 1.00 29.75 636 GLY A C 1
ATOM 4936 O O . GLY A 1 636 ? 19.874 43.346 32.195 1.00 29.75 636 GLY A O 1
ATOM 4937 N N . GLY A 1 637 ? 17.676 43.183 31.727 1.00 29.00 637 GLY A N 1
ATOM 4938 C CA . GLY A 1 637 ? 17.679 43.811 30.408 1.00 29.00 637 GLY A CA 1
ATOM 4939 C C . GLY A 1 637 ? 16.327 44.487 30.188 1.00 29.00 637 GLY A C 1
ATOM 4940 O O . GLY A 1 637 ? 15.330 44.043 30.760 1.00 29.00 637 GLY A O 1
ATOM 4941 N N . GLY A 1 638 ? 16.307 45.591 29.438 1.00 28.67 638 GLY A N 1
ATOM 4942 C CA . GLY A 1 638 ? 15.087 46.366 29.198 1.00 28.67 638 GLY A CA 1
ATOM 4943 C C . GLY A 1 638 ? 13.997 45.534 28.520 1.00 28.67 638 GLY A C 1
ATOM 4944 O O . GLY A 1 638 ? 14.293 44.656 27.712 1.00 28.67 638 GLY A O 1
ATOM 4945 N N . GLY A 1 639 ? 12.739 45.799 28.867 1.00 28.94 639 GLY A N 1
ATOM 4946 C CA . GLY A 1 639 ? 11.603 45.185 28.190 1.00 28.94 639 GLY A CA 1
ATOM 4947 C C . GLY A 1 639 ? 11.146 46.032 27.009 1.00 28.94 639 GLY A C 1
ATOM 4948 O O . GLY A 1 639 ? 10.896 47.220 27.191 1.00 28.94 639 GLY A O 1
ATOM 4949 N N . ASP A 1 640 ? 10.944 45.394 25.857 1.00 28.66 640 ASP A N 1
ATOM 4950 C CA . ASP A 1 640 ? 10.001 45.872 24.846 1.00 28.66 640 ASP A CA 1
ATOM 4951 C C . ASP A 1 640 ? 8.682 45.111 25.005 1.00 28.66 640 ASP A C 1
ATOM 4953 O O . ASP A 1 640 ? 8.628 43.877 24.984 1.00 28.66 640 ASP A O 1
ATOM 4957 N N . GLY A 1 641 ? 7.602 45.855 25.234 1.00 32.72 641 GLY A N 1
ATOM 4958 C CA . GLY A 1 641 ? 6.300 45.305 25.595 1.00 32.72 641 GLY A CA 1
ATOM 4959 C C . GLY A 1 641 ? 5.445 44.943 24.386 1.00 32.72 641 GLY A C 1
ATOM 4960 O O . GLY A 1 641 ? 4.496 45.662 24.089 1.00 32.72 641 GLY A O 1
ATOM 4961 N N . ASN A 1 642 ? 5.711 43.813 23.723 1.00 28.53 642 ASN A N 1
ATOM 4962 C CA . ASN A 1 642 ? 4.800 43.306 22.690 1.00 28.53 642 ASN A CA 1
ATOM 4963 C C . ASN A 1 642 ? 3.721 42.389 23.297 1.00 28.53 642 ASN A C 1
ATOM 4965 O O . ASN A 1 642 ? 3.875 41.168 23.395 1.00 28.53 642 ASN A O 1
ATOM 4969 N N . ALA A 1 643 ? 2.620 42.996 23.744 1.00 29.75 643 ALA A N 1
ATOM 4970 C CA . ALA A 1 643 ? 1.436 42.264 24.174 1.00 29.75 643 ALA A CA 1
ATOM 4971 C C . ALA A 1 643 ? 0.815 41.540 22.968 1.00 29.75 643 ALA A C 1
ATOM 4973 O O . ALA A 1 643 ? 0.335 42.191 22.043 1.00 29.75 643 ALA A O 1
ATOM 4974 N N . LYS A 1 644 ? 0.798 40.196 22.984 1.00 32.16 644 LYS A N 1
ATOM 4975 C CA . LYS A 1 644 ? 0.209 39.387 21.903 1.00 32.16 644 LYS A CA 1
ATOM 4976 C C . LYS A 1 644 ? -1.266 39.747 21.699 1.00 32.16 644 LYS A C 1
ATOM 4978 O O . LYS A 1 644 ? -2.135 39.291 22.443 1.00 32.16 644 LYS A O 1
ATOM 4983 N N . ALA A 1 645 ? -1.528 40.567 20.686 1.00 33.19 645 ALA A N 1
ATOM 4984 C CA . ALA A 1 645 ? -2.868 40.951 20.281 1.00 33.19 645 ALA A CA 1
ATOM 4985 C C . ALA A 1 645 ? -3.681 39.718 19.858 1.00 33.19 645 ALA A C 1
ATOM 4987 O O . ALA A 1 645 ? -3.135 38.715 19.394 1.00 33.19 645 ALA A O 1
ATOM 4988 N N . ARG A 1 646 ? -5.010 39.807 19.984 1.00 42.06 646 ARG A N 1
ATOM 4989 C CA . ARG A 1 646 ? -5.918 38.834 19.366 1.00 42.06 646 ARG A CA 1
ATOM 4990 C C . ARG A 1 646 ? -5.681 38.872 17.857 1.00 42.06 646 ARG A C 1
ATOM 4992 O O . ARG A 1 646 ? -5.937 39.908 17.247 1.00 42.06 646 ARG A O 1
ATOM 4999 N N . GLN A 1 647 ? -5.217 37.774 17.261 1.00 56.53 647 GLN A N 1
ATOM 5000 C CA . GLN A 1 647 ? -5.144 37.685 15.805 1.00 56.53 647 GLN A CA 1
ATOM 5001 C C . GLN A 1 647 ? -6.566 37.746 15.243 1.00 56.53 647 GLN A C 1
ATOM 5003 O O . GLN A 1 647 ? -7.373 36.839 15.454 1.00 56.53 647 GLN A O 1
ATOM 5008 N N . LYS A 1 648 ? -6.881 38.861 14.579 1.00 68.38 648 LYS A N 1
ATOM 5009 C CA . LYS A 1 648 ? -8.129 39.028 13.838 1.00 68.38 648 LYS A CA 1
ATOM 5010 C C . LYS A 1 648 ? -8.129 38.028 12.677 1.00 68.38 648 LYS A C 1
ATOM 5012 O O . LYS A 1 648 ? -7.075 37.737 12.119 1.00 68.38 648 LYS A O 1
ATOM 5017 N N . VAL A 1 649 ? -9.300 37.504 12.324 1.00 80.94 649 VAL A N 1
ATOM 5018 C CA . VAL A 1 649 ? -9.440 36.682 11.117 1.00 80.94 649 VAL A CA 1
ATOM 5019 C C . VAL A 1 649 ? -9.143 37.551 9.884 1.00 80.94 649 VAL A C 1
ATOM 5021 O O . VAL A 1 649 ? -9.609 38.697 9.852 1.00 80.94 649 VAL A O 1
ATOM 5024 N N . PRO A 1 650 ? -8.372 37.048 8.901 1.00 82.44 650 PRO A N 1
ATOM 5025 C CA . PRO A 1 650 ? -8.003 37.770 7.683 1.00 82.44 650 PRO A CA 1
ATOM 5026 C C . PRO A 1 650 ? -9.179 37.863 6.695 1.00 82.44 650 PRO A C 1
ATOM 5028 O O . PRO A 1 650 ? -9.096 37.401 5.568 1.00 82.44 650 PRO A O 1
ATOM 5031 N N . GLU A 1 651 ? -10.280 38.482 7.126 1.00 80.44 651 GLU A N 1
ATOM 5032 C CA . GLU A 1 651 ? -11.527 38.677 6.364 1.00 80.44 651 GLU A CA 1
ATOM 5033 C C . GLU A 1 651 ? -11.306 39.389 5.013 1.00 80.44 651 GLU A C 1
ATOM 5035 O O . GLU A 1 651 ? -12.111 39.251 4.099 1.00 80.44 651 GLU A O 1
ATOM 5040 N N . GLN A 1 652 ? -10.214 40.151 4.895 1.00 78.00 652 GLN A N 1
ATOM 5041 C CA . GLN A 1 652 ? -9.790 40.871 3.691 1.00 78.00 652 GLN A CA 1
ATOM 5042 C C . GLN A 1 652 ? -8.952 40.041 2.697 1.00 78.00 652 GLN A C 1
ATOM 5044 O O . GLN A 1 652 ? -8.518 40.587 1.687 1.00 78.00 652 GLN A O 1
ATOM 5049 N N . ILE A 1 653 ? -8.673 38.767 2.990 1.00 81.31 653 ILE A N 1
ATOM 5050 C CA . ILE A 1 653 ? -7.985 37.840 2.083 1.00 81.31 653 ILE A CA 1
ATOM 5051 C C . ILE A 1 653 ? -9.001 36.787 1.638 1.00 81.31 653 ILE A C 1
ATOM 5053 O O . ILE A 1 653 ? -9.690 36.191 2.462 1.00 81.31 653 ILE A O 1
ATOM 5057 N N . THR A 1 654 ? -9.109 36.583 0.328 1.00 83.38 654 THR A N 1
ATOM 5058 C CA . THR A 1 654 ? -10.072 35.665 -0.300 1.00 83.38 654 THR A CA 1
ATOM 5059 C C . THR A 1 654 ? -9.424 34.424 -0.895 1.00 83.38 654 THR A C 1
ATOM 5061 O O . THR A 1 654 ? -10.135 33.487 -1.228 1.00 83.38 654 THR A O 1
ATOM 5064 N N . ASP A 1 655 ? -8.099 34.392 -1.033 1.00 82.31 655 ASP A N 1
ATOM 5065 C CA . ASP A 1 655 ? -7.380 33.409 -1.847 1.00 82.31 655 ASP A CA 1
ATOM 5066 C C . ASP A 1 655 ? -6.057 32.993 -1.192 1.00 82.31 655 ASP A C 1
ATOM 5068 O O . ASP A 1 655 ? -5.573 33.648 -0.269 1.00 82.31 655 ASP A O 1
ATOM 5072 N N . ASP A 1 656 ? -5.478 31.897 -1.685 1.00 80.62 656 ASP A N 1
ATOM 5073 C CA . ASP A 1 656 ? -4.299 31.236 -1.113 1.00 80.62 656 ASP A CA 1
ATOM 5074 C C . ASP A 1 656 ? -4.477 30.825 0.363 1.00 80.62 656 ASP A C 1
ATOM 5076 O O . ASP A 1 656 ? -3.651 31.121 1.222 1.00 80.62 656 ASP A O 1
ATOM 5080 N N . TYR A 1 657 ? -5.565 30.112 0.673 1.00 86.44 657 TYR A N 1
ATOM 5081 C CA . TYR A 1 657 ? -5.715 29.376 1.934 1.00 86.44 657 TYR A CA 1
ATOM 5082 C C . TYR A 1 657 ? -5.272 27.915 1.804 1.00 86.44 657 TYR A C 1
ATOM 5084 O O . TYR A 1 657 ? -5.302 27.324 0.726 1.00 86.44 657 TYR A O 1
ATOM 5092 N N . VAL A 1 658 ? -4.927 27.306 2.938 1.00 83.44 658 VAL A N 1
ATOM 5093 C CA . VAL A 1 658 ? -4.698 25.862 3.067 1.00 83.44 658 VAL A CA 1
ATOM 5094 C C . VAL A 1 658 ? -5.668 25.295 4.098 1.00 83.44 658 VAL A C 1
ATOM 5096 O O . VAL A 1 658 ? -5.733 25.784 5.230 1.00 83.44 658 VAL A O 1
ATOM 5099 N N . VAL A 1 659 ? -6.397 24.243 3.728 1.00 86.38 659 VAL A N 1
ATOM 5100 C CA . VAL A 1 659 ? -7.343 23.537 4.603 1.00 86.38 659 VAL A CA 1
ATOM 5101 C C . VAL A 1 659 ? -6.849 22.114 4.829 1.00 86.38 659 VAL A C 1
ATOM 5103 O O . VAL A 1 659 ? -6.535 21.405 3.877 1.00 86.38 659 VAL A O 1
ATOM 5106 N N . SER A 1 660 ? -6.786 21.675 6.088 1.00 82.19 660 SER A N 1
ATOM 5107 C CA . SER A 1 660 ? -6.336 20.329 6.452 1.00 82.19 660 SER A CA 1
ATOM 5108 C C . SER A 1 660 ? -7.220 19.655 7.502 1.00 82.19 660 SER A C 1
ATOM 5110 O O . SER A 1 660 ? -7.823 20.289 8.375 1.00 82.19 660 SER A O 1
ATOM 5112 N N . PHE A 1 661 ? -7.303 18.329 7.408 1.00 78.56 661 PHE A N 1
ATOM 5113 C CA . PHE A 1 661 ? -8.094 17.494 8.305 1.00 78.56 661 PHE A CA 1
ATOM 5114 C C . PHE A 1 661 ? -7.424 17.375 9.676 1.00 78.56 661 PHE A C 1
ATOM 5116 O O . PHE A 1 661 ? -6.230 17.095 9.779 1.00 78.56 661 PHE A O 1
ATOM 5123 N N . ILE A 1 662 ? -8.199 17.526 10.753 1.00 78.06 662 ILE A N 1
ATOM 5124 C CA . ILE A 1 662 ? -7.683 17.318 12.110 1.00 78.06 662 ILE A CA 1
ATOM 5125 C C . ILE A 1 662 ? -7.808 15.837 12.469 1.00 78.06 662 ILE A C 1
ATOM 5127 O O . ILE A 1 662 ? -8.890 15.355 12.815 1.00 78.06 662 ILE A O 1
ATOM 5131 N N . TRP A 1 663 ? -6.684 15.118 12.410 1.00 80.50 663 TRP A N 1
ATOM 5132 C CA . TRP A 1 663 ? -6.594 13.752 12.924 1.00 80.50 663 TRP A CA 1
ATOM 5133 C C . TRP A 1 663 ? -6.904 13.693 14.429 1.00 80.50 663 TRP A C 1
ATOM 5135 O O . TRP A 1 663 ? -6.614 14.623 15.185 1.00 80.50 663 TRP A O 1
ATOM 5145 N N . LYS A 1 664 ? -7.510 12.585 14.872 1.00 79.94 664 LYS A N 1
ATOM 5146 C CA . LYS A 1 664 ? -7.951 12.375 16.257 1.00 79.94 664 LYS A CA 1
ATOM 5147 C C . LYS A 1 664 ? -7.587 10.971 16.720 1.00 79.94 664 LYS A C 1
ATOM 5149 O O . LYS A 1 664 ? -8.199 9.999 16.289 1.00 79.9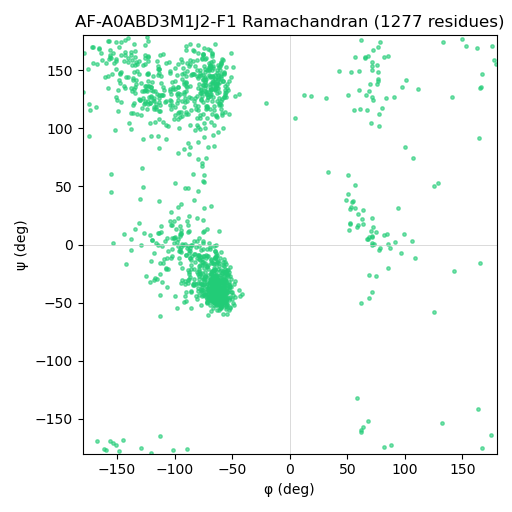4 664 LYS A O 1
ATOM 5154 N N . SER A 1 665 ? -6.679 10.893 17.687 1.00 86.12 665 SER A N 1
ATOM 5155 C CA . SER A 1 665 ? -6.218 9.660 18.342 1.00 86.12 665 SER A CA 1
ATOM 5156 C C . SER A 1 665 ? -7.310 8.865 19.072 1.00 86.12 665 SER A C 1
ATOM 5158 O O . SER A 1 665 ? -7.080 7.726 19.460 1.00 86.12 665 SER A O 1
ATOM 5160 N N . THR A 1 666 ? -8.504 9.434 19.269 1.00 88.44 666 THR A N 1
ATOM 5161 C CA . THR A 1 666 ? -9.517 8.970 20.236 1.00 88.44 666 THR A CA 1
ATOM 5162 C C . THR A 1 666 ? -9.977 7.514 20.069 1.00 88.44 666 THR A C 1
ATOM 5164 O O . THR A 1 666 ? -10.401 6.909 21.052 1.00 88.44 666 THR A O 1
ATOM 5167 N N . SER A 1 667 ? -9.913 6.935 18.868 1.00 89.56 667 SER A N 1
ATOM 5168 C CA . SER A 1 667 ? -10.133 5.497 18.646 1.00 89.56 667 SER A CA 1
ATOM 5169 C C . SER A 1 667 ? -9.005 4.664 19.259 1.00 89.56 667 SER A C 1
ATOM 5171 O O . SER A 1 667 ? -9.244 3.841 20.143 1.00 89.56 667 SER A O 1
ATOM 5173 N N . PHE A 1 668 ? -7.774 4.936 18.833 1.00 91.56 668 PHE A N 1
ATOM 5174 C CA . PHE A 1 668 ? -6.556 4.257 19.263 1.00 91.56 668 PHE A CA 1
ATOM 5175 C C . PHE A 1 668 ? -6.279 4.460 20.759 1.00 91.56 668 PHE A C 1
ATOM 5177 O O . PHE A 1 668 ? -5.955 3.502 21.455 1.00 91.56 668 PHE A O 1
ATOM 5184 N N . ASP A 1 669 ? -6.526 5.660 21.294 1.00 92.44 669 ASP A N 1
ATOM 5185 C CA . ASP A 1 669 ? -6.452 5.948 22.732 1.00 92.44 669 ASP A CA 1
ATOM 5186 C C . ASP A 1 669 ? -7.345 4.996 23.537 1.00 92.44 669 ASP A C 1
ATOM 5188 O O . ASP A 1 669 ? -6.941 4.491 24.586 1.00 92.44 669 ASP A O 1
ATOM 5192 N N . ARG A 1 670 ? -8.572 4.728 23.067 1.00 95.25 670 ARG A N 1
ATOM 5193 C CA . ARG A 1 670 ? -9.511 3.830 23.758 1.00 95.25 670 ARG A CA 1
ATOM 5194 C C . ARG A 1 670 ? -9.058 2.372 23.674 1.00 95.25 670 ARG A C 1
ATOM 5196 O O . ARG A 1 670 ? -9.142 1.681 24.684 1.00 95.25 670 ARG A O 1
ATOM 5203 N N . MET A 1 671 ? -8.506 1.936 22.539 1.00 94.88 671 MET A N 1
ATOM 5204 C CA . MET A 1 671 ? -7.900 0.602 22.381 1.00 94.88 671 MET A CA 1
ATOM 5205 C C . MET A 1 671 ? -6.707 0.406 23.333 1.00 94.88 671 MET A C 1
ATOM 5207 O O . MET A 1 671 ? -6.663 -0.568 24.081 1.00 94.88 671 MET A O 1
ATOM 5211 N N . GLN A 1 672 ? -5.775 1.365 23.378 1.00 92.44 672 GLN A N 1
ATOM 5212 C CA . GLN A 1 672 ? -4.607 1.333 24.270 1.00 92.44 672 GLN A CA 1
ATOM 5213 C C . GLN A 1 672 ? -5.017 1.324 25.753 1.00 92.44 672 GLN A C 1
ATOM 5215 O O . GLN A 1 672 ? -4.459 0.575 26.558 1.00 92.44 672 GLN A O 1
ATOM 5220 N N . ASN A 1 673 ? -6.030 2.115 26.128 1.00 94.12 673 ASN A N 1
ATOM 5221 C CA . ASN A 1 673 ? -6.578 2.097 27.485 1.00 94.12 673 ASN A CA 1
ATOM 5222 C C . ASN A 1 673 ? -7.296 0.776 27.816 1.00 94.12 673 ASN A C 1
ATOM 5224 O O . ASN A 1 673 ? -7.188 0.316 28.951 1.00 94.12 673 ASN A O 1
ATOM 5228 N N . ALA A 1 674 ? -7.986 0.143 26.861 1.00 94.94 674 ALA A N 1
ATOM 5229 C CA . ALA A 1 674 ? -8.625 -1.160 27.061 1.00 94.94 674 ALA A CA 1
ATOM 5230 C C . ALA A 1 674 ? -7.597 -2.287 27.248 1.00 94.94 674 ALA A C 1
ATOM 5232 O O . ALA A 1 674 ? -7.724 -3.062 28.194 1.00 94.94 674 ALA A O 1
ATOM 5233 N N . LEU A 1 675 ? -6.536 -2.324 26.429 1.00 93.19 675 LEU A N 1
ATOM 5234 C CA . LEU A 1 675 ? -5.403 -3.249 26.595 1.00 93.19 675 LEU A CA 1
ATOM 5235 C C . LEU A 1 675 ? -4.760 -3.096 27.981 1.00 93.19 675 LEU A C 1
ATOM 5237 O O . LEU A 1 675 ? -4.587 -4.075 28.702 1.00 93.19 675 LEU A O 1
ATOM 5241 N N . LYS A 1 676 ? -4.489 -1.852 28.394 1.00 91.75 676 LYS A N 1
ATOM 5242 C CA . LYS A 1 676 ? -3.942 -1.539 29.721 1.00 91.75 676 LYS A CA 1
ATOM 5243 C C . LYS A 1 676 ? -4.893 -1.902 30.868 1.00 91.75 676 LYS A C 1
ATOM 5245 O O . LYS A 1 676 ? -4.440 -2.322 31.926 1.00 91.75 676 LYS A O 1
ATOM 5250 N N . THR A 1 677 ? -6.200 -1.732 30.679 1.00 91.69 677 THR A N 1
ATOM 5251 C CA . THR A 1 677 ? -7.214 -2.102 31.680 1.00 91.69 677 THR A CA 1
ATOM 5252 C C . THR A 1 677 ? -7.284 -3.621 31.827 1.00 91.69 677 THR A C 1
ATOM 5254 O O . THR A 1 677 ? -7.242 -4.113 32.945 1.00 91.69 677 THR A O 1
ATOM 5257 N N . PHE A 1 678 ? -7.274 -4.374 30.726 1.00 92.94 678 PHE A N 1
ATOM 5258 C CA . PHE A 1 678 ? -7.247 -5.841 30.746 1.00 92.94 678 PHE A CA 1
ATOM 5259 C C . PHE A 1 678 ? -5.974 -6.425 31.393 1.00 92.94 678 PHE A C 1
ATOM 5261 O O . PHE A 1 678 ? -6.029 -7.492 32.000 1.00 92.94 678 PHE A O 1
ATOM 5268 N N . ALA A 1 679 ? -4.838 -5.725 31.307 1.00 82.75 679 ALA A N 1
ATOM 5269 C CA . ALA A 1 679 ? -3.587 -6.136 31.949 1.00 82.75 679 ALA A CA 1
ATOM 5270 C C . ALA A 1 679 ? -3.500 -5.816 33.459 1.00 82.75 679 ALA A C 1
ATOM 5272 O O . ALA A 1 679 ? -2.741 -6.474 34.167 1.00 82.75 679 ALA A O 1
ATOM 5273 N N . ILE A 1 680 ? -4.231 -4.804 33.955 1.00 83.25 680 ILE A N 1
ATOM 5274 C CA . ILE A 1 680 ? -4.020 -4.220 35.300 1.00 83.25 680 ILE A CA 1
ATOM 5275 C C . ILE A 1 680 ? -5.264 -4.291 36.211 1.00 83.25 680 ILE A C 1
ATOM 5277 O O . ILE A 1 680 ? -5.116 -4.397 37.426 1.00 83.25 680 ILE A O 1
ATOM 5281 N N . ASP A 1 681 ? -6.480 -4.210 35.665 1.00 84.69 681 ASP A N 1
ATOM 5282 C CA . ASP A 1 681 ? -7.746 -4.238 36.416 1.00 84.69 681 ASP A CA 1
ATOM 5283 C C . ASP A 1 681 ? -8.316 -5.665 36.416 1.00 84.69 681 ASP A C 1
ATOM 5285 O O . ASP A 1 681 ? -8.949 -6.104 35.452 1.00 84.69 681 ASP A O 1
ATOM 5289 N N . ASP A 1 682 ? -8.116 -6.387 37.519 1.00 80.88 682 ASP A N 1
ATOM 5290 C CA . ASP A 1 682 ? -8.636 -7.742 37.754 1.00 80.88 682 ASP A CA 1
ATOM 5291 C C . ASP A 1 682 ? -10.175 -7.800 37.833 1.00 80.88 682 ASP A C 1
ATOM 5293 O O . ASP A 1 682 ? -10.768 -8.876 37.745 1.00 80.88 682 ASP A O 1
ATOM 5297 N N . THR A 1 683 ? -10.844 -6.645 37.926 1.00 86.44 683 THR A N 1
ATOM 5298 C CA . THR A 1 683 ? -12.307 -6.523 37.860 1.00 86.44 683 THR A CA 1
ATOM 5299 C C . THR A 1 683 ? -12.835 -6.212 36.453 1.00 86.44 683 THR A C 1
ATOM 5301 O O . THR A 1 683 ? -14.054 -6.126 36.267 1.00 86.44 683 THR A O 1
ATOM 5304 N N . SER A 1 684 ? -11.955 -6.048 35.455 1.00 88.31 684 SER A N 1
ATOM 5305 C CA . SER A 1 684 ? -12.326 -5.700 34.072 1.00 88.31 684 SER A CA 1
ATOM 5306 C C . SER A 1 684 ? -13.089 -6.810 33.341 1.00 88.31 684 SER A C 1
ATOM 5308 O O . SER A 1 684 ? -13.973 -6.518 32.536 1.00 88.31 684 SER A O 1
ATOM 5310 N N . VAL A 1 685 ? -12.809 -8.075 33.662 1.00 91.25 685 VAL A N 1
ATOM 5311 C CA . VAL A 1 685 ? -13.527 -9.277 33.205 1.00 91.25 685 VAL A CA 1
ATOM 5312 C C . VAL A 1 685 ? -13.511 -10.341 34.309 1.00 91.25 685 VAL A C 1
ATOM 5314 O O . VAL A 1 685 ? -12.706 -10.277 35.232 1.00 91.25 685 VAL A O 1
ATOM 5317 N N . THR A 1 686 ? -14.374 -11.358 34.238 1.00 90.31 686 THR A N 1
ATOM 5318 C CA . THR A 1 686 ? -14.244 -12.525 35.142 1.00 90.31 686 THR A CA 1
ATOM 5319 C C . THR A 1 686 ? -13.025 -13.387 34.801 1.00 90.31 686 THR A C 1
ATOM 5321 O O . THR A 1 686 ? -12.661 -13.500 33.633 1.00 90.31 686 THR A O 1
ATOM 5324 N N . GLY A 1 687 ? -12.452 -14.082 35.792 1.00 85.69 687 GLY A N 1
ATOM 5325 C CA . GLY A 1 687 ? -11.305 -14.982 35.589 1.00 85.69 687 GLY A CA 1
ATOM 5326 C C . GLY A 1 687 ? -11.527 -16.062 34.519 1.00 85.69 687 GLY A C 1
ATOM 5327 O O . GLY A 1 687 ? -10.632 -16.326 33.723 1.00 85.69 687 GLY A O 1
ATOM 5328 N N . TYR A 1 688 ? -12.738 -16.627 34.412 1.00 87.94 688 TYR A N 1
ATOM 5329 C CA . TYR A 1 688 ? -13.079 -17.551 33.319 1.00 87.94 688 TYR A CA 1
ATOM 5330 C C . TYR A 1 688 ? -12.924 -16.888 31.942 1.00 87.94 688 TYR A C 1
ATOM 5332 O O . TYR A 1 688 ? -12.291 -17.447 31.049 1.00 87.94 688 TYR A O 1
ATOM 5340 N N . ILE A 1 689 ? -13.464 -15.675 31.779 1.00 90.69 689 ILE A N 1
ATOM 5341 C CA . ILE A 1 689 ? -13.337 -14.896 30.543 1.00 90.69 689 ILE A CA 1
ATOM 5342 C C . ILE A 1 689 ? -11.873 -14.528 30.283 1.00 90.69 689 ILE A C 1
ATOM 5344 O O . ILE A 1 689 ? -11.412 -14.718 29.164 1.00 90.69 689 ILE A O 1
ATOM 5348 N N . TYR A 1 690 ? -11.139 -14.057 31.295 1.00 91.00 690 TYR A N 1
ATOM 5349 C CA . TYR A 1 690 ? -9.718 -13.707 31.208 1.00 91.00 690 TYR A CA 1
ATOM 5350 C C . TYR A 1 690 ? -8.891 -14.863 30.632 1.00 91.00 690 TYR A C 1
ATOM 5352 O O . TYR A 1 690 ? -8.284 -14.731 29.570 1.00 91.00 690 TYR A O 1
ATOM 5360 N N . HIS A 1 691 ? -8.966 -16.035 31.264 1.00 87.25 691 HIS A N 1
ATOM 5361 C CA . HIS A 1 691 ? -8.251 -17.227 30.821 1.00 87.25 691 HIS A CA 1
ATOM 5362 C C . HIS A 1 691 ? -8.716 -17.714 29.436 1.00 87.25 691 HIS A C 1
ATOM 5364 O O . HIS A 1 691 ? -7.877 -18.072 28.611 1.00 87.25 691 HIS A O 1
ATOM 5370 N N . LYS A 1 692 ? -10.020 -17.659 29.111 1.00 88.00 692 LYS A N 1
ATOM 5371 C CA . LYS A 1 692 ? -10.513 -17.985 27.755 1.00 88.00 692 LYS A CA 1
ATOM 5372 C C . LYS A 1 692 ? -10.037 -16.998 26.684 1.00 88.00 692 LYS A C 1
ATOM 5374 O O . LYS A 1 692 ? -9.765 -17.432 25.569 1.00 88.00 692 LYS A O 1
ATOM 5379 N N . LEU A 1 693 ? -9.896 -15.708 27.001 1.00 90.62 693 LEU A N 1
ATOM 5380 C CA . LEU A 1 693 ? -9.343 -14.702 26.086 1.00 90.62 693 LEU A CA 1
ATOM 5381 C C . LEU A 1 693 ? -7.836 -14.901 25.865 1.00 90.62 693 LEU A C 1
ATOM 5383 O O . LEU A 1 693 ? -7.382 -14.813 24.726 1.00 90.62 693 LEU A O 1
ATOM 5387 N N . LEU A 1 694 ? -7.073 -15.252 26.904 1.00 89.31 694 LEU A N 1
ATOM 5388 C CA . LEU A 1 694 ? -5.655 -15.629 26.781 1.00 89.31 694 LEU A CA 1
ATOM 5389 C C . LEU A 1 694 ? -5.437 -17.007 26.121 1.00 89.31 694 LEU A C 1
ATOM 5391 O O . LEU A 1 694 ? -4.309 -17.358 25.782 1.00 89.31 694 LEU A O 1
ATOM 5395 N N . GLY A 1 695 ? -6.508 -17.779 25.917 1.00 86.12 695 GLY A N 1
ATOM 5396 C CA . GLY A 1 695 ? -6.495 -19.101 25.286 1.00 86.12 695 GLY A CA 1
ATOM 5397 C C . GLY A 1 695 ? -6.170 -20.267 26.224 1.00 86.12 695 GLY A C 1
ATOM 5398 O O . GLY A 1 695 ? -5.978 -21.386 25.762 1.00 86.12 695 GLY A O 1
ATOM 5399 N N . HIS A 1 696 ? -6.104 -20.038 27.537 1.00 87.38 696 HIS A N 1
ATOM 5400 C CA . HIS A 1 696 ? -5.716 -21.052 28.521 1.00 87.38 696 HIS A CA 1
ATOM 5401 C C . HIS A 1 696 ? -6.709 -22.234 28.573 1.00 87.38 696 HIS A C 1
ATOM 5403 O O . HIS A 1 696 ? -7.919 -22.049 28.373 1.00 87.38 696 HIS A O 1
ATOM 5409 N N . PRO A 1 697 ? -6.240 -23.454 28.909 1.00 80.56 697 PRO A N 1
ATOM 5410 C CA . PRO A 1 697 ? -7.123 -24.578 29.197 1.00 80.56 697 PRO A CA 1
ATOM 5411 C C . PRO A 1 697 ? -7.928 -24.299 30.475 1.00 80.56 697 PRO A C 1
ATOM 5413 O O . PRO A 1 697 ? -7.374 -24.130 31.557 1.00 80.56 697 PRO A O 1
ATOM 5416 N N . VAL A 1 698 ? -9.254 -24.261 30.341 1.00 85.81 698 VAL A N 1
ATOM 5417 C CA . VAL A 1 698 ? -10.210 -24.067 31.444 1.00 85.81 698 VAL A CA 1
ATOM 5418 C C . VAL A 1 698 ? -11.434 -24.933 31.174 1.00 85.81 698 VAL A C 1
ATOM 5420 O O . VAL A 1 698 ? -11.944 -24.928 30.046 1.00 85.81 698 VAL A O 1
ATOM 5423 N N . GLU A 1 699 ? -11.921 -25.638 32.191 1.00 82.12 699 GLU A N 1
ATOM 5424 C CA . GLU A 1 699 ? -13.170 -26.408 32.139 1.00 82.12 699 GLU A CA 1
ATOM 5425 C C . GLU A 1 699 ? -14.364 -25.519 31.756 1.00 82.12 699 GLU A C 1
ATOM 5427 O O . GLU A 1 699 ? -14.387 -24.324 32.058 1.00 82.12 699 GLU A O 1
ATOM 5432 N N . GLU A 1 700 ? -15.356 -26.064 31.048 1.00 79.69 700 GLU A N 1
ATOM 5433 C CA . GLU A 1 700 ? -16.497 -25.276 30.572 1.00 79.69 700 GLU A CA 1
ATOM 5434 C C . GLU A 1 700 ? -17.468 -24.948 31.718 1.00 79.69 700 GLU A C 1
ATOM 5436 O O . GLU A 1 700 ? -18.232 -25.795 32.173 1.00 79.69 700 GLU A O 1
ATOM 5441 N N . GLN A 1 701 ? -17.443 -23.696 32.184 1.00 82.94 701 GLN A N 1
ATOM 5442 C CA . GLN A 1 701 ? -18.375 -23.197 33.193 1.00 82.94 701 GLN A CA 1
ATOM 5443 C C . GLN A 1 701 ? -19.723 -22.838 32.560 1.00 82.94 701 GLN A C 1
ATOM 5445 O O . GLN A 1 701 ? -19.774 -22.152 31.539 1.00 82.94 701 GLN A O 1
ATOM 5450 N N . LEU A 1 702 ? -20.813 -23.250 33.207 1.00 83.31 702 LEU A N 1
ATOM 5451 C CA . LEU A 1 702 ? -22.173 -22.813 32.891 1.00 83.31 702 LEU A CA 1
ATOM 5452 C C . LEU A 1 702 ? -22.595 -21.668 33.820 1.00 83.31 702 LEU A C 1
ATOM 5454 O O . LEU A 1 702 ? -22.092 -21.528 34.936 1.00 83.31 702 LEU A O 1
ATOM 5458 N N . ILE A 1 703 ? -23.542 -20.849 33.366 1.00 82.38 703 ILE A N 1
ATOM 5459 C CA . ILE A 1 703 ? -24.184 -19.832 34.202 1.00 82.38 703 ILE A CA 1
ATOM 5460 C C . ILE A 1 703 ? -25.057 -20.543 35.240 1.00 82.38 703 ILE A C 1
ATOM 5462 O O . ILE A 1 703 ? -25.866 -21.401 34.895 1.00 82.38 703 ILE A O 1
ATOM 5466 N N . ALA A 1 704 ? -24.902 -20.187 36.516 1.00 71.44 704 ALA A N 1
ATOM 5467 C CA . ALA A 1 704 ? -25.726 -20.733 37.587 1.00 71.44 704 ALA A CA 1
ATOM 5468 C C . ALA A 1 704 ? -27.163 -20.190 37.496 1.00 71.44 704 ALA A C 1
ATOM 5470 O O . ALA A 1 704 ? -27.364 -18.977 37.479 1.00 71.44 704 ALA A O 1
ATOM 5471 N N . ASN A 1 705 ? -28.146 -21.095 37.484 1.00 77.81 705 ASN A N 1
ATOM 5472 C CA . ASN A 1 705 ? -29.586 -20.806 37.415 1.00 77.81 705 ASN A CA 1
ATOM 5473 C C . ASN A 1 705 ? -29.979 -19.842 36.267 1.00 77.81 705 ASN A C 1
ATOM 5475 O O . ASN A 1 705 ? -30.531 -18.768 36.531 1.00 77.81 705 ASN A O 1
ATOM 5479 N N . PRO A 1 706 ? -29.705 -20.197 34.994 1.00 81.00 706 PRO A N 1
ATOM 5480 C CA . PRO A 1 706 ? -30.060 -19.364 33.853 1.00 81.00 706 PRO A CA 1
ATOM 5481 C C . PRO A 1 706 ? -31.582 -19.355 33.679 1.00 81.00 706 PRO A C 1
ATOM 5483 O O . PRO A 1 706 ? -32.226 -20.406 33.688 1.00 81.00 706 PRO A O 1
ATOM 5486 N N . LYS A 1 707 ? -32.175 -18.174 33.500 1.00 81.75 707 LYS A N 1
ATOM 5487 C CA . LYS A 1 707 ? -33.613 -18.047 33.255 1.00 81.75 707 LYS A CA 1
ATOM 5488 C C . LYS A 1 707 ? -33.908 -18.293 31.782 1.00 81.75 707 LYS A C 1
ATOM 5490 O O . LYS A 1 707 ? -33.751 -17.393 30.954 1.00 81.75 707 LYS A O 1
ATOM 5495 N N . LEU A 1 708 ? -34.338 -19.503 31.466 1.00 81.00 708 LEU A N 1
ATOM 5496 C CA . LEU A 1 708 ? -34.970 -19.810 30.187 1.00 81.00 708 LEU A CA 1
ATOM 5497 C C . LEU A 1 708 ? -36.456 -19.385 30.237 1.00 81.00 708 LEU A C 1
ATOM 5499 O O . LEU A 1 708 ? -36.994 -19.224 31.335 1.00 81.00 708 LEU A O 1
ATOM 5503 N N . PRO A 1 709 ? -37.120 -19.158 29.091 1.00 75.62 709 PRO A N 1
ATOM 5504 C CA . PRO A 1 709 ? -38.578 -19.072 29.031 1.00 75.62 709 PRO A CA 1
ATOM 5505 C C . PRO A 1 709 ? -39.226 -20.386 29.488 1.00 75.62 709 PRO A C 1
ATOM 5507 O O . PRO A 1 709 ? -38.664 -21.459 29.280 1.00 75.62 709 PRO A O 1
ATOM 5510 N N . ASP A 1 710 ? -40.431 -20.309 30.055 1.00 67.44 710 ASP A N 1
ATOM 5511 C CA . ASP A 1 710 ? -41.215 -21.483 30.481 1.00 67.44 710 ASP A CA 1
ATOM 5512 C C . ASP A 1 710 ? -41.859 -22.250 29.298 1.00 67.44 710 ASP A C 1
ATOM 5514 O O . ASP A 1 710 ? -42.582 -23.225 29.496 1.00 67.44 710 ASP A O 1
ATOM 5518 N N . SER A 1 711 ? -41.618 -21.790 28.066 1.00 71.94 711 SER A N 1
ATOM 5519 C CA . SER A 1 711 ? -42.148 -22.306 26.802 1.00 71.94 711 SER A CA 1
ATOM 5520 C C . SER A 1 711 ? -41.038 -22.519 25.774 1.00 71.94 711 SER A C 1
ATOM 5522 O O . SER A 1 711 ? -40.124 -21.701 25.680 1.00 71.94 711 SER A O 1
ATOM 5524 N N . ASP A 1 712 ? -41.180 -23.531 24.914 1.00 69.00 712 ASP A N 1
ATOM 5525 C CA . ASP A 1 712 ? -40.269 -23.761 23.778 1.00 69.00 712 ASP A CA 1
ATOM 5526 C C . ASP A 1 712 ? -40.303 -22.636 22.720 1.00 69.00 712 ASP A C 1
ATOM 5528 O O . ASP A 1 712 ? -39.418 -22.556 21.866 1.00 69.00 712 ASP A O 1
ATOM 5532 N N . ASP A 1 713 ? -41.282 -21.725 22.787 1.00 76.94 713 ASP A N 1
ATOM 5533 C CA . ASP A 1 713 ? -41.225 -20.461 22.055 1.00 76.94 713 ASP A CA 1
ATOM 5534 C C . ASP A 1 713 ? -40.294 -19.457 22.761 1.00 76.94 713 ASP A C 1
ATOM 5536 O O . ASP A 1 713 ? -40.609 -18.903 23.817 1.00 76.94 713 ASP A O 1
ATOM 5540 N N . PHE A 1 714 ? -39.138 -19.213 22.140 1.00 83.12 714 PHE A N 1
ATOM 5541 C CA . PHE A 1 714 ? -38.145 -18.216 22.553 1.00 83.12 714 PHE A CA 1
ATOM 5542 C C . PHE A 1 714 ? -38.306 -16.877 21.802 1.00 83.12 714 PHE A C 1
ATOM 5544 O O . PHE A 1 714 ? -37.437 -16.007 21.909 1.00 83.12 714 PHE A O 1
ATOM 5551 N N . THR A 1 715 ? -39.377 -16.679 21.031 1.00 84.31 715 THR A N 1
ATOM 5552 C CA . THR A 1 715 ? -39.627 -15.443 20.273 1.00 84.31 715 THR A CA 1
ATOM 5553 C C . THR A 1 715 ? -39.805 -14.241 21.208 1.00 84.31 715 THR A C 1
ATOM 5555 O O . THR A 1 715 ? -40.429 -14.328 22.265 1.00 84.31 715 THR A O 1
ATOM 5558 N N . ALA A 1 716 ? -39.231 -13.093 20.837 1.00 85.81 716 ALA A N 1
ATOM 5559 C CA . ALA A 1 716 ? -39.437 -11.837 21.557 1.00 85.81 716 ALA A CA 1
ATOM 5560 C C . ALA A 1 716 ? -40.618 -11.061 20.946 1.00 85.81 716 ALA A C 1
ATOM 5562 O O . ALA A 1 716 ? -40.806 -11.115 19.727 1.00 85.81 716 ALA A O 1
ATOM 5563 N N . PRO A 1 717 ? -41.383 -10.293 21.748 1.00 87.50 717 PRO A N 1
ATOM 5564 C CA . PRO A 1 717 ? -42.434 -9.417 21.237 1.00 87.50 717 PRO A CA 1
ATOM 5565 C C . PRO A 1 717 ? -41.934 -8.512 20.103 1.00 87.50 717 PRO A C 1
ATOM 5567 O O . PRO A 1 717 ? -40.787 -8.073 20.119 1.00 87.50 717 PRO A O 1
ATOM 5570 N N . GLY A 1 718 ? -42.790 -8.238 19.116 1.00 82.50 718 GLY A N 1
ATOM 5571 C CA . GLY A 1 718 ? -42.468 -7.347 17.994 1.00 82.50 718 GLY A CA 1
ATOM 5572 C C . GLY A 1 718 ? -41.461 -7.890 16.968 1.00 82.50 718 GLY A C 1
ATOM 5573 O O . GLY A 1 718 ? -41.184 -7.196 15.991 1.00 82.50 718 GLY A O 1
ATOM 5574 N N . LEU A 1 719 ? -40.935 -9.110 17.139 1.00 85.50 719 LEU A N 1
ATOM 5575 C CA . LEU A 1 719 ? -40.003 -9.747 16.202 1.00 85.50 719 LEU A CA 1
ATOM 5576 C C . LEU A 1 719 ? -40.601 -11.008 15.542 1.00 85.50 719 LEU A C 1
ATOM 5578 O O . LEU A 1 719 ? -41.530 -11.603 16.088 1.00 85.50 719 LEU A O 1
ATOM 5582 N N . PRO A 1 720 ? -40.087 -11.432 14.367 1.00 82.38 720 PRO A N 1
ATOM 5583 C CA . PRO A 1 720 ? -40.517 -12.670 13.715 1.00 82.38 720 PRO A CA 1
ATOM 5584 C C . PRO A 1 720 ? -40.235 -13.922 14.565 1.00 82.38 720 PRO A C 1
ATOM 5586 O O . PRO A 1 720 ? -39.261 -13.922 15.326 1.00 82.38 720 PRO A O 1
ATOM 5589 N N . PRO A 1 721 ? -41.023 -15.003 14.396 1.00 83.06 721 PRO A N 1
ATOM 5590 C CA . PRO A 1 721 ? -40.815 -16.258 15.112 1.00 83.06 721 PRO A CA 1
ATOM 5591 C C . PRO A 1 721 ? -39.451 -16.879 14.799 1.00 83.06 721 PRO A C 1
ATOM 5593 O O . PRO A 1 721 ? -38.972 -16.827 13.662 1.00 83.06 721 PRO A O 1
ATOM 5596 N N . LEU A 1 722 ? -38.829 -17.480 15.814 1.00 82.62 722 LEU A N 1
ATOM 5597 C CA . LEU A 1 722 ? -37.543 -18.161 15.669 1.00 82.62 722 LEU A CA 1
ATOM 5598 C C . LEU A 1 722 ? -37.696 -19.562 15.059 1.00 82.62 722 LEU A C 1
ATOM 5600 O O . LEU A 1 722 ? -38.616 -20.302 15.397 1.00 82.62 722 LEU A O 1
ATOM 5604 N N . ASN A 1 723 ? -36.739 -19.968 14.222 1.00 82.56 723 ASN A N 1
ATOM 5605 C CA . ASN A 1 723 ? -36.577 -21.373 13.831 1.00 82.56 723 ASN A CA 1
ATOM 5606 C C . ASN A 1 723 ? -35.765 -22.171 14.861 1.00 82.56 723 ASN A C 1
ATOM 5608 O O . ASN A 1 723 ? -35.073 -21.598 15.701 1.00 82.56 723 ASN A O 1
ATOM 5612 N N . GLU A 1 724 ? -35.780 -23.499 14.745 1.00 83.06 724 GLU A N 1
ATOM 5613 C CA . GLU A 1 724 ? -35.092 -24.417 15.662 1.00 83.06 724 GLU A CA 1
ATOM 5614 C C . GLU A 1 724 ? -33.612 -24.050 15.895 1.00 83.06 724 GLU A C 1
ATOM 5616 O O . GLU A 1 724 ? -33.177 -23.938 17.040 1.00 83.06 724 GLU A O 1
ATOM 5621 N N . SER A 1 725 ? -32.843 -23.760 14.836 1.00 79.94 725 SER A N 1
ATOM 5622 C CA . SER A 1 725 ? -31.425 -23.379 14.969 1.00 79.94 725 SER A CA 1
ATOM 5623 C C . SER A 1 725 ? -31.221 -22.038 15.690 1.00 79.94 725 SER A C 1
ATOM 5625 O O . SER A 1 725 ? -30.195 -21.833 16.336 1.00 79.94 725 SER A O 1
ATOM 5627 N N . GLN A 1 726 ? -32.203 -21.133 15.627 1.00 81.12 726 GLN A N 1
ATOM 5628 C CA . GLN A 1 726 ? -32.205 -19.872 16.373 1.00 81.12 726 GLN A CA 1
ATOM 5629 C C . GLN A 1 726 ? -32.636 -20.074 17.832 1.00 81.12 726 GLN A C 1
ATOM 5631 O O . GLN A 1 726 ? -32.012 -19.490 18.715 1.00 81.12 726 GLN A O 1
ATOM 5636 N N . VAL A 1 727 ? -33.639 -20.919 18.098 1.00 83.88 727 VAL A N 1
ATOM 5637 C CA . VAL A 1 727 ? -34.074 -21.297 19.456 1.00 83.88 727 VAL A CA 1
ATOM 5638 C C . VAL A 1 727 ? -32.930 -21.977 20.211 1.00 83.88 727 VAL A C 1
ATOM 5640 O O . VAL A 1 727 ? -32.535 -21.507 21.279 1.00 83.88 727 VAL A O 1
ATOM 5643 N N . GLN A 1 728 ? -32.311 -23.002 19.610 1.00 82.00 728 GLN A N 1
ATOM 5644 C CA . GLN A 1 728 ? -31.120 -23.671 20.145 1.00 82.00 728 GLN A CA 1
ATOM 5645 C C . GLN A 1 728 ? -29.986 -22.671 20.427 1.00 82.00 728 GLN A C 1
ATOM 5647 O O . GLN A 1 728 ? -29.331 -22.751 21.468 1.00 82.00 728 GLN A O 1
ATOM 5652 N N . ALA A 1 729 ? -29.770 -21.696 19.535 1.00 81.69 729 ALA A N 1
ATOM 5653 C CA . ALA A 1 729 ? -28.741 -20.680 19.720 1.00 81.69 729 ALA A CA 1
ATOM 5654 C C . ALA A 1 729 ? -29.036 -19.713 20.875 1.00 81.69 729 ALA A C 1
ATOM 5656 O O . ALA A 1 729 ? -28.117 -19.388 21.625 1.00 81.69 729 ALA A O 1
ATOM 5657 N N . VAL A 1 730 ? -30.284 -19.271 21.063 1.00 84.00 730 VAL A N 1
ATOM 5658 C CA . VAL A 1 730 ? -30.649 -18.442 22.224 1.00 84.00 730 VAL A CA 1
ATOM 5659 C C . VAL A 1 730 ? -30.503 -19.254 23.513 1.00 84.00 730 VAL A C 1
ATOM 5661 O O . VAL A 1 730 ? -29.811 -18.807 24.427 1.00 84.00 730 VAL A O 1
ATOM 5664 N N . ALA A 1 731 ? -31.062 -20.466 23.574 1.00 83.31 731 ALA A N 1
ATOM 5665 C CA . ALA A 1 731 ? -30.984 -21.333 24.750 1.00 83.31 731 ALA A CA 1
ATOM 5666 C C . ALA A 1 731 ? -29.531 -21.619 25.178 1.00 83.31 731 ALA A C 1
ATOM 5668 O O . ALA A 1 731 ? -29.187 -21.454 26.349 1.00 83.31 731 ALA A O 1
ATOM 5669 N N . ALA A 1 732 ? -28.654 -21.969 24.230 1.00 82.94 732 ALA A N 1
ATOM 5670 C CA . ALA A 1 732 ? -27.245 -22.242 24.509 1.00 82.94 732 ALA A CA 1
ATOM 5671 C C . ALA A 1 732 ? -26.469 -20.998 24.984 1.00 82.94 732 ALA A C 1
ATOM 5673 O O . ALA A 1 732 ? -25.626 -21.117 25.872 1.00 82.94 732 ALA A O 1
ATOM 5674 N N . VAL A 1 733 ? -26.760 -19.807 24.443 1.00 81.50 733 VAL A N 1
ATOM 5675 C CA . VAL A 1 733 ? -26.116 -18.556 24.885 1.00 81.50 733 VAL A CA 1
ATOM 5676 C C . VAL A 1 733 ? -26.556 -18.173 26.302 1.00 81.50 733 VAL A C 1
ATOM 5678 O O . VAL A 1 733 ? -25.718 -17.766 27.106 1.00 81.50 733 VAL A O 1
ATOM 5681 N N . LEU A 1 734 ? -27.841 -18.327 26.647 1.00 78.56 734 LEU A N 1
ATOM 5682 C CA . LEU A 1 734 ? -28.351 -18.003 27.989 1.00 78.56 734 LEU A CA 1
ATOM 5683 C C . LEU A 1 734 ? -27.723 -18.869 29.095 1.00 78.56 734 LEU A C 1
ATOM 5685 O O . LEU A 1 734 ? -27.617 -18.418 30.232 1.00 78.56 734 LEU A O 1
ATOM 5689 N N . GLN A 1 735 ? -27.272 -20.080 28.761 1.00 74.81 735 GLN A N 1
ATOM 5690 C CA . GLN A 1 735 ? -26.629 -21.012 29.693 1.00 74.81 735 GLN A CA 1
ATOM 5691 C C . GLN A 1 735 ? -25.108 -20.809 29.832 1.00 74.81 735 GLN A C 1
ATOM 5693 O O . GLN A 1 735 ? -24.505 -21.396 30.731 1.00 74.81 735 GLN A O 1
ATOM 5698 N N . ARG A 1 736 ? -24.458 -20.015 28.965 1.00 77.00 736 ARG A N 1
ATOM 5699 C CA . ARG A 1 736 ? -22.987 -19.962 28.840 1.00 77.00 736 ARG A CA 1
ATOM 5700 C C . ARG A 1 736 ? -22.415 -18.548 29.067 1.00 77.00 736 ARG A C 1
ATOM 5702 O O . ARG A 1 736 ? -22.926 -17.583 28.500 1.00 77.00 736 ARG A O 1
ATOM 5709 N N . PRO A 1 737 ? -21.312 -18.397 29.831 1.00 37.09 737 PRO A N 1
ATOM 5710 C CA . PRO A 1 737 ? -20.656 -17.105 30.079 1.00 37.09 737 PRO A CA 1
ATOM 5711 C C . PRO A 1 737 ? -19.834 -16.588 28.883 1.00 37.09 737 PRO A C 1
ATOM 5713 O O . PRO A 1 737 ? -19.492 -15.409 28.829 1.00 37.09 737 PRO A O 1
ATOM 5716 N N . MET A 1 738 ? -19.528 -17.432 27.897 1.00 56.88 738 MET A N 1
ATOM 5717 C CA . MET A 1 738 ? -18.988 -17.001 26.606 1.00 56.88 738 MET A CA 1
ATOM 5718 C C . MET A 1 738 ? -19.674 -17.787 25.489 1.00 56.88 738 MET A C 1
ATOM 5720 O O . MET A 1 738 ? -19.851 -19.000 25.601 1.00 56.88 738 MET A O 1
ATOM 5724 N N . SER A 1 739 ? -20.093 -17.117 24.415 1.00 60.88 739 SER A N 1
ATOM 5725 C CA . SER A 1 739 ? -20.726 -17.772 23.264 1.00 60.88 739 SER A CA 1
ATOM 5726 C C . SER A 1 739 ? -20.542 -17.008 21.955 1.00 60.88 739 SER A C 1
ATOM 5728 O O . SER A 1 739 ? -20.162 -15.836 21.931 1.00 60.88 739 SER A O 1
ATOM 5730 N N . LYS A 1 740 ? -20.810 -17.710 20.851 1.00 55.78 740 LYS A N 1
ATOM 5731 C CA . LYS A 1 740 ? -20.711 -17.214 19.475 1.00 55.78 740 LYS A CA 1
ATOM 5732 C C . LYS A 1 740 ? -21.952 -17.632 18.691 1.00 55.78 740 LYS A C 1
ATOM 5734 O O . LYS A 1 740 ? -22.302 -18.807 18.748 1.00 55.78 740 LYS A O 1
ATOM 5739 N N . THR A 1 741 ? -22.602 -16.709 17.985 1.00 54.72 741 THR A N 1
ATOM 5740 C CA . THR A 1 741 ? -23.882 -16.958 17.285 1.00 54.72 741 THR A CA 1
ATOM 5741 C C . THR A 1 741 ? -24.043 -16.066 16.039 1.00 54.72 741 THR A C 1
ATOM 5743 O O . THR A 1 741 ? -23.103 -15.373 15.649 1.00 54.72 741 THR A O 1
ATOM 5746 N N . VAL A 1 742 ? -25.228 -16.080 15.411 1.00 53.91 742 VAL A N 1
ATOM 5747 C CA . VAL A 1 742 ? -25.632 -15.226 14.269 1.00 53.91 742 VAL A CA 1
ATOM 5748 C C . VAL A 1 742 ? -27.011 -14.552 14.509 1.00 53.91 742 VAL A C 1
ATOM 5750 O O . VAL A 1 742 ? -27.658 -14.095 13.572 1.00 53.91 742 VAL A O 1
ATOM 5753 N N . THR A 1 743 ? -27.486 -14.483 15.766 1.00 59.38 743 THR A N 1
ATOM 5754 C CA . THR A 1 743 ? -28.763 -13.834 16.161 1.00 59.38 743 THR A CA 1
ATOM 5755 C C . THR A 1 743 ? -28.547 -12.799 17.270 1.00 59.38 743 THR A C 1
ATOM 5757 O O . THR A 1 743 ? -27.944 -13.128 18.289 1.00 59.38 743 THR A O 1
ATOM 5760 N N . CYS A 1 744 ? -29.104 -11.587 17.123 1.00 70.12 744 CYS A N 1
ATOM 5761 C CA . CYS A 1 744 ? -28.864 -10.469 18.055 1.00 70.12 744 CYS A CA 1
ATOM 5762 C C . CYS A 1 744 ? -30.088 -10.042 18.890 1.00 70.12 744 CYS A C 1
ATOM 5764 O O . CYS A 1 744 ? -30.049 -10.109 20.114 1.00 70.12 744 CYS A O 1
ATOM 5766 N N . ALA A 1 745 ? -31.176 -9.581 18.261 1.00 82.69 745 ALA A N 1
ATOM 5767 C CA . ALA A 1 745 ? -32.213 -8.811 18.967 1.00 82.69 745 ALA A CA 1
ATOM 5768 C C . ALA A 1 745 ? -33.030 -9.640 19.982 1.00 82.69 745 ALA A C 1
ATOM 5770 O O . ALA A 1 745 ? -33.076 -9.294 21.161 1.00 82.69 745 ALA A O 1
ATOM 5771 N N . THR A 1 746 ? -33.587 -10.783 19.564 1.00 86.06 746 THR A N 1
ATOM 5772 C CA . THR A 1 746 ? -34.299 -11.721 20.456 1.00 86.06 746 THR A CA 1
ATOM 5773 C C . THR A 1 746 ? -33.406 -12.244 21.584 1.00 86.06 746 THR A C 1
ATOM 5775 O O . THR A 1 746 ? -33.868 -12.469 22.698 1.00 86.06 746 THR A O 1
ATOM 5778 N N . LEU A 1 747 ? -32.102 -12.386 21.328 1.00 87.75 747 LEU A N 1
ATOM 5779 C CA . LEU A 1 747 ? -31.136 -12.752 22.357 1.00 87.75 747 LEU A CA 1
ATOM 5780 C C . LEU A 1 747 ? -30.986 -11.638 23.409 1.00 87.75 747 LEU A C 1
ATOM 5782 O O . LEU A 1 747 ? -31.081 -11.923 24.599 1.00 87.75 747 LEU A O 1
ATOM 5786 N N . VAL A 1 748 ? -30.800 -10.378 22.997 1.00 90.81 748 VAL A N 1
ATOM 5787 C CA . VAL A 1 748 ? -30.715 -9.231 23.925 1.00 90.81 748 VAL A CA 1
ATOM 5788 C C . VAL A 1 748 ? -31.974 -9.116 24.792 1.00 90.81 748 VAL A C 1
ATOM 5790 O O . VAL A 1 748 ? -31.855 -8.860 25.992 1.00 90.81 748 VAL A O 1
ATOM 5793 N N . TYR A 1 749 ? -33.154 -9.400 24.231 1.00 91.31 749 TYR A N 1
ATOM 5794 C CA . TYR A 1 749 ? -34.412 -9.454 24.983 1.00 91.31 749 TYR A CA 1
ATOM 5795 C C . TYR A 1 749 ? -34.398 -10.471 26.136 1.00 91.31 749 TYR A C 1
ATOM 5797 O O . TYR A 1 749 ? -34.877 -10.174 27.230 1.00 91.31 749 TYR A O 1
ATOM 5805 N N . HIS A 1 750 ? -33.812 -11.655 25.940 1.00 89.69 750 HIS A N 1
ATOM 5806 C CA . HIS A 1 750 ? -33.688 -12.647 27.016 1.00 89.69 750 HIS A CA 1
ATOM 5807 C C . HIS A 1 750 ? -32.480 -12.416 27.932 1.00 89.69 750 HIS A C 1
ATOM 5809 O O . HIS A 1 750 ? -32.497 -12.867 29.079 1.00 89.69 750 HIS A O 1
ATOM 5815 N N . LEU A 1 751 ? -31.457 -11.679 27.480 1.00 90.56 751 LEU A N 1
ATOM 5816 C CA . LEU A 1 751 ? -30.313 -11.292 28.311 1.00 90.56 751 LEU A CA 1
ATOM 5817 C C . LEU A 1 751 ? -30.721 -10.308 29.420 1.00 90.56 751 LEU A C 1
ATOM 5819 O O . LEU A 1 751 ? -30.396 -10.569 30.579 1.00 90.56 751 LEU A O 1
ATOM 5823 N N . THR A 1 752 ? -31.489 -9.252 29.121 1.00 91.31 752 THR A N 1
ATOM 5824 C CA . THR A 1 752 ? -31.970 -8.293 30.147 1.00 91.31 752 THR A CA 1
ATOM 5825 C C . THR A 1 752 ? -32.789 -8.989 31.245 1.00 91.31 752 THR A C 1
ATOM 5827 O O . THR A 1 752 ? -32.664 -8.677 32.432 1.00 91.31 752 THR A O 1
ATOM 5830 N N . ARG A 1 753 ? -33.568 -10.015 30.873 1.00 89.00 753 ARG A N 1
ATOM 5831 C CA . ARG A 1 753 ? -34.412 -10.814 31.780 1.00 89.00 753 ARG A CA 1
ATOM 5832 C C . ARG A 1 753 ? -33.615 -11.655 32.792 1.00 89.00 753 ARG A C 1
ATOM 5834 O O . ARG A 1 753 ? -34.183 -12.051 33.814 1.00 89.00 753 ARG A O 1
ATOM 5841 N N . GLN A 1 754 ? -32.306 -11.863 32.592 1.00 84.19 754 GLN A N 1
ATOM 5842 C CA . GLN A 1 754 ? -31.425 -12.593 33.526 1.00 84.19 754 GLN A CA 1
ATOM 5843 C C . GLN A 1 754 ? -31.158 -11.856 34.856 1.00 84.19 754 GLN A C 1
ATOM 5845 O O . GLN A 1 754 ? -30.490 -12.401 35.729 1.00 84.19 754 GLN A O 1
ATOM 5850 N N . ASN A 1 755 ? -31.654 -10.625 35.042 1.00 80.56 755 ASN A N 1
ATOM 5851 C CA . ASN A 1 755 ? -31.387 -9.760 36.207 1.00 80.56 755 ASN A CA 1
ATOM 5852 C C . ASN A 1 755 ? -29.893 -9.428 36.436 1.00 80.56 755 ASN A C 1
ATOM 5854 O O . ASN A 1 755 ? -29.524 -8.962 37.517 1.00 80.56 755 ASN A O 1
ATOM 5858 N N . MET A 1 756 ? -29.012 -9.625 35.448 1.00 82.38 756 MET A N 1
ATOM 5859 C CA . MET A 1 756 ? -27.584 -9.317 35.611 1.00 82.38 756 MET A CA 1
ATOM 5860 C C . MET A 1 756 ? -27.253 -7.821 35.495 1.00 82.38 756 MET A C 1
ATOM 5862 O O . MET A 1 756 ? -26.174 -7.414 35.934 1.00 82.38 756 MET A O 1
ATOM 5866 N N . GLY A 1 757 ? -28.180 -6.997 35.006 1.00 87.50 757 GLY A N 1
ATOM 5867 C CA . GLY A 1 757 ? -28.059 -5.542 34.915 1.00 87.50 757 GLY A CA 1
ATOM 5868 C C . GLY A 1 757 ? -28.459 -5.040 33.531 1.00 87.50 757 GLY A C 1
ATOM 5869 O O . GLY A 1 757 ? -29.231 -5.689 32.832 1.00 87.50 757 GLY A O 1
ATOM 5870 N N . GLN A 1 758 ? -27.912 -3.890 33.145 1.00 94.12 758 GLN A N 1
ATOM 5871 C CA . GLN A 1 758 ? -28.054 -3.346 31.795 1.00 94.12 758 GLN A CA 1
ATOM 5872 C C . GLN A 1 758 ? -27.201 -4.154 30.809 1.00 94.12 758 GLN A C 1
ATOM 5874 O O . GLN A 1 758 ? -26.072 -4.537 31.141 1.00 94.12 758 GLN A O 1
ATOM 5879 N N . VAL A 1 759 ? -27.708 -4.370 29.595 1.00 95.94 759 VAL A N 1
ATOM 5880 C CA . VAL A 1 759 ? -26.947 -5.020 28.516 1.00 95.94 759 VAL A CA 1
ATOM 5881 C C . VAL A 1 759 ? -26.242 -3.953 27.678 1.00 95.94 759 VAL A C 1
ATOM 5883 O O . VAL A 1 759 ? -26.873 -2.999 27.217 1.00 95.94 759 VAL A O 1
ATOM 5886 N N . LEU A 1 760 ? -24.937 -4.122 27.457 1.00 97.25 760 LEU A N 1
ATOM 5887 C CA . LEU A 1 760 ? -24.184 -3.330 26.486 1.00 97.25 760 LEU A CA 1
ATOM 5888 C C . LEU A 1 760 ? -24.201 -4.042 25.133 1.00 97.25 760 LEU A C 1
ATOM 5890 O O . LEU A 1 760 ? -23.813 -5.206 25.036 1.00 97.25 760 LEU A O 1
ATOM 5894 N N . VAL A 1 761 ? -24.632 -3.335 24.094 1.00 96.19 761 VAL A N 1
ATOM 5895 C CA . VAL A 1 761 ? -24.683 -3.833 22.718 1.00 96.19 761 VAL A CA 1
ATOM 5896 C C . VAL A 1 761 ? -23.786 -2.961 21.851 1.00 96.19 761 VAL A C 1
ATOM 5898 O O . VAL A 1 761 ? -23.952 -1.740 21.796 1.00 96.19 761 VAL A O 1
ATOM 5901 N N . THR A 1 762 ? -22.833 -3.585 21.164 1.00 95.31 762 THR A N 1
ATOM 5902 C CA . THR A 1 762 ? -21.885 -2.884 20.296 1.00 95.31 762 THR A CA 1
ATOM 5903 C C . THR A 1 762 ? -21.693 -3.547 18.947 1.00 95.31 762 THR A C 1
ATOM 5905 O O . THR A 1 762 ? -21.830 -4.756 18.828 1.00 95.31 762 THR A O 1
ATOM 5908 N N . ALA A 1 763 ? -21.304 -2.758 17.951 1.00 90.75 763 ALA A N 1
ATOM 5909 C CA . ALA A 1 763 ? -20.752 -3.226 16.681 1.00 90.75 763 ALA A CA 1
ATOM 5910 C C . ALA A 1 763 ? -19.664 -2.235 16.216 1.00 90.75 763 ALA A C 1
ATOM 5912 O O . ALA A 1 763 ? -19.665 -1.086 16.667 1.00 90.75 763 ALA A O 1
ATOM 5913 N N . PRO A 1 764 ? -18.709 -2.613 15.351 1.00 86.25 764 PRO A N 1
ATOM 5914 C CA . PRO A 1 764 ? -17.681 -1.677 14.883 1.00 86.25 764 PRO A CA 1
ATOM 5915 C C . PRO A 1 764 ? -18.271 -0.563 13.997 1.00 86.25 764 PRO A C 1
ATOM 5917 O O . PRO A 1 764 ? -17.939 0.613 14.158 1.00 86.25 764 PRO A O 1
ATOM 5920 N N . SER A 1 765 ? -19.220 -0.890 13.109 1.00 82.38 765 SER A N 1
ATOM 5921 C CA . SER A 1 765 ? -19.867 0.098 12.235 1.00 82.38 765 SER A CA 1
ATOM 5922 C C . SER A 1 765 ? -21.128 0.706 12.865 1.00 82.38 765 SER A C 1
ATOM 5924 O O . SER A 1 765 ? -21.962 0.007 13.438 1.00 82.38 765 SER A O 1
ATOM 5926 N N . ASN A 1 766 ? -21.319 2.023 12.708 1.00 84.06 766 ASN A N 1
ATOM 5927 C CA . ASN A 1 766 ? -22.529 2.705 13.197 1.00 84.06 766 ASN A CA 1
ATOM 5928 C C . ASN A 1 766 ? -23.816 2.145 12.564 1.00 84.06 766 ASN A C 1
ATOM 5930 O O . ASN A 1 766 ? -24.840 2.113 13.230 1.00 84.06 766 ASN A O 1
ATOM 5934 N N . VAL A 1 767 ? -23.758 1.674 11.312 1.00 80.94 767 VAL A N 1
ATOM 5935 C CA . VAL A 1 767 ? -24.916 1.113 10.595 1.00 80.94 767 VAL A CA 1
ATOM 5936 C C . VAL A 1 767 ? -25.412 -0.170 11.266 1.00 80.94 767 VAL A C 1
ATOM 5938 O O . VAL A 1 767 ? -26.614 -0.320 11.457 1.00 80.94 767 VAL A O 1
ATOM 5941 N N . ALA A 1 768 ? -24.500 -1.063 11.668 1.00 81.56 768 ALA A N 1
ATOM 5942 C CA . ALA A 1 768 ? -24.862 -2.280 12.391 1.00 81.56 768 ALA A CA 1
ATOM 5943 C C . ALA A 1 768 ? -25.448 -1.957 13.778 1.00 81.56 768 ALA A C 1
ATOM 5945 O O . ALA A 1 768 ? -26.459 -2.540 14.167 1.00 81.56 768 ALA A O 1
ATOM 5946 N N . VAL A 1 769 ? -24.881 -0.969 14.489 1.00 89.56 769 VAL A N 1
ATOM 5947 C CA . VAL A 1 769 ? -25.453 -0.486 15.760 1.00 89.56 769 VAL A CA 1
ATOM 5948 C C . VAL A 1 769 ? -26.869 0.052 15.555 1.00 89.56 769 VAL A C 1
ATOM 5950 O O . VAL A 1 769 ? -27.751 -0.292 16.334 1.00 89.56 769 VAL A O 1
ATOM 5953 N N . ASP A 1 770 ? -27.113 0.863 14.524 1.00 88.38 770 ASP A N 1
ATOM 5954 C CA . ASP A 1 770 ? -28.419 1.488 14.269 1.00 88.38 770 ASP A CA 1
ATOM 5955 C C . ASP A 1 770 ? -29.479 0.431 13.900 1.00 88.38 770 ASP A C 1
ATOM 5957 O O . ASP A 1 770 ? -30.525 0.362 14.546 1.00 88.38 770 ASP A O 1
ATOM 5961 N N . GLN A 1 771 ? -29.165 -0.480 12.968 1.00 84.25 771 GLN A N 1
ATOM 5962 C CA . GLN A 1 771 ? -30.035 -1.610 12.597 1.00 84.25 771 GLN A CA 1
ATOM 5963 C C . GLN A 1 771 ? -30.378 -2.525 13.784 1.00 84.25 771 GLN A C 1
ATOM 5965 O O . GLN A 1 771 ? -31.472 -3.093 13.845 1.00 84.25 771 GLN A O 1
ATOM 5970 N N . LEU A 1 772 ? -29.436 -2.721 14.712 1.00 87.56 772 LEU A N 1
ATOM 5971 C CA . LEU A 1 772 ? -29.653 -3.540 15.900 1.00 87.56 772 LEU A CA 1
ATOM 5972 C C . LEU A 1 772 ? -30.429 -2.773 16.984 1.00 87.56 772 LEU A C 1
ATOM 5974 O O . LEU A 1 772 ? -31.319 -3.343 17.610 1.00 87.56 772 LEU A O 1
ATOM 5978 N N . THR A 1 773 ? -30.165 -1.474 17.145 1.00 92.50 773 THR A N 1
ATOM 5979 C CA . THR A 1 773 ? -30.918 -0.563 18.027 1.00 92.50 773 THR A CA 1
ATOM 5980 C C . THR A 1 773 ? -32.408 -0.596 17.674 1.00 92.50 773 THR A C 1
ATOM 5982 O O . THR A 1 773 ? -33.238 -0.814 18.554 1.00 92.50 773 THR A O 1
ATOM 5985 N N . GLU A 1 774 ? -32.740 -0.464 16.386 1.00 90.12 774 GLU A N 1
ATOM 5986 C CA . GLU A 1 774 ? -34.108 -0.511 15.852 1.00 90.12 774 GLU A CA 1
ATOM 5987 C C . GLU A 1 774 ? -34.818 -1.834 16.196 1.00 90.12 774 GLU A C 1
ATOM 5989 O O . GLU A 1 774 ? -35.908 -1.842 16.772 1.00 90.12 774 GLU A O 1
ATOM 5994 N N . LYS A 1 775 ? -34.158 -2.973 15.942 1.00 88.81 775 LYS A N 1
ATOM 5995 C CA . LYS A 1 775 ? -34.710 -4.312 16.222 1.00 88.81 775 LYS A CA 1
ATOM 5996 C C . LYS A 1 775 ? -34.846 -4.622 17.714 1.00 88.81 775 LYS A C 1
ATOM 5998 O O . LYS A 1 775 ? -35.726 -5.391 18.084 1.00 88.81 775 LYS A O 1
ATOM 6003 N N . ILE A 1 776 ? -34.000 -4.060 18.579 1.00 92.25 776 ILE A N 1
ATOM 6004 C CA . ILE A 1 776 ? -34.146 -4.216 20.035 1.00 92.25 776 ILE A CA 1
ATOM 6005 C C . ILE A 1 776 ? -35.273 -3.308 20.547 1.00 92.25 776 ILE A C 1
ATOM 6007 O O . ILE A 1 776 ? -36.079 -3.755 21.361 1.00 92.25 776 ILE A O 1
ATOM 6011 N N . ALA A 1 777 ? -35.394 -2.076 20.043 1.00 92.94 777 ALA A N 1
ATOM 6012 C CA . ALA A 1 777 ? -36.470 -1.156 20.421 1.00 92.94 777 ALA A CA 1
ATOM 6013 C C . ALA A 1 777 ? -37.863 -1.706 20.059 1.00 92.94 777 ALA A C 1
ATOM 6015 O O . ALA A 1 777 ? -38.792 -1.586 20.857 1.00 92.94 777 ALA A O 1
ATOM 6016 N N . ALA A 1 778 ? -37.985 -2.416 18.931 1.00 90.81 778 ALA A N 1
ATOM 6017 C CA . ALA A 1 778 ? -39.203 -3.135 18.542 1.00 90.81 778 ALA A CA 1
ATOM 6018 C C . ALA A 1 778 ? -39.698 -4.161 19.589 1.00 90.81 778 ALA A C 1
ATOM 6020 O O . ALA A 1 778 ? -40.884 -4.484 19.608 1.00 90.81 778 ALA A O 1
ATOM 6021 N N . THR A 1 779 ? -38.832 -4.631 20.500 1.00 92.12 779 THR A N 1
ATOM 6022 C CA . THR A 1 779 ? -39.216 -5.543 21.599 1.00 92.12 779 THR A CA 1
ATOM 6023 C C . THR A 1 779 ? -39.841 -4.853 22.818 1.00 92.12 779 THR A C 1
ATOM 6025 O O . THR A 1 779 ? -40.219 -5.523 23.781 1.00 92.12 779 THR A O 1
ATOM 6028 N N . GLY A 1 780 ? -39.948 -3.518 22.805 1.00 92.50 780 GLY A N 1
ATOM 6029 C CA . GLY A 1 780 ? -40.484 -2.716 23.911 1.00 92.50 780 GLY A CA 1
ATOM 6030 C C . GLY A 1 780 ? -39.490 -2.426 25.044 1.00 92.50 780 GLY A C 1
ATOM 6031 O O . GLY A 1 780 ? -39.885 -1.884 26.075 1.00 92.50 780 GLY A O 1
ATOM 6032 N N . LEU A 1 781 ? -38.208 -2.771 24.877 1.00 94.31 781 LEU A N 1
ATOM 6033 C CA . LEU A 1 781 ? -37.142 -2.419 25.822 1.00 94.31 781 LEU A CA 1
ATOM 6034 C C . LEU A 1 781 ? -36.766 -0.932 25.740 1.00 94.31 781 LEU A C 1
ATOM 6036 O O . LEU A 1 781 ? -36.805 -0.321 24.672 1.00 94.31 781 LEU A O 1
ATOM 6040 N N . ARG A 1 782 ? -36.307 -0.356 26.858 1.00 95.56 782 ARG A N 1
ATOM 6041 C CA . ARG A 1 782 ? -35.795 1.022 26.905 1.00 95.56 782 ARG A CA 1
ATOM 6042 C C . ARG A 1 782 ? -34.363 1.054 26.373 1.00 95.56 782 ARG A C 1
ATOM 6044 O O . ARG A 1 782 ? -33.401 0.890 27.128 1.00 95.56 782 ARG A O 1
ATOM 6051 N N . VAL A 1 783 ? -34.234 1.226 25.061 1.00 96.69 783 VAL A N 1
ATOM 6052 C CA . VAL A 1 783 ? -32.945 1.306 24.360 1.00 96.69 783 VAL A CA 1
ATOM 6053 C C . VAL A 1 783 ? -32.447 2.750 24.309 1.00 96.69 783 VAL A C 1
ATOM 6055 O O . VAL A 1 783 ? -33.209 3.656 23.986 1.00 96.69 783 VAL A O 1
ATOM 6058 N N . VAL A 1 784 ? -31.156 2.961 24.582 1.00 97.81 784 VAL A N 1
ATOM 6059 C CA . VAL A 1 784 ? -30.483 4.260 24.411 1.00 97.81 784 VAL A CA 1
ATOM 6060 C C . VAL A 1 784 ? -29.318 4.118 23.437 1.00 97.81 784 VAL A C 1
ATOM 6062 O O . VAL A 1 784 ? -28.380 3.354 23.676 1.00 97.81 784 VAL A O 1
ATOM 6065 N N . ARG A 1 785 ? -29.344 4.895 22.352 1.00 96.38 785 ARG A N 1
ATOM 6066 C CA . ARG A 1 785 ? -28.281 4.967 21.347 1.00 96.38 785 ARG A CA 1
ATOM 6067 C C . ARG A 1 785 ? -27.272 6.054 21.718 1.00 96.38 785 ARG A C 1
ATOM 6069 O O . ARG A 1 785 ? -27.571 7.249 21.712 1.00 96.38 785 ARG A O 1
ATOM 6076 N N . LEU A 1 786 ? -26.042 5.654 22.028 1.00 95.75 786 LEU A N 1
ATOM 6077 C CA . LEU A 1 786 ? -24.944 6.572 22.330 1.00 95.75 786 LEU A CA 1
ATOM 6078 C C . LEU A 1 786 ? -24.085 6.800 21.077 1.00 95.75 786 LEU A C 1
ATOM 6080 O O . LEU A 1 786 ? -23.344 5.916 20.643 1.00 95.75 786 LEU A O 1
ATOM 6084 N N . ALA A 1 787 ? -24.194 7.995 20.498 1.00 90.12 787 ALA A N 1
ATOM 6085 C CA . ALA A 1 787 ? -23.390 8.454 19.366 1.00 90.12 787 ALA A CA 1
ATOM 6086 C C . ALA A 1 787 ? -22.147 9.255 19.814 1.00 90.12 787 ALA A C 1
ATOM 6088 O O . ALA A 1 787 ? -22.088 9.794 20.927 1.00 90.12 787 ALA A O 1
ATOM 6089 N N . SER A 1 788 ? -21.147 9.363 18.932 1.00 85.25 788 SER A N 1
ATOM 6090 C CA . SER A 1 788 ? -20.041 10.314 19.097 1.00 85.25 788 SER A CA 1
ATOM 6091 C C . SER A 1 788 ? -20.540 11.747 18.903 1.00 85.25 788 SER A C 1
ATOM 6093 O O . SER A 1 788 ? -21.437 11.983 18.102 1.00 85.25 788 SER A O 1
ATOM 6095 N N . LYS A 1 789 ? -19.916 12.725 19.574 1.00 79.38 789 LYS A N 1
ATOM 6096 C CA . LYS A 1 789 ? -20.328 14.143 19.491 1.00 79.38 789 LYS A CA 1
ATOM 6097 C C . LYS A 1 789 ? -20.309 14.714 18.068 1.00 79.38 789 LYS A C 1
ATOM 6099 O O . LYS A 1 789 ? -21.153 15.530 17.736 1.00 79.38 789 LYS A O 1
ATOM 6104 N N . THR A 1 790 ? -19.398 14.237 17.219 1.00 71.62 790 THR A N 1
ATOM 6105 C CA . THR A 1 790 ? -19.335 14.580 15.786 1.00 71.62 790 THR A CA 1
ATOM 6106 C C . THR A 1 790 ? -20.530 14.069 14.977 1.00 71.62 790 THR A C 1
ATOM 6108 O O . THR A 1 790 ? -20.814 14.611 13.922 1.00 71.62 790 THR A O 1
ATOM 6111 N N . ARG A 1 791 ? -21.244 13.047 15.468 1.00 72.69 791 ARG A N 1
ATOM 6112 C CA . ARG A 1 791 ? -22.452 12.482 14.849 1.00 72.69 791 ARG A CA 1
ATOM 6113 C C . ARG A 1 791 ? -23.751 12.942 15.519 1.00 72.69 791 ARG A C 1
ATOM 6115 O O . ARG A 1 791 ? -24.810 12.485 15.118 1.00 72.69 791 ARG A O 1
ATOM 6122 N N . GLU A 1 792 ? -23.697 13.866 16.485 1.00 78.44 792 GLU A N 1
ATOM 6123 C CA . GLU A 1 792 ? -24.895 14.517 17.063 1.00 78.44 792 GLU A CA 1
ATOM 6124 C C . GLU A 1 792 ? -25.572 15.491 16.055 1.00 78.44 792 GLU A C 1
ATOM 6126 O O . GLU A 1 792 ? -26.570 16.120 16.387 1.00 78.44 792 GLU A O 1
ATOM 6131 N N . ALA A 1 793 ? -25.040 15.604 14.826 1.00 64.75 793 ALA A N 1
ATOM 6132 C CA . ALA A 1 793 ? -25.604 16.345 13.689 1.00 64.75 793 ALA A CA 1
ATOM 6133 C C . ALA A 1 793 ? -25.901 15.461 12.450 1.00 64.75 793 ALA A C 1
ATOM 6135 O O . ALA A 1 793 ? -26.281 15.980 11.403 1.00 64.75 793 ALA A O 1
ATOM 6136 N N . THR A 1 794 ? -25.708 14.137 12.531 1.00 65.62 794 THR A N 1
ATOM 6137 C CA . THR A 1 794 ? -25.973 13.199 11.424 1.00 65.62 794 THR A CA 1
ATOM 6138 C C . THR A 1 794 ? -27.269 12.443 11.690 1.00 65.62 794 THR A C 1
ATOM 6140 O O . THR A 1 794 ? -27.353 11.769 12.714 1.00 65.62 794 THR A O 1
ATOM 6143 N N . SER A 1 795 ? -28.233 12.489 10.769 1.00 68.75 795 SER A N 1
ATOM 6144 C CA . SER A 1 795 ? -29.505 11.780 10.934 1.00 68.75 795 SER A CA 1
ATOM 6145 C C . SER A 1 795 ? -29.407 10.259 10.728 1.00 68.75 795 SER A C 1
ATOM 6147 O O . SER A 1 795 ? -28.532 9.751 10.017 1.00 68.75 795 SER A O 1
ATOM 6149 N N . SER A 1 796 ? -30.318 9.523 11.367 1.00 74.75 796 SER A N 1
ATOM 6150 C CA . SER A 1 796 ? -30.453 8.060 11.336 1.00 74.75 796 SER A CA 1
ATOM 6151 C C . SER A 1 796 ? -31.895 7.621 11.651 1.00 74.75 796 SER A C 1
ATOM 6153 O O . SER A 1 796 ? -32.662 8.356 12.273 1.00 74.75 796 SER A O 1
ATOM 6155 N N . SER A 1 797 ? -32.281 6.390 11.285 1.00 78.31 797 SER A N 1
ATOM 6156 C CA . SER A 1 797 ? -33.616 5.836 11.606 1.00 78.31 797 SER A CA 1
ATOM 6157 C C . SER A 1 797 ? -33.898 5.792 13.116 1.00 78.31 797 SER A C 1
ATOM 6159 O O . SER A 1 797 ? -35.051 5.847 13.546 1.00 78.31 797 SER A O 1
ATOM 6161 N N . VAL A 1 798 ? -32.841 5.752 13.932 1.00 88.25 798 VAL A N 1
ATOM 6162 C CA . VAL A 1 798 ? -32.896 5.639 15.396 1.00 88.25 798 VAL A CA 1
ATOM 6163 C C . VAL A 1 798 ? -32.622 6.951 16.145 1.00 88.25 798 VAL A C 1
ATOM 6165 O O . VAL A 1 798 ? -32.373 6.915 17.348 1.00 88.25 798 VAL A O 1
ATOM 6168 N N . ASP A 1 799 ? -32.701 8.117 15.491 1.00 88.50 799 ASP A N 1
ATOM 6169 C CA . ASP A 1 799 ? -32.442 9.421 16.137 1.00 88.50 799 ASP A CA 1
ATOM 6170 C C . ASP A 1 799 ? -33.320 9.680 17.369 1.00 88.50 799 ASP A C 1
ATOM 6172 O O . ASP A 1 799 ? -32.860 10.227 18.369 1.00 88.50 799 ASP A O 1
ATOM 6176 N N . HIS A 1 800 ? -34.566 9.207 17.353 1.00 91.69 800 HIS A N 1
ATOM 6177 C CA . HIS A 1 800 ? -35.486 9.293 18.489 1.00 91.69 800 HIS A CA 1
ATOM 6178 C C . HIS A 1 800 ? -35.020 8.499 19.734 1.00 91.69 800 HIS A C 1
ATOM 6180 O O . HIS A 1 800 ? -35.498 8.754 20.837 1.00 91.69 800 HIS A O 1
ATOM 6186 N N . LEU A 1 801 ? -34.063 7.576 19.572 1.00 94.25 801 LEU A N 1
ATOM 6187 C CA . LEU A 1 801 ? -33.404 6.805 20.636 1.00 94.25 801 LEU A CA 1
ATOM 6188 C C . LEU A 1 801 ? -32.002 7.346 20.968 1.00 94.25 801 LEU A C 1
ATOM 6190 O O . LEU A 1 801 ? -31.336 6.836 21.873 1.00 94.25 801 LEU A O 1
ATOM 6194 N N . CYS A 1 802 ? -31.510 8.353 20.240 1.00 94.56 802 CYS A N 1
ATOM 6195 C CA . CYS A 1 802 ? -30.186 8.923 20.461 1.00 94.56 802 CYS A CA 1
ATOM 6196 C C . CYS A 1 802 ? -30.150 9.772 21.738 1.00 94.56 802 CYS A C 1
ATOM 6198 O O . CYS A 1 802 ? -30.933 10.705 21.908 1.00 94.56 802 CYS A O 1
ATOM 6200 N N . LEU A 1 803 ? -29.164 9.525 22.610 1.00 94.62 803 LEU A N 1
ATOM 6201 C CA . LEU A 1 803 ? -29.034 10.199 23.913 1.00 94.62 803 LEU A CA 1
ATOM 6202 C C . LEU A 1 803 ? -29.071 11.737 23.814 1.00 94.62 803 LEU A C 1
ATOM 6204 O O . LEU A 1 803 ? -29.607 12.405 24.698 1.00 94.62 803 LEU A O 1
ATOM 6208 N N . HIS A 1 804 ? -28.513 12.305 22.741 1.00 89.69 804 HIS A N 1
ATOM 6209 C CA . HIS A 1 804 ? -28.472 13.752 22.519 1.00 89.69 804 HIS A CA 1
ATOM 6210 C C . HIS A 1 804 ? -29.837 14.353 22.125 1.00 89.69 804 HIS A C 1
ATOM 6212 O O . HIS A 1 804 ? -30.060 15.529 22.400 1.00 89.69 804 HIS A O 1
ATOM 6218 N N . ILE A 1 805 ? -30.754 13.553 21.565 1.00 91.25 805 ILE A N 1
ATOM 6219 C CA . ILE A 1 805 ? -32.155 13.918 21.289 1.00 91.25 805 ILE A CA 1
ATOM 6220 C C . ILE A 1 805 ? -33.029 13.681 22.528 1.00 91.25 805 ILE A C 1
ATOM 6222 O O . ILE A 1 805 ? -33.857 14.518 22.877 1.00 91.25 805 ILE A O 1
ATOM 6226 N N . MET A 1 806 ? -32.796 12.585 23.258 1.00 92.56 806 MET A N 1
ATOM 6227 C CA . MET A 1 806 ? -33.513 12.281 24.505 1.00 92.56 806 MET A CA 1
ATOM 6228 C C . MET A 1 806 ? -33.211 13.289 25.632 1.00 92.56 806 MET A C 1
ATOM 6230 O O . MET A 1 806 ? -34.069 13.557 26.469 1.00 92.56 806 MET A O 1
ATOM 6234 N N . THR A 1 807 ? -32.000 13.861 25.671 1.00 91.44 807 THR A N 1
ATOM 6235 C CA . THR A 1 807 ? -31.569 14.748 26.769 1.00 91.44 807 THR A CA 1
ATOM 6236 C C . THR A 1 807 ? -32.388 16.049 26.868 1.00 91.44 807 THR A C 1
ATOM 6238 O O . THR A 1 807 ? -32.915 16.296 27.952 1.00 91.44 807 THR A O 1
ATOM 6241 N N . PRO A 1 808 ? -32.583 16.859 25.805 1.00 87.06 808 PRO A N 1
ATOM 6242 C CA . PRO A 1 808 ? -33.469 18.034 25.846 1.00 87.06 808 PRO A CA 1
ATOM 6243 C C . PRO A 1 808 ? -34.914 17.714 26.260 1.00 87.06 808 PRO A C 1
ATOM 6245 O O . PRO A 1 808 ? -35.542 18.474 27.000 1.00 87.06 808 PRO A O 1
ATOM 6248 N N . LEU A 1 809 ? -35.430 16.555 25.837 1.00 87.62 809 LEU A N 1
ATOM 6249 C CA . LEU A 1 809 ? -36.787 16.105 26.163 1.00 87.62 809 LEU A CA 1
ATOM 6250 C C . LEU A 1 809 ? -36.960 15.770 27.658 1.00 87.62 809 LEU A C 1
ATOM 6252 O O . LEU A 1 809 ? -38.065 15.887 28.181 1.00 87.62 809 LEU A O 1
ATOM 6256 N N . ALA A 1 810 ? -35.882 15.394 28.356 1.00 87.94 810 ALA A N 1
ATOM 6257 C CA . ALA A 1 810 ? -35.906 15.006 29.771 1.00 87.94 810 ALA A CA 1
ATOM 6258 C C . ALA A 1 810 ? -35.319 16.054 30.742 1.00 87.94 810 ALA A C 1
ATOM 6260 O O . ALA A 1 810 ? -35.607 16.013 31.936 1.00 87.94 810 ALA A O 1
ATOM 6261 N N . ALA A 1 811 ? -34.483 16.986 30.273 1.00 83.62 811 ALA A N 1
ATOM 6262 C CA . ALA A 1 811 ? -33.715 17.887 31.143 1.00 83.62 811 ALA A CA 1
ATOM 6263 C C . ALA A 1 811 ? -34.519 19.076 31.717 1.00 83.62 811 ALA A C 1
ATOM 6265 O O . ALA A 1 811 ? -34.056 19.741 32.650 1.00 83.62 811 ALA A O 1
ATOM 6266 N N . GLY A 1 812 ? -35.723 19.318 31.189 1.00 88.06 812 GLY A N 1
ATOM 6267 C CA . GLY A 1 812 ? -36.690 20.295 31.692 1.00 88.06 812 GLY A CA 1
ATOM 6268 C C . GLY A 1 812 ? -36.407 21.758 31.329 1.00 88.06 812 GLY A C 1
ATOM 6269 O O . GLY A 1 812 ? -35.372 22.112 30.762 1.00 88.06 812 GLY A O 1
ATOM 6270 N N . ASP A 1 813 ? -37.356 22.626 31.688 1.00 87.12 813 ASP A N 1
ATOM 6271 C CA . ASP A 1 813 ? -37.414 24.054 31.346 1.00 87.12 813 ASP A CA 1
ATOM 6272 C C . ASP A 1 813 ? -36.099 24.824 31.460 1.00 87.12 813 ASP A C 1
ATOM 6274 O O . ASP A 1 813 ? -35.799 25.650 30.605 1.00 87.12 813 ASP A O 1
ATOM 6278 N N . GLU A 1 814 ? -35.338 24.625 32.538 1.00 87.56 814 GLU A N 1
ATOM 6279 C CA . GLU A 1 814 ? -34.115 25.396 32.769 1.00 87.56 814 GLU A CA 1
ATOM 6280 C C . GLU A 1 814 ? -33.002 25.006 31.791 1.00 87.56 814 GLU A C 1
ATOM 6282 O O . GLU A 1 814 ? -32.286 25.875 31.293 1.00 87.56 814 GLU A O 1
ATOM 6287 N N . PHE A 1 815 ? -32.890 23.717 31.461 1.00 91.12 815 PHE A N 1
ATOM 6288 C CA . PHE A 1 815 ? -31.978 23.267 30.417 1.00 91.12 815 PHE A CA 1
ATOM 6289 C C . PHE A 1 815 ? -32.438 23.757 29.044 1.00 91.12 815 PHE A C 1
ATOM 6291 O O . PHE A 1 815 ? -31.626 24.287 28.293 1.00 91.12 815 PHE A O 1
ATOM 6298 N N . ASN A 1 816 ? -33.737 23.667 28.750 1.00 87.50 816 ASN A N 1
ATOM 6299 C CA . ASN A 1 816 ? -34.283 24.079 27.458 1.00 87.50 816 ASN A CA 1
ATOM 6300 C C . ASN A 1 816 ? -34.185 25.600 27.243 1.00 87.50 816 ASN A C 1
ATOM 6302 O O . ASN A 1 816 ? -33.811 26.027 26.157 1.00 87.50 816 ASN A O 1
ATOM 6306 N N . LYS A 1 817 ? -34.368 26.425 28.283 1.00 87.56 817 LYS A N 1
ATOM 6307 C CA . LYS A 1 817 ? -34.090 27.877 28.241 1.00 87.56 817 LYS A CA 1
ATOM 6308 C C . LYS A 1 817 ? -32.614 28.168 27.961 1.00 87.56 817 LYS A C 1
ATOM 6310 O O . LYS A 1 817 ? -32.310 29.009 27.120 1.00 87.56 817 LYS A O 1
ATOM 6315 N N . LEU A 1 818 ? -31.695 27.450 28.613 1.00 86.31 818 LEU A N 1
ATOM 6316 C CA . LEU A 1 818 ? -30.259 27.562 28.338 1.00 86.31 818 LEU A CA 1
ATOM 6317 C C . LEU A 1 818 ? -29.881 27.042 26.940 1.00 86.31 818 LEU A C 1
ATOM 6319 O O . LEU A 1 818 ? -28.950 27.568 26.339 1.00 86.31 818 LEU A O 1
ATOM 6323 N N . GLN A 1 819 ? -30.590 26.047 26.401 1.00 84.00 819 GLN A N 1
ATOM 6324 C CA . GLN A 1 819 ? -30.359 25.544 25.048 1.00 84.00 819 GLN A CA 1
ATOM 6325 C C . GLN A 1 819 ? -30.895 26.502 23.977 1.00 84.00 819 GLN A C 1
ATOM 6327 O O . GLN A 1 819 ? -30.168 26.771 23.027 1.00 84.00 819 GLN A O 1
ATOM 6332 N N . CYS A 1 820 ? -32.095 27.072 24.141 1.00 83.25 820 CYS A N 1
ATOM 6333 C CA . CYS A 1 820 ? -32.602 28.120 23.248 1.00 83.25 820 CYS A CA 1
ATOM 6334 C C . CYS A 1 820 ? -31.668 29.332 23.252 1.00 83.25 820 CYS A C 1
ATOM 6336 O O . CYS A 1 820 ? -31.172 29.702 22.194 1.00 83.25 820 CYS A O 1
ATOM 6338 N N . LEU A 1 821 ? -31.294 29.846 24.432 1.00 80.50 821 LEU A N 1
ATOM 6339 C CA . LEU A 1 821 ? -30.336 30.950 24.555 1.00 80.50 821 LEU A CA 1
ATOM 6340 C C . LEU A 1 821 ? -28.997 30.633 23.865 1.00 80.50 821 LEU A C 1
ATOM 6342 O O . LEU A 1 821 ? -28.435 31.479 23.177 1.00 80.50 821 LEU A O 1
ATOM 6346 N N . LYS A 1 822 ? -28.497 29.397 23.994 1.00 76.62 822 LYS A N 1
ATOM 6347 C CA . LYS A 1 822 ? -27.276 28.948 23.310 1.00 76.62 822 LYS A CA 1
ATOM 6348 C C . LYS A 1 822 ? -27.447 28.822 21.790 1.00 76.62 822 LYS A C 1
ATOM 6350 O O . LYS A 1 822 ? -26.478 29.025 21.069 1.00 76.62 822 LYS A O 1
ATOM 6355 N N . ASN A 1 823 ? -28.631 28.473 21.299 1.00 74.94 823 ASN A N 1
ATOM 6356 C CA . ASN A 1 823 ? -28.913 28.378 19.866 1.00 74.94 823 ASN A CA 1
ATOM 6357 C C . ASN A 1 823 ? -29.105 29.773 19.239 1.00 74.94 823 ASN A C 1
ATOM 6359 O O . ASN A 1 823 ? -28.631 30.010 18.134 1.00 74.94 823 ASN A O 1
ATOM 6363 N N . GLU A 1 824 ? -29.748 30.694 19.961 1.00 73.75 824 GLU A N 1
ATOM 6364 C CA . GLU A 1 824 ? -30.001 32.085 19.559 1.00 73.75 824 GLU A CA 1
ATOM 6365 C C . GLU A 1 824 ? -28.725 32.942 19.588 1.00 73.75 824 GLU A C 1
ATOM 6367 O O . GLU A 1 824 ? -28.439 33.668 18.640 1.00 73.75 824 GLU A O 1
ATOM 6372 N N . VAL A 1 825 ? -27.935 32.845 20.664 1.00 71.06 825 VAL A N 1
ATOM 6373 C CA . VAL A 1 825 ? -26.727 33.664 20.895 1.00 71.06 825 VAL A CA 1
ATOM 6374 C C . VAL A 1 825 ? -25.445 32.936 20.454 1.00 71.06 825 VAL A C 1
ATOM 6376 O O . VAL A 1 825 ? -24.371 33.525 20.389 1.00 71.06 825 VAL A O 1
ATOM 6379 N N . GLY A 1 826 ? -25.519 31.634 20.163 1.00 56.12 826 GLY A N 1
ATOM 6380 C CA . GLY A 1 826 ? -24.380 30.766 19.829 1.00 56.12 826 GLY A CA 1
ATOM 6381 C C . GLY A 1 826 ? -23.507 30.368 21.023 1.00 56.12 826 GLY A C 1
ATOM 6382 O O . GLY A 1 826 ? -22.869 29.306 20.996 1.00 56.12 826 GLY A O 1
ATOM 6383 N N . GLU A 1 827 ? -23.463 31.200 22.067 1.00 66.56 827 GLU A N 1
ATOM 6384 C CA . GLU A 1 827 ? -22.638 31.034 23.266 1.00 66.56 827 GLU A CA 1
ATOM 6385 C C . GLU A 1 827 ? -23.403 31.362 24.547 1.00 66.56 827 GLU A C 1
ATOM 6387 O O . GLU A 1 827 ? -24.368 32.120 24.561 1.00 66.56 827 GLU A O 1
ATOM 6392 N N . LEU A 1 828 ? -22.945 30.761 25.644 1.00 74.25 828 LEU A N 1
ATOM 6393 C CA . LEU A 1 828 ? -23.429 31.013 26.995 1.00 74.25 828 LEU A CA 1
ATOM 6394 C C . LEU A 1 828 ? -22.315 31.672 27.807 1.00 74.25 828 LEU A C 1
ATOM 6396 O O . LEU A 1 828 ? -21.134 31.394 27.584 1.00 74.25 828 LEU A O 1
ATOM 6400 N N . THR A 1 829 ? -22.680 32.493 28.795 1.00 78.81 829 THR A N 1
ATOM 6401 C CA . THR A 1 829 ? -21.700 33.036 29.752 1.00 78.81 829 THR A CA 1
ATOM 6402 C C . THR A 1 829 ? -20.967 31.893 30.461 1.00 78.81 829 THR A C 1
ATOM 6404 O O . THR A 1 829 ? -21.500 30.791 30.572 1.00 78.81 829 THR A O 1
ATOM 6407 N N . GLU A 1 830 ? -19.776 32.126 31.022 1.00 75.38 830 GLU A N 1
ATOM 6408 C CA . GLU A 1 830 ? -19.070 31.078 31.782 1.00 75.38 830 GLU A CA 1
ATOM 6409 C C . GLU A 1 830 ? -19.941 30.418 32.866 1.00 75.38 830 GLU A C 1
ATOM 6411 O O . GLU A 1 830 ? -19.833 29.213 33.099 1.00 75.38 830 GLU A O 1
ATOM 6416 N N . ARG A 1 831 ? -20.807 31.199 33.524 1.00 82.56 831 ARG A N 1
ATOM 6417 C CA . ARG A 1 831 ? -21.735 30.720 34.555 1.00 82.56 831 ARG A CA 1
ATOM 6418 C C . ARG A 1 831 ? -22.796 29.804 33.953 1.00 82.56 831 ARG A C 1
ATOM 6420 O O . ARG A 1 831 ? -23.031 28.711 34.470 1.00 82.56 831 ARG A O 1
ATOM 6427 N N . ASP A 1 832 ? -23.400 30.240 32.857 1.00 83.12 832 ASP A N 1
ATOM 6428 C CA . ASP A 1 832 ? -24.521 29.556 32.218 1.00 83.12 832 ASP A CA 1
ATOM 6429 C C . ASP A 1 832 ? -24.054 28.333 31.425 1.00 83.12 832 ASP A C 1
ATOM 6431 O O . ASP A 1 832 ? -24.707 27.299 31.472 1.00 83.12 832 ASP A O 1
ATOM 6435 N N . GLN A 1 833 ? -22.864 28.379 30.823 1.00 80.00 833 GLN A N 1
ATOM 6436 C CA . GLN A 1 833 ? -22.189 27.234 30.212 1.00 80.00 833 GLN A CA 1
ATOM 6437 C C . GLN A 1 833 ? -21.849 26.164 31.261 1.00 80.00 833 GLN A C 1
ATOM 6439 O O . GLN A 1 833 ? -22.129 24.983 31.050 1.00 80.00 833 GLN A O 1
ATOM 6444 N N . LYS A 1 834 ? -21.299 26.554 32.425 1.00 85.12 834 LYS A N 1
ATOM 6445 C CA . LYS A 1 834 ? -21.056 25.627 33.549 1.00 85.12 834 LYS A CA 1
ATOM 6446 C C . LYS A 1 834 ? -22.366 24.998 34.041 1.00 85.12 834 LYS A C 1
ATOM 6448 O O . LYS A 1 834 ? -22.406 23.791 34.277 1.00 85.12 834 LYS A O 1
ATOM 6453 N N . LYS A 1 835 ? -23.446 25.783 34.138 1.00 89.38 835 LYS A N 1
ATOM 6454 C CA . LYS A 1 835 ? -24.774 25.305 34.551 1.00 89.38 835 LYS A CA 1
ATOM 6455 C C . LYS A 1 835 ? -25.415 24.374 33.513 1.00 89.38 835 LYS A C 1
ATOM 6457 O O . LYS A 1 835 ? -25.850 23.284 33.873 1.00 89.38 835 LYS A O 1
ATOM 6462 N N . TYR A 1 836 ? -25.390 24.750 32.236 1.00 86.88 836 TYR A N 1
ATOM 6463 C CA . TYR A 1 836 ? -25.856 23.953 31.100 1.00 86.88 836 TYR A CA 1
ATOM 6464 C C . TYR A 1 836 ? -25.149 22.597 31.049 1.00 86.88 836 TYR A C 1
ATOM 6466 O O . TYR A 1 836 ? -25.814 21.568 30.986 1.00 86.88 836 TYR A O 1
ATOM 6474 N N . MET A 1 837 ? -23.814 22.561 31.158 1.00 86.75 837 MET A N 1
ATOM 6475 C CA . MET A 1 837 ? -23.076 21.293 31.167 1.00 86.75 837 MET A CA 1
ATOM 6476 C C . MET A 1 837 ? -23.354 20.451 32.420 1.00 86.75 837 MET A C 1
ATOM 6478 O O . MET A 1 837 ? -23.426 19.231 32.311 1.00 86.75 837 MET A O 1
ATOM 6482 N N . ALA A 1 838 ? -23.564 21.060 33.592 1.00 90.44 838 ALA A N 1
ATOM 6483 C CA . ALA A 1 838 ? -23.958 20.323 34.795 1.00 90.44 838 ALA A CA 1
ATOM 6484 C C . ALA A 1 838 ? -25.352 19.681 34.655 1.00 90.44 838 ALA A C 1
ATOM 6486 O O . ALA A 1 838 ? -25.513 18.503 34.976 1.00 90.44 838 ALA A O 1
ATOM 6487 N N . LEU A 1 839 ? -26.333 20.423 34.126 1.00 92.00 839 LEU A N 1
ATOM 6488 C CA . LEU A 1 839 ? -27.674 19.912 33.819 1.00 92.00 839 LEU A CA 1
ATOM 6489 C C . LEU A 1 839 ? -27.615 18.800 32.760 1.00 92.00 839 LEU A C 1
ATOM 6491 O O . LEU A 1 839 ? -28.167 17.726 32.985 1.00 92.00 839 LEU A O 1
ATOM 6495 N N . ARG A 1 840 ? -26.868 19.008 31.664 1.00 91.12 840 ARG A N 1
ATOM 6496 C CA . ARG A 1 840 ? -26.701 18.013 30.592 1.00 91.12 840 ARG A CA 1
ATOM 6497 C C . ARG A 1 840 ? -26.092 16.718 31.115 1.00 91.12 840 ARG A C 1
ATOM 6499 O O . ARG A 1 840 ? -26.676 15.662 30.934 1.00 91.12 840 ARG A O 1
ATOM 6506 N N . ASN A 1 841 ? -24.956 16.799 31.809 1.00 90.94 841 ASN A N 1
ATOM 6507 C CA . ASN A 1 841 ? -24.249 15.625 32.326 1.00 90.94 841 ASN A CA 1
ATOM 6508 C C . ASN A 1 841 ? -25.078 14.869 33.383 1.00 90.94 841 ASN A C 1
ATOM 6510 O O . ASN A 1 841 ? -24.939 13.653 33.517 1.00 90.94 841 ASN A O 1
ATOM 6514 N N . ARG A 1 842 ? -25.933 15.574 34.141 1.00 93.38 842 ARG A N 1
ATOM 6515 C CA . ARG A 1 842 ? -26.890 14.957 35.067 1.00 93.38 842 ARG A CA 1
ATOM 6516 C C . ARG A 1 842 ? -27.944 14.156 34.298 1.00 93.38 842 ARG A C 1
ATOM 6518 O O . ARG A 1 842 ? -28.080 12.963 34.555 1.00 93.38 842 ARG A O 1
ATOM 6525 N N . THR A 1 843 ? -28.629 14.784 33.343 1.00 94.06 843 THR A N 1
ATOM 6526 C CA . THR A 1 843 ? -29.721 14.152 32.589 1.00 94.06 843 THR A CA 1
ATOM 6527 C C . THR A 1 843 ? -29.225 13.052 31.647 1.00 94.06 843 THR A C 1
ATOM 6529 O O . THR A 1 843 ? -29.833 11.988 31.598 1.00 94.06 843 THR A O 1
ATOM 6532 N N . GLU A 1 844 ? -28.081 13.238 30.976 1.00 94.44 844 GLU A N 1
ATOM 6533 C CA . GLU A 1 844 ? -27.413 12.187 30.191 1.00 94.44 844 GLU A CA 1
ATOM 6534 C C . GLU A 1 844 ? -27.194 10.925 31.042 1.00 94.44 844 GLU A C 1
ATOM 6536 O O . GLU A 1 844 ? -27.497 9.814 30.609 1.00 94.44 844 GLU A O 1
ATOM 6541 N N . ARG A 1 845 ? -26.702 11.095 32.277 1.00 94.56 845 ARG A N 1
ATOM 6542 C CA . ARG A 1 845 ? -26.477 9.995 33.222 1.00 94.56 845 ARG A CA 1
ATOM 6543 C C . ARG A 1 845 ? -27.787 9.368 33.699 1.00 94.56 845 ARG A C 1
ATOM 6545 O O . ARG A 1 845 ? -27.839 8.151 33.808 1.00 94.56 845 ARG A O 1
ATOM 6552 N N . GLU A 1 846 ? -28.819 10.159 33.979 1.00 95.00 846 GLU A N 1
ATOM 6553 C CA . GLU A 1 846 ? -30.132 9.661 34.421 1.00 95.00 846 GLU A CA 1
ATOM 6554 C C . GLU A 1 846 ? -30.814 8.819 33.328 1.00 95.00 846 GLU A C 1
ATOM 6556 O O . GLU A 1 846 ? -31.278 7.718 33.615 1.00 95.00 846 GLU A O 1
ATOM 6561 N N . ILE A 1 847 ? -30.766 9.258 32.063 1.00 96.12 847 ILE A N 1
ATOM 6562 C CA . ILE A 1 847 ? -31.231 8.473 30.905 1.00 96.12 847 ILE A CA 1
ATOM 6563 C C . ILE A 1 847 ? -30.411 7.182 30.760 1.00 96.12 847 ILE A C 1
ATOM 6565 O O . ILE A 1 847 ? -30.980 6.097 30.648 1.00 96.12 847 ILE A O 1
ATOM 6569 N N . LEU A 1 848 ? -29.076 7.275 30.810 1.00 96.06 848 LEU A N 1
ATOM 6570 C CA . LEU A 1 848 ? -28.197 6.106 30.708 1.00 96.06 848 LEU A CA 1
ATOM 6571 C C . LEU A 1 848 ? -28.383 5.119 31.872 1.00 96.06 848 LEU A C 1
ATOM 6573 O O . LEU A 1 848 ? -28.256 3.922 31.655 1.00 96.06 848 LEU A O 1
ATOM 6577 N N . GLN A 1 849 ? -28.712 5.573 33.084 1.00 94.81 849 GLN A N 1
ATOM 6578 C CA . GLN A 1 849 ? -29.024 4.707 34.233 1.00 94.81 849 GLN A CA 1
ATOM 6579 C C . GLN A 1 849 ? -30.427 4.085 34.156 1.00 94.81 849 GLN A C 1
ATOM 6581 O O . GLN A 1 849 ? -30.654 3.030 34.745 1.00 94.81 849 GLN A O 1
ATOM 6586 N N . ALA A 1 850 ? -31.360 4.714 33.437 1.00 94.81 850 ALA A N 1
ATOM 6587 C CA . ALA A 1 850 ? -32.719 4.214 33.238 1.00 94.81 850 ALA A CA 1
ATOM 6588 C C . ALA A 1 850 ? -32.862 3.239 32.052 1.00 94.81 850 ALA A C 1
ATOM 6590 O O . ALA A 1 850 ? -33.908 2.605 31.928 1.00 94.81 850 ALA A O 1
ATOM 6591 N N . ALA A 1 851 ? -31.854 3.115 31.185 1.00 96.62 851 ALA A N 1
ATOM 6592 C CA . ALA A 1 851 ? -31.877 2.213 30.034 1.00 96.62 851 ALA A CA 1
ATOM 6593 C C . ALA A 1 851 ? -31.886 0.726 30.441 1.00 96.62 851 ALA A C 1
ATOM 6595 O O . ALA A 1 851 ? -31.201 0.331 31.385 1.00 96.62 851 ALA A O 1
ATOM 6596 N N . ASP A 1 852 ? -32.579 -0.117 29.676 1.00 96.06 852 ASP A N 1
ATOM 6597 C CA . ASP A 1 852 ? -32.426 -1.578 29.750 1.00 96.06 852 ASP A CA 1
ATOM 6598 C C . ASP A 1 852 ? -31.233 -2.041 28.894 1.00 96.06 852 ASP A C 1
ATOM 6600 O O . ASP A 1 852 ? -30.505 -2.972 29.253 1.00 96.06 852 ASP A O 1
ATOM 6604 N N . VAL A 1 853 ? -31.017 -1.353 27.765 1.00 97.00 853 VAL A N 1
ATOM 6605 C CA . VAL A 1 853 ? -29.968 -1.644 26.782 1.00 97.00 853 VAL A CA 1
ATOM 6606 C C . VAL A 1 853 ? -29.304 -0.348 26.321 1.00 97.00 853 VAL A C 1
ATOM 6608 O O . VAL A 1 853 ? -29.986 0.597 25.922 1.00 97.00 853 VAL A O 1
ATOM 6611 N N . ILE A 1 854 ? -27.971 -0.314 26.313 1.00 97.94 854 ILE A N 1
ATOM 6612 C CA . ILE A 1 854 ? -27.191 0.780 25.718 1.00 97.94 854 ILE A CA 1
ATOM 6613 C C . ILE A 1 854 ? -26.546 0.273 24.428 1.00 97.94 854 ILE A C 1
ATOM 6615 O O . ILE A 1 854 ? -25.807 -0.709 24.447 1.00 97.94 854 ILE A O 1
ATOM 6619 N N . CYS A 1 855 ? -26.822 0.958 23.316 1.00 97.00 855 CYS A N 1
ATOM 6620 C CA . CYS A 1 855 ? -26.287 0.648 21.991 1.00 97.00 855 CYS A CA 1
ATOM 6621 C C . CYS A 1 855 ? -25.251 1.703 21.569 1.00 97.00 855 CYS A C 1
ATOM 6623 O O . CYS A 1 855 ? -25.556 2.897 21.512 1.00 97.00 855 CYS A O 1
ATOM 6625 N N . CYS A 1 856 ? -24.020 1.296 21.257 1.00 96.50 856 CYS A N 1
ATOM 6626 C CA . CYS A 1 856 ? -22.951 2.191 20.789 1.00 96.50 856 CYS A CA 1
ATOM 6627 C C . CYS A 1 856 ? -21.963 1.452 19.873 1.00 96.50 856 CYS A C 1
ATOM 6629 O O . CYS A 1 856 ? -22.096 0.251 19.679 1.00 96.50 856 CYS A O 1
ATOM 6631 N N . THR A 1 857 ? -20.980 2.124 19.261 1.00 95.06 857 THR A N 1
ATOM 6632 C CA . THR A 1 857 ? -19.916 1.373 18.560 1.00 95.06 857 THR A CA 1
ATOM 6633 C C . THR A 1 857 ? -18.930 0.753 19.555 1.00 95.06 857 THR A C 1
ATOM 6635 O O . THR A 1 857 ? -18.875 1.188 20.704 1.00 95.06 857 THR A O 1
ATOM 6638 N N . CYS A 1 858 ? -18.106 -0.215 19.140 1.00 94.94 858 CYS A N 1
ATOM 6639 C CA . CYS A 1 858 ? -17.094 -0.813 20.029 1.00 94.94 858 CYS A CA 1
ATOM 6640 C C . CYS A 1 858 ? -16.118 0.254 20.569 1.00 94.94 858 CYS A C 1
ATOM 6642 O O . CYS A 1 858 ? -15.973 0.400 21.782 1.00 94.94 858 CYS A O 1
ATOM 6644 N N . VAL A 1 859 ? -15.573 1.120 19.698 1.00 94.56 859 VAL A N 1
ATOM 6645 C CA . VAL A 1 859 ? -14.876 2.356 20.125 1.00 94.56 859 VAL A CA 1
ATOM 6646 C C . VAL A 1 859 ? -15.773 3.253 20.992 1.00 94.56 859 VAL A C 1
ATOM 6648 O O . VAL A 1 859 ? -15.309 3.856 21.962 1.00 94.56 859 VAL A O 1
ATOM 6651 N N . GLY A 1 860 ? -17.060 3.360 20.662 1.00 94.25 860 GLY A N 1
ATOM 6652 C CA . GLY A 1 860 ? -18.065 4.151 21.376 1.00 94.25 860 GLY A CA 1
ATOM 6653 C C . GLY A 1 860 ? -18.253 3.771 22.848 1.00 94.25 860 GLY A C 1
ATOM 6654 O O . GLY A 1 860 ? -18.522 4.664 23.648 1.00 94.25 860 GLY A O 1
ATOM 6655 N N . ALA A 1 861 ? -18.031 2.510 23.231 1.00 96.56 861 ALA A N 1
ATOM 6656 C CA . ALA A 1 861 ? -18.123 2.054 24.621 1.00 96.56 861 ALA A CA 1
ATOM 6657 C C . ALA A 1 861 ? -17.137 2.783 25.557 1.00 96.56 861 ALA A C 1
ATOM 6659 O O . ALA A 1 861 ? -17.482 3.116 26.688 1.00 96.56 861 ALA A O 1
ATOM 6660 N N . GLY A 1 862 ? -15.953 3.152 25.054 1.00 94.69 862 GLY A N 1
ATOM 6661 C CA . GLY A 1 862 ? -14.963 3.959 25.780 1.00 94.69 862 GLY A CA 1
ATOM 6662 C C . GLY A 1 862 ? -15.297 5.456 25.903 1.00 94.69 862 GLY A C 1
ATOM 6663 O O . GLY A 1 862 ? -14.388 6.274 26.053 1.00 94.69 862 GLY A O 1
ATOM 6664 N N . ASP A 1 863 ? -16.563 5.866 25.765 1.00 95.12 863 ASP A N 1
ATOM 6665 C CA . ASP A 1 863 ? -16.972 7.266 25.930 1.00 95.12 863 ASP A CA 1
ATOM 6666 C C . ASP A 1 863 ? -16.939 7.686 27.413 1.00 95.12 863 ASP A C 1
ATOM 6668 O O . ASP A 1 863 ? -17.431 6.945 28.267 1.00 95.12 863 ASP A O 1
ATOM 6672 N N . PRO A 1 864 ? -16.426 8.886 27.759 1.00 92.88 864 PRO A N 1
ATOM 6673 C CA . PRO A 1 864 ? -16.403 9.366 29.141 1.00 92.88 864 PRO A CA 1
ATOM 6674 C C . PRO A 1 864 ? -17.762 9.352 29.860 1.00 92.88 864 PRO A C 1
ATOM 6676 O O . PRO A 1 864 ? -17.779 9.230 31.083 1.00 92.88 864 PRO A O 1
ATOM 6679 N N . ARG A 1 865 ? -18.887 9.430 29.130 1.00 94.19 865 ARG A N 1
ATOM 6680 C CA . ARG A 1 865 ? -20.251 9.296 29.680 1.00 94.19 865 ARG A CA 1
ATOM 6681 C C . ARG A 1 865 ? -20.508 7.907 30.288 1.00 94.19 865 ARG A C 1
ATOM 6683 O O . ARG A 1 865 ? -21.252 7.807 31.259 1.00 94.19 865 ARG A O 1
ATOM 6690 N N . LEU A 1 866 ? -19.846 6.862 29.782 1.00 95.06 866 LEU A N 1
ATOM 6691 C CA . LEU A 1 866 ? -19.944 5.481 30.272 1.00 95.06 866 LEU A CA 1
ATOM 6692 C C . LEU A 1 866 ? -18.844 5.089 31.276 1.00 95.06 866 LEU A C 1
ATOM 6694 O O . LEU A 1 866 ? -18.900 3.994 31.827 1.00 95.06 866 LEU A O 1
ATOM 6698 N N . LYS A 1 867 ? -17.869 5.964 31.573 1.00 88.94 867 LYS A N 1
ATOM 6699 C CA . LYS A 1 867 ? -16.679 5.637 32.394 1.00 88.94 867 LYS A CA 1
ATOM 6700 C C . LYS A 1 867 ? -16.990 4.996 33.758 1.00 88.94 867 LYS A C 1
ATOM 6702 O O . LYS A 1 867 ? -16.198 4.197 34.247 1.00 88.94 867 LYS A O 1
ATOM 6707 N N . ASN A 1 868 ? -18.114 5.364 34.374 1.00 88.62 868 ASN A N 1
ATOM 6708 C CA . ASN A 1 868 ? -18.513 4.888 35.704 1.00 88.62 868 ASN A CA 1
ATOM 6709 C C . ASN A 1 868 ? -19.552 3.746 35.659 1.00 88.62 868 ASN A C 1
ATOM 6711 O O . ASN A 1 868 ? -20.084 3.371 36.702 1.00 88.62 868 ASN A O 1
ATOM 6715 N N . PHE A 1 869 ? -19.871 3.219 34.475 1.00 93.88 869 PHE A N 1
ATOM 6716 C CA . PHE A 1 869 ? -20.764 2.074 34.298 1.00 93.88 869 PHE A CA 1
ATOM 6717 C C . PHE A 1 869 ? -19.951 0.770 34.269 1.00 93.88 869 PHE A C 1
ATOM 6719 O O . PHE A 1 869 ? -18.786 0.751 33.867 1.00 93.88 869 PHE A O 1
ATOM 6726 N N . ARG A 1 870 ? -20.573 -0.336 34.690 1.00 93.69 870 ARG A N 1
ATOM 6727 C CA . ARG A 1 870 ? -20.024 -1.692 34.560 1.00 93.69 870 ARG A CA 1
ATOM 6728 C C . ARG A 1 870 ? -21.084 -2.597 33.933 1.00 93.69 870 ARG A C 1
ATOM 6730 O O . ARG A 1 870 ? -22.188 -2.706 34.465 1.00 93.69 870 ARG A O 1
ATOM 6737 N N . PHE A 1 871 ? -20.745 -3.249 32.826 1.00 95.88 871 PHE A N 1
ATOM 6738 C CA . PHE A 1 871 ? -21.668 -4.029 32.006 1.00 95.88 871 PHE A CA 1
ATOM 6739 C C . PHE A 1 871 ? -21.364 -5.519 32.137 1.00 95.88 871 PHE A C 1
ATOM 6741 O O . PHE A 1 871 ? -20.382 -6.023 31.600 1.00 95.88 871 PHE A O 1
ATOM 6748 N N . ARG A 1 872 ? -22.216 -6.240 32.876 1.00 94.62 872 ARG A N 1
ATOM 6749 C CA . ARG A 1 872 ? -22.025 -7.682 33.111 1.00 94.62 872 ARG A CA 1
ATOM 6750 C C . ARG A 1 872 ? -22.333 -8.521 31.873 1.00 94.62 872 ARG A C 1
ATOM 6752 O O . ARG A 1 872 ? -21.758 -9.595 31.733 1.00 94.62 872 ARG A O 1
ATOM 6759 N N . GLN A 1 873 ? -23.220 -8.041 31.005 1.00 94.50 873 GLN A N 1
ATOM 6760 C CA . GLN A 1 873 ? -23.602 -8.674 29.746 1.00 94.50 873 GLN A CA 1
ATOM 6761 C C . GLN A 1 873 ? -23.183 -7.765 28.594 1.00 94.50 873 GLN A C 1
ATOM 6763 O O . GLN A 1 873 ? -23.615 -6.612 28.533 1.00 94.50 873 GLN A O 1
ATOM 6768 N N . VAL A 1 874 ? -22.341 -8.288 27.702 1.00 95.50 874 VAL A N 1
ATOM 6769 C CA . VAL A 1 874 ? -21.824 -7.559 26.539 1.00 95.50 874 VAL A CA 1
ATOM 6770 C C . VAL A 1 874 ? -22.065 -8.375 25.273 1.00 95.50 874 VAL A C 1
ATOM 6772 O O . VAL A 1 874 ? -21.670 -9.540 25.191 1.00 95.50 874 VAL A O 1
ATOM 6775 N N . VAL A 1 875 ? -22.707 -7.756 24.285 1.00 93.94 875 VAL A N 1
ATOM 6776 C CA . VAL A 1 875 ? -22.940 -8.322 22.952 1.00 93.94 875 VAL A CA 1
ATOM 6777 C C . VAL A 1 875 ? -22.155 -7.507 21.930 1.00 93.94 875 VAL A C 1
ATOM 6779 O O . VAL A 1 875 ? -22.314 -6.290 21.860 1.00 93.94 875 VAL A O 1
ATOM 6782 N N . ILE A 1 876 ? -21.325 -8.176 21.131 1.00 92.69 876 ILE A N 1
ATOM 6783 C CA . ILE A 1 876 ? -20.586 -7.576 20.016 1.00 92.69 876 ILE A CA 1
ATOM 6784 C C . ILE A 1 876 ? -21.117 -8.176 18.715 1.00 92.69 876 ILE A C 1
ATOM 6786 O O . ILE A 1 876 ? -20.852 -9.343 18.443 1.00 92.69 876 ILE A O 1
ATOM 6790 N N . ASP A 1 877 ? -21.866 -7.405 17.932 1.00 87.88 877 ASP A N 1
ATOM 6791 C CA . ASP A 1 877 ? -22.336 -7.780 16.595 1.00 87.88 877 ASP A CA 1
ATOM 6792 C C . ASP A 1 877 ? -21.324 -7.384 15.507 1.00 87.88 877 ASP A C 1
ATOM 6794 O O . ASP A 1 877 ? -20.483 -6.504 15.706 1.00 87.88 877 ASP A O 1
ATOM 6798 N N . GLU A 1 878 ? -21.376 -8.071 14.364 1.00 81.62 878 GLU A N 1
ATOM 6799 C CA . GLU A 1 878 ? -20.380 -8.011 13.287 1.00 81.62 878 GLU A CA 1
ATOM 6800 C C . GLU A 1 878 ? -18.933 -8.162 13.823 1.00 81.62 878 GLU A C 1
ATOM 6802 O O . GLU A 1 878 ? -17.987 -7.539 13.338 1.00 81.62 878 GLU A O 1
ATOM 6807 N N . ALA A 1 879 ? -18.736 -9.030 14.827 1.00 84.00 879 ALA A N 1
ATOM 6808 C CA . ALA A 1 879 ? -17.476 -9.212 15.563 1.00 84.00 879 ALA A CA 1
ATOM 6809 C C . ALA A 1 879 ? -16.290 -9.713 14.708 1.00 84.00 879 ALA A C 1
ATOM 6811 O O . ALA A 1 879 ? -15.151 -9.741 15.173 1.00 84.00 879 ALA A O 1
ATOM 6812 N N . THR A 1 880 ? -16.533 -10.105 13.456 1.00 76.62 880 THR A N 1
ATOM 6813 C CA . THR A 1 880 ? -15.506 -10.395 12.441 1.00 76.62 880 THR A CA 1
ATOM 6814 C C . THR A 1 880 ? -14.962 -9.156 11.723 1.00 76.62 880 THR A C 1
ATOM 6816 O O . THR A 1 880 ? -13.933 -9.268 11.067 1.00 76.62 880 THR A O 1
ATOM 6819 N N . GLN A 1 881 ? -15.626 -7.998 11.819 1.00 75.62 881 GLN A N 1
ATOM 6820 C CA . GLN A 1 881 ? -15.119 -6.711 11.317 1.00 75.62 881 GLN A CA 1
ATOM 6821 C C . GLN A 1 881 ? -14.243 -5.981 12.352 1.00 75.62 881 GLN A C 1
ATOM 6823 O O . GLN A 1 881 ? -13.361 -5.219 11.973 1.00 75.62 881 GLN A O 1
ATOM 6828 N N . ALA A 1 882 ? -14.493 -6.187 13.651 1.00 82.06 882 ALA A N 1
ATOM 6829 C CA . ALA A 1 882 ? -13.766 -5.507 14.722 1.00 82.06 882 ALA A CA 1
ATOM 6830 C C . ALA A 1 882 ? -12.365 -6.110 14.916 1.00 82.06 882 ALA A C 1
ATOM 6832 O O . ALA A 1 882 ? -12.219 -7.328 15.071 1.00 82.06 882 ALA A O 1
ATOM 6833 N N . ILE A 1 883 ? -11.339 -5.256 14.978 1.00 85.62 883 ILE A N 1
ATOM 6834 C CA . ILE A 1 883 ? -9.992 -5.687 15.376 1.00 85.62 883 ILE A CA 1
ATOM 6835 C C . ILE A 1 883 ? -9.973 -6.057 16.865 1.00 85.62 883 ILE A C 1
ATOM 6837 O O . ILE A 1 883 ? -10.743 -5.526 17.665 1.00 85.62 883 ILE A O 1
ATOM 6841 N N . GLU A 1 884 ? -9.082 -6.962 17.265 1.00 89.38 884 GLU A N 1
ATOM 6842 C CA . GLU A 1 884 ? -9.072 -7.532 18.621 1.00 89.38 884 GLU A CA 1
ATOM 6843 C C . GLU A 1 884 ? -8.962 -6.471 19.738 1.00 89.38 884 GLU A C 1
ATOM 6845 O O . GLU A 1 884 ? -9.708 -6.521 20.719 1.00 89.38 884 GLU A O 1
ATOM 6850 N N . ALA A 1 885 ? -8.121 -5.448 19.560 1.00 91.31 885 ALA A N 1
ATOM 6851 C CA . ALA A 1 885 ? -7.995 -4.347 20.518 1.00 91.31 885 ALA A CA 1
ATOM 6852 C C . ALA A 1 885 ? -9.202 -3.381 20.535 1.00 91.31 885 ALA A C 1
ATOM 6854 O O . ALA A 1 885 ? -9.397 -2.672 21.521 1.00 91.31 885 ALA A O 1
ATOM 6855 N N . GLU A 1 886 ? -10.027 -3.356 19.482 1.00 93.69 886 GLU A N 1
ATOM 6856 C CA . GLU A 1 886 ? -11.298 -2.619 19.457 1.00 93.69 886 GLU A CA 1
ATOM 6857 C C . GLU A 1 886 ? -12.397 -3.409 20.175 1.00 93.69 886 GLU A C 1
ATOM 6859 O O . GLU A 1 886 ? -13.099 -2.866 21.028 1.00 93.69 886 GLU A O 1
ATOM 6864 N N . ALA A 1 887 ? -12.509 -4.706 19.869 1.00 93.31 887 ALA A N 1
ATOM 6865 C CA . ALA A 1 887 ? -13.464 -5.609 20.502 1.00 93.31 887 ALA A CA 1
ATOM 6866 C C . ALA A 1 887 ? -13.265 -5.671 22.026 1.00 93.31 887 ALA A C 1
ATOM 6868 O O . ALA A 1 887 ? -14.237 -5.782 22.764 1.00 93.31 887 ALA A O 1
ATOM 6869 N N . LEU A 1 888 ? -12.028 -5.529 22.512 1.00 95.56 888 LEU A N 1
ATOM 6870 C CA . LEU A 1 888 ? -11.706 -5.505 23.940 1.00 95.56 888 LEU A CA 1
ATOM 6871 C C . LEU A 1 888 ? -12.302 -4.304 24.704 1.00 95.56 888 LEU A C 1
ATOM 6873 O O . LEU A 1 888 ? -12.558 -4.427 25.903 1.00 95.56 888 LEU A O 1
ATOM 6877 N N . ILE A 1 889 ? -12.548 -3.163 24.042 1.00 96.50 889 ILE A N 1
ATOM 6878 C CA . ILE A 1 889 ? -13.029 -1.923 24.683 1.00 96.50 889 ILE A CA 1
ATOM 6879 C C . ILE A 1 889 ? -14.318 -2.171 25.495 1.00 96.50 889 ILE A C 1
ATOM 6881 O O . ILE A 1 889 ? -14.275 -1.986 26.714 1.00 96.50 889 ILE A O 1
ATOM 6885 N N . PRO A 1 890 ? -15.437 -2.645 24.908 1.00 96.38 890 PRO A N 1
ATOM 6886 C CA . PRO A 1 890 ? -16.649 -2.950 25.672 1.00 96.38 890 PRO A CA 1
ATOM 6887 C C . PRO A 1 890 ? -16.484 -4.128 26.651 1.00 96.38 890 PRO A C 1
ATOM 6889 O O . PRO A 1 890 ? -17.154 -4.152 27.681 1.00 96.38 890 PRO A O 1
ATOM 6892 N N . LEU A 1 891 ? -15.587 -5.088 26.382 1.00 95.38 891 LEU A N 1
ATOM 6893 C CA . LEU A 1 891 ? -15.374 -6.253 27.258 1.00 95.38 891 LEU A CA 1
ATOM 6894 C C . LEU A 1 891 ? -14.725 -5.875 28.595 1.00 95.38 891 LEU A C 1
ATOM 6896 O O . LEU A 1 891 ? -15.147 -6.364 29.640 1.00 95.38 891 LEU A O 1
ATOM 6900 N N . SER A 1 892 ? -13.754 -4.957 28.566 1.00 92.94 892 SER A N 1
ATOM 6901 C CA . SER A 1 892 ? -13.037 -4.447 29.749 1.00 92.94 892 SER A CA 1
ATOM 6902 C C . SER A 1 892 ? -13.909 -3.671 30.755 1.00 92.94 892 SER A C 1
ATOM 6904 O O . SER A 1 892 ? -13.427 -3.223 31.797 1.00 92.94 892 SER A O 1
ATOM 6906 N N . MET A 1 893 ? -15.208 -3.516 30.477 1.00 93.88 893 MET A N 1
ATOM 6907 C CA . MET A 1 893 ? -16.170 -2.805 31.321 1.00 93.88 893 MET A CA 1
ATOM 6908 C C . MET A 1 893 ? -16.821 -3.694 32.401 1.00 93.88 893 MET A C 1
ATOM 6910 O O . MET A 1 893 ? -17.908 -3.373 32.878 1.00 93.88 893 MET A O 1
ATOM 6914 N N . GLY A 1 894 ? -16.181 -4.787 32.826 1.00 92.25 894 GLY A N 1
ATOM 6915 C CA . GLY A 1 894 ? -16.670 -5.687 33.880 1.00 92.25 894 GLY A CA 1
ATOM 6916 C C . GLY A 1 894 ? -17.468 -6.893 33.372 1.00 92.25 894 GLY A C 1
ATOM 6917 O O . GLY A 1 894 ? -18.398 -7.340 34.056 1.00 92.25 894 GLY A O 1
ATOM 6918 N N . ALA A 1 895 ? -17.144 -7.407 32.180 1.00 93.94 895 ALA A N 1
ATOM 6919 C CA . ALA A 1 895 ? -17.928 -8.450 31.525 1.00 93.94 895 ALA A CA 1
ATOM 6920 C C . ALA A 1 895 ? -17.923 -9.791 32.291 1.00 93.94 895 ALA A C 1
ATOM 6922 O O . ALA A 1 895 ? -16.880 -10.317 32.697 1.00 93.94 895 ALA A O 1
ATOM 6923 N N . LYS A 1 896 ? -19.122 -10.366 32.452 1.00 92.88 896 LYS A N 1
ATOM 6924 C CA . LYS A 1 896 ? -19.383 -11.685 33.064 1.00 92.88 896 LYS A CA 1
ATOM 6925 C C . LYS A 1 896 ? -20.014 -12.685 32.095 1.00 92.88 896 LYS A C 1
ATOM 6927 O O . LYS A 1 896 ? -19.801 -13.882 32.247 1.00 92.88 896 LYS A O 1
ATOM 6932 N N . GLN A 1 897 ? -20.762 -12.189 31.113 1.00 91.88 897 GLN A N 1
ATOM 6933 C CA . GLN A 1 897 ? -21.300 -12.942 29.989 1.00 91.88 897 GLN A CA 1
ATOM 6934 C C . GLN A 1 897 ? -20.988 -12.178 28.697 1.00 91.88 897 GLN A C 1
ATOM 6936 O O . GLN A 1 897 ? -21.326 -10.998 28.581 1.00 91.88 897 GLN A O 1
ATOM 6941 N N . ILE A 1 898 ? -20.339 -12.845 27.741 1.00 91.56 898 ILE A N 1
ATOM 6942 C CA . ILE A 1 898 ? -19.951 -12.265 26.449 1.00 91.56 898 ILE A CA 1
ATOM 6943 C C . ILE A 1 898 ? -20.592 -13.052 25.315 1.00 91.56 898 ILE A C 1
ATOM 6945 O O . ILE A 1 898 ? -20.480 -14.280 25.257 1.00 91.56 898 ILE A O 1
ATOM 6949 N N . VAL A 1 899 ? -21.187 -12.332 24.367 1.00 89.94 899 VAL A N 1
ATOM 6950 C CA . VAL A 1 899 ? -21.657 -12.907 23.108 1.00 89.94 899 VAL A CA 1
ATOM 6951 C C . VAL A 1 899 ? -21.012 -12.181 21.941 1.00 89.94 899 VAL A C 1
ATOM 6953 O O . VAL A 1 899 ? -21.203 -10.979 21.770 1.00 89.94 899 VAL A O 1
ATOM 6956 N N . PHE A 1 900 ? -20.289 -12.921 21.108 1.00 86.12 900 PHE A N 1
ATOM 6957 C CA . PHE A 1 900 ? -19.851 -12.427 19.807 1.00 86.12 900 PHE A CA 1
ATOM 6958 C C . PHE A 1 900 ? -20.828 -12.916 18.735 1.00 86.12 900 PHE A C 1
ATOM 6960 O O . PHE A 1 900 ? -21.057 -14.120 18.595 1.00 86.12 900 PHE A O 1
ATOM 6967 N N . VAL A 1 901 ? -21.398 -12.003 17.963 1.00 79.81 901 VAL A N 1
ATOM 6968 C CA . VAL A 1 901 ? -22.265 -12.315 16.830 1.00 79.81 901 VAL A CA 1
ATOM 6969 C C . VAL A 1 901 ? -21.532 -11.961 15.543 1.00 79.81 901 VAL A C 1
ATOM 6971 O O . VAL A 1 901 ? -20.858 -10.934 15.461 1.00 79.81 901 VAL A O 1
ATOM 6974 N N . ALA A 1 902 ? -21.593 -12.851 14.556 1.00 68.44 902 ALA A N 1
ATOM 6975 C CA . ALA A 1 902 ? -20.896 -12.663 13.292 1.00 68.44 902 ALA A CA 1
ATOM 6976 C C . ALA A 1 902 ? -21.681 -13.269 12.126 1.00 68.44 902 ALA A C 1
ATOM 6978 O O . ALA A 1 902 ? -21.923 -14.477 12.082 1.00 68.44 902 ALA A O 1
ATOM 6979 N N . ALA A 1 903 ? -21.999 -12.432 11.136 1.00 54.06 903 ALA A N 1
ATOM 6980 C CA . ALA A 1 903 ? -22.189 -12.902 9.771 1.00 54.06 903 ALA A CA 1
ATOM 6981 C C . ALA A 1 903 ? -20.857 -13.461 9.218 1.00 54.06 903 ALA A C 1
ATOM 6983 O O . ALA A 1 903 ? -19.809 -13.378 9.860 1.00 54.06 903 ALA A O 1
ATOM 6984 N N . ALA A 1 904 ? -20.880 -14.077 8.035 1.00 48.31 904 ALA A N 1
ATOM 6985 C CA . ALA A 1 904 ? -19.689 -14.737 7.502 1.00 48.31 904 ALA A CA 1
ATOM 6986 C C . ALA A 1 904 ? -18.488 -13.790 7.345 1.00 48.31 904 ALA A C 1
ATOM 6988 O O . ALA A 1 904 ? -18.638 -12.646 6.922 1.00 48.31 904 ALA A O 1
ATOM 6989 N N . LYS A 1 905 ? -17.306 -14.337 7.666 1.00 50.25 905 LYS A N 1
ATOM 6990 C CA . LYS A 1 905 ? -15.980 -13.700 7.702 1.00 50.25 905 LYS A CA 1
ATOM 6991 C C . LYS A 1 905 ? -15.850 -12.415 6.875 1.00 50.25 905 LYS A C 1
ATOM 6993 O O . LYS A 1 905 ? -15.926 -12.472 5.653 1.00 50.25 905 LYS A O 1
ATOM 6998 N N . ALA A 1 906 ? -15.484 -11.322 7.540 1.00 33.25 906 ALA A N 1
ATOM 6999 C CA . ALA A 1 906 ? -14.823 -10.158 6.945 1.00 33.25 906 ALA A CA 1
ATOM 7000 C C . ALA A 1 906 ? -13.303 -10.202 7.245 1.00 33.25 906 ALA A C 1
ATOM 7002 O O . ALA A 1 906 ? -12.804 -11.201 7.767 1.00 33.25 906 ALA A O 1
ATOM 7003 N N . GLY A 1 907 ? -12.538 -9.188 6.836 1.00 37.50 907 GLY A N 1
ATOM 7004 C CA . GLY A 1 907 ? -11.105 -9.045 7.151 1.00 37.50 907 GLY A CA 1
ATOM 7005 C C . GLY A 1 907 ? -10.815 -7.723 7.856 1.00 37.50 907 GLY A C 1
ATOM 7006 O O . GLY A 1 907 ? -11.713 -6.897 7.962 1.00 37.50 907 GLY A O 1
ATOM 7007 N N . LEU A 1 908 ? -9.591 -7.443 8.309 1.00 35.50 908 LEU A N 1
ATOM 7008 C CA . LEU A 1 908 ? -8.297 -8.148 8.202 1.00 35.50 908 LEU A CA 1
ATOM 7009 C C . LEU A 1 908 ? -7.467 -7.688 9.434 1.00 35.50 908 LEU A C 1
ATOM 7011 O O . LEU A 1 908 ? -7.639 -6.552 9.850 1.00 35.50 908 LEU A O 1
ATOM 7015 N N . THR A 1 909 ? -6.583 -8.443 10.093 1.00 55.25 909 THR A N 1
ATOM 7016 C CA . THR A 1 909 ? -5.869 -9.693 9.763 1.00 55.25 909 THR A CA 1
ATOM 7017 C C . THR A 1 909 ? -6.368 -10.935 10.504 1.00 55.25 909 THR A C 1
ATOM 7019 O O . THR A 1 909 ? -6.428 -12.001 9.895 1.00 55.25 909 THR A O 1
ATOM 7022 N N . GLN A 1 910 ? -6.764 -10.801 11.770 1.00 72.12 910 GLN A N 1
ATOM 7023 C CA . GLN A 1 910 ? -7.442 -11.825 12.568 1.00 72.12 910 GLN A CA 1
ATOM 7024 C C . GLN A 1 910 ? -8.342 -11.124 13.591 1.00 72.12 910 GLN A C 1
ATOM 7026 O O . GLN A 1 910 ? -7.872 -10.298 14.370 1.00 72.12 910 GLN A O 1
ATOM 7031 N N . SER A 1 911 ? -9.638 -11.439 13.593 1.00 83.31 911 SER A N 1
ATOM 7032 C CA . SER A 1 911 ? -10.564 -10.936 14.619 1.00 83.31 911 SER A CA 1
ATOM 7033 C C . SER A 1 911 ? -10.492 -11.793 15.895 1.00 83.31 911 SER A C 1
ATOM 7035 O O . SER A 1 911 ? -10.222 -12.996 15.826 1.00 83.31 911 SER A O 1
ATOM 7037 N N . MET A 1 912 ? -10.821 -11.208 17.056 1.00 86.44 912 MET A N 1
ATOM 7038 C CA . MET A 1 912 ? -10.961 -11.942 18.327 1.00 86.44 912 MET A CA 1
ATOM 7039 C C . MET A 1 912 ? -11.925 -13.138 18.191 1.00 86.44 912 MET A C 1
ATOM 7041 O O . MET A 1 912 ? -11.668 -14.213 18.733 1.00 86.44 912 MET A O 1
ATOM 7045 N N . PHE A 1 913 ? -13.001 -13.006 17.402 1.00 85.25 913 PHE A N 1
ATOM 7046 C CA . PHE A 1 913 ? -13.916 -14.112 17.098 1.00 85.25 913 PHE A CA 1
ATOM 7047 C C . PHE A 1 913 ? -13.176 -15.283 16.437 1.00 85.25 913 PHE A C 1
ATOM 7049 O O . PHE A 1 913 ? -13.340 -16.432 16.860 1.00 85.25 913 PHE A O 1
ATOM 7056 N N . GLU A 1 914 ? -12.359 -14.987 15.418 1.00 78.94 914 GLU A N 1
ATOM 7057 C CA . GLU A 1 914 ? -11.605 -15.969 14.636 1.00 78.94 914 GLU A CA 1
ATOM 7058 C C . GLU A 1 914 ? -10.491 -16.622 15.458 1.00 78.94 914 GLU A C 1
ATOM 7060 O O . GLU A 1 914 ? -10.406 -17.853 15.474 1.00 78.94 914 GLU A O 1
ATOM 7065 N N . ARG A 1 915 ? -9.696 -15.834 16.199 1.00 86.12 915 ARG A N 1
ATOM 7066 C CA . ARG A 1 915 ? -8.650 -16.350 17.100 1.00 86.12 915 ARG A CA 1
ATOM 7067 C C . ARG A 1 915 ? -9.236 -17.340 18.103 1.00 86.12 915 ARG A C 1
ATOM 7069 O O . ARG A 1 915 ? -8.762 -18.469 18.224 1.00 86.12 915 ARG A O 1
ATOM 7076 N N . LEU A 1 916 ? -10.353 -16.973 18.732 1.00 85.31 916 LEU A N 1
ATOM 7077 C CA . LEU A 1 916 ? -11.076 -17.848 19.651 1.00 85.31 916 LEU A CA 1
ATOM 7078 C C . LEU A 1 916 ? -11.643 -19.110 18.968 1.00 85.31 916 LEU A C 1
ATOM 7080 O O . LEU A 1 916 ? -11.942 -20.068 19.673 1.00 85.31 916 LEU A O 1
ATOM 7084 N N . VAL A 1 917 ? -11.879 -19.147 17.644 1.00 81.88 917 VAL A N 1
ATOM 7085 C CA . VAL A 1 917 ? -12.281 -20.402 16.960 1.00 81.88 917 VAL A CA 1
ATOM 7086 C C . VAL A 1 917 ? -11.071 -21.319 16.778 1.00 81.88 917 VAL A C 1
ATOM 7088 O O . VAL A 1 917 ? -11.204 -22.518 16.997 1.00 81.88 917 VAL A O 1
ATOM 7091 N N . LEU A 1 918 ? -9.892 -20.775 16.452 1.00 79.38 918 LEU A N 1
ATOM 7092 C CA . LEU A 1 918 ? -8.651 -21.557 16.322 1.00 79.38 918 LEU A CA 1
ATOM 7093 C C . LEU A 1 918 ? -8.209 -22.202 17.646 1.00 79.38 918 LEU A C 1
ATOM 7095 O O . LEU A 1 918 ? -7.669 -23.302 17.634 1.00 79.38 918 LEU A O 1
ATOM 7099 N N . ILE A 1 919 ? -8.506 -21.561 18.780 1.00 81.75 919 ILE A N 1
ATOM 7100 C CA . ILE A 1 919 ? -8.312 -22.108 20.140 1.00 81.75 919 ILE A CA 1
ATOM 7101 C C . ILE A 1 919 ? -9.345 -23.217 20.471 1.00 81.75 919 ILE A C 1
ATOM 7103 O O . ILE A 1 919 ? -9.232 -23.915 21.474 1.00 81.75 919 ILE A O 1
ATOM 7107 N N . GLY A 1 920 ? -10.358 -23.421 19.619 1.00 78.69 920 GLY A N 1
ATOM 7108 C CA . GLY A 1 920 ? -11.331 -24.513 19.725 1.00 78.69 920 GLY A CA 1
ATOM 7109 C C . GLY A 1 920 ? -12.729 -24.114 20.211 1.00 78.69 920 GLY A C 1
ATOM 7110 O O . GLY A 1 920 ? -13.590 -24.988 20.332 1.00 78.69 920 GLY A O 1
ATOM 7111 N N . ILE A 1 921 ? -13.014 -22.825 20.454 1.00 80.88 921 ILE A N 1
ATOM 7112 C CA . ILE A 1 921 ? -14.365 -22.373 20.841 1.00 80.88 921 ILE A CA 1
ATOM 7113 C C . ILE A 1 921 ? -15.276 -22.394 19.607 1.00 80.88 921 ILE A C 1
ATOM 7115 O O . ILE A 1 921 ? -15.346 -21.420 18.840 1.00 80.88 921 ILE A O 1
ATOM 7119 N N . ARG A 1 922 ? -15.960 -23.534 19.438 1.00 78.06 922 ARG A N 1
ATOM 7120 C CA . ARG A 1 922 ? -16.915 -23.837 18.363 1.00 78.06 922 ARG A CA 1
ATOM 7121 C C . ARG A 1 922 ? -18.056 -22.804 18.343 1.00 78.06 922 ARG A C 1
ATOM 7123 O O . ARG A 1 922 ? -18.680 -22.588 19.382 1.00 78.06 922 ARG A O 1
ATOM 7130 N N . PRO A 1 923 ? -18.346 -22.156 17.201 1.00 78.31 923 PRO A N 1
ATOM 7131 C CA . PRO A 1 923 ? -19.458 -21.220 17.098 1.00 78.31 923 PRO A CA 1
ATOM 7132 C C . PRO A 1 923 ? -20.797 -21.934 16.892 1.00 78.31 923 PRO A C 1
ATOM 7134 O O . PRO A 1 923 ? -20.866 -22.939 16.185 1.00 78.31 923 PRO A O 1
ATOM 7137 N N . ILE A 1 924 ? -21.872 -21.382 17.460 1.00 79.38 924 ILE A N 1
ATOM 7138 C CA . ILE A 1 924 ? -23.236 -21.828 17.168 1.00 79.38 924 ILE A CA 1
ATOM 7139 C C . ILE A 1 924 ? -23.626 -21.263 15.801 1.00 79.38 924 ILE A C 1
ATOM 7141 O O . ILE A 1 924 ? -23.489 -20.064 15.547 1.00 79.38 924 ILE A O 1
ATOM 7145 N N . ARG A 1 925 ? -24.086 -22.133 14.902 1.00 71.62 925 ARG A N 1
ATOM 7146 C CA . ARG A 1 925 ? -24.290 -21.817 13.487 1.00 71.62 925 ARG A CA 1
ATOM 7147 C C . ARG A 1 925 ? -25.765 -21.908 13.116 1.00 71.62 925 ARG A C 1
ATOM 7149 O O . ARG A 1 925 ? -26.331 -22.998 13.125 1.00 71.62 925 ARG A O 1
ATOM 7156 N N . LEU A 1 926 ? -26.356 -20.782 12.718 1.00 71.50 926 LEU A N 1
ATOM 7157 C CA . LEU A 1 926 ? -27.658 -20.789 12.050 1.00 71.50 926 LEU A CA 1
ATOM 7158 C C . LEU A 1 926 ? -27.535 -21.458 10.679 1.00 71.50 926 LEU A C 1
ATOM 7160 O O . LEU A 1 926 ? -26.550 -21.242 9.969 1.00 71.50 926 LEU A O 1
ATOM 7164 N N . GLN A 1 927 ? -28.540 -22.251 10.311 1.00 71.75 927 GLN A N 1
ATOM 7165 C CA . GLN A 1 927 ? -28.512 -23.041 9.075 1.00 71.75 927 GLN A CA 1
ATOM 7166 C C . GLN A 1 927 ? -29.492 -22.558 8.003 1.00 71.75 927 GLN A C 1
ATOM 7168 O O . GLN A 1 927 ? -29.330 -22.936 6.851 1.00 71.75 927 GLN A O 1
ATOM 7173 N N . VAL A 1 928 ? -30.480 -21.723 8.339 1.00 78.25 928 VAL A N 1
ATOM 7174 C CA . VAL A 1 928 ? -31.561 -21.327 7.416 1.00 78.25 928 VAL A CA 1
ATOM 7175 C C . VAL A 1 928 ? -31.448 -19.850 7.030 1.00 78.25 928 VAL A C 1
ATOM 7177 O O . VAL A 1 928 ? -31.366 -18.988 7.905 1.00 78.25 928 VAL A O 1
ATOM 7180 N N . GLN A 1 929 ? -31.474 -19.551 5.727 1.00 81.94 929 GLN A N 1
ATOM 7181 C CA . GLN A 1 929 ? -31.498 -18.187 5.182 1.00 81.94 929 GLN A CA 1
ATOM 7182 C C . GLN A 1 929 ? -32.909 -17.791 4.716 1.00 81.94 929 GLN A C 1
ATOM 7184 O O . GLN A 1 929 ? -33.600 -18.593 4.092 1.00 81.94 929 GLN A O 1
ATOM 7189 N N . TYR A 1 930 ? -33.315 -16.543 4.973 1.00 82.88 930 TYR A N 1
ATOM 7190 C CA . TYR A 1 930 ? -34.649 -16.011 4.631 1.00 82.88 930 TYR A CA 1
ATOM 7191 C C . TYR A 1 930 ? -34.616 -14.805 3.676 1.00 82.88 930 TYR A C 1
ATOM 7193 O O . TYR A 1 930 ? -35.648 -14.200 3.386 1.00 82.88 930 TYR A O 1
ATOM 7201 N N . ARG A 1 931 ? -33.436 -14.406 3.195 1.00 86.12 931 ARG A N 1
ATOM 7202 C CA . ARG A 1 931 ? -33.254 -13.188 2.394 1.00 86.12 931 ARG A CA 1
ATOM 7203 C C . ARG A 1 931 ? -33.516 -13.441 0.912 1.00 86.12 931 ARG A C 1
ATOM 7205 O O . ARG A 1 931 ? -34.331 -12.746 0.312 1.00 86.12 931 ARG A O 1
ATOM 7212 N N . MET A 1 932 ? -32.819 -14.415 0.340 1.00 90.38 932 MET A N 1
ATOM 7213 C CA . MET A 1 932 ? -32.522 -14.502 -1.094 1.00 90.38 932 MET A CA 1
ATOM 7214 C C . MET A 1 932 ? -33.396 -15.548 -1.798 1.00 90.38 932 MET A C 1
ATOM 7216 O O . MET A 1 932 ? -33.725 -16.565 -1.188 1.00 90.38 932 MET A O 1
ATOM 7220 N N . HIS A 1 933 ? -33.712 -15.349 -3.083 1.00 93.50 933 HIS A N 1
ATOM 7221 C CA . HIS A 1 933 ? -34.230 -16.417 -3.956 1.00 93.50 933 HIS A CA 1
ATOM 7222 C C . HIS A 1 933 ? -33.295 -17.650 -3.918 1.00 93.50 933 HIS A C 1
ATOM 7224 O O . HIS A 1 933 ? -32.078 -17.454 -3.937 1.00 93.50 933 HIS A O 1
ATOM 7230 N N . PRO A 1 934 ? -33.799 -18.902 -3.911 1.00 93.56 934 PRO A N 1
ATOM 7231 C CA . PRO A 1 934 ? -32.970 -20.111 -3.803 1.00 93.56 934 PRO A CA 1
ATOM 7232 C C . PRO A 1 934 ? -31.744 -20.169 -4.731 1.00 93.56 934 PRO A C 1
ATOM 7234 O O . PRO A 1 934 ? -30.643 -20.438 -4.259 1.00 93.56 934 PRO A O 1
ATOM 7237 N N . ILE A 1 935 ? -31.888 -19.822 -6.017 1.00 95.25 935 ILE A N 1
ATOM 7238 C CA . ILE A 1 935 ? -30.756 -19.786 -6.969 1.00 95.25 935 ILE A CA 1
ATOM 7239 C C . ILE A 1 935 ? -29.613 -18.835 -6.545 1.00 95.25 935 ILE A C 1
ATOM 7241 O O . ILE A 1 935 ? -28.450 -19.091 -6.834 1.00 95.25 935 ILE A O 1
ATOM 7245 N N . LEU A 1 936 ? -29.924 -17.749 -5.825 1.00 94.44 936 LEU A N 1
ATOM 7246 C CA . LEU A 1 936 ? -28.943 -16.759 -5.361 1.00 94.44 936 LEU A CA 1
ATOM 7247 C C . LEU A 1 936 ? -28.160 -17.255 -4.138 1.00 94.44 936 LEU A C 1
ATOM 7249 O O . LEU A 1 936 ? -27.043 -16.799 -3.895 1.00 94.44 936 LEU A O 1
ATOM 7253 N N . SER A 1 937 ? -28.739 -18.172 -3.354 1.00 90.94 937 SER A N 1
ATOM 7254 C CA . SER A 1 937 ? -28.080 -18.758 -2.185 1.00 90.94 937 SER A CA 1
ATOM 7255 C C . SER A 1 937 ? -27.209 -19.964 -2.536 1.00 90.94 937 SER A C 1
ATOM 7257 O O . SER A 1 937 ? -26.293 -20.262 -1.773 1.00 90.94 937 SER A O 1
ATOM 7259 N N . GLU A 1 938 ? -27.439 -20.619 -3.680 1.00 92.69 938 GLU A N 1
ATOM 7260 C CA . GLU A 1 938 ? -26.788 -21.875 -4.070 1.00 92.69 938 GLU A CA 1
ATOM 7261 C C . GLU A 1 938 ? -25.254 -21.768 -4.123 1.00 92.69 938 GLU A C 1
ATOM 7263 O O . GLU A 1 938 ? -24.562 -22.453 -3.364 1.00 92.69 938 GLU A O 1
ATOM 7268 N N . PHE A 1 939 ? -24.698 -20.885 -4.962 1.00 90.69 939 PHE A N 1
ATOM 7269 C CA . PHE A 1 939 ? -23.241 -20.728 -5.056 1.00 90.69 939 PHE A CA 1
ATOM 7270 C C . PHE A 1 939 ? -22.603 -20.266 -3.734 1.00 90.69 939 PHE A C 1
ATOM 7272 O O . PHE A 1 939 ? -21.630 -20.900 -3.312 1.00 90.69 939 PHE A O 1
ATOM 7279 N N . PRO A 1 940 ? -23.124 -19.238 -3.024 1.00 85.25 940 PRO A N 1
ATOM 7280 C CA . PRO A 1 940 ? -22.614 -18.894 -1.703 1.00 85.25 940 PRO A CA 1
ATOM 7281 C C . PRO A 1 940 ? -22.667 -20.065 -0.714 1.00 85.25 940 PRO A C 1
ATOM 7283 O O . PRO A 1 940 ? -21.674 -20.307 -0.026 1.00 85.25 940 PRO A O 1
ATOM 7286 N N . SER A 1 941 ? -23.778 -20.816 -0.668 1.00 82.56 941 SER A N 1
ATOM 7287 C CA . SER A 1 941 ? -23.955 -22.004 0.181 1.00 82.56 941 SER A CA 1
ATOM 7288 C C . SER A 1 941 ? -22.852 -23.025 -0.082 1.00 82.56 941 SER A C 1
ATOM 7290 O O . SER A 1 941 ? -22.089 -23.375 0.820 1.00 82.56 941 SER A O 1
ATOM 7292 N N . ASN A 1 942 ? -22.694 -23.433 -1.338 1.00 81.31 942 ASN A N 1
ATOM 7293 C CA . ASN A 1 942 ? -21.740 -24.463 -1.730 1.00 81.31 942 ASN A CA 1
ATOM 7294 C C . ASN A 1 942 ? -20.278 -24.026 -1.513 1.00 81.31 942 ASN A C 1
ATOM 7296 O O . ASN A 1 942 ? -19.481 -24.811 -0.998 1.00 81.31 942 ASN A O 1
ATOM 7300 N N . MET A 1 943 ? -19.926 -22.773 -1.831 1.00 78.38 943 MET A N 1
ATOM 7301 C CA . MET A 1 943 ? -18.532 -22.300 -1.808 1.00 78.38 943 MET A CA 1
ATOM 7302 C C . MET A 1 943 ? -18.043 -21.749 -0.463 1.00 78.38 943 MET A C 1
ATOM 7304 O O . MET A 1 943 ? -16.859 -21.890 -0.157 1.00 78.38 943 MET A O 1
ATOM 7308 N N . PHE A 1 944 ? -18.906 -21.116 0.337 1.00 72.62 944 PHE A N 1
ATOM 7309 C CA . PHE A 1 944 ? -18.514 -20.478 1.607 1.00 72.62 944 PHE A CA 1
ATOM 7310 C C . PHE A 1 944 ? -19.095 -21.169 2.846 1.00 72.62 944 PHE A C 1
ATOM 7312 O O . PHE A 1 944 ? -18.617 -20.934 3.956 1.00 72.62 944 PHE A O 1
ATOM 7319 N N . TYR A 1 945 ? -20.109 -22.020 2.668 1.00 70.12 945 TYR A N 1
ATOM 7320 C CA . TYR A 1 945 ? -20.868 -22.644 3.753 1.00 70.12 945 TYR A CA 1
ATOM 7321 C C . TYR A 1 945 ? -20.934 -24.185 3.651 1.00 70.12 945 TYR A C 1
ATOM 7323 O O . TYR A 1 945 ? -21.662 -24.804 4.427 1.00 70.12 945 TYR A O 1
ATOM 7331 N N . GLU A 1 946 ? -20.161 -24.810 2.752 1.00 69.50 946 GLU A N 1
ATOM 7332 C CA . GLU A 1 946 ? -20.119 -26.270 2.509 1.00 69.50 946 GLU A CA 1
ATOM 7333 C C . GLU A 1 946 ? -21.486 -26.894 2.151 1.00 69.50 946 GLU A C 1
ATOM 7335 O O . GLU A 1 946 ? -21.775 -28.032 2.524 1.00 69.50 946 GLU A O 1
ATOM 7340 N N . GLY A 1 947 ? -22.357 -26.135 1.484 1.00 74.00 947 GLY A N 1
ATOM 7341 C CA . GLY A 1 947 ? -23.712 -26.555 1.108 1.00 74.00 947 GLY A CA 1
ATOM 7342 C C . GLY A 1 947 ? -24.706 -26.615 2.275 1.00 74.00 947 GLY A C 1
ATOM 7343 O O . GLY A 1 947 ? -25.869 -26.950 2.073 1.00 74.00 947 GLY A O 1
ATOM 7344 N N . SER A 1 948 ? -24.290 -26.283 3.504 1.00 74.06 948 SER A N 1
ATOM 7345 C CA . SER A 1 948 ? -25.128 -26.435 4.703 1.00 74.06 948 SER A CA 1
ATOM 7346 C C . SER A 1 948 ? -26.032 -25.226 5.006 1.00 74.06 948 SER A C 1
ATOM 7348 O O . SER A 1 948 ? -26.549 -25.124 6.122 1.00 74.06 948 SER A O 1
ATOM 7350 N N . LEU A 1 949 ? -26.174 -24.277 4.072 1.00 77.56 949 LEU A N 1
ATOM 7351 C CA . LEU A 1 949 ? -27.119 -23.165 4.183 1.00 77.56 949 LEU A CA 1
ATOM 7352 C C . LEU A 1 949 ? -28.414 -23.537 3.446 1.00 77.56 949 LEU A C 1
ATOM 7354 O O . LEU A 1 949 ? -28.436 -23.635 2.220 1.00 77.56 949 LEU A O 1
ATOM 7358 N N . GLN A 1 950 ? -29.474 -23.757 4.216 1.00 82.50 950 GLN A N 1
ATOM 7359 C CA . GLN A 1 950 ? -30.813 -24.129 3.769 1.00 82.50 950 GLN A CA 1
ATOM 7360 C C . GLN A 1 950 ? -31.646 -22.885 3.420 1.00 82.50 950 GLN A C 1
ATOM 7362 O O . GLN A 1 950 ? -31.423 -21.799 3.961 1.00 82.50 950 GLN A O 1
ATOM 7367 N N . ASN A 1 951 ? -32.651 -23.046 2.558 1.00 83.94 951 ASN A N 1
ATOM 7368 C CA . ASN A 1 951 ? -33.554 -21.970 2.149 1.00 83.94 951 ASN A CA 1
ATOM 7369 C C . ASN A 1 951 ? -34.856 -22.004 2.961 1.00 83.94 951 ASN A C 1
ATOM 7371 O O . ASN A 1 951 ? -35.655 -22.921 2.815 1.00 83.94 951 ASN A O 1
ATOM 7375 N N . GLY A 1 952 ? -35.080 -20.980 3.787 1.00 84.75 952 GLY A N 1
ATOM 7376 C CA . GLY A 1 952 ? -36.331 -20.751 4.522 1.00 84.75 952 GLY A CA 1
ATOM 7377 C C . GLY A 1 952 ? -37.361 -19.925 3.746 1.00 84.75 952 GLY A C 1
ATOM 7378 O O . GLY A 1 952 ? -38.336 -19.463 4.330 1.00 84.75 952 GLY A O 1
ATOM 7379 N N . VAL A 1 953 ? -37.113 -19.696 2.453 1.00 87.25 953 VAL A N 1
ATOM 7380 C CA . VAL A 1 953 ? -37.989 -19.000 1.502 1.00 87.25 953 VAL A CA 1
ATOM 7381 C C . VAL A 1 953 ? -37.944 -19.713 0.154 1.00 87.25 953 VAL A C 1
ATOM 7383 O O . VAL A 1 953 ? -36.901 -20.229 -0.253 1.00 87.25 953 VAL A O 1
ATOM 7386 N N . THR A 1 954 ? -39.081 -19.755 -0.528 1.00 90.38 954 THR A N 1
ATOM 7387 C CA . THR A 1 954 ? -39.270 -20.435 -1.814 1.00 90.38 954 THR A CA 1
ATOM 7388 C C . THR A 1 954 ? -38.977 -19.516 -3.002 1.00 90.38 954 THR A C 1
ATOM 7390 O O . THR A 1 954 ? -38.844 -18.299 -2.859 1.00 90.38 954 THR A O 1
ATOM 7393 N N . GLU A 1 955 ? -38.929 -20.088 -4.207 1.00 89.38 955 GLU A N 1
ATOM 7394 C CA . GLU A 1 955 ? -38.894 -19.312 -5.455 1.00 89.38 955 GLU A CA 1
ATOM 7395 C C . GLU A 1 955 ? -40.133 -18.412 -5.588 1.00 89.38 955 GLU A C 1
ATOM 7397 O O . GLU A 1 955 ? -40.019 -17.239 -5.937 1.00 89.38 955 GLU A O 1
ATOM 7402 N N . SER A 1 956 ? -41.314 -18.923 -5.215 1.00 86.62 956 SER A N 1
ATOM 7403 C CA . SER A 1 956 ? -42.577 -18.173 -5.160 1.00 86.62 956 SER A CA 1
ATOM 7404 C C . SER A 1 956 ? -42.511 -16.946 -4.246 1.00 86.62 956 SER A C 1
ATOM 7406 O O . SER A 1 956 ? -43.020 -15.889 -4.615 1.00 86.62 956 SER A O 1
ATOM 7408 N N . ASP A 1 957 ? -41.831 -17.036 -3.101 1.00 85.62 957 ASP A N 1
ATOM 7409 C CA . ASP A 1 957 ? -41.678 -15.910 -2.168 1.00 85.62 957 ASP A CA 1
ATOM 7410 C C . ASP A 1 957 ? -40.751 -14.809 -2.705 1.00 85.62 957 ASP A C 1
ATOM 7412 O O . ASP A 1 957 ? -40.637 -13.742 -2.093 1.00 85.62 957 ASP A O 1
ATOM 7416 N N . ARG A 1 958 ? -40.036 -15.055 -3.811 1.00 88.94 958 ARG A N 1
ATOM 7417 C CA . ARG A 1 958 ? -38.952 -14.195 -4.305 1.00 88.94 958 ARG A CA 1
ATOM 7418 C C . ARG A 1 958 ? -39.073 -13.837 -5.793 1.00 88.94 958 ARG A C 1
ATOM 7420 O O . ARG A 1 958 ? -38.082 -13.719 -6.505 1.00 88.94 958 ARG A O 1
ATOM 7427 N N . GLN A 1 959 ? -40.301 -13.582 -6.243 1.00 82.69 959 GLN A N 1
ATOM 7428 C CA . GLN A 1 959 ? -40.628 -13.166 -7.614 1.00 82.69 959 GLN A CA 1
ATOM 7429 C C . GLN A 1 959 ? -40.804 -11.642 -7.730 1.00 82.69 959 GLN A C 1
ATOM 7431 O O . GLN A 1 959 ? -41.365 -11.015 -6.833 1.00 82.69 959 GLN A O 1
ATOM 7436 N N . LEU A 1 960 ? -40.418 -11.042 -8.868 1.00 78.25 960 LEU A N 1
ATOM 7437 C CA . LEU A 1 960 ? -40.506 -9.582 -9.079 1.00 78.25 960 LEU A CA 1
ATOM 7438 C C . LEU A 1 960 ? -41.939 -9.031 -8.962 1.00 78.25 960 LEU A C 1
ATOM 7440 O O . LEU A 1 960 ? -42.118 -7.886 -8.567 1.00 78.25 960 LEU A O 1
ATOM 7444 N N . ARG A 1 961 ? -42.969 -9.851 -9.214 1.00 77.88 961 ARG A N 1
ATOM 7445 C CA . ARG A 1 961 ? -44.380 -9.467 -9.015 1.00 77.88 961 ARG A CA 1
ATOM 7446 C C . ARG A 1 961 ? -44.775 -9.166 -7.560 1.00 77.88 961 ARG A C 1
ATOM 7448 O O . ARG A 1 961 ? -45.878 -8.685 -7.335 1.00 77.88 961 ARG A O 1
ATOM 7455 N N . HIS A 1 962 ? -43.911 -9.461 -6.587 1.00 75.50 962 HIS A N 1
ATOM 7456 C CA . HIS A 1 962 ? -44.104 -9.129 -5.169 1.00 75.50 962 HIS A CA 1
ATOM 7457 C C . HIS A 1 962 ? -43.304 -7.883 -4.734 1.00 75.50 962 HIS A C 1
ATOM 7459 O O . HIS A 1 962 ? -43.272 -7.551 -3.551 1.00 75.50 962 HIS A O 1
ATOM 7465 N N . MET A 1 963 ? -42.650 -7.196 -5.676 1.00 76.12 963 MET A N 1
ATOM 7466 C CA . MET A 1 963 ? -41.870 -5.981 -5.440 1.00 76.12 963 MET A CA 1
ATOM 7467 C C . MET A 1 963 ? -42.796 -4.746 -5.402 1.00 76.12 963 MET A C 1
ATOM 7469 O O . MET A 1 963 ? -43.557 -4.546 -6.354 1.00 76.12 963 MET A O 1
ATOM 7473 N N . PRO A 1 964 ? -42.775 -3.908 -4.345 1.00 69.94 964 PRO A N 1
ATOM 7474 C CA . PRO A 1 964 ? -43.637 -2.727 -4.268 1.00 69.94 964 PRO A CA 1
ATOM 7475 C C . PRO A 1 964 ? -43.374 -1.745 -5.419 1.00 69.94 964 PRO A C 1
ATOM 7477 O O . PRO A 1 964 ? -42.229 -1.524 -5.800 1.00 69.94 964 PRO A O 1
ATOM 7480 N N . GLY A 1 965 ? -44.437 -1.164 -5.979 1.00 72.25 965 GLY A N 1
ATOM 7481 C CA . GLY A 1 965 ? -44.365 -0.241 -7.121 1.00 72.25 965 GLY A CA 1
ATOM 7482 C C . GLY A 1 965 ? -44.340 -0.908 -8.505 1.00 72.25 965 GLY A C 1
ATOM 7483 O O . GLY A 1 965 ? -44.724 -0.269 -9.486 1.00 72.25 965 GLY A O 1
ATOM 7484 N N . TYR A 1 966 ? -43.981 -2.196 -8.610 1.00 76.38 966 TYR A N 1
ATOM 7485 C CA . TYR A 1 966 ? -43.911 -2.888 -9.901 1.00 76.38 966 TYR A CA 1
ATOM 7486 C C . TYR A 1 966 ? -45.263 -2.895 -10.637 1.00 76.38 966 TYR A C 1
ATOM 7488 O O . TYR A 1 966 ? -46.260 -3.435 -10.160 1.00 76.38 966 TYR A O 1
ATOM 7496 N N . THR A 1 967 ? -45.286 -2.310 -11.837 1.00 73.38 967 THR A N 1
ATOM 7497 C CA . THR A 1 967 ? -46.528 -2.047 -12.587 1.00 73.38 967 THR A CA 1
ATOM 7498 C C . THR A 1 967 ? -47.030 -3.217 -13.433 1.00 73.38 967 THR A C 1
ATOM 7500 O O . THR A 1 967 ? -48.129 -3.130 -13.979 1.00 73.38 967 THR A O 1
ATOM 7503 N N . GLY A 1 968 ? -46.240 -4.284 -13.601 1.00 68.06 968 GLY A N 1
ATOM 7504 C CA . GLY A 1 968 ? -46.616 -5.449 -14.415 1.00 68.06 968 GLY A CA 1
ATOM 7505 C C . GLY A 1 968 ? -46.721 -5.207 -15.928 1.00 68.06 968 GLY A C 1
ATOM 7506 O O . GLY A 1 968 ? -47.142 -6.112 -16.641 1.00 68.06 968 GLY A O 1
ATOM 7507 N N . LYS A 1 969 ? -46.378 -4.008 -16.426 1.00 66.88 969 LYS A N 1
ATOM 7508 C CA . LYS A 1 969 ? -46.538 -3.629 -17.845 1.00 66.88 969 LYS A CA 1
ATOM 7509 C C . LYS A 1 969 ? -45.487 -4.251 -18.761 1.00 66.88 969 LYS A C 1
ATOM 7511 O O . LYS A 1 969 ? -45.828 -4.708 -19.845 1.00 66.88 969 LYS A O 1
ATOM 7516 N N . ASP A 1 970 ? -44.245 -4.281 -18.289 1.00 68.94 970 ASP A N 1
ATOM 7517 C CA . ASP A 1 970 ? -43.098 -4.900 -18.946 1.00 68.94 970 ASP A CA 1
ATOM 7518 C C . ASP A 1 970 ? -42.473 -5.937 -17.993 1.00 68.94 970 ASP A C 1
ATOM 7520 O O . ASP A 1 970 ? -42.470 -5.765 -16.765 1.00 68.94 970 ASP A O 1
ATOM 7524 N N . GLU A 1 971 ? -41.934 -7.025 -18.543 1.00 75.25 971 GLU A N 1
ATOM 7525 C CA . GLU A 1 971 ? -41.094 -7.974 -17.805 1.00 75.25 971 GLU A CA 1
ATOM 7526 C C . GLU A 1 971 ? -39.622 -7.561 -17.906 1.00 75.25 971 GLU A C 1
ATOM 7528 O O . GLU A 1 971 ? -39.144 -7.213 -18.984 1.00 75.25 971 GLU A O 1
ATOM 7533 N N . PHE A 1 972 ? -38.872 -7.682 -16.807 1.00 86.00 972 PHE A N 1
ATOM 7534 C CA . PHE A 1 972 ? -37.419 -7.532 -16.870 1.00 86.00 972 PHE A CA 1
ATOM 7535 C C . PHE A 1 972 ? -36.803 -8.685 -17.691 1.00 86.00 972 PHE A C 1
ATOM 7537 O O . PHE A 1 972 ? -37.156 -9.843 -17.432 1.00 86.00 972 PHE A O 1
ATOM 7544 N N . PRO A 1 973 ? -35.863 -8.423 -18.623 1.00 86.69 973 PRO A N 1
ATOM 7545 C CA . PRO A 1 973 ? -35.291 -9.429 -19.520 1.00 86.69 973 PRO A CA 1
ATOM 7546 C C . PRO A 1 973 ? -34.258 -10.329 -18.817 1.00 86.69 973 PRO A C 1
ATOM 7548 O O . PRO A 1 973 ? -33.065 -10.308 -19.117 1.00 86.69 973 PRO A O 1
ATOM 7551 N N . TRP A 1 974 ? -34.716 -11.151 -17.872 1.00 90.69 974 TRP A N 1
ATOM 7552 C CA . TRP A 1 974 ? -33.927 -12.253 -17.321 1.00 90.69 974 TRP A CA 1
ATOM 7553 C C . TRP A 1 974 ? -33.683 -13.310 -18.411 1.00 90.69 974 TRP A C 1
ATOM 7555 O O . TRP A 1 974 ? -34.664 -13.797 -18.979 1.00 90.69 974 TRP A O 1
ATOM 7565 N N . PRO A 1 975 ? -32.428 -13.732 -18.676 1.00 91.56 975 PRO A N 1
ATOM 7566 C CA . PRO A 1 975 ? -32.135 -14.751 -19.691 1.00 91.56 975 PRO A CA 1
ATOM 7567 C C . PRO A 1 975 ? -32.887 -16.072 -19.476 1.00 91.56 975 PRO A C 1
ATOM 7569 O O . PRO A 1 975 ? -33.295 -16.718 -20.435 1.00 91.56 975 PRO A O 1
ATOM 7572 N N . ILE A 1 976 ? -33.114 -16.445 -18.212 1.00 91.62 976 ILE A N 1
ATOM 7573 C CA . ILE A 1 976 ? -33.914 -17.602 -17.802 1.00 91.62 976 ILE A CA 1
ATOM 7574 C C . ILE A 1 976 ? -34.934 -17.119 -16.763 1.00 91.62 976 ILE A C 1
ATOM 7576 O O . ILE A 1 976 ? -34.557 -16.772 -15.647 1.00 91.62 976 ILE A O 1
ATOM 7580 N N . LYS A 1 977 ? -36.233 -17.104 -17.096 1.00 84.88 977 LYS A N 1
ATOM 7581 C CA . LYS A 1 977 ? -37.283 -16.476 -16.260 1.00 84.88 977 LYS A CA 1
ATOM 7582 C C . LYS A 1 977 ? -37.378 -16.985 -14.812 1.00 84.88 977 LYS A C 1
ATOM 7584 O O . LYS A 1 977 ? -37.768 -16.221 -13.936 1.00 84.88 977 LYS A O 1
ATOM 7589 N N . SER A 1 978 ? -37.041 -18.250 -14.552 1.00 86.81 978 SER A N 1
ATOM 7590 C CA . SER A 1 978 ? -37.035 -18.845 -13.202 1.00 86.81 978 SER A CA 1
ATOM 7591 C C . SER A 1 978 ? -35.763 -18.556 -12.396 1.00 86.81 978 SER A C 1
ATOM 7593 O O . SER A 1 978 ? -35.700 -18.873 -11.212 1.00 86.81 978 SER A O 1
ATOM 7595 N N . LYS A 1 979 ? -34.740 -17.955 -13.012 1.00 92.50 979 LYS A N 1
ATOM 7596 C CA . LYS A 1 979 ? -33.457 -17.644 -12.380 1.00 92.50 979 LYS A CA 1
ATOM 7597 C C . LYS A 1 979 ? -33.239 -16.129 -12.449 1.00 92.50 979 LYS A C 1
ATOM 7599 O O . LYS A 1 979 ? -32.699 -15.654 -13.448 1.00 92.50 979 LYS A O 1
ATOM 7604 N N . PRO A 1 980 ? -33.627 -15.352 -11.419 1.00 93.62 980 PRO A N 1
ATOM 7605 C CA . PRO A 1 980 ? -33.438 -13.900 -11.395 1.00 93.62 980 PRO A CA 1
ATOM 7606 C C . PRO A 1 980 ? -31.968 -13.510 -11.131 1.00 93.62 980 PRO A C 1
ATOM 7608 O O . PRO A 1 980 ? -31.634 -12.767 -10.208 1.00 93.62 980 PRO A O 1
ATOM 7611 N N . MET A 1 981 ? -31.055 -14.043 -11.944 1.00 95.50 981 MET A N 1
ATOM 7612 C CA . MET A 1 981 ? -29.647 -13.682 -11.950 1.00 95.50 981 MET A CA 1
ATOM 7613 C C . MET A 1 981 ? -29.050 -13.779 -13.349 1.00 95.50 981 MET A C 1
ATOM 7615 O O . MET A 1 981 ? -29.407 -14.680 -14.106 1.00 95.50 981 MET A O 1
ATOM 7619 N N . PHE A 1 982 ? -28.093 -12.909 -13.671 1.00 97.19 982 PHE A N 1
ATOM 7620 C CA . PHE A 1 982 ? -27.198 -13.127 -14.810 1.00 97.19 982 PHE A CA 1
ATOM 7621 C C . PHE A 1 982 ? -25.836 -12.453 -14.638 1.00 97.19 982 PHE A C 1
ATOM 7623 O O . PHE A 1 982 ? -25.687 -11.477 -13.899 1.00 97.19 982 PHE A O 1
ATOM 7630 N N . PHE A 1 983 ? -24.844 -12.985 -15.348 1.00 97.44 983 PHE A N 1
ATOM 7631 C CA . PHE A 1 983 ? -23.556 -12.342 -15.558 1.00 97.44 983 PHE A CA 1
ATOM 7632 C C . PHE A 1 983 ? -23.525 -11.774 -16.979 1.00 97.44 983 PHE A C 1
ATOM 7634 O O . PHE A 1 983 ? -23.622 -12.528 -17.949 1.00 97.44 983 PHE A O 1
ATOM 7641 N N . TRP A 1 984 ? -23.354 -10.460 -17.110 1.00 95.88 984 TRP A N 1
ATOM 7642 C CA . TRP A 1 984 ? -23.205 -9.775 -18.389 1.00 95.88 984 TRP A CA 1
ATOM 7643 C C . TRP A 1 984 ? -21.722 -9.629 -18.746 1.00 95.88 984 TRP A C 1
ATOM 7645 O O . TRP A 1 984 ? -20.975 -8.878 -18.114 1.00 95.88 984 TRP A O 1
ATOM 7655 N N . SER A 1 985 ? -21.304 -10.368 -19.773 1.00 94.88 985 SER A N 1
ATOM 7656 C CA . SER A 1 985 ? -19.970 -10.321 -20.367 1.00 94.88 985 SER A CA 1
ATOM 7657 C C . SER A 1 985 ? -19.745 -8.981 -21.070 1.00 94.88 985 SER A C 1
ATOM 7659 O O . SER A 1 985 ? -20.387 -8.671 -22.076 1.00 94.88 985 SER A O 1
ATOM 7661 N N . ILE A 1 986 ? -18.844 -8.167 -20.518 1.00 91.56 986 ILE A N 1
ATOM 7662 C CA . ILE A 1 986 ? -18.556 -6.801 -20.963 1.00 91.56 986 ILE A CA 1
ATOM 7663 C C . ILE A 1 986 ? -17.047 -6.656 -21.174 1.00 91.56 986 ILE A C 1
ATOM 7665 O O . ILE A 1 986 ? -16.262 -6.761 -20.238 1.00 91.56 986 ILE A O 1
ATOM 7669 N N . ALA A 1 987 ? -16.638 -6.383 -22.415 1.00 84.62 987 ALA A N 1
ATOM 7670 C CA . ALA A 1 987 ? -15.237 -6.209 -22.814 1.00 84.62 987 ALA A CA 1
ATOM 7671 C C . ALA A 1 987 ? -14.799 -4.726 -22.861 1.00 84.62 987 ALA A C 1
ATOM 7673 O O . ALA A 1 987 ? -13.985 -4.338 -23.695 1.00 84.62 987 ALA A O 1
ATOM 7674 N N . GLY A 1 988 ? -15.369 -3.880 -21.997 1.00 83.25 988 GLY A N 1
ATOM 7675 C CA . GLY A 1 988 ? -15.010 -2.461 -21.900 1.00 83.25 988 GLY A CA 1
ATOM 7676 C C . GLY A 1 988 ? -13.673 -2.250 -21.191 1.00 83.25 988 GLY A C 1
ATOM 7677 O O . GLY A 1 988 ? -13.390 -2.939 -20.215 1.00 83.25 988 GLY A O 1
ATOM 7678 N N . MET A 1 989 ? -12.861 -1.294 -21.644 1.00 80.31 989 MET A N 1
ATOM 7679 C CA . MET A 1 989 ? -11.557 -1.006 -21.029 1.00 80.31 989 MET A CA 1
ATOM 7680 C C . MET A 1 989 ? -11.696 -0.362 -19.637 1.00 80.31 989 MET A C 1
ATOM 7682 O O . MET A 1 989 ? -12.667 0.344 -19.361 1.00 80.31 989 MET A O 1
ATOM 7686 N N . GLU A 1 990 ? -10.712 -0.606 -18.765 1.00 84.25 990 GLU A N 1
ATOM 7687 C CA . GLU A 1 990 ? -10.606 0.064 -17.463 1.00 84.25 990 GLU A CA 1
ATOM 7688 C C . GLU A 1 990 ? -9.780 1.356 -17.573 1.00 84.25 990 GLU A C 1
ATOM 7690 O O . GLU A 1 990 ? -8.721 1.381 -18.198 1.00 84.25 990 GLU A O 1
ATOM 7695 N N . GLU A 1 991 ? -10.255 2.424 -16.937 1.00 80.94 991 GLU A N 1
ATOM 7696 C CA . GLU A 1 991 ? -9.590 3.726 -16.852 1.00 80.94 991 GLU A CA 1
ATOM 7697 C C . GLU A 1 991 ? -9.165 4.019 -15.408 1.00 80.94 991 GLU A C 1
ATOM 7699 O O . GLU A 1 991 ? -9.822 3.598 -14.449 1.00 80.94 991 GLU A O 1
ATOM 7704 N N . ILE A 1 992 ? -8.091 4.796 -15.246 1.00 75.44 992 ILE A N 1
ATOM 7705 C CA . ILE A 1 992 ? -7.756 5.415 -13.960 1.00 75.44 992 ILE A CA 1
ATOM 7706 C C . ILE A 1 992 ? -8.678 6.623 -13.752 1.00 75.44 992 ILE A C 1
ATOM 7708 O O . ILE A 1 992 ? -8.826 7.469 -14.629 1.00 75.44 992 ILE A O 1
ATOM 7712 N N . SER A 1 993 ? -9.305 6.706 -12.581 1.00 73.75 993 SER A N 1
ATOM 7713 C CA . SER A 1 993 ? -10.163 7.832 -12.197 1.00 73.75 993 SER A CA 1
ATOM 7714 C C . SER A 1 993 ? -9.358 9.083 -11.814 1.00 73.75 993 SER A C 1
ATOM 7716 O O . SER A 1 993 ? -8.172 9.007 -11.503 1.00 73.75 993 SER A O 1
ATOM 7718 N N . ALA A 1 994 ? -10.017 10.244 -11.763 1.00 62.06 994 ALA A N 1
ATOM 7719 C CA . ALA A 1 994 ? -9.378 11.546 -11.528 1.00 62.06 994 ALA A CA 1
ATOM 7720 C C . ALA A 1 994 ? -8.577 11.688 -10.210 1.00 62.06 994 ALA A C 1
ATOM 7722 O O . ALA A 1 994 ? -7.798 12.633 -10.097 1.00 62.06 994 ALA A O 1
ATOM 7723 N N . SER A 1 995 ? -8.751 10.778 -9.238 1.00 55.19 995 SER A N 1
ATOM 7724 C CA . SER A 1 995 ? -7.965 10.722 -7.991 1.00 55.19 995 SER A CA 1
ATOM 7725 C C . SER A 1 995 ? -6.686 9.880 -8.095 1.00 55.19 995 SER A C 1
ATOM 7727 O O . SER A 1 995 ? -5.997 9.703 -7.093 1.00 55.19 995 SER A O 1
ATOM 7729 N N . GLY A 1 996 ? -6.414 9.262 -9.251 1.00 57.09 996 GLY A N 1
ATOM 7730 C CA . GLY A 1 996 ? -5.311 8.324 -9.488 1.00 57.09 996 GLY A CA 1
ATOM 7731 C C . GLY A 1 996 ? -5.474 6.951 -8.807 1.00 57.09 996 GLY A C 1
ATOM 7732 O O . GLY A 1 996 ? -5.193 5.907 -9.389 1.00 57.09 996 GLY A O 1
ATOM 7733 N N . THR A 1 997 ? -5.956 6.934 -7.568 1.00 63.50 997 THR A N 1
ATOM 7734 C CA . THR A 1 997 ? -6.017 5.773 -6.661 1.00 63.50 997 THR A CA 1
ATOM 7735 C C . THR A 1 997 ? -7.103 4.741 -6.972 1.00 63.50 997 THR A C 1
ATOM 7737 O O . THR A 1 997 ? -7.111 3.666 -6.372 1.00 63.50 997 THR A O 1
ATOM 7740 N N . SER A 1 998 ? -8.034 5.037 -7.882 1.00 75.31 998 SER A N 1
ATOM 7741 C CA . SER A 1 998 ? -9.210 4.199 -8.146 1.00 75.31 998 SER A CA 1
ATOM 7742 C C . SER A 1 998 ? -9.508 4.056 -9.639 1.00 75.31 998 SER A C 1
ATOM 7744 O O . SER A 1 998 ? -9.038 4.858 -10.445 1.00 75.31 998 SER A O 1
ATOM 7746 N N . TYR A 1 999 ? -10.319 3.061 -9.998 1.00 82.81 999 TYR A N 1
ATOM 7747 C CA . TYR A 1 999 ? -10.609 2.670 -11.383 1.00 82.81 999 TYR A CA 1
ATOM 7748 C C . TYR A 1 999 ? -12.076 2.922 -11.736 1.00 82.81 999 TYR A C 1
ATOM 7750 O O . TYR A 1 999 ? -12.938 2.891 -10.855 1.00 82.81 999 TYR A O 1
ATOM 7758 N N . LEU A 1 1000 ? -12.355 3.140 -13.020 1.00 88.25 1000 LEU A N 1
ATOM 7759 C CA . LEU A 1 1000 ? -13.705 3.198 -13.586 1.00 88.25 1000 LEU A CA 1
ATOM 7760 C C . LEU A 1 1000 ? -13.772 2.430 -14.915 1.00 88.25 1000 LEU A C 1
ATOM 7762 O O . LEU A 1 1000 ? -12.753 2.194 -15.559 1.00 88.25 1000 LEU A O 1
ATOM 7766 N N . ASN A 1 1001 ? -14.972 2.022 -15.318 1.00 90.75 1001 ASN A N 1
ATOM 7767 C CA . ASN A 1 1001 ? -15.240 1.353 -16.589 1.00 90.75 1001 ASN A CA 1
ATOM 7768 C C . ASN A 1 1001 ? -16.545 1.912 -17.158 1.00 90.75 1001 ASN A C 1
ATOM 7770 O O . ASN A 1 1001 ? -17.639 1.589 -16.681 1.00 90.75 1001 ASN A O 1
ATOM 7774 N N . ARG A 1 1002 ? -16.424 2.773 -18.176 1.00 89.62 1002 ARG A N 1
ATOM 7775 C CA . ARG A 1 1002 ? -17.565 3.505 -18.754 1.00 89.62 1002 ARG A CA 1
ATOM 7776 C C . ARG A 1 1002 ? -18.591 2.581 -19.402 1.00 89.62 1002 ARG A C 1
ATOM 7778 O O . ARG A 1 1002 ? -19.783 2.873 -19.381 1.00 89.62 1002 ARG A O 1
ATOM 7785 N N . THR A 1 1003 ? -18.132 1.453 -19.944 1.00 91.69 1003 THR A N 1
ATOM 7786 C CA . THR A 1 1003 ? -18.999 0.479 -20.616 1.00 91.69 1003 THR A CA 1
ATOM 7787 C C . THR A 1 1003 ? -19.889 -0.226 -19.597 1.00 91.69 1003 THR A C 1
ATOM 7789 O O . THR A 1 1003 ? -21.103 -0.276 -19.779 1.00 91.69 1003 THR A O 1
ATOM 7792 N N . GLU A 1 1004 ? -19.314 -0.689 -18.481 1.00 94.75 1004 GLU A N 1
ATOM 7793 C CA . GLU A 1 1004 ? -20.099 -1.221 -17.361 1.00 94.75 1004 GLU A CA 1
ATOM 7794 C C . GLU A 1 1004 ? -21.052 -0.168 -16.784 1.00 94.75 1004 GLU A C 1
ATOM 7796 O O . GLU A 1 1004 ? -22.223 -0.469 -16.577 1.00 94.75 1004 GLU A O 1
ATOM 7801 N N . ALA A 1 1005 ? -20.595 1.071 -16.575 1.00 93.88 1005 ALA A N 1
ATOM 7802 C CA . ALA A 1 1005 ? -21.430 2.131 -16.008 1.00 93.88 1005 ALA A CA 1
ATOM 7803 C C . ALA A 1 1005 ? -22.640 2.477 -16.895 1.00 93.88 1005 ALA A C 1
ATOM 7805 O O . ALA A 1 1005 ? -23.736 2.695 -16.380 1.00 93.88 1005 ALA A O 1
ATOM 7806 N N . SER A 1 1006 ? -22.476 2.458 -18.222 1.00 93.06 1006 SER A N 1
ATOM 7807 C CA . SER A 1 1006 ? -23.589 2.639 -19.160 1.00 93.06 1006 SER A CA 1
ATOM 7808 C C . SER A 1 1006 ? -24.563 1.457 -19.167 1.00 93.06 1006 SER A C 1
ATOM 7810 O O . SER A 1 1006 ? -25.753 1.644 -19.406 1.00 93.06 1006 SER A O 1
ATOM 7812 N N . TYR A 1 1007 ? -24.105 0.235 -18.885 1.00 93.88 1007 TYR A N 1
ATOM 7813 C CA . TYR A 1 1007 ? -25.008 -0.905 -18.707 1.00 93.88 1007 TYR A CA 1
ATOM 7814 C C . TYR A 1 1007 ? -25.699 -0.908 -17.335 1.00 93.88 1007 TYR A C 1
ATOM 7816 O O . TYR A 1 1007 ? -26.873 -1.269 -17.270 1.00 93.88 1007 TYR A O 1
ATOM 7824 N N . VAL A 1 1008 ? -25.045 -0.419 -16.272 1.00 95.75 1008 VAL A N 1
ATOM 7825 C CA . VAL A 1 1008 ? -25.695 -0.132 -14.978 1.00 95.75 1008 VAL A CA 1
ATOM 7826 C C . VAL A 1 1008 ? -26.828 0.880 -15.164 1.00 95.75 1008 VAL A C 1
ATOM 7828 O O . VAL A 1 1008 ? -27.950 0.586 -14.759 1.00 95.75 1008 VAL A O 1
ATOM 7831 N N . GLU A 1 1009 ? -26.577 2.013 -15.834 1.00 95.06 1009 GLU A N 1
ATOM 7832 C CA . GLU A 1 1009 ? -27.610 3.014 -16.153 1.00 95.06 1009 GLU A CA 1
ATOM 7833 C C . GLU A 1 1009 ? -28.789 2.381 -16.902 1.00 95.06 1009 GLU A C 1
ATOM 7835 O O . GLU A 1 1009 ? -29.925 2.500 -16.451 1.00 95.06 1009 GLU A O 1
ATOM 7840 N N . LYS A 1 1010 ? -28.536 1.628 -17.981 1.00 92.88 1010 LYS A N 1
ATOM 7841 C CA . LYS A 1 1010 ? -29.598 0.988 -18.778 1.00 92.88 1010 LYS A CA 1
ATOM 7842 C C . LYS A 1 1010 ? -30.460 0.021 -17.966 1.00 92.88 1010 LYS A C 1
ATOM 7844 O O . LYS A 1 1010 ? -31.678 0.015 -18.142 1.00 92.88 1010 LYS A O 1
ATOM 7849 N N . ILE A 1 1011 ? -29.858 -0.775 -17.076 1.00 93.81 1011 ILE A N 1
ATOM 7850 C CA . ILE A 1 1011 ? -30.601 -1.686 -16.190 1.00 93.81 1011 ILE A CA 1
ATOM 7851 C C . ILE A 1 1011 ? -31.444 -0.889 -15.191 1.00 93.81 1011 ILE A C 1
ATOM 7853 O O . ILE A 1 1011 ? -32.640 -1.146 -15.066 1.00 93.81 1011 ILE A O 1
ATOM 7857 N N . VAL A 1 1012 ? -30.843 0.099 -14.520 1.00 94.62 1012 VAL A N 1
ATOM 7858 C CA . VAL A 1 1012 ? -31.528 0.991 -13.572 1.00 94.62 1012 VAL A CA 1
ATOM 7859 C C . VAL A 1 1012 ? -32.718 1.678 -14.241 1.00 94.62 1012 VAL A C 1
ATOM 7861 O O . VAL A 1 1012 ? -33.846 1.560 -13.773 1.00 94.62 1012 VAL A O 1
ATOM 7864 N N . THR A 1 1013 ? -32.496 2.334 -15.376 1.00 92.81 1013 THR A N 1
ATOM 7865 C CA . THR A 1 1013 ? -33.521 3.034 -16.156 1.00 92.81 1013 THR A CA 1
ATOM 7866 C C . THR A 1 1013 ? -34.642 2.103 -16.618 1.00 92.81 1013 THR A C 1
ATOM 7868 O O . THR A 1 1013 ? -35.796 2.528 -16.669 1.00 92.81 1013 THR A O 1
ATOM 7871 N N . HIS A 1 1014 ? -34.347 0.842 -16.945 1.00 90.88 1014 HIS A N 1
ATOM 7872 C CA . HIS A 1 1014 ? -35.376 -0.136 -17.298 1.00 90.88 1014 HIS A CA 1
ATOM 7873 C C . HIS A 1 1014 ? -36.216 -0.542 -16.072 1.00 90.88 1014 HIS A C 1
ATOM 7875 O O . HIS A 1 1014 ? -37.442 -0.489 -16.139 1.00 90.88 1014 HIS A O 1
ATOM 7881 N N . LEU A 1 1015 ? -35.584 -0.824 -14.927 1.00 90.56 1015 LEU A N 1
ATOM 7882 C CA . LEU A 1 1015 ? -36.277 -1.129 -13.665 1.00 90.56 1015 LEU A CA 1
ATOM 7883 C C . LEU A 1 1015 ? -37.166 0.032 -13.188 1.00 90.56 1015 LEU A C 1
ATOM 7885 O O . LEU A 1 1015 ? -38.333 -0.178 -12.860 1.00 90.56 1015 LEU A O 1
ATOM 7889 N N . LEU A 1 1016 ? -36.657 1.267 -13.224 1.00 90.50 1016 LEU A N 1
ATOM 7890 C CA . LEU A 1 1016 ? -37.428 2.469 -12.887 1.00 90.50 1016 LEU A CA 1
ATOM 7891 C C . LEU A 1 1016 ? -38.653 2.633 -13.807 1.00 90.50 1016 LEU A C 1
ATOM 7893 O O . LEU A 1 1016 ? -39.742 2.949 -13.334 1.00 90.50 1016 LEU A O 1
ATOM 7897 N N . LYS A 1 1017 ? -38.515 2.356 -15.114 1.00 88.50 1017 LYS A N 1
ATOM 7898 C CA . LYS A 1 1017 ? -39.637 2.388 -16.076 1.00 88.50 1017 LYS A CA 1
ATOM 7899 C C . LYS A 1 1017 ? -40.692 1.308 -15.814 1.00 88.50 1017 LYS A C 1
ATOM 7901 O O . LYS A 1 1017 ? -41.869 1.554 -16.060 1.00 88.50 1017 LYS A O 1
ATOM 7906 N N . MET A 1 1018 ? -40.299 0.160 -15.262 1.00 86.81 1018 MET A N 1
ATOM 7907 C CA . MET A 1 1018 ? -41.230 -0.877 -14.798 1.00 86.81 1018 MET A CA 1
ATOM 7908 C C . MET A 1 1018 ? -41.978 -0.491 -13.503 1.00 86.81 1018 MET A C 1
ATOM 7910 O O . MET A 1 1018 ? -42.948 -1.165 -13.144 1.00 86.81 1018 MET A O 1
ATOM 7914 N N . GLY A 1 1019 ? -41.559 0.575 -12.810 1.00 85.75 1019 GLY A N 1
ATOM 7915 C CA . GLY A 1 1019 ? -42.136 1.056 -11.547 1.00 85.75 1019 GLY A CA 1
ATOM 7916 C C . GLY A 1 1019 ? -41.386 0.636 -10.280 1.00 85.75 1019 GLY A C 1
ATOM 7917 O O . GLY A 1 1019 ? -41.897 0.847 -9.185 1.00 85.75 1019 GLY A O 1
ATOM 7918 N N . VAL A 1 1020 ? -40.194 0.043 -10.400 1.00 88.56 1020 VAL A N 1
ATOM 7919 C CA . VAL A 1 1020 ? -39.345 -0.280 -9.239 1.00 88.56 1020 VAL A CA 1
ATOM 7920 C C . VAL A 1 1020 ? -38.896 1.013 -8.556 1.00 88.56 1020 VAL A C 1
ATOM 7922 O O . VAL A 1 1020 ? -38.448 1.942 -9.227 1.00 88.56 1020 VAL A O 1
ATOM 7925 N N . GLU A 1 1021 ? -38.992 1.088 -7.228 1.00 89.94 1021 GLU A N 1
ATOM 7926 C CA . GLU A 1 1021 ? -38.593 2.294 -6.493 1.00 89.94 1021 GLU A CA 1
ATOM 7927 C C . GLU A 1 1021 ? -37.055 2.424 -6.401 1.00 89.94 1021 GLU A C 1
ATOM 7929 O O . GLU A 1 1021 ? -36.372 1.423 -6.159 1.00 89.94 1021 GLU A O 1
ATOM 7934 N N . PRO A 1 1022 ? -36.479 3.642 -6.486 1.00 89.88 1022 PRO A N 1
ATOM 7935 C CA . PRO A 1 1022 ? -35.034 3.868 -6.332 1.00 89.88 1022 PRO A CA 1
ATOM 7936 C C . PRO A 1 1022 ? -34.427 3.263 -5.056 1.00 89.88 1022 PRO A C 1
ATOM 7938 O O . PRO A 1 1022 ? -33.314 2.738 -5.071 1.00 89.88 1022 PRO A O 1
ATOM 7941 N N . SER A 1 1023 ? -35.191 3.283 -3.960 1.00 87.94 1023 SER A N 1
ATOM 7942 C CA . SER A 1 1023 ? -34.840 2.735 -2.644 1.00 87.94 1023 SER A CA 1
ATOM 7943 C C . SER A 1 1023 ? -34.541 1.229 -2.665 1.00 87.94 1023 SER A C 1
ATOM 7945 O O . SER A 1 1023 ? -33.717 0.757 -1.874 1.00 87.94 1023 SER A O 1
ATOM 7947 N N . GLN A 1 1024 ? -35.189 0.487 -3.567 1.00 90.31 1024 GLN A N 1
ATOM 7948 C CA . GLN A 1 1024 ? -35.157 -0.975 -3.677 1.00 90.31 1024 GLN A CA 1
ATOM 7949 C C . GLN A 1 1024 ? -33.970 -1.490 -4.506 1.00 90.31 1024 GLN A C 1
ATOM 7951 O O . GLN A 1 1024 ? -33.665 -2.686 -4.466 1.00 90.31 1024 GLN A O 1
ATOM 7956 N N . ILE A 1 1025 ? -33.293 -0.597 -5.235 1.00 93.81 1025 ILE A N 1
ATOM 7957 C CA . ILE A 1 1025 ? -32.138 -0.889 -6.087 1.00 93.81 1025 ILE A CA 1
ATOM 7958 C C . ILE A 1 1025 ? -30.848 -0.525 -5.333 1.00 93.81 1025 ILE A C 1
ATOM 7960 O O . ILE A 1 1025 ? -30.771 0.491 -4.640 1.00 93.81 1025 ILE A O 1
ATOM 7964 N N . GLY A 1 1026 ? -29.806 -1.346 -5.470 1.00 94.62 1026 GLY A N 1
ATOM 7965 C CA . GLY A 1 1026 ? -28.448 -0.998 -5.048 1.00 94.62 1026 GLY A CA 1
ATOM 7966 C C . GLY A 1 1026 ? -27.412 -1.335 -6.113 1.00 94.62 1026 GLY A C 1
ATOM 7967 O O . GLY A 1 1026 ? -27.492 -2.379 -6.759 1.00 94.62 1026 GLY A O 1
ATOM 7968 N N . CYS A 1 1027 ? -26.411 -0.472 -6.276 1.00 96.25 1027 CYS A N 1
ATOM 7969 C CA . CYS A 1 1027 ? -25.253 -0.728 -7.125 1.00 96.25 1027 CYS A CA 1
ATOM 7970 C C . CYS A 1 1027 ? -23.990 -0.844 -6.267 1.00 96.25 1027 CYS A C 1
ATOM 7972 O O . CYS A 1 1027 ? -23.537 0.120 -5.649 1.00 96.25 1027 CYS A O 1
ATOM 7974 N N . ILE A 1 1028 ? -23.401 -2.034 -6.264 1.00 94.19 1028 ILE A N 1
ATOM 7975 C CA . ILE A 1 1028 ? -22.160 -2.356 -5.572 1.00 94.19 1028 ILE A CA 1
ATOM 7976 C C . ILE A 1 1028 ? -21.009 -2.270 -6.570 1.00 94.19 1028 ILE A C 1
ATOM 7978 O O . ILE A 1 1028 ? -21.047 -2.877 -7.641 1.00 94.19 1028 ILE A O 1
ATOM 7982 N N . THR A 1 1029 ? -19.941 -1.567 -6.209 1.00 92.94 1029 THR A N 1
ATOM 7983 C CA . THR A 1 1029 ? -18.682 -1.637 -6.959 1.00 92.94 1029 THR A CA 1
ATOM 7984 C C . THR A 1 1029 ? -17.479 -1.467 -6.029 1.00 92.94 1029 THR A C 1
ATOM 7986 O O . THR A 1 1029 ? -17.535 -0.658 -5.104 1.00 92.94 1029 THR A O 1
ATOM 7989 N N . PRO A 1 1030 ? -16.380 -2.225 -6.202 1.00 84.56 1030 PRO A N 1
ATOM 7990 C CA . PRO A 1 1030 ? -15.243 -2.171 -5.283 1.00 84.56 1030 PRO A CA 1
ATOM 7991 C C . PRO A 1 1030 ? -14.311 -0.964 -5.499 1.00 84.56 1030 PRO A C 1
ATOM 7993 O O . PRO A 1 1030 ? -13.270 -0.894 -4.850 1.00 84.56 1030 PRO A O 1
ATOM 7996 N N . TYR A 1 1031 ? -14.656 -0.024 -6.388 1.00 83.56 1031 TYR A N 1
ATOM 7997 C CA . TYR A 1 1031 ? -13.833 1.142 -6.714 1.00 83.56 1031 TYR A CA 1
ATOM 7998 C C . TYR A 1 1031 ? -14.620 2.453 -6.57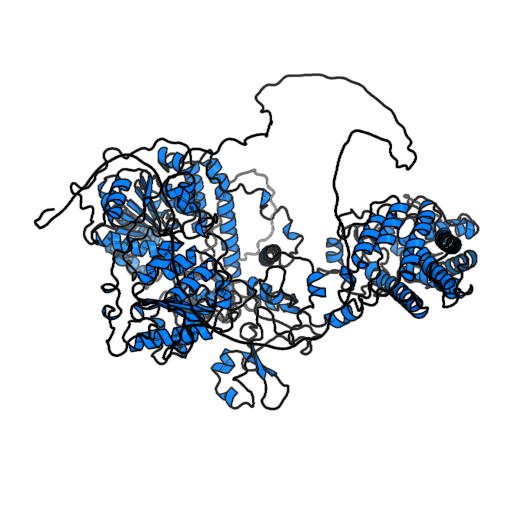1 1.00 83.56 1031 TYR A C 1
ATOM 8000 O O . TYR A 1 1031 ? -15.602 2.676 -7.277 1.00 83.56 1031 TYR A O 1
ATOM 8008 N N . ASP A 1 1032 ? -14.148 3.354 -5.700 1.00 77.88 1032 ASP A N 1
ATOM 8009 C CA . ASP A 1 1032 ? -14.714 4.702 -5.507 1.00 77.88 1032 ASP A CA 1
ATOM 8010 C C . ASP A 1 1032 ? -14.762 5.521 -6.816 1.00 77.88 1032 ASP A C 1
ATOM 8012 O O . ASP A 1 1032 ? -15.674 6.328 -7.013 1.00 77.88 1032 ASP A O 1
ATOM 8016 N N . GLY A 1 1033 ? -13.823 5.279 -7.742 1.00 79.00 1033 GLY A N 1
ATOM 8017 C CA . GLY A 1 1033 ? -13.827 5.865 -9.086 1.00 79.00 1033 GLY A CA 1
ATOM 8018 C C . GLY A 1 1033 ? -15.070 5.475 -9.892 1.00 79.00 1033 GLY A C 1
ATOM 8019 O O . GLY A 1 1033 ? -15.769 6.348 -10.408 1.00 79.00 1033 GLY A O 1
ATOM 8020 N N . GLN A 1 1034 ? -15.395 4.180 -9.939 1.00 89.69 1034 GLN A N 1
ATOM 8021 C CA . GLN A 1 1034 ? -16.601 3.676 -10.595 1.00 89.69 1034 GLN A CA 1
ATOM 8022 C C . GLN A 1 1034 ? -17.873 4.107 -9.866 1.00 89.69 1034 GLN A C 1
ATOM 8024 O O . GLN A 1 1034 ? -18.826 4.497 -10.530 1.00 89.69 1034 GLN A O 1
ATOM 8029 N N . LYS A 1 1035 ? -17.893 4.095 -8.525 1.00 88.69 1035 LYS A N 1
ATOM 8030 C CA . LYS A 1 1035 ? -19.032 4.580 -7.722 1.00 88.69 1035 LYS A CA 1
ATOM 8031 C C . LYS A 1 1035 ? -19.438 5.991 -8.162 1.00 88.69 1035 LYS A C 1
ATOM 8033 O O . LYS A 1 1035 ? -20.577 6.205 -8.572 1.00 88.69 1035 LYS A O 1
ATOM 8038 N N . LYS A 1 1036 ? -18.475 6.920 -8.165 1.00 79.75 1036 LYS A N 1
ATOM 8039 C CA . LYS A 1 1036 ? -18.651 8.295 -8.656 1.00 79.75 1036 LYS A CA 1
ATOM 8040 C C . LYS A 1 1036 ? -19.099 8.343 -10.112 1.00 79.75 1036 LYS A C 1
ATOM 8042 O O . LYS A 1 1036 ? -20.022 9.084 -10.437 1.00 79.75 1036 LYS A O 1
ATOM 8047 N N . TYR A 1 1037 ? -18.433 7.587 -10.987 1.00 85.06 1037 TYR A N 1
ATOM 8048 C CA . TYR A 1 1037 ? -18.714 7.633 -12.418 1.00 85.06 1037 TYR A CA 1
ATOM 8049 C C . TYR A 1 1037 ? -20.120 7.115 -12.746 1.00 85.06 1037 TYR A C 1
ATOM 8051 O O . TYR A 1 1037 ? -20.814 7.729 -13.545 1.00 85.06 1037 TYR A O 1
ATOM 8059 N N . VAL A 1 1038 ? -20.582 6.054 -12.078 1.00 90.88 1038 VAL A N 1
ATOM 8060 C CA . VAL A 1 1038 ? -21.959 5.544 -12.175 1.00 90.88 1038 VAL A CA 1
ATOM 8061 C C . VAL A 1 1038 ? -22.967 6.595 -11.706 1.00 90.88 1038 VAL A C 1
ATOM 8063 O O . VAL A 1 1038 ? -23.914 6.876 -12.435 1.00 90.88 1038 VAL A O 1
ATOM 8066 N N . GLN A 1 1039 ? -22.755 7.217 -10.538 1.00 87.31 1039 GLN A N 1
ATOM 8067 C CA . GLN A 1 1039 ? -23.649 8.266 -10.027 1.00 87.31 1039 GLN A CA 1
ATOM 8068 C C . GLN A 1 1039 ? -23.757 9.448 -11.005 1.00 87.31 1039 GLN A C 1
ATOM 8070 O O . GLN A 1 1039 ? -24.860 9.822 -11.397 1.00 87.31 1039 GLN A O 1
ATOM 8075 N N . GLU A 1 1040 ? -22.627 9.992 -11.462 1.00 83.12 1040 GLU A N 1
ATOM 8076 C CA . GLU A 1 1040 ? -22.613 11.154 -12.359 1.00 83.12 1040 GLU A CA 1
ATOM 8077 C C . GLU A 1 1040 ? -23.080 10.812 -13.786 1.00 83.12 1040 GLU A C 1
ATOM 8079 O O . GLU A 1 1040 ? -23.725 11.637 -14.433 1.00 83.12 1040 GLU A O 1
ATOM 8084 N N . HIS A 1 1041 ? -22.819 9.596 -14.280 1.00 87.31 1041 HIS A N 1
ATOM 8085 C CA . HIS A 1 1041 ? -23.323 9.140 -15.577 1.00 87.31 1041 HIS A CA 1
ATOM 8086 C C . HIS A 1 1041 ? -24.846 8.991 -15.562 1.00 87.31 1041 HIS A C 1
ATOM 8088 O O . HIS A 1 1041 ? -25.503 9.506 -16.461 1.00 87.31 1041 HIS A O 1
ATOM 8094 N N . MET A 1 1042 ? -25.429 8.379 -14.524 1.00 89.38 1042 MET A N 1
ATOM 8095 C CA . MET A 1 1042 ? -26.888 8.330 -14.377 1.00 89.38 1042 MET A CA 1
ATOM 8096 C C . MET A 1 1042 ? -27.483 9.744 -14.275 1.00 89.38 1042 MET A C 1
ATOM 8098 O O . MET A 1 1042 ? -28.416 10.062 -15.007 1.00 89.38 1042 MET A O 1
ATOM 8102 N N . ARG A 1 1043 ? -26.888 10.623 -13.453 1.00 84.81 1043 ARG A N 1
ATOM 8103 C CA . ARG A 1 1043 ? -27.352 12.007 -13.243 1.00 84.81 1043 ARG A CA 1
ATOM 8104 C C . ARG A 1 1043 ? -27.317 12.875 -14.509 1.00 84.81 1043 ARG A C 1
ATOM 8106 O O . ARG A 1 1043 ? -28.184 13.726 -14.677 1.00 84.81 1043 ARG A O 1
ATOM 8113 N N . ARG A 1 1044 ? -26.325 12.683 -15.393 1.00 82.50 1044 ARG A N 1
ATOM 8114 C CA . ARG A 1 1044 ? -26.165 13.454 -16.647 1.00 82.50 1044 ARG A CA 1
ATOM 8115 C C . ARG A 1 1044 ? -26.800 12.818 -17.882 1.00 82.50 1044 ARG A C 1
ATOM 8117 O O . ARG A 1 1044 ? -27.112 13.537 -18.826 1.00 82.50 1044 ARG A O 1
ATOM 8124 N N . SER A 1 1045 ? -26.864 11.490 -17.943 1.00 83.12 1045 SER A N 1
ATOM 8125 C CA . SER A 1 1045 ? -27.134 10.736 -19.179 1.00 83.12 1045 SER A CA 1
ATOM 8126 C C . SER A 1 1045 ? -28.387 9.863 -19.111 1.00 83.12 1045 SER A C 1
ATOM 8128 O O . SER A 1 1045 ? -28.851 9.407 -20.154 1.00 83.12 1045 SER A O 1
ATOM 8130 N N . GLY A 1 1046 ? -28.932 9.625 -17.915 1.00 86.75 1046 GLY A N 1
ATOM 8131 C CA . GLY A 1 1046 ? -30.166 8.869 -17.737 1.00 86.75 1046 GLY A CA 1
ATOM 8132 C C . GLY A 1 1046 ? -31.389 9.637 -18.269 1.00 86.75 1046 GLY A C 1
ATOM 8133 O O . GLY A 1 1046 ? -31.506 10.838 -18.030 1.00 86.75 1046 GLY A O 1
ATOM 8134 N N . PRO A 1 1047 ? -32.336 8.987 -18.972 1.00 89.12 1047 PRO A N 1
ATOM 8135 C CA . PRO A 1 1047 ? -33.501 9.643 -19.580 1.00 89.12 1047 PRO A CA 1
ATOM 8136 C C . PRO A 1 1047 ? -34.656 9.933 -18.594 1.00 89.12 1047 PRO A C 1
ATOM 8138 O O . PRO A 1 1047 ? -35.810 10.032 -19.012 1.00 89.12 1047 PRO A O 1
ATOM 8141 N N . LEU A 1 1048 ? -34.374 10.021 -17.292 1.00 89.38 1048 LEU A N 1
ATOM 8142 C CA . LEU A 1 1048 ? -35.320 10.353 -16.218 1.00 89.38 1048 LEU A CA 1
ATOM 8143 C C . LEU A 1 1048 ? -34.780 11.549 -15.410 1.00 89.38 1048 LEU A C 1
ATOM 8145 O O . LEU A 1 1048 ? -33.646 11.976 -15.605 1.00 89.38 1048 LEU A O 1
ATOM 8149 N N . ALA A 1 1049 ? -35.579 12.113 -14.502 1.00 84.94 1049 ALA A N 1
ATOM 8150 C CA . ALA A 1 1049 ? -35.130 13.239 -13.681 1.00 84.94 1049 ALA A CA 1
ATOM 8151 C C . ALA A 1 1049 ? -33.959 12.842 -12.757 1.00 84.94 1049 ALA A C 1
ATOM 8153 O O . ALA A 1 1049 ? -34.010 11.799 -12.105 1.00 84.94 1049 ALA A O 1
ATOM 8154 N N . ALA A 1 1050 ? -32.937 13.701 -12.667 1.00 83.75 1050 ALA A N 1
ATOM 8155 C CA . ALA A 1 1050 ? -31.699 13.468 -11.910 1.00 83.75 1050 ALA A CA 1
ATOM 8156 C C . ALA A 1 1050 ? -31.935 12.978 -10.466 1.00 83.75 1050 ALA A C 1
ATOM 8158 O O . ALA A 1 1050 ? -31.329 11.994 -10.039 1.00 83.75 1050 ALA A O 1
ATOM 8159 N N . SER A 1 1051 ? -32.897 13.585 -9.765 1.00 84.56 1051 SER A N 1
ATOM 8160 C CA . SER A 1 1051 ? -33.277 13.247 -8.387 1.00 84.56 1051 SER A CA 1
ATOM 8161 C C . SER A 1 1051 ? -33.776 11.808 -8.194 1.00 84.56 1051 SER A C 1
ATOM 8163 O O . SER A 1 1051 ? -33.681 11.265 -7.094 1.00 84.56 1051 SER A O 1
ATOM 8165 N N . VAL A 1 1052 ? -34.265 11.149 -9.251 1.00 87.94 1052 VAL A N 1
ATOM 8166 C CA . VAL A 1 1052 ? -34.663 9.730 -9.213 1.00 87.94 1052 VAL A CA 1
ATOM 8167 C C . VAL A 1 1052 ? -33.432 8.820 -9.153 1.00 87.94 1052 VAL A C 1
ATOM 8169 O O . VAL A 1 1052 ? -33.456 7.803 -8.464 1.00 87.94 1052 VAL A O 1
ATOM 8172 N N . TYR A 1 1053 ? -32.342 9.195 -9.830 1.00 88.38 1053 TYR A N 1
ATOM 8173 C CA . TYR A 1 1053 ? -31.072 8.463 -9.792 1.00 88.38 1053 TYR A CA 1
ATOM 8174 C C . TYR A 1 1053 ? -30.254 8.772 -8.532 1.00 88.38 1053 TYR A C 1
ATOM 8176 O O . TYR A 1 1053 ? -29.571 7.891 -8.017 1.00 88.38 1053 TYR A O 1
ATOM 8184 N N . GLU A 1 1054 ? -30.339 9.997 -8.009 1.00 82.81 1054 GLU A N 1
ATOM 8185 C CA . GLU A 1 1054 ? -29.678 10.409 -6.760 1.00 82.81 1054 GLU A CA 1
ATOM 8186 C C . GLU A 1 1054 ? -30.206 9.645 -5.533 1.00 82.81 1054 GLU A C 1
ATOM 8188 O O . GLU A 1 1054 ? -29.461 9.410 -4.584 1.00 82.81 1054 GLU A O 1
ATOM 8193 N N . ALA A 1 1055 ? -31.458 9.177 -5.581 1.00 84.88 1055 ALA A N 1
ATOM 8194 C CA . ALA A 1 1055 ? -32.057 8.314 -4.563 1.00 84.88 1055 ALA A CA 1
ATOM 8195 C C . ALA A 1 1055 ? -31.573 6.842 -4.600 1.00 84.88 1055 ALA A C 1
ATOM 8197 O O . ALA A 1 1055 ? -31.974 6.051 -3.742 1.00 84.88 1055 ALA A O 1
ATOM 8198 N N . ILE A 1 1056 ? -30.733 6.450 -5.569 1.00 88.94 1056 ILE A N 1
ATOM 8199 C CA . ILE A 1 1056 ? -30.231 5.074 -5.716 1.00 88.94 1056 ILE A CA 1
ATOM 8200 C C . ILE A 1 1056 ? -28.914 4.895 -4.964 1.00 88.94 1056 ILE A C 1
ATOM 8202 O O . ILE A 1 1056 ? -27.952 5.648 -5.122 1.00 88.94 1056 ILE A O 1
ATOM 8206 N N . GLU A 1 1057 ? -28.837 3.830 -4.169 1.00 88.12 1057 GLU A N 1
ATOM 8207 C CA . GLU A 1 1057 ? -27.666 3.552 -3.346 1.00 88.12 1057 GLU A CA 1
ATOM 8208 C C . GLU A 1 1057 ? -26.523 2.949 -4.182 1.00 88.12 1057 GLU A C 1
ATOM 8210 O O . GLU A 1 1057 ? -26.501 1.750 -4.466 1.00 88.12 1057 GLU A O 1
ATOM 8215 N N . VAL A 1 1058 ? -25.549 3.781 -4.565 1.00 89.69 1058 VAL A N 1
ATOM 8216 C CA . VAL A 1 1058 ? -24.301 3.358 -5.225 1.00 89.69 1058 VAL A CA 1
ATOM 8217 C C . VAL A 1 1058 ? -23.157 3.394 -4.210 1.00 89.69 1058 VAL A C 1
ATOM 8219 O O . VAL A 1 1058 ? -22.836 4.456 -3.671 1.00 89.69 1058 VAL A O 1
ATOM 8222 N N . ASN A 1 1059 ? -22.537 2.250 -3.901 1.00 86.31 1059 ASN A N 1
ATOM 8223 C CA . ASN A 1 1059 ? -21.542 2.181 -2.823 1.00 86.31 1059 ASN A CA 1
ATOM 8224 C C . ASN A 1 1059 ? -20.547 1.010 -2.933 1.00 86.31 1059 ASN A C 1
ATOM 8226 O O . ASN A 1 1059 ? -20.654 0.149 -3.807 1.00 86.31 1059 ASN A O 1
ATOM 8230 N N . SER A 1 1060 ? -19.567 0.979 -2.024 1.00 80.69 1060 SER A N 1
ATOM 8231 C CA . SER A 1 1060 ? -18.614 -0.131 -1.907 1.00 80.69 1060 SER A CA 1
ATOM 8232 C C . SER A 1 1060 ? -19.232 -1.365 -1.237 1.00 80.69 1060 SER A C 1
ATOM 8234 O O . SER A 1 1060 ? -20.216 -1.265 -0.504 1.00 80.69 1060 SER A O 1
ATOM 8236 N N . VAL A 1 1061 ? -18.623 -2.539 -1.457 1.00 77.50 1061 VAL A N 1
ATOM 8237 C CA . VAL A 1 1061 ? -19.024 -3.812 -0.815 1.00 77.50 1061 VAL A CA 1
ATOM 8238 C C . VAL A 1 1061 ? -19.123 -3.662 0.707 1.00 77.50 1061 VAL A C 1
ATOM 8240 O O . VAL A 1 1061 ? -20.104 -4.092 1.310 1.00 77.50 1061 VAL A O 1
ATOM 8243 N N . ASP A 1 1062 ? -18.126 -3.013 1.307 1.00 70.56 1062 ASP A N 1
ATOM 8244 C CA . ASP A 1 1062 ? -17.986 -2.875 2.758 1.00 70.56 1062 ASP A CA 1
ATOM 8245 C C . ASP A 1 1062 ? -19.098 -1.984 3.340 1.00 70.56 1062 ASP A C 1
ATOM 8247 O O . ASP A 1 1062 ? -19.662 -2.285 4.389 1.00 70.56 1062 ASP A O 1
ATOM 8251 N N . ALA A 1 1063 ? -19.490 -0.927 2.617 1.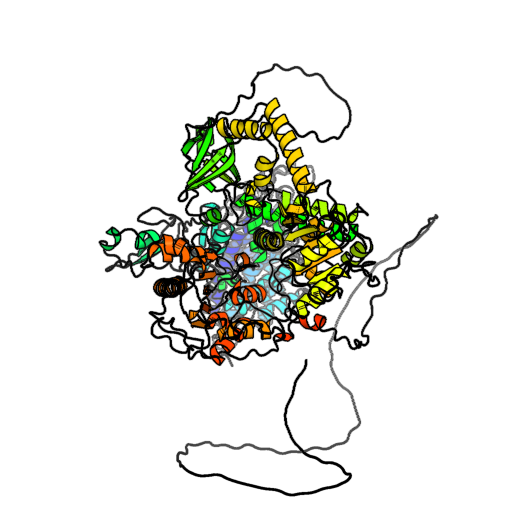00 70.06 1063 ALA A N 1
ATOM 8252 C CA . ALA A 1 1063 ? -20.600 -0.053 3.002 1.00 70.06 1063 ALA A CA 1
ATOM 8253 C C . ALA A 1 1063 ? -21.985 -0.724 2.869 1.00 70.06 1063 ALA A C 1
ATOM 8255 O O . ALA A 1 1063 ? -22.939 -0.301 3.524 1.00 70.06 1063 ALA A O 1
ATOM 8256 N N . PHE A 1 1064 ? -22.089 -1.778 2.051 1.00 70.00 1064 PHE A N 1
ATOM 8257 C CA . PHE A 1 1064 ? -23.277 -2.625 1.917 1.00 70.00 1064 PHE A CA 1
ATOM 8258 C C . PHE A 1 1064 ? -23.327 -3.795 2.924 1.00 70.00 1064 PHE A C 1
ATOM 8260 O O . PHE A 1 1064 ? -24.334 -4.510 2.973 1.00 70.00 1064 PHE A O 1
ATOM 8267 N N . GLN A 1 1065 ? -22.299 -4.015 3.756 1.00 65.06 1065 GLN A N 1
ATOM 8268 C CA . GLN A 1 1065 ? -22.374 -5.015 4.828 1.00 65.06 1065 GLN A CA 1
ATOM 8269 C C . GLN A 1 1065 ? -23.470 -4.635 5.851 1.00 65.06 1065 GLN A C 1
ATOM 8271 O O . GLN A 1 1065 ? -23.819 -3.466 6.007 1.00 65.06 1065 GLN A O 1
ATOM 8276 N N . GLY A 1 1066 ? -24.131 -5.631 6.453 1.00 60.47 1066 GLY A N 1
ATOM 8277 C CA . GLY A 1 1066 ? -25.392 -5.456 7.201 1.00 60.47 1066 GLY A CA 1
ATOM 8278 C C . GLY A 1 1066 ? -26.636 -5.094 6.358 1.00 60.47 1066 GLY A C 1
ATOM 8279 O O . GLY A 1 1066 ? -27.754 -5.449 6.730 1.00 60.47 1066 GLY A O 1
ATOM 8280 N N . ARG A 1 1067 ? -26.483 -4.452 5.191 1.00 74.12 1067 ARG A N 1
ATOM 8281 C CA . ARG A 1 1067 ? -27.594 -4.019 4.313 1.00 74.12 1067 ARG A CA 1
ATOM 8282 C C . ARG A 1 1067 ? -28.102 -5.137 3.388 1.00 74.12 1067 ARG A C 1
ATOM 8284 O O . ARG A 1 1067 ? -27.455 -6.179 3.229 1.00 74.12 1067 ARG A O 1
ATOM 8291 N N . GLU A 1 1068 ? -29.262 -4.897 2.779 1.00 82.75 1068 GLU A N 1
ATOM 8292 C CA . GLU A 1 1068 ? -29.894 -5.695 1.718 1.00 82.75 1068 GLU A CA 1
ATOM 8293 C C . GLU A 1 1068 ? -30.757 -4.806 0.804 1.00 82.75 1068 GLU A C 1
ATOM 8295 O O . GLU A 1 1068 ? -31.115 -3.692 1.190 1.00 82.75 1068 GLU A O 1
ATOM 8300 N N . LYS A 1 1069 ? -31.054 -5.284 -0.410 1.00 90.25 1069 LYS A N 1
ATOM 8301 C CA . LYS A 1 1069 ? -31.908 -4.629 -1.421 1.00 90.25 1069 LYS A CA 1
ATOM 8302 C C . LYS A 1 1069 ? -32.727 -5.672 -2.175 1.00 90.25 1069 LYS A C 1
ATOM 8304 O O . LYS A 1 1069 ? -32.364 -6.849 -2.185 1.00 90.25 1069 LYS A O 1
ATOM 8309 N N . GLU A 1 1070 ? -33.783 -5.249 -2.866 1.00 91.94 1070 GLU A N 1
ATOM 8310 C CA . GLU A 1 1070 ? -34.549 -6.154 -3.727 1.00 91.94 1070 GLU A CA 1
ATOM 8311 C C . GLU A 1 1070 ? -33.731 -6.574 -4.953 1.00 91.94 1070 GLU A C 1
ATOM 8313 O O . GLU A 1 1070 ? -33.609 -7.771 -5.224 1.00 91.94 1070 GLU A O 1
ATOM 8318 N N . ILE A 1 1071 ? -33.097 -5.610 -5.632 1.00 93.94 1071 ILE A N 1
ATOM 8319 C CA . ILE A 1 1071 ? -32.162 -5.862 -6.737 1.00 93.94 1071 ILE A CA 1
ATOM 8320 C C . ILE A 1 1071 ? -30.778 -5.297 -6.415 1.00 93.94 1071 ILE A C 1
ATOM 8322 O O . ILE A 1 1071 ? -30.644 -4.158 -5.966 1.00 93.94 1071 ILE A O 1
ATOM 8326 N N . ILE A 1 1072 ? -29.744 -6.090 -6.707 1.00 96.25 1072 ILE A N 1
ATOM 8327 C CA . ILE A 1 1072 ? -28.341 -5.673 -6.650 1.00 96.25 1072 ILE A CA 1
ATOM 8328 C C . ILE A 1 1072 ? -27.684 -5.777 -8.025 1.00 96.25 1072 ILE A C 1
ATOM 8330 O O . ILE A 1 1072 ? -27.746 -6.807 -8.696 1.00 96.25 1072 ILE A O 1
ATOM 8334 N N . LEU A 1 1073 ? -26.993 -4.704 -8.394 1.00 97.62 1073 LEU A N 1
ATOM 8335 C CA . LEU A 1 1073 ? -26.078 -4.621 -9.528 1.00 97.62 1073 LEU A CA 1
ATOM 8336 C C . LEU A 1 1073 ? -24.645 -4.666 -8.992 1.00 97.62 1073 LEU A C 1
ATOM 8338 O O . LEU A 1 1073 ? -24.337 -3.963 -8.032 1.00 97.62 1073 LEU A O 1
ATOM 8342 N N . VAL A 1 1074 ? -23.763 -5.464 -9.594 1.00 96.94 1074 VAL A N 1
ATOM 8343 C CA . VAL A 1 1074 ? -22.345 -5.556 -9.208 1.00 96.94 1074 VAL A CA 1
ATOM 8344 C C . VAL A 1 1074 ? -21.468 -5.206 -10.405 1.00 96.94 1074 VAL A C 1
ATOM 8346 O O . VAL A 1 1074 ? -21.308 -6.021 -11.309 1.00 96.94 1074 VAL A O 1
ATOM 8349 N N . SER A 1 1075 ? -20.879 -4.008 -10.407 1.00 96.38 1075 SER A N 1
ATOM 8350 C CA . SER A 1 1075 ? -19.906 -3.590 -11.428 1.00 96.38 1075 SER A CA 1
ATOM 8351 C C . SER A 1 1075 ? -18.494 -3.960 -10.975 1.00 96.38 1075 SER A C 1
ATOM 8353 O O . SER A 1 1075 ? -17.982 -3.420 -9.988 1.00 96.38 1075 SER A O 1
ATOM 8355 N N . CYS A 1 1076 ? -17.882 -4.910 -11.683 1.00 94.38 1076 CYS A N 1
ATOM 8356 C CA . CYS A 1 1076 ? -16.558 -5.451 -11.387 1.00 94.38 1076 CYS A CA 1
ATOM 8357 C C . CYS A 1 1076 ? -15.423 -4.501 -11.801 1.00 94.38 1076 CYS A C 1
ATOM 8359 O O . CYS A 1 1076 ? -14.359 -4.522 -11.182 1.00 94.38 1076 CYS A O 1
ATOM 8361 N N . VAL A 1 1077 ? -15.636 -3.656 -12.812 1.00 92.81 1077 VAL A N 1
ATOM 8362 C CA . VAL A 1 1077 ? -14.699 -2.680 -13.405 1.00 92.81 1077 VAL A CA 1
ATOM 8363 C C . VAL A 1 1077 ? -13.530 -3.302 -14.174 1.00 92.81 1077 VAL A C 1
ATOM 8365 O O . VAL A 1 1077 ? -13.177 -2.836 -15.261 1.00 92.81 1077 VAL A O 1
ATOM 8368 N N . ARG A 1 1078 ? -12.882 -4.317 -13.593 1.00 88.94 1078 ARG A N 1
ATOM 8369 C CA . ARG A 1 1078 ? -11.554 -4.784 -14.006 1.00 88.94 1078 ARG A CA 1
ATOM 8370 C C . ARG A 1 1078 ? -11.588 -5.600 -15.295 1.00 88.94 1078 ARG A C 1
ATOM 8372 O O . ARG A 1 1078 ? -12.228 -6.646 -15.377 1.00 88.94 1078 ARG A O 1
ATOM 8379 N N . SER A 1 1079 ? -10.821 -5.114 -16.265 1.00 84.56 1079 SER A N 1
ATOM 8380 C CA . SER A 1 1079 ? -10.700 -5.611 -17.636 1.00 84.56 1079 SER A CA 1
ATOM 8381 C C . SER A 1 1079 ? -9.253 -5.646 -18.157 1.00 84.56 1079 SER A C 1
ATOM 8383 O O . SER A 1 1079 ? -9.038 -6.024 -19.305 1.00 84.56 1079 SER A O 1
ATOM 8385 N N . SER A 1 1080 ? -8.249 -5.335 -17.328 1.00 77.50 1080 SER A N 1
ATOM 8386 C CA . SER A 1 1080 ? -6.832 -5.542 -17.659 1.00 77.50 1080 SER A CA 1
ATOM 8387 C C . SER A 1 1080 ? -6.386 -6.994 -17.437 1.00 77.50 1080 SER A C 1
ATOM 8389 O O . SER A 1 1080 ? -6.538 -7.558 -16.352 1.00 77.50 1080 SER A O 1
ATOM 8391 N N . GLU A 1 1081 ? -5.774 -7.602 -18.456 1.00 65.56 1081 GLU A N 1
ATOM 8392 C CA . GLU A 1 1081 ? -5.355 -9.010 -18.430 1.00 65.56 1081 GLU A CA 1
ATOM 8393 C C . GLU A 1 1081 ? -4.110 -9.314 -17.581 1.00 65.56 1081 GLU A C 1
ATOM 8395 O O . GLU A 1 1081 ? -3.919 -10.477 -17.211 1.00 65.56 1081 GLU A O 1
ATOM 8400 N N . THR A 1 1082 ? -3.271 -8.318 -17.283 1.00 53.03 1082 THR A N 1
ATOM 8401 C CA . THR A 1 1082 ? -1.950 -8.494 -16.645 1.00 53.03 1082 THR A CA 1
ATOM 8402 C C . THR A 1 1082 ? -1.895 -8.028 -15.189 1.00 53.03 1082 THR A C 1
ATOM 8404 O O . THR A 1 1082 ? -1.038 -8.474 -14.434 1.00 53.03 1082 THR A O 1
ATOM 8407 N N . GLN A 1 1083 ? -2.816 -7.158 -14.770 1.00 57.88 1083 GLN A N 1
ATOM 8408 C CA . GLN A 1 1083 ? -2.734 -6.417 -13.502 1.00 57.88 1083 GLN A CA 1
ATOM 8409 C C . GLN A 1 1083 ? -3.497 -7.072 -12.331 1.00 57.88 1083 GLN A C 1
ATOM 8411 O O . GLN A 1 1083 ? -3.667 -6.457 -11.276 1.00 57.88 1083 GLN A O 1
ATOM 8416 N N . GLY A 1 1084 ? -4.020 -8.288 -12.526 1.00 61.94 1084 GLY A N 1
ATOM 8417 C CA . GLY A 1 1084 ? -4.875 -8.988 -11.560 1.00 61.94 1084 GLY A CA 1
ATOM 8418 C C . GLY A 1 1084 ? -6.189 -8.255 -11.246 1.00 61.94 1084 GLY A C 1
ATOM 8419 O O . GLY A 1 1084 ? -6.430 -7.137 -11.697 1.00 61.94 1084 GLY A O 1
ATOM 8420 N N . ILE A 1 1085 ? -7.059 -8.871 -10.440 1.00 72.88 1085 ILE A N 1
ATOM 8421 C CA . ILE A 1 1085 ? -8.414 -8.343 -10.169 1.00 72.88 1085 ILE A CA 1
ATOM 8422 C C . ILE A 1 1085 ? -8.519 -7.442 -8.921 1.00 72.88 1085 ILE A C 1
ATOM 8424 O O . ILE A 1 1085 ? -9.587 -6.905 -8.641 1.00 72.88 1085 ILE A O 1
ATOM 8428 N N . GLY A 1 1086 ? -7.419 -7.218 -8.192 1.00 71.81 1086 GLY A N 1
ATOM 8429 C CA . GLY A 1 1086 ? -7.382 -6.316 -7.030 1.00 71.81 1086 GLY A CA 1
ATOM 8430 C C . GLY A 1 1086 ? -8.383 -6.708 -5.936 1.00 71.81 1086 GLY A C 1
ATOM 8431 O O . GLY A 1 1086 ? -8.485 -7.878 -5.586 1.00 71.81 1086 GLY A O 1
ATOM 8432 N N . PHE A 1 1087 ? -9.158 -5.745 -5.425 1.00 66.44 1087 PHE A N 1
ATOM 8433 C CA . PHE A 1 1087 ? -10.141 -5.943 -4.344 1.00 66.44 1087 PHE A CA 1
ATOM 8434 C C . PHE A 1 1087 ? -11.176 -7.057 -4.594 1.00 66.44 1087 PHE A C 1
ATOM 8436 O O . PHE A 1 1087 ? -11.722 -7.603 -3.636 1.00 66.44 1087 PHE A O 1
ATOM 8443 N N . LEU A 1 1088 ? -11.422 -7.436 -5.854 1.00 77.75 1088 LEU A N 1
ATOM 8444 C CA . LEU A 1 1088 ? -12.289 -8.564 -6.215 1.00 77.75 1088 LEU A CA 1
ATOM 8445 C C . LEU A 1 1088 ? -11.717 -9.937 -5.812 1.00 77.75 1088 LEU A C 1
ATOM 8447 O O . LEU A 1 1088 ? -12.451 -10.923 -5.839 1.00 77.75 1088 LEU A O 1
ATOM 8451 N N . SER A 1 1089 ? -10.424 -10.049 -5.481 1.00 77.00 1089 SER A N 1
ATOM 8452 C CA . SER A 1 1089 ? -9.795 -11.342 -5.176 1.00 77.00 1089 SER A CA 1
ATOM 8453 C C . SER A 1 1089 ? -10.075 -11.872 -3.770 1.00 77.00 1089 SER A C 1
ATOM 8455 O O . SER A 1 1089 ? -9.713 -13.014 -3.497 1.00 77.00 1089 SER A O 1
ATOM 8457 N N . ASP A 1 1090 ? -10.673 -11.072 -2.880 1.00 74.38 1090 ASP A N 1
ATOM 8458 C CA . ASP A 1 1090 ? -11.038 -11.501 -1.526 1.00 74.38 1090 ASP A CA 1
ATOM 8459 C C . ASP A 1 1090 ? -12.352 -12.316 -1.549 1.00 74.38 1090 ASP A C 1
ATOM 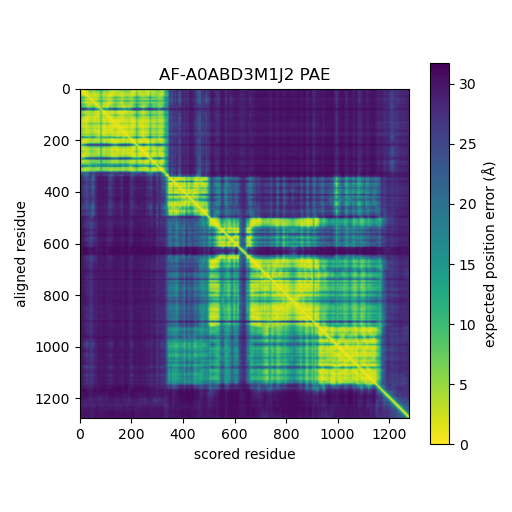8461 O O . ASP A 1 1090 ? -13.410 -11.751 -1.857 1.00 74.38 1090 ASP A O 1
ATOM 8465 N N . PRO A 1 1091 ? -12.333 -13.616 -1.178 1.00 73.81 1091 PRO A N 1
ATOM 8466 C CA . PRO A 1 1091 ? -13.534 -14.455 -1.133 1.00 73.81 1091 PRO A CA 1
ATOM 8467 C C . PRO A 1 1091 ? -14.658 -13.883 -0.263 1.00 73.81 1091 PRO A C 1
ATOM 8469 O O . PRO A 1 1091 ? -15.836 -14.106 -0.537 1.00 73.81 1091 PRO A O 1
ATOM 8472 N N . ARG A 1 1092 ? -14.298 -13.122 0.774 1.00 71.75 1092 ARG A N 1
ATOM 8473 C CA . ARG A 1 1092 ? -15.223 -12.539 1.751 1.00 71.75 1092 ARG A CA 1
ATOM 8474 C C . ARG A 1 1092 ? -16.030 -11.402 1.146 1.00 71.75 1092 ARG A C 1
ATOM 8476 O O . ARG A 1 1092 ? -17.252 -11.388 1.255 1.00 71.75 1092 ARG A O 1
ATOM 8483 N N . ARG A 1 1093 ? -15.350 -10.496 0.435 1.00 78.38 1093 ARG A N 1
ATOM 8484 C CA . ARG A 1 1093 ? -15.981 -9.383 -0.292 1.00 78.38 1093 ARG A CA 1
ATOM 8485 C C . ARG A 1 1093 ? -16.929 -9.915 -1.369 1.00 78.38 1093 ARG A C 1
ATOM 8487 O O . ARG A 1 1093 ? -18.037 -9.403 -1.507 1.00 78.38 1093 ARG A O 1
ATOM 8494 N N . LEU A 1 1094 ? -16.547 -10.990 -2.063 1.00 84.62 1094 LEU A N 1
ATOM 8495 C CA . LEU A 1 1094 ? -17.435 -11.655 -3.016 1.00 84.62 1094 LEU A CA 1
ATOM 8496 C C . LEU A 1 1094 ? -18.668 -12.281 -2.336 1.00 84.62 1094 LEU A C 1
ATOM 8498 O O . LEU A 1 1094 ? -19.785 -12.036 -2.784 1.00 84.62 1094 LEU A O 1
ATOM 8502 N N . ASN A 1 1095 ? -18.502 -13.016 -1.229 1.00 83.00 1095 ASN A N 1
ATOM 8503 C CA . ASN A 1 1095 ? -19.623 -13.558 -0.447 1.00 83.00 1095 ASN A CA 1
ATOM 8504 C C . ASN A 1 1095 ? -20.584 -12.448 0.023 1.00 83.00 1095 ASN A C 1
ATOM 8506 O O . ASN A 1 1095 ? -21.794 -12.565 -0.165 1.00 83.00 1095 ASN A O 1
ATOM 8510 N N . VAL A 1 1096 ? -20.072 -11.332 0.562 1.00 82.81 1096 VAL A N 1
ATOM 8511 C CA . VAL A 1 1096 ? -20.907 -10.175 0.938 1.00 82.81 1096 VAL A CA 1
ATOM 8512 C C . VAL A 1 1096 ? -21.671 -9.644 -0.276 1.00 82.81 1096 VAL A C 1
ATOM 8514 O O . VAL A 1 1096 ? -22.895 -9.565 -0.199 1.00 82.81 1096 VAL A O 1
ATOM 8517 N N . ALA A 1 1097 ? -20.996 -9.348 -1.392 1.00 86.88 1097 ALA A N 1
ATOM 8518 C CA . ALA A 1 1097 ? -21.620 -8.779 -2.590 1.00 86.88 1097 ALA A CA 1
ATOM 8519 C C . ALA A 1 1097 ? -22.733 -9.670 -3.178 1.00 86.88 1097 ALA A C 1
ATOM 8521 O O . ALA A 1 1097 ? -23.839 -9.182 -3.411 1.00 86.88 1097 ALA A O 1
ATOM 8522 N N . LEU A 1 1098 ? -22.480 -10.976 -3.342 1.00 89.94 1098 LEU A N 1
ATOM 8523 C CA . LEU A 1 1098 ? -23.473 -11.939 -3.843 1.00 89.94 1098 LEU A CA 1
ATOM 8524 C C . LEU A 1 1098 ? -24.696 -12.054 -2.913 1.00 89.94 1098 LEU A C 1
ATOM 8526 O O . LEU A 1 1098 ? -25.809 -12.268 -3.380 1.00 89.94 1098 LEU A O 1
ATOM 8530 N N . THR A 1 1099 ? -24.510 -11.870 -1.601 1.00 86.81 1099 THR A N 1
ATOM 8531 C CA . THR A 1 1099 ? -25.560 -12.074 -0.584 1.00 86.81 1099 THR A CA 1
ATOM 8532 C C . THR A 1 1099 ? -26.330 -10.807 -0.182 1.00 86.81 1099 THR A C 1
ATOM 8534 O O . THR A 1 1099 ? -26.993 -10.791 0.860 1.00 86.81 1099 THR A O 1
ATOM 8537 N N . ARG A 1 1100 ? -26.245 -9.717 -0.961 1.00 88.62 1100 ARG A N 1
ATOM 8538 C CA . ARG A 1 1100 ? -27.006 -8.473 -0.702 1.00 88.62 1100 ARG A CA 1
ATOM 8539 C C . ARG A 1 1100 ? -28.406 -8.447 -1.337 1.00 88.62 1100 ARG A C 1
ATOM 8541 O O . ARG A 1 1100 ? -29.257 -7.703 -0.853 1.00 88.62 1100 ARG A O 1
ATOM 8548 N N . ALA A 1 1101 ? -28.638 -9.222 -2.396 1.00 92.19 1101 ALA A N 1
ATOM 8549 C CA . ALA A 1 1101 ? -29.905 -9.253 -3.131 1.00 92.19 1101 ALA A CA 1
ATOM 8550 C C . ALA A 1 1101 ? -30.980 -10.087 -2.420 1.00 92.19 1101 ALA A C 1
ATOM 8552 O O . ALA A 1 1101 ? -30.675 -11.133 -1.849 1.00 92.19 1101 ALA A O 1
ATOM 8553 N N . ARG A 1 1102 ? -32.248 -9.676 -2.519 1.00 91.88 1102 ARG A N 1
ATOM 8554 C CA . ARG A 1 1102 ? -33.410 -10.498 -2.143 1.00 91.88 1102 ARG A CA 1
ATOM 8555 C C . ARG A 1 1102 ? -34.045 -11.175 -3.356 1.00 91.88 1102 ARG A C 1
ATOM 8557 O O . ARG A 1 1102 ? -34.196 -12.396 -3.354 1.00 91.88 1102 ARG A O 1
ATOM 8564 N N . LEU A 1 1103 ? -34.406 -10.385 -4.370 1.00 91.38 1103 LEU A N 1
ATOM 8565 C CA . LEU A 1 1103 ? -35.149 -10.828 -5.552 1.00 91.38 1103 LEU A CA 1
ATOM 8566 C C . LEU A 1 1103 ? -34.244 -11.061 -6.763 1.00 91.38 1103 LEU A C 1
ATOM 8568 O O . LEU A 1 1103 ? -34.414 -12.080 -7.419 1.00 91.38 1103 LEU A O 1
ATOM 8572 N N . GLY A 1 1104 ? -33.287 -10.169 -7.057 1.00 93.38 1104 GLY A N 1
ATOM 8573 C CA . GLY A 1 1104 ? -32.469 -10.289 -8.271 1.00 93.38 1104 GLY A CA 1
ATOM 8574 C C . GLY A 1 1104 ? -31.029 -9.780 -8.172 1.00 93.38 1104 GLY A C 1
ATOM 8575 O O . GLY A 1 1104 ? -30.740 -8.818 -7.460 1.00 93.38 1104 GLY A O 1
ATOM 8576 N N . LEU A 1 1105 ? -30.121 -10.423 -8.913 1.00 96.38 1105 LEU A N 1
ATOM 8577 C CA . LEU A 1 1105 ? -28.681 -10.133 -8.899 1.00 96.38 1105 LEU A CA 1
ATOM 8578 C C . LEU A 1 1105 ? -28.095 -10.072 -10.317 1.00 96.38 1105 LEU A C 1
ATOM 8580 O O . LEU A 1 1105 ? -28.115 -11.063 -11.042 1.00 96.38 1105 LEU A O 1
ATOM 8584 N N . VAL A 1 1106 ? -27.502 -8.941 -10.697 1.00 97.56 1106 VAL A N 1
ATOM 8585 C CA . VAL A 1 1106 ? -26.797 -8.805 -11.983 1.00 97.56 1106 VAL A CA 1
ATOM 8586 C C . VAL A 1 1106 ? -25.330 -8.491 -11.743 1.00 97.56 1106 VAL A C 1
ATOM 8588 O O . VAL A 1 1106 ? -25.005 -7.517 -11.066 1.00 97.56 1106 VAL A O 1
ATOM 8591 N N . LEU A 1 1107 ? -24.437 -9.288 -12.327 1.00 97.38 1107 LEU A N 1
ATOM 8592 C CA . LEU A 1 1107 ? -23.006 -8.999 -12.358 1.00 97.38 1107 LEU A CA 1
ATOM 8593 C C . LEU A 1 1107 ? -22.624 -8.441 -13.728 1.00 97.38 1107 LEU A C 1
ATOM 8595 O O . LEU A 1 1107 ? -23.037 -8.970 -14.756 1.00 97.38 1107 LEU A O 1
ATOM 8599 N N . LEU A 1 1108 ? -21.815 -7.388 -13.732 1.00 96.81 1108 LEU A N 1
ATOM 8600 C CA . LEU A 1 1108 ? -21.284 -6.731 -14.919 1.00 96.81 1108 LEU A CA 1
ATOM 8601 C C . LEU A 1 1108 ? -19.756 -6.790 -14.853 1.00 96.81 1108 LEU A C 1
ATOM 8603 O O . LEU A 1 1108 ? -19.171 -6.403 -13.839 1.00 96.81 1108 LEU A O 1
ATOM 8607 N N . GLY A 1 1109 ? -19.102 -7.289 -15.903 1.00 94.50 1109 GLY A N 1
ATOM 8608 C CA . GLY A 1 1109 ? -17.640 -7.342 -15.955 1.00 94.50 1109 GLY A CA 1
ATOM 8609 C C . GLY A 1 1109 ? -17.081 -8.207 -17.078 1.00 94.50 1109 GLY A C 1
ATOM 8610 O O . GLY A 1 1109 ? -17.818 -8.740 -17.902 1.00 94.50 1109 GLY A O 1
ATOM 8611 N N . ASN A 1 1110 ? -15.759 -8.373 -17.097 1.00 93.19 1110 ASN A N 1
ATOM 8612 C CA . ASN A 1 1110 ? -15.043 -9.080 -18.157 1.00 93.19 1110 ASN A CA 1
ATOM 8613 C C . ASN A 1 1110 ? -14.673 -10.520 -17.743 1.00 93.19 1110 ASN A C 1
ATOM 8615 O O . ASN A 1 1110 ? -13.747 -10.707 -16.941 1.00 93.19 1110 ASN A O 1
ATOM 8619 N N . PRO A 1 1111 ? -15.321 -11.567 -18.298 1.00 91.75 1111 PRO A N 1
ATOM 8620 C CA . PRO A 1 1111 ? -15.070 -12.938 -17.867 1.00 91.75 1111 PRO A CA 1
ATOM 8621 C C . PRO A 1 1111 ? -13.635 -13.409 -18.123 1.00 91.75 1111 PRO A C 1
ATOM 8623 O O . PRO A 1 1111 ? -13.136 -14.218 -17.347 1.00 91.75 1111 PRO A O 1
ATOM 8626 N N . ARG A 1 1112 ? -12.945 -12.886 -19.155 1.00 88.12 1112 ARG A N 1
ATOM 8627 C CA . ARG A 1 1112 ? -11.559 -13.275 -19.516 1.00 88.12 1112 ARG A CA 1
ATOM 8628 C C . ARG A 1 1112 ? -10.548 -12.907 -18.430 1.00 88.12 1112 ARG A C 1
ATOM 8630 O O . ARG A 1 1112 ? -9.529 -13.574 -18.264 1.00 88.12 1112 ARG A O 1
ATOM 8637 N N . VAL A 1 1113 ? -10.833 -11.830 -17.703 1.00 87.88 1113 VAL A N 1
ATOM 8638 C CA . VAL A 1 1113 ? -9.984 -11.292 -16.635 1.00 87.88 1113 VAL A CA 1
ATOM 8639 C C . VAL A 1 1113 ? -10.368 -11.902 -15.293 1.00 87.88 1113 VAL A C 1
ATOM 8641 O O . VAL A 1 1113 ? -9.501 -12.364 -14.550 1.00 87.88 1113 VAL A O 1
ATOM 8644 N N . LEU A 1 1114 ? -11.669 -11.985 -15.012 1.00 90.06 1114 LEU A N 1
ATOM 8645 C CA . LEU A 1 1114 ? -12.189 -12.560 -13.774 1.00 90.06 1114 LEU A CA 1
ATOM 8646 C C . LEU A 1 1114 ? -11.861 -14.058 -13.654 1.00 90.06 1114 LEU A C 1
ATOM 8648 O O . LEU A 1 1114 ? -11.413 -14.492 -12.593 1.00 90.06 1114 LEU A O 1
ATOM 8652 N N . SER A 1 1115 ? -11.955 -14.842 -14.737 1.00 88.81 1115 SER A N 1
ATOM 8653 C CA . SER A 1 1115 ? -11.654 -16.285 -14.719 1.00 88.81 1115 SER A CA 1
ATOM 8654 C C . SER A 1 1115 ? -10.188 -16.633 -14.427 1.00 88.81 1115 SER A C 1
ATOM 8656 O O . SER A 1 1115 ? -9.863 -17.810 -14.276 1.00 88.81 1115 SER A O 1
ATOM 8658 N N . LYS A 1 1116 ? -9.282 -15.647 -14.333 1.00 84.50 1116 LYS A N 1
ATOM 8659 C CA . LYS A 1 1116 ? -7.898 -15.863 -13.875 1.00 84.50 1116 LYS A CA 1
ATOM 8660 C C . LYS A 1 1116 ? -7.812 -16.088 -12.357 1.00 84.50 1116 LYS A C 1
ATOM 8662 O O . LYS A 1 1116 ? -6.816 -16.621 -11.875 1.00 84.50 1116 LYS A O 1
ATOM 8667 N N . ASN A 1 1117 ? -8.853 -15.734 -11.597 1.00 84.56 1117 ASN A N 1
ATOM 8668 C CA . ASN A 1 1117 ? -8.996 -16.092 -10.186 1.00 84.56 1117 ASN A CA 1
ATOM 8669 C C . ASN A 1 1117 ? -9.853 -17.377 -10.043 1.00 84.56 1117 ASN A C 1
ATOM 8671 O O . ASN A 1 1117 ? -10.956 -17.414 -10.586 1.00 84.56 1117 ASN A O 1
ATOM 8675 N N . PRO A 1 1118 ? -9.419 -18.412 -9.288 1.00 83.69 1118 PRO A N 1
ATOM 8676 C CA . PRO A 1 1118 ? -10.142 -19.689 -9.201 1.00 83.69 1118 PRO A CA 1
ATOM 8677 C C . PRO A 1 1118 ? -11.581 -19.611 -8.672 1.00 83.69 1118 PRO A C 1
ATOM 8679 O O . PRO A 1 1118 ? -12.424 -20.398 -9.096 1.00 83.69 1118 PRO A O 1
ATOM 8682 N N . LEU A 1 1119 ? -11.877 -18.674 -7.766 1.00 84.81 1119 LEU A N 1
ATOM 8683 C CA . LEU A 1 1119 ? -13.216 -18.503 -7.194 1.00 84.81 1119 LEU A CA 1
ATOM 8684 C C . LEU A 1 1119 ? -14.163 -17.823 -8.193 1.00 84.81 1119 LEU A C 1
ATOM 8686 O O . LEU A 1 1119 ? -15.311 -18.236 -8.337 1.00 84.81 1119 LEU A O 1
ATOM 8690 N N . TRP A 1 1120 ? -13.663 -16.837 -8.939 1.00 91.00 1120 TRP A N 1
ATOM 8691 C CA . TRP A 1 1120 ? -14.401 -16.220 -10.044 1.00 91.00 1120 TRP A CA 1
ATOM 8692 C C . TRP A 1 1120 ? -14.563 -17.162 -11.239 1.00 91.00 1120 TRP A C 1
ATOM 8694 O O . TRP A 1 1120 ? -15.607 -17.143 -11.879 1.00 91.00 1120 TRP A O 1
ATOM 8704 N N . ALA A 1 1121 ? -13.589 -18.035 -11.513 1.00 89.56 1121 ALA A N 1
ATOM 8705 C CA . ALA A 1 1121 ? -13.735 -19.101 -12.503 1.00 89.56 1121 ALA A CA 1
ATOM 8706 C C . ALA A 1 1121 ? -14.856 -20.085 -12.121 1.00 89.56 1121 ALA A C 1
ATOM 8708 O O . ALA A 1 1121 ? -15.647 -20.464 -12.979 1.00 89.56 1121 ALA A O 1
ATOM 8709 N N . ALA A 1 1122 ? -14.966 -20.451 -10.837 1.00 89.56 1122 ALA A N 1
ATOM 8710 C CA . ALA A 1 1122 ? -16.079 -21.257 -10.335 1.00 89.56 1122 ALA A CA 1
ATOM 8711 C C . ALA A 1 1122 ? -17.428 -20.517 -10.438 1.00 89.56 1122 ALA A C 1
ATOM 8713 O O . ALA A 1 1122 ? -18.417 -21.117 -10.847 1.00 89.56 1122 ALA A O 1
ATOM 8714 N N . LEU A 1 1123 ? -17.469 -19.213 -10.131 1.00 93.44 1123 LEU A N 1
ATOM 8715 C CA . LEU A 1 1123 ? -18.680 -18.393 -10.260 1.00 93.44 1123 LEU A CA 1
ATOM 8716 C C . LEU A 1 1123 ? -19.144 -18.290 -11.723 1.00 93.44 1123 LEU A C 1
ATOM 8718 O O . LEU A 1 1123 ? -20.308 -18.536 -12.021 1.00 93.44 1123 LEU A O 1
ATOM 8722 N N . LEU A 1 1124 ? -18.232 -17.978 -12.647 1.00 93.94 1124 LEU A N 1
ATOM 8723 C CA . LEU A 1 1124 ? -18.515 -17.908 -14.084 1.00 93.94 1124 LEU A CA 1
ATOM 8724 C C . LEU A 1 1124 ? -18.942 -19.265 -14.657 1.00 93.94 1124 LEU A C 1
ATOM 8726 O O . LEU A 1 1124 ? -19.800 -19.309 -15.537 1.00 93.94 1124 LEU A O 1
ATOM 8730 N N . LEU A 1 1125 ? -18.384 -20.368 -14.143 1.00 91.88 1125 LEU A N 1
ATOM 8731 C CA . LEU A 1 1125 ? -18.829 -21.714 -14.494 1.00 91.88 1125 LEU A CA 1
ATOM 8732 C C . LEU A 1 1125 ? -20.259 -21.976 -14.003 1.00 91.88 1125 LEU A C 1
ATOM 8734 O O . LEU A 1 1125 ? -21.063 -22.427 -14.803 1.00 91.88 1125 LEU A O 1
ATOM 8738 N N . HIS A 1 1126 ? -20.607 -21.619 -12.763 1.00 93.75 1126 HIS A N 1
ATOM 8739 C CA . HIS A 1 1126 ? -21.971 -21.741 -12.225 1.00 93.75 1126 HIS A CA 1
ATOM 8740 C C . HIS A 1 1126 ? -22.993 -20.905 -13.023 1.00 93.75 1126 HIS A C 1
ATOM 8742 O O . HIS A 1 1126 ? -24.036 -21.423 -13.419 1.00 93.75 1126 HIS A O 1
ATOM 8748 N N . PHE A 1 1127 ? -22.672 -19.651 -13.371 1.00 95.56 1127 PHE A N 1
ATOM 8749 C CA . PHE A 1 1127 ? -23.511 -18.850 -14.278 1.00 95.56 1127 PHE A CA 1
ATOM 8750 C C . PHE A 1 1127 ? -23.642 -19.484 -15.675 1.00 95.56 1127 PHE A C 1
ATOM 8752 O O . PHE A 1 1127 ? -24.715 -19.421 -16.273 1.00 95.56 1127 PHE A O 1
ATOM 8759 N N . LYS A 1 1128 ? -22.596 -20.141 -16.199 1.00 93.00 1128 LYS A N 1
ATOM 8760 C CA . LYS A 1 1128 ? -22.676 -20.847 -17.487 1.00 93.00 1128 LYS A CA 1
ATOM 8761 C C . LYS A 1 1128 ? -23.473 -22.156 -17.408 1.00 93.00 1128 LYS A C 1
ATOM 8763 O O . LYS A 1 1128 ? -24.304 -22.397 -18.274 1.00 93.00 1128 LYS A O 1
ATOM 8768 N N . GLU A 1 1129 ? -23.261 -22.973 -16.378 1.00 92.56 1129 GLU A N 1
ATOM 8769 C CA . GLU A 1 1129 ? -23.982 -24.235 -16.128 1.00 92.56 1129 GLU A CA 1
ATOM 8770 C C . GLU A 1 1129 ? -25.478 -23.992 -15.820 1.00 92.56 1129 GLU A C 1
ATOM 8772 O O . GLU A 1 1129 ? -26.300 -24.895 -15.966 1.00 92.56 1129 GLU A O 1
ATOM 8777 N N . HIS A 1 1130 ? -25.862 -22.756 -15.480 1.00 94.62 1130 HIS A N 1
ATOM 8778 C CA . HIS A 1 1130 ? -27.255 -22.322 -15.367 1.00 94.62 1130 HIS A CA 1
ATOM 8779 C C . HIS A 1 1130 ? -27.809 -21.536 -16.568 1.00 94.62 1130 HIS A C 1
ATOM 8781 O O . HIS A 1 1130 ? -28.959 -21.096 -16.479 1.00 94.62 1130 HIS A O 1
ATOM 8787 N N . GLU A 1 1131 ? -27.063 -21.397 -17.668 1.00 95.19 1131 GLU A N 1
ATOM 8788 C CA . GLU A 1 1131 ? -27.461 -20.652 -18.880 1.00 95.19 1131 GLU A CA 1
ATOM 8789 C C . GLU A 1 1131 ? -27.686 -19.137 -18.666 1.00 95.19 1131 GLU A C 1
ATOM 8791 O O . GLU A 1 1131 ? -28.344 -18.463 -19.455 1.00 95.19 1131 GLU A O 1
ATOM 8796 N N . THR A 1 1132 ? -27.102 -18.570 -17.606 1.00 95.81 1132 THR A N 1
ATOM 8797 C CA . THR A 1 1132 ? -27.241 -17.157 -17.213 1.00 95.81 1132 THR A CA 1
ATOM 8798 C C . THR A 1 1132 ? -25.946 -16.343 -17.363 1.00 95.81 1132 THR A C 1
ATOM 8800 O O . THR A 1 1132 ? -25.842 -15.230 -16.848 1.00 95.81 1132 THR A O 1
ATOM 8803 N N . LEU A 1 1133 ? -24.957 -16.851 -18.107 1.00 96.44 1133 LEU A N 1
ATOM 8804 C CA . LEU A 1 1133 ? -23.811 -16.078 -18.603 1.00 96.44 1133 LEU A CA 1
ATOM 8805 C C . LEU A 1 1133 ? -24.106 -15.574 -20.026 1.00 96.44 1133 LEU A C 1
ATOM 8807 O O . LEU A 1 1133 ? -24.194 -16.378 -20.955 1.00 96.44 1133 LEU A O 1
ATOM 8811 N N . VAL A 1 1134 ? -24.233 -14.257 -20.205 1.00 95.81 1134 VAL A N 1
ATOM 8812 C CA . VAL A 1 1134 ? -24.766 -13.648 -21.438 1.00 95.81 1134 VAL A CA 1
ATOM 8813 C C . VAL A 1 1134 ? -23.955 -12.463 -21.964 1.00 95.81 1134 VAL A C 1
ATOM 8815 O O . VAL A 1 1134 ? -23.182 -11.833 -21.245 1.00 95.81 1134 VAL A O 1
ATOM 8818 N N . GLU A 1 1135 ? -24.159 -12.150 -23.238 1.00 93.06 1135 GLU A N 1
ATOM 8819 C CA . GLU A 1 1135 ? -23.595 -11.026 -23.986 1.00 93.06 1135 GLU A CA 1
ATOM 8820 C C . GLU A 1 1135 ? -24.647 -10.417 -24.938 1.00 93.06 1135 GLU A C 1
ATOM 8822 O O . GLU A 1 1135 ? -25.788 -10.874 -24.993 1.00 93.06 1135 GLU A O 1
ATOM 8827 N N . GLY A 1 1136 ? -24.289 -9.350 -25.660 1.00 89.69 1136 GLY A N 1
ATOM 8828 C CA . GLY A 1 1136 ? -25.234 -8.579 -26.483 1.00 89.69 1136 GLY A CA 1
ATOM 8829 C C . GLY A 1 1136 ? -25.941 -7.446 -25.715 1.00 89.69 1136 GLY A C 1
ATOM 8830 O O . GLY A 1 1136 ? -25.538 -7.123 -24.594 1.00 89.69 1136 GLY A O 1
ATOM 8831 N N . PRO A 1 1137 ? -26.942 -6.779 -26.323 1.00 88.25 1137 PRO A N 1
ATOM 8832 C CA . PRO A 1 1137 ? -27.686 -5.671 -25.719 1.00 88.25 1137 PRO A CA 1
ATOM 8833 C C . PRO A 1 1137 ? -28.839 -6.155 -24.817 1.00 88.25 1137 PRO A C 1
ATOM 8835 O O . PRO A 1 1137 ? -29.371 -7.243 -25.012 1.00 88.25 1137 PRO A O 1
ATOM 8838 N N . LEU A 1 1138 ? -29.289 -5.317 -23.871 1.00 87.94 1138 LEU A N 1
ATOM 8839 C CA . LEU A 1 1138 ? -30.301 -5.677 -22.853 1.00 87.94 1138 LEU A CA 1
ATOM 8840 C C . LEU A 1 1138 ? -31.626 -6.215 -23.429 1.00 87.94 1138 LEU A C 1
ATOM 8842 O O . LEU A 1 1138 ? -32.280 -7.042 -22.806 1.00 87.94 1138 LEU A O 1
ATOM 8846 N N . ASN A 1 1139 ? -32.024 -5.746 -24.612 1.00 86.56 1139 ASN A N 1
ATOM 8847 C CA . ASN A 1 1139 ? -33.251 -6.154 -25.302 1.00 86.56 1139 ASN A CA 1
ATOM 8848 C C . ASN A 1 1139 ? -33.092 -7.416 -26.174 1.00 86.56 1139 ASN A C 1
ATOM 8850 O O . ASN A 1 1139 ? -34.066 -7.851 -26.782 1.00 86.56 1139 ASN A O 1
ATOM 8854 N N . ASN A 1 1140 ? -31.883 -7.973 -26.281 1.00 89.12 1140 ASN A N 1
ATOM 8855 C CA . ASN A 1 1140 ? -31.582 -9.198 -27.021 1.00 89.12 1140 ASN A CA 1
ATOM 8856 C C . ASN A 1 1140 ? -30.317 -9.865 -26.443 1.00 89.12 1140 ASN A C 1
ATOM 8858 O O . ASN A 1 1140 ? -29.294 -9.982 -27.121 1.00 89.12 1140 ASN A O 1
ATOM 8862 N N . LEU A 1 1141 ? -30.376 -10.240 -25.161 1.00 91.38 1141 LEU A N 1
ATOM 8863 C CA . LEU A 1 1141 ? -29.294 -10.957 -24.485 1.00 91.38 1141 LEU A CA 1
ATOM 8864 C C . LEU A 1 1141 ? -29.165 -12.377 -25.053 1.00 91.38 1141 LEU A C 1
ATOM 8866 O O . LEU A 1 1141 ? -30.156 -13.089 -25.199 1.00 91.38 1141 LEU A O 1
ATOM 8870 N N . GLN A 1 1142 ? -27.935 -12.789 -25.349 1.00 91.94 1142 GLN A N 1
ATOM 8871 C CA . GLN A 1 1142 ? -27.593 -14.093 -25.923 1.00 91.94 1142 GLN A CA 1
ATOM 8872 C C . GLN A 1 1142 ? -26.592 -14.817 -25.017 1.00 91.94 1142 GLN A C 1
ATOM 8874 O O . GLN A 1 1142 ? -25.776 -14.168 -24.365 1.00 91.94 1142 GLN A O 1
ATOM 8879 N N . GLN A 1 1143 ? -26.631 -16.151 -24.951 1.00 91.62 1143 GLN A N 1
ATOM 8880 C CA . GLN A 1 1143 ? -25.690 -16.915 -24.118 1.00 91.62 1143 GLN A CA 1
ATOM 8881 C C . GLN A 1 1143 ? -24.250 -16.764 -24.630 1.00 91.62 1143 GLN A C 1
ATOM 8883 O O . GLN A 1 1143 ? -23.992 -16.895 -25.825 1.00 91.62 1143 GLN A O 1
ATOM 8888 N N . SER A 1 1144 ? -23.294 -16.525 -23.727 1.00 89.56 1144 SER A N 1
ATOM 8889 C CA . SER A 1 1144 ? -21.888 -16.370 -24.115 1.00 89.56 1144 SER A CA 1
ATOM 8890 C C . SER A 1 1144 ? -21.234 -17.721 -24.401 1.00 89.56 1144 SER A C 1
ATOM 8892 O O . SER A 1 1144 ? -21.146 -18.608 -23.543 1.00 89.56 1144 SER A O 1
ATOM 8894 N N . PHE A 1 1145 ? -20.674 -17.859 -25.602 1.00 83.25 1145 PHE A N 1
ATOM 8895 C CA . PHE A 1 1145 ? -19.984 -19.079 -26.023 1.00 83.25 1145 PHE A CA 1
ATOM 8896 C C . PHE A 1 1145 ? -18.666 -19.329 -25.265 1.00 83.25 1145 PHE A C 1
ATOM 8898 O O . PHE A 1 1145 ? -18.161 -20.454 -25.284 1.00 83.25 1145 PHE A O 1
ATOM 8905 N N . MET A 1 1146 ? -18.140 -18.338 -24.532 1.00 81.69 1146 MET A N 1
ATOM 8906 C CA . MET A 1 1146 ? -16.859 -18.400 -23.815 1.00 81.69 1146 MET A CA 1
ATOM 8907 C C . MET A 1 1146 ? -16.666 -19.671 -22.968 1.00 81.69 1146 MET A C 1
ATOM 8909 O O . MET A 1 1146 ? -17.495 -20.017 -22.125 1.00 81.69 1146 MET A O 1
ATOM 8913 N N . THR A 1 1147 ? -15.546 -20.367 -23.168 1.00 75.31 1147 THR A N 1
ATOM 8914 C CA . THR A 1 1147 ? -15.166 -21.585 -22.433 1.00 75.31 1147 THR A CA 1
ATOM 8915 C C . THR A 1 1147 ? -14.128 -21.295 -21.352 1.00 75.31 1147 THR A C 1
ATOM 8917 O O . THR A 1 1147 ? -13.111 -20.662 -21.632 1.00 75.31 1147 THR A O 1
ATOM 8920 N N . PHE A 1 1148 ? -14.331 -21.834 -20.149 1.00 76.25 1148 PHE A N 1
ATOM 8921 C CA . PHE A 1 1148 ? -13.388 -21.731 -19.030 1.00 76.25 1148 PHE A CA 1
ATOM 8922 C C . PHE A 1 1148 ? -12.781 -23.099 -18.705 1.00 76.25 1148 PHE A C 1
ATOM 8924 O O . PHE A 1 1148 ? -13.460 -24.123 -18.784 1.00 76.25 1148 PHE A O 1
ATOM 8931 N N . ALA A 1 1149 ? -11.512 -23.128 -18.298 1.00 63.81 1149 ALA A N 1
ATOM 8932 C CA . ALA A 1 1149 ? -10.892 -24.347 -17.788 1.00 63.81 1149 ALA A CA 1
ATOM 8933 C C . ALA A 1 1149 ? -11.414 -24.661 -16.374 1.00 63.81 1149 ALA A C 1
ATOM 8935 O O . ALA A 1 1149 ? -11.414 -23.786 -15.506 1.00 63.81 1149 ALA A O 1
ATOM 8936 N N . ARG A 1 1150 ? -11.813 -25.915 -16.115 1.00 61.06 1150 ARG A N 1
ATOM 8937 C CA . ARG A 1 1150 ? -12.193 -26.351 -14.759 1.00 61.06 1150 ARG A CA 1
ATOM 8938 C C . ARG A 1 1150 ? -10.987 -26.229 -13.800 1.00 61.06 1150 ARG A C 1
ATOM 8940 O O . ARG A 1 1150 ? -9.886 -26.646 -14.177 1.00 61.06 1150 ARG A O 1
ATOM 8947 N N . PRO A 1 1151 ? -11.149 -25.678 -12.577 1.00 57.91 1151 PRO A N 1
ATOM 8948 C CA . PRO A 1 1151 ? -10.044 -25.513 -11.631 1.00 57.91 1151 PRO A CA 1
ATOM 8949 C C . PRO A 1 1151 ? -9.339 -26.838 -11.294 1.00 57.91 1151 PRO A C 1
ATOM 8951 O O . PRO A 1 1151 ? -9.967 -27.792 -10.848 1.00 57.91 1151 PRO A O 1
ATOM 8954 N N . ARG A 1 1152 ? -8.008 -26.894 -11.452 1.00 45.12 1152 ARG A N 1
ATOM 8955 C CA . ARG A 1 1152 ? -7.186 -28.111 -11.239 1.00 45.12 1152 ARG A CA 1
ATOM 8956 C C . ARG A 1 1152 ? -6.959 -28.506 -9.762 1.00 45.12 1152 ARG A C 1
ATOM 8958 O O . ARG A 1 1152 ? -6.076 -29.312 -9.481 1.00 45.12 1152 ARG A O 1
ATOM 8965 N N . ARG A 1 1153 ? -7.679 -27.917 -8.803 1.00 49.41 1153 ARG A N 1
ATOM 8966 C CA . ARG A 1 1153 ? -7.542 -28.183 -7.357 1.00 49.41 1153 ARG A CA 1
ATOM 8967 C C . ARG A 1 1153 ? -8.909 -28.155 -6.680 1.00 49.41 1153 ARG A C 1
ATOM 8969 O O . ARG A 1 1153 ? -9.717 -27.284 -6.996 1.00 49.41 1153 ARG A O 1
ATOM 8976 N N . ASN A 1 1154 ? -9.108 -29.011 -5.677 1.00 48.09 1154 ASN A N 1
ATOM 8977 C CA . ASN A 1 1154 ? -10.197 -28.847 -4.714 1.00 48.09 1154 ASN A CA 1
ATOM 8978 C C . ASN A 1 1154 ? -9.994 -27.538 -3.939 1.00 48.09 1154 ASN A C 1
ATOM 8980 O O . ASN A 1 1154 ? -9.083 -27.424 -3.115 1.00 48.09 1154 ASN A O 1
ATOM 8984 N N . ILE A 1 1155 ? -10.852 -26.549 -4.200 1.00 50.75 1155 ILE A N 1
ATOM 8985 C CA . ILE A 1 1155 ? -10.787 -25.226 -3.557 1.00 50.75 1155 ILE A CA 1
ATOM 8986 C C . ILE A 1 1155 ? -11.032 -25.346 -2.040 1.00 50.75 1155 ILE A C 1
ATOM 8988 O O . ILE A 1 1155 ? -10.412 -24.629 -1.261 1.00 50.75 1155 ILE A O 1
ATOM 8992 N N . SER A 1 1156 ? -11.826 -26.334 -1.612 1.00 42.09 1156 SER A N 1
ATOM 8993 C CA . SER A 1 1156 ? -12.101 -26.657 -0.203 1.00 42.09 1156 SER A CA 1
ATOM 8994 C C . SER A 1 1156 ? -10.868 -27.023 0.638 1.00 42.09 1156 SER A C 1
ATOM 8996 O O . SER A 1 1156 ? -10.915 -26.891 1.857 1.00 42.09 1156 SER A O 1
ATOM 8998 N N . SER A 1 1157 ? -9.765 -27.463 0.016 1.00 35.84 1157 SER A N 1
ATOM 8999 C CA . SER A 1 1157 ? -8.529 -27.868 0.718 1.00 35.84 1157 SER A CA 1
ATOM 9000 C C . SER A 1 1157 ? -7.435 -26.791 0.807 1.00 35.84 1157 SER A C 1
ATOM 9002 O O . SER A 1 1157 ? -6.387 -27.033 1.401 1.00 35.84 1157 SER A O 1
ATOM 9004 N N . ASP A 1 1158 ? -7.642 -25.600 0.240 1.00 43.75 1158 ASP A N 1
ATOM 9005 C CA . ASP A 1 1158 ? -6.729 -24.461 0.422 1.00 43.75 1158 ASP A CA 1
ATOM 9006 C C . ASP A 1 1158 ? -6.961 -23.833 1.811 1.00 43.75 1158 ASP A C 1
ATOM 9008 O O . ASP A 1 1158 ? -8.104 -23.619 2.218 1.00 43.75 1158 ASP A O 1
ATOM 9012 N N . GLN A 1 1159 ? -5.890 -23.538 2.563 1.00 38.69 1159 GLN A N 1
ATOM 9013 C CA . GLN A 1 1159 ? -5.981 -23.082 3.962 1.00 38.69 1159 GLN A CA 1
ATOM 9014 C C . GLN A 1 1159 ? -6.836 -21.820 4.162 1.00 38.69 1159 GLN A C 1
ATOM 9016 O O . GLN A 1 1159 ? -7.406 -21.635 5.237 1.00 38.69 1159 GLN A O 1
ATOM 9021 N N . ARG A 1 1160 ? -7.002 -20.986 3.126 1.00 45.81 1160 ARG A N 1
ATOM 9022 C CA . ARG A 1 1160 ? -7.887 -19.807 3.159 1.00 45.81 1160 ARG A CA 1
ATOM 9023 C C . ARG A 1 1160 ? -9.373 -20.173 3.289 1.00 45.81 1160 ARG A C 1
ATOM 9025 O O . ARG A 1 1160 ? -10.161 -19.345 3.740 1.00 45.81 1160 ARG A O 1
ATOM 9032 N N . TYR A 1 1161 ? -9.731 -21.410 2.946 1.00 45.69 1161 TYR A N 1
ATOM 9033 C CA . TYR A 1 1161 ? -11.077 -21.986 3.017 1.00 45.69 1161 TYR A CA 1
ATOM 9034 C C . TYR A 1 1161 ? -11.175 -23.107 4.076 1.00 45.69 1161 TYR A C 1
ATOM 9036 O O . TYR A 1 1161 ? -12.241 -23.318 4.647 1.00 45.69 1161 TYR A O 1
ATOM 9044 N N . ALA A 1 1162 ? -10.065 -23.782 4.407 1.00 37.91 1162 ALA 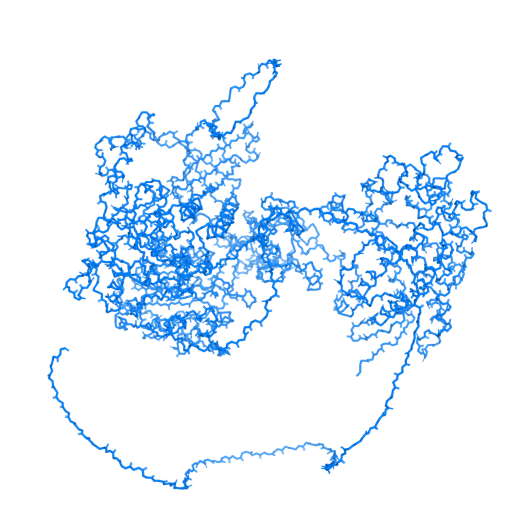A N 1
ATOM 9045 C CA . ALA A 1 1162 ? -10.024 -24.969 5.280 1.00 37.91 1162 ALA A CA 1
ATOM 9046 C C . ALA A 1 1162 ? -10.459 -24.751 6.749 1.00 37.91 1162 ALA A C 1
ATOM 9048 O O . ALA A 1 1162 ? -10.661 -25.716 7.487 1.00 37.91 1162 ALA A O 1
ATOM 9049 N N . PHE A 1 1163 ? -10.634 -23.500 7.184 1.00 43.94 1163 PHE A N 1
ATOM 9050 C CA . PHE A 1 1163 ? -11.109 -23.123 8.526 1.00 43.94 1163 PHE A CA 1
ATOM 9051 C C . PHE A 1 1163 ? -12.444 -23.802 8.905 1.00 43.94 1163 PHE A C 1
ATOM 9053 O O . PHE A 1 1163 ? -12.724 -24.034 10.080 1.00 43.94 1163 PHE A O 1
ATOM 9060 N N . THR A 1 1164 ? -13.259 -24.140 7.904 1.00 41.75 1164 THR A N 1
ATOM 9061 C CA . THR A 1 1164 ? -14.572 -24.778 8.060 1.00 41.75 1164 THR A CA 1
ATOM 9062 C C . THR A 1 1164 ? -14.475 -26.256 8.464 1.00 41.75 1164 THR A C 1
ATOM 9064 O O . THR A 1 1164 ? -15.330 -26.742 9.202 1.00 41.75 1164 THR A O 1
ATOM 9067 N N . ALA A 1 1165 ? -13.383 -26.949 8.111 1.00 34.78 1165 ALA A N 1
ATOM 9068 C CA . ALA A 1 1165 ? -13.163 -28.347 8.489 1.00 34.78 1165 ALA A CA 1
ATOM 9069 C C . ALA A 1 1165 ? -12.981 -28.521 10.010 1.00 34.78 1165 ALA A C 1
ATOM 9071 O O . ALA A 1 1165 ? -13.580 -29.414 10.609 1.00 34.78 1165 ALA A O 1
ATOM 9072 N N . LEU A 1 1166 ? -12.234 -27.617 10.660 1.00 37.97 1166 LEU A N 1
ATOM 9073 C CA . LEU A 1 1166 ? -12.058 -27.611 12.122 1.00 37.97 1166 LEU A CA 1
ATOM 9074 C C . LEU A 1 1166 ? -13.388 -27.401 12.870 1.00 37.97 1166 LEU A C 1
ATOM 9076 O O . LEU A 1 1166 ? -13.582 -27.940 13.960 1.00 37.97 1166 LEU A O 1
ATOM 9080 N N . ALA A 1 1167 ? -14.337 -26.673 12.271 1.00 39.75 1167 ALA A N 1
ATOM 9081 C CA . ALA A 1 1167 ? -15.650 -26.431 12.865 1.00 39.75 1167 ALA A CA 1
ATOM 9082 C C . ALA A 1 1167 ? -16.558 -27.679 12.893 1.00 39.75 1167 ALA A C 1
ATOM 9084 O O . ALA A 1 1167 ? -17.511 -27.705 13.671 1.00 39.75 1167 ALA A O 1
ATOM 9085 N N . ARG A 1 1168 ? -16.265 -28.728 12.104 1.00 37.19 1168 ARG A N 1
ATOM 9086 C CA . ARG A 1 1168 ? -17.050 -29.981 12.085 1.00 37.19 1168 ARG A CA 1
ATOM 9087 C C . ARG A 1 1168 ? -16.779 -30.915 13.268 1.00 37.19 1168 ARG A C 1
ATOM 9089 O O . ARG A 1 1168 ? -17.509 -31.883 13.448 1.00 37.19 1168 ARG A O 1
ATOM 9096 N N . GLY A 1 1169 ? -15.743 -30.659 14.071 1.00 35.91 1169 GLY A N 1
ATOM 9097 C CA . GLY A 1 1169 ? -15.416 -31.488 15.237 1.00 35.91 1169 GLY A CA 1
ATOM 9098 C C . GLY A 1 1169 ? -14.860 -32.882 14.917 1.00 35.91 1169 GLY A C 1
ATOM 9099 O O . GLY A 1 1169 ? -14.755 -33.697 15.830 1.00 35.91 1169 GLY A O 1
ATOM 9100 N N . GLY A 1 1170 ? -14.487 -33.148 13.661 1.00 32.31 1170 GLY A N 1
ATOM 9101 C CA . GLY A 1 1170 ? -13.755 -34.350 13.269 1.00 32.31 1170 GLY A CA 1
ATOM 9102 C C . GLY A 1 1170 ? -12.297 -34.268 13.720 1.00 32.31 1170 GLY A C 1
ATOM 9103 O O . GLY A 1 1170 ? -11.489 -33.602 13.078 1.00 32.31 1170 GLY A O 1
ATOM 9104 N N . TRP A 1 1171 ? -11.982 -34.929 14.832 1.00 26.61 1171 TRP A N 1
ATOM 9105 C CA . TRP A 1 1171 ? -10.622 -35.125 15.336 1.00 26.61 1171 TRP A CA 1
ATOM 9106 C C . TRP A 1 1171 ? -10.503 -36.574 15.821 1.00 26.61 1171 TRP A C 1
ATOM 9108 O O . TRP A 1 1171 ? -10.955 -36.911 16.912 1.00 26.61 1171 TRP A O 1
ATOM 9118 N N . ASP A 1 1172 ? -9.924 -37.442 14.994 1.00 29.14 1172 ASP A N 1
ATOM 9119 C CA . ASP A 1 1172 ? -9.746 -38.881 15.236 1.00 29.14 1172 ASP A CA 1
ATOM 9120 C C . ASP A 1 1172 ? -8.348 -39.232 15.789 1.00 29.14 1172 ASP A C 1
ATOM 9122 O O . ASP A 1 1172 ? -7.886 -40.369 15.721 1.00 29.14 1172 ASP A O 1
ATOM 9126 N N . GLY A 1 1173 ? -7.681 -38.250 16.404 1.00 30.27 1173 GLY A N 1
ATOM 9127 C CA . GLY A 1 1173 ? -6.602 -38.475 17.371 1.00 30.27 1173 GLY A CA 1
ATOM 9128 C C . GLY A 1 1173 ? -5.269 -38.998 16.825 1.00 30.27 1173 GLY A C 1
ATOM 9129 O O . GLY A 1 1173 ? -4.391 -39.306 17.628 1.00 30.27 1173 GLY A O 1
ATOM 9130 N N . ARG A 1 1174 ? -5.073 -39.086 15.501 1.00 25.16 1174 ARG A N 1
ATOM 9131 C CA . ARG A 1 1174 ? -3.816 -39.567 14.895 1.00 25.16 1174 ARG A CA 1
ATOM 9132 C C . ARG A 1 1174 ? -3.048 -38.494 14.124 1.00 25.16 1174 ARG A C 1
ATOM 9134 O O . ARG A 1 1174 ? -3.053 -38.448 12.898 1.00 25.16 1174 ARG A O 1
ATOM 9141 N N . TRP A 1 1175 ? -2.268 -37.713 14.866 1.00 24.64 1175 TRP A N 1
ATOM 9142 C CA . TRP A 1 1175 ? -0.954 -37.269 14.393 1.00 24.64 1175 TRP A CA 1
ATOM 9143 C C . TRP A 1 1175 ? 0.110 -38.031 15.187 1.00 24.64 1175 TRP A C 1
ATOM 9145 O O . TRP A 1 1175 ? 0.502 -37.619 16.276 1.00 24.64 1175 TRP A O 1
ATOM 9155 N N . GLU A 1 1176 ? 0.531 -39.184 14.661 1.00 25.67 1176 GLU A N 1
ATOM 9156 C CA . GLU A 1 1176 ? 1.635 -39.951 15.242 1.00 25.67 1176 GLU A CA 1
ATOM 9157 C C . GLU A 1 1176 ? 2.967 -39.231 14.988 1.00 25.67 1176 GLU A C 1
ATOM 9159 O O . GLU A 1 1176 ? 3.457 -39.128 13.863 1.00 25.67 1176 GLU A O 1
ATOM 9164 N N . ASP A 1 1177 ? 3.492 -38.703 16.090 1.00 27.58 1177 ASP A N 1
ATOM 9165 C CA . ASP A 1 1177 ? 4.861 -38.291 16.386 1.00 27.58 1177 ASP A CA 1
ATOM 9166 C C . ASP A 1 1177 ? 5.910 -38.376 15.250 1.00 27.58 1177 ASP A C 1
ATOM 9168 O O . ASP A 1 1177 ? 6.439 -39.435 14.907 1.00 27.58 1177 ASP A O 1
ATOM 9172 N N . ARG A 1 1178 ? 6.318 -37.198 14.759 1.00 25.14 1178 ARG A N 1
ATOM 9173 C CA . ARG A 1 1178 ? 7.685 -36.947 14.261 1.00 25.14 1178 ARG A CA 1
ATOM 9174 C C . ARG A 1 1178 ? 8.282 -35.713 14.934 1.00 25.14 1178 ARG A C 1
ATOM 9176 O O . ARG A 1 1178 ? 8.760 -34.786 14.281 1.00 25.14 1178 ARG A O 1
ATOM 9183 N N . GLY A 1 1179 ? 8.183 -35.674 16.255 1.00 26.77 1179 GLY A N 1
ATOM 9184 C CA . GLY A 1 1179 ? 8.740 -34.630 17.090 1.00 26.77 1179 GLY A CA 1
ATOM 9185 C C . GLY A 1 1179 ? 10.253 -34.745 17.282 1.00 26.77 1179 GLY A C 1
ATOM 9186 O O . GLY A 1 1179 ? 10.861 -35.804 17.166 1.00 26.77 1179 GLY A O 1
ATOM 9187 N N . GLN A 1 1180 ? 10.826 -33.612 17.688 1.00 28.80 1180 GLN A N 1
ATOM 9188 C CA . GLN A 1 1180 ? 12.147 -33.461 18.306 1.00 28.80 1180 GLN A CA 1
ATOM 9189 C C . GLN A 1 1180 ? 13.391 -33.763 17.445 1.00 28.80 1180 GLN A C 1
ATOM 9191 O O . GLN A 1 1180 ? 13.805 -34.901 17.249 1.00 28.80 1180 GLN A O 1
ATOM 9196 N N . ARG A 1 1181 ? 14.174 -32.700 17.221 1.00 22.28 1181 ARG A N 1
ATOM 9197 C CA . ARG A 1 1181 ? 15.323 -32.431 18.109 1.00 22.28 1181 ARG A CA 1
ATOM 9198 C C . ARG A 1 1181 ? 15.647 -30.935 18.177 1.00 22.28 1181 ARG A C 1
ATOM 9200 O O . ARG A 1 1181 ? 16.382 -30.415 17.351 1.00 22.28 1181 ARG A O 1
ATOM 9207 N N . TYR A 1 1182 ? 15.168 -30.285 19.237 1.00 23.62 1182 TYR A N 1
ATOM 9208 C CA . TYR A 1 1182 ? 15.819 -29.106 19.811 1.00 23.62 1182 TYR A CA 1
ATOM 9209 C C . TYR A 1 1182 ? 16.151 -29.405 21.279 1.00 23.62 1182 TYR A C 1
ATOM 9211 O O . TYR A 1 1182 ? 15.285 -29.783 22.064 1.00 23.62 1182 TYR A O 1
ATOM 9219 N N . ARG A 1 1183 ? 17.440 -29.300 21.606 1.00 24.86 1183 ARG A N 1
ATOM 9220 C CA . ARG A 1 1183 ? 18.085 -29.451 22.922 1.00 24.86 1183 ARG A CA 1
ATOM 9221 C C . ARG A 1 1183 ? 19.415 -28.688 22.822 1.00 24.86 1183 ARG A C 1
ATOM 9223 O O . ARG A 1 1183 ? 20.101 -28.872 21.825 1.00 24.86 1183 ARG A O 1
ATOM 9230 N N . ASN A 1 1184 ? 19.861 -27.858 23.762 1.00 25.89 1184 ASN A N 1
ATOM 9231 C CA . ASN A 1 1184 ? 19.256 -27.345 24.997 1.00 25.89 1184 ASN A CA 1
ATOM 9232 C C . ASN A 1 1184 ? 19.650 -25.862 25.141 1.00 25.89 1184 ASN A C 1
ATOM 9234 O O . ASN A 1 1184 ? 20.725 -25.482 24.681 1.00 25.89 1184 ASN A O 1
ATOM 9238 N N . ALA A 1 1185 ? 18.876 -25.081 25.894 1.00 21.69 1185 ALA A N 1
ATOM 9239 C CA . ALA A 1 1185 ? 19.372 -23.880 26.568 1.00 21.69 1185 ALA A CA 1
ATOM 9240 C C . ALA A 1 1185 ? 19.248 -24.113 28.089 1.00 21.69 1185 ALA A C 1
ATOM 9242 O O . ALA A 1 1185 ? 18.138 -24.384 28.550 1.00 21.69 1185 ALA A O 1
ATOM 9243 N N . PRO A 1 1186 ? 20.346 -24.114 28.869 1.00 29.27 1186 PRO A N 1
ATOM 9244 C CA . PRO A 1 1186 ? 20.278 -24.330 30.313 1.00 29.27 1186 PRO A CA 1
ATOM 9245 C C . PRO A 1 1186 ? 19.841 -23.051 31.041 1.00 29.27 1186 PRO A C 1
ATOM 9247 O O . PRO A 1 1186 ? 20.309 -21.959 30.722 1.00 29.27 1186 PRO A O 1
ATOM 9250 N N . GLY A 1 1187 ? 18.957 -23.196 32.029 1.00 25.31 1187 GLY A N 1
ATOM 9251 C CA . GLY A 1 1187 ? 18.515 -22.088 32.878 1.00 25.31 1187 GLY A CA 1
ATOM 9252 C C . GLY A 1 1187 ? 19.563 -21.655 33.909 1.00 25.31 1187 GLY A C 1
ATOM 9253 O O . GLY A 1 1187 ? 20.553 -22.348 34.146 1.00 25.31 1187 GLY A O 1
ATOM 9254 N N . PHE A 1 1188 ? 19.304 -20.517 34.553 1.00 23.02 1188 PHE A N 1
ATOM 9255 C CA . PHE A 1 1188 ? 20.097 -19.980 35.657 1.00 23.02 1188 PHE A CA 1
ATOM 9256 C C . PHE A 1 1188 ? 19.191 -19.721 36.864 1.00 23.02 1188 PHE A C 1
ATOM 9258 O O . PHE A 1 1188 ? 18.270 -18.914 36.775 1.00 23.02 1188 PHE A O 1
ATOM 9265 N N . GLU A 1 1189 ? 19.513 -20.324 38.007 1.00 23.59 1189 GLU A N 1
ATOM 9266 C CA . GLU A 1 1189 ? 19.104 -19.821 39.318 1.00 23.59 1189 GLU A CA 1
ATOM 9267 C C . GLU A 1 1189 ? 20.343 -19.597 40.194 1.00 23.59 1189 GLU A C 1
ATOM 9269 O O . GLU A 1 1189 ? 21.287 -20.379 40.166 1.00 23.59 1189 GLU A O 1
ATOM 9274 N N . ASN A 1 1190 ? 20.305 -18.498 40.950 1.00 25.41 1190 ASN A N 1
ATOM 9275 C CA . ASN A 1 1190 ? 21.019 -18.195 42.196 1.00 25.41 1190 ASN A CA 1
ATOM 9276 C C . ASN A 1 1190 ? 22.431 -18.773 42.473 1.00 25.41 1190 ASN A C 1
ATOM 9278 O O . ASN A 1 1190 ? 22.607 -19.958 42.732 1.00 25.41 1190 ASN A O 1
ATOM 9282 N N . GLY A 1 1191 ? 23.371 -17.860 42.778 1.00 23.36 1191 GLY A N 1
ATOM 9283 C CA . GLY A 1 1191 ? 23.986 -17.954 44.117 1.00 23.36 1191 GLY A CA 1
ATOM 9284 C C . GLY A 1 1191 ? 25.512 -17.972 44.298 1.00 23.36 1191 GLY A C 1
ATOM 9285 O O . GLY A 1 1191 ? 25.994 -18.774 45.084 1.00 23.36 1191 GLY A O 1
ATOM 9286 N N . GLY A 1 1192 ? 26.250 -17.007 43.735 1.00 22.44 1192 GLY A N 1
ATOM 9287 C CA . GLY A 1 1192 ? 27.445 -16.421 44.386 1.00 22.44 1192 GLY A CA 1
ATOM 9288 C C . GLY A 1 1192 ? 28.758 -17.232 44.503 1.00 22.44 1192 GLY A C 1
ATOM 9289 O O . GLY A 1 1192 ? 28.816 -18.440 44.337 1.00 22.44 1192 GLY A O 1
ATOM 9290 N N . GLY A 1 1193 ? 29.844 -16.524 44.862 1.00 24.05 1193 GLY A N 1
ATOM 9291 C CA . GLY A 1 1193 ? 30.993 -17.138 45.556 1.00 24.05 1193 GLY A CA 1
ATOM 9292 C C . GLY A 1 1193 ? 32.315 -17.378 44.801 1.00 24.05 1193 GLY A C 1
ATOM 9293 O O . GLY A 1 1193 ? 32.730 -18.513 44.637 1.00 24.05 1193 GLY A O 1
ATOM 9294 N N . GLY A 1 1194 ? 33.085 -16.313 44.541 1.00 23.75 1194 GLY A N 1
ATOM 9295 C CA . GLY A 1 1194 ? 34.476 -16.243 45.036 1.00 23.75 1194 GLY A CA 1
ATOM 9296 C C . GLY A 1 1194 ? 35.653 -16.965 44.331 1.00 23.75 1194 GLY A C 1
ATOM 9297 O O . GLY A 1 1194 ? 35.857 -18.159 44.483 1.00 23.75 1194 GLY A O 1
ATOM 9298 N N . ARG A 1 1195 ? 36.596 -16.127 43.856 1.00 26.23 1195 ARG A N 1
ATOM 9299 C CA . ARG A 1 1195 ? 38.079 -16.286 43.881 1.00 26.23 1195 ARG A CA 1
ATOM 9300 C C . ARG A 1 1195 ? 38.797 -17.312 42.971 1.00 26.23 1195 ARG A C 1
ATOM 9302 O O . ARG A 1 1195 ? 38.679 -18.509 43.139 1.00 26.23 1195 ARG A O 1
ATOM 9309 N N . HIS A 1 1196 ? 39.748 -16.750 42.205 1.00 26.47 1196 HIS A N 1
ATOM 9310 C CA . HIS A 1 1196 ? 41.104 -17.242 41.853 1.00 26.47 1196 HIS A CA 1
ATOM 9311 C C . HIS A 1 1196 ? 41.276 -18.681 41.291 1.00 26.47 1196 HIS A C 1
ATOM 9313 O O . HIS A 1 1196 ? 40.953 -19.652 41.951 1.00 26.47 1196 HIS A O 1
ATOM 9319 N N . GLY A 1 1197 ? 41.955 -18.929 40.164 1.00 23.45 1197 GLY A N 1
ATOM 9320 C CA . GLY A 1 1197 ? 42.787 -18.075 39.301 1.00 23.45 1197 GLY A CA 1
ATOM 9321 C C . GLY A 1 1197 ? 44.123 -18.761 38.936 1.00 23.45 1197 GLY A C 1
ATOM 9322 O O . GLY A 1 1197 ? 44.459 -19.782 39.521 1.00 23.45 1197 GLY A O 1
ATOM 9323 N N . ARG A 1 1198 ? 44.927 -18.125 38.057 1.00 24.17 1198 ARG A N 1
ATOM 9324 C CA . ARG A 1 1198 ? 46.269 -18.552 37.556 1.00 24.17 1198 ARG A CA 1
ATOM 9325 C C . ARG A 1 1198 ? 46.292 -19.755 36.579 1.00 24.17 1198 ARG A C 1
ATOM 9327 O O . ARG A 1 1198 ? 45.450 -20.626 36.680 1.00 24.17 1198 ARG A O 1
ATOM 9334 N N . ARG A 1 1199 ? 47.281 -19.909 35.671 1.00 24.14 1199 ARG A N 1
ATOM 9335 C CA . ARG A 1 1199 ? 48.203 -18.966 34.957 1.00 24.14 1199 ARG A CA 1
ATOM 9336 C C . ARG A 1 1199 ? 49.056 -19.759 33.935 1.00 24.14 1199 ARG A C 1
ATOM 9338 O O . ARG A 1 1199 ? 49.484 -20.852 34.279 1.00 24.14 1199 ARG A O 1
ATOM 9345 N N . LYS A 1 1200 ? 49.484 -19.114 32.829 1.00 23.92 1200 LYS A N 1
ATOM 9346 C CA . LYS A 1 1200 ? 50.384 -19.635 31.754 1.00 23.92 1200 LYS A CA 1
ATOM 9347 C C . LYS A 1 1200 ? 49.696 -20.689 30.856 1.00 23.92 1200 LYS A C 1
ATOM 9349 O O . LYS A 1 1200 ? 48.819 -21.384 31.340 1.00 23.92 1200 LYS A O 1
ATOM 9354 N N . GLY A 1 1201 ? 50.027 -20.859 29.572 1.00 23.69 1201 GLY A N 1
ATOM 9355 C CA . GLY A 1 1201 ? 50.995 -20.201 28.664 1.00 23.69 1201 GLY A CA 1
ATOM 9356 C C . GLY A 1 1201 ? 51.423 -21.201 27.564 1.00 23.69 1201 GLY A C 1
ATOM 9357 O O . GLY A 1 1201 ? 51.124 -22.376 27.714 1.00 23.69 1201 GLY A O 1
ATOM 9358 N N . ARG A 1 1202 ? 52.153 -20.882 26.484 1.00 23.14 1202 ARG A N 1
ATOM 9359 C CA . ARG A 1 1202 ? 52.599 -19.624 25.841 1.00 23.14 1202 ARG A CA 1
ATOM 9360 C C . ARG A 1 1202 ? 53.418 -20.058 24.598 1.00 23.14 1202 ARG A C 1
ATOM 9362 O O . ARG A 1 1202 ? 54.362 -20.806 24.816 1.00 23.14 1202 ARG A O 1
ATOM 9369 N N . GLN A 1 1203 ? 53.168 -19.505 23.397 1.00 23.55 1203 GLN A N 1
ATOM 9370 C CA . GLN A 1 1203 ? 54.040 -19.636 22.192 1.00 23.55 1203 GLN A CA 1
ATOM 9371 C C . GLN A 1 1203 ? 54.171 -21.073 21.596 1.00 23.55 1203 GLN A C 1
ATOM 9373 O O . GLN A 1 1203 ? 53.812 -22.032 22.267 1.00 23.55 1203 GLN A O 1
ATOM 9378 N N . SER A 1 1204 ? 54.595 -21.303 20.339 1.00 22.86 1204 SER A N 1
ATOM 9379 C CA . SER A 1 1204 ? 54.999 -20.400 19.227 1.00 22.86 1204 SER A CA 1
ATOM 9380 C C . SER A 1 1204 ? 54.886 -21.069 17.840 1.00 22.86 1204 SER A C 1
ATOM 9382 O O . SER A 1 1204 ? 55.249 -22.230 17.712 1.00 22.86 1204 SER A O 1
ATOM 9384 N N . ASP A 1 1205 ? 54.520 -20.257 16.838 1.00 22.97 1205 ASP A N 1
ATOM 9385 C CA . ASP A 1 1205 ? 55.029 -20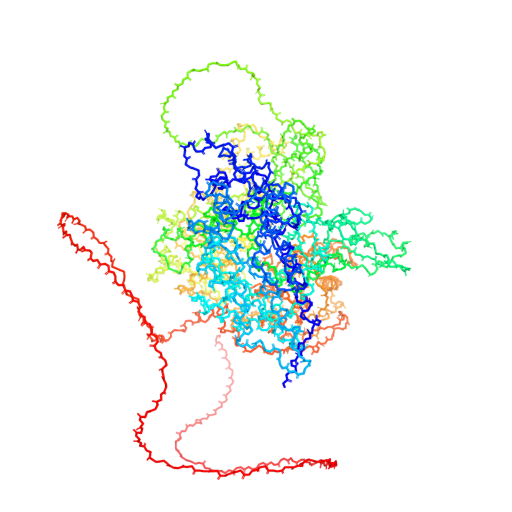.188 15.448 1.00 22.97 1205 ASP A CA 1
ATOM 9386 C C . ASP A 1 1205 ? 55.113 -21.388 14.474 1.00 22.97 1205 ASP A C 1
ATOM 9388 O O . ASP A 1 1205 ? 55.552 -22.486 14.793 1.00 22.97 1205 ASP A O 1
ATOM 9392 N N . SER A 1 1206 ? 54.948 -21.007 13.193 1.00 22.28 1206 SER A N 1
ATOM 9393 C CA . SER A 1 1206 ? 55.529 -21.590 11.961 1.00 22.28 1206 SER A CA 1
ATOM 9394 C C . SER A 1 1206 ? 54.964 -22.912 11.409 1.00 22.28 1206 SER A C 1
ATOM 9396 O O . SER A 1 1206 ? 54.465 -23.731 12.166 1.00 22.28 1206 SER A O 1
ATOM 9398 N N . ARG A 1 1207 ? 55.070 -23.222 10.101 1.00 22.75 1207 ARG A N 1
ATOM 9399 C CA . ARG A 1 1207 ? 55.055 -22.451 8.816 1.00 22.75 1207 ARG A CA 1
ATOM 9400 C C . ARG A 1 1207 ? 54.996 -23.507 7.671 1.00 22.75 1207 ARG A C 1
ATOM 9402 O O . ARG A 1 1207 ? 55.266 -24.668 7.941 1.00 22.75 1207 ARG A O 1
ATOM 9409 N N . PHE A 1 1208 ? 54.773 -23.077 6.424 1.00 21.06 1208 PHE A N 1
ATOM 9410 C CA . PHE A 1 1208 ? 54.994 -23.819 5.159 1.00 21.06 1208 PHE A CA 1
ATOM 9411 C C . PHE A 1 1208 ? 53.972 -24.897 4.716 1.00 21.06 1208 PHE A C 1
ATOM 9413 O O . PHE A 1 1208 ? 53.884 -25.985 5.271 1.00 21.06 1208 PHE A O 1
ATOM 9420 N N . ASP A 1 1209 ? 53.291 -24.562 3.612 1.00 28.19 1209 ASP A N 1
ATOM 9421 C CA . ASP A 1 1209 ? 52.965 -25.410 2.437 1.00 28.19 1209 ASP A CA 1
ATOM 9422 C C . ASP A 1 1209 ? 54.243 -26.115 1.880 1.00 28.19 1209 ASP A C 1
ATOM 9424 O O . ASP A 1 1209 ? 55.328 -25.602 2.190 1.00 28.19 1209 ASP A O 1
ATOM 9428 N N . PRO A 1 1210 ? 54.213 -27.169 1.009 1.00 33.69 1210 PRO A N 1
ATOM 9429 C CA . PRO A 1 1210 ? 53.498 -27.082 -0.286 1.00 33.69 1210 PRO A CA 1
ATOM 9430 C C . PRO A 1 1210 ? 53.080 -28.395 -1.034 1.00 33.69 1210 PRO A C 1
ATOM 9432 O O . PRO A 1 1210 ? 53.432 -29.506 -0.647 1.00 33.69 1210 PRO A O 1
ATOM 9435 N N . CYS A 1 1211 ? 52.497 -28.190 -2.233 1.00 22.00 1211 CYS A N 1
ATOM 9436 C CA . CYS A 1 1211 ? 52.600 -28.993 -3.483 1.00 22.00 1211 CYS A CA 1
ATOM 9437 C C . CYS A 1 1211 ? 51.722 -30.252 -3.738 1.00 22.00 1211 CYS A C 1
ATOM 9439 O O . CYS A 1 1211 ? 51.810 -31.209 -2.987 1.00 22.00 1211 CYS A O 1
ATOM 9441 N N . TYR A 1 1212 ? 51.023 -30.232 -4.903 1.00 23.97 1212 TYR A N 1
ATOM 9442 C CA . TYR A 1 1212 ? 50.853 -31.257 -5.986 1.00 23.97 1212 TYR A CA 1
ATOM 9443 C C . TYR A 1 1212 ? 50.607 -32.763 -5.616 1.00 23.97 1212 TYR A C 1
ATOM 9445 O O . TYR A 1 1212 ? 51.107 -33.257 -4.621 1.00 23.97 1212 TYR A O 1
ATOM 9453 N N . ASP A 1 1213 ? 49.891 -33.625 -6.364 1.00 22.05 1213 ASP A N 1
ATOM 9454 C CA . ASP A 1 1213 ? 49.556 -33.660 -7.802 1.00 22.05 1213 ASP A CA 1
ATOM 9455 C C . ASP A 1 1213 ? 48.433 -34.699 -8.151 1.00 22.05 1213 ASP A C 1
ATOM 9457 O O . ASP A 1 1213 ? 47.797 -35.267 -7.263 1.00 22.05 1213 ASP A O 1
ATOM 9461 N N . TYR A 1 1214 ? 48.204 -34.969 -9.447 1.00 24.73 1214 TYR A N 1
ATOM 9462 C CA . TYR A 1 1214 ? 47.286 -35.984 -10.024 1.00 24.73 1214 TYR A CA 1
ATOM 9463 C C . TYR A 1 1214 ? 47.487 -37.453 -9.568 1.00 24.73 1214 TYR A C 1
ATOM 9465 O O . TYR A 1 1214 ? 48.618 -37.909 -9.415 1.00 24.73 1214 TYR A O 1
ATOM 9473 N N . THR A 1 1215 ? 46.413 -38.270 -9.584 1.00 22.61 1215 THR A N 1
ATOM 9474 C CA . THR A 1 1215 ? 46.207 -39.376 -10.575 1.00 22.61 1215 THR A CA 1
ATOM 9475 C C . THR A 1 1215 ? 44.881 -40.146 -10.394 1.00 22.61 1215 THR A C 1
ATOM 9477 O O . THR A 1 1215 ? 44.209 -40.040 -9.372 1.00 22.61 1215 THR A O 1
ATOM 9480 N N . TYR A 1 1216 ? 44.498 -40.911 -11.424 1.00 24.00 1216 TYR A N 1
ATOM 9481 C CA . TYR A 1 1216 ? 43.335 -41.810 -11.502 1.00 24.00 1216 TYR A CA 1
ATOM 9482 C C . TYR A 1 1216 ? 43.850 -43.211 -11.897 1.00 24.00 1216 TYR A C 1
ATOM 9484 O O . TYR A 1 1216 ? 44.703 -43.263 -12.784 1.00 24.00 1216 TYR A O 1
ATOM 9492 N N . ASN A 1 1217 ? 43.378 -44.300 -11.263 1.00 24.52 1217 ASN A N 1
ATOM 9493 C CA . ASN A 1 1217 ? 42.987 -45.578 -11.911 1.00 24.52 1217 ASN A CA 1
ATOM 9494 C C . ASN A 1 1217 ? 42.799 -46.780 -10.951 1.00 24.52 1217 ASN A C 1
ATOM 9496 O O . ASN A 1 1217 ? 43.622 -47.054 -10.083 1.00 24.52 1217 ASN A O 1
ATOM 9500 N N . ASP A 1 1218 ? 41.706 -47.504 -11.207 1.00 26.19 1218 ASP A N 1
ATOM 9501 C CA . ASP A 1 1218 ? 41.440 -48.954 -11.148 1.00 26.19 1218 ASP A CA 1
ATOM 9502 C C . ASP A 1 1218 ? 42.416 -49.950 -10.480 1.00 26.19 1218 ASP A C 1
ATOM 9504 O O . ASP A 1 1218 ? 43.557 -50.110 -10.908 1.00 26.19 1218 ASP A O 1
ATOM 9508 N N . ALA A 1 1219 ? 41.868 -50.786 -9.578 1.00 26.02 1219 ALA A N 1
ATOM 9509 C CA . ALA A 1 1219 ? 41.657 -52.247 -9.758 1.00 26.02 1219 ALA A CA 1
ATOM 9510 C C . ALA A 1 1219 ? 41.298 -52.939 -8.410 1.00 26.02 1219 ALA A C 1
ATOM 9512 O O . ALA A 1 1219 ? 41.813 -52.554 -7.367 1.00 26.02 1219 ALA A O 1
ATOM 9513 N N . GLY A 1 1220 ? 40.468 -53.991 -8.329 1.00 26.19 1220 GLY A N 1
ATOM 9514 C CA . GLY A 1 1220 ? 39.574 -54.576 -9.339 1.00 26.19 1220 GLY A CA 1
ATOM 9515 C C . GLY A 1 1220 ? 39.056 -55.988 -8.972 1.00 26.19 1220 GLY A C 1
ATOM 9516 O O . GLY A 1 1220 ? 39.844 -56.857 -8.616 1.00 26.19 1220 GLY A O 1
ATOM 9517 N N . GLY A 1 1221 ? 37.747 -56.237 -9.146 1.00 26.94 1221 GLY A N 1
ATOM 9518 C CA . GLY A 1 1221 ? 37.136 -57.584 -9.222 1.00 26.94 1221 GLY A CA 1
ATOM 9519 C C . GLY A 1 1221 ? 36.758 -58.295 -7.901 1.00 26.94 1221 GLY A C 1
ATOM 9520 O O . GLY A 1 1221 ? 37.234 -57.934 -6.833 1.00 26.94 1221 GLY A O 1
ATOM 9521 N N . ALA A 1 1222 ? 35.901 -59.330 -7.907 1.00 28.84 1222 ALA A N 1
ATOM 9522 C CA . ALA A 1 1222 ? 35.013 -59.836 -8.973 1.00 28.84 1222 ALA A CA 1
ATOM 9523 C C . ALA A 1 1222 ? 33.913 -60.776 -8.401 1.00 28.84 1222 ALA A C 1
ATOM 9525 O O . ALA A 1 1222 ? 34.101 -61.359 -7.336 1.00 28.84 1222 ALA A O 1
ATOM 9526 N N . GLY A 1 1223 ? 32.798 -60.977 -9.127 1.00 24.09 1223 GLY A N 1
ATOM 9527 C CA . GLY A 1 1223 ? 31.776 -61.988 -8.786 1.00 24.09 1223 GLY A CA 1
ATOM 9528 C C . GLY A 1 1223 ? 30.424 -61.822 -9.505 1.00 24.09 1223 GLY A C 1
ATOM 9529 O O . GLY A 1 1223 ? 29.544 -61.135 -9.001 1.00 24.09 1223 GLY A O 1
ATOM 9530 N N . VAL A 1 1224 ? 30.244 -62.470 -10.664 1.00 26.86 1224 VAL A N 1
ATOM 9531 C CA . VAL A 1 1224 ? 28.994 -62.508 -11.472 1.00 26.86 1224 VAL A CA 1
ATOM 9532 C C . VAL A 1 1224 ? 28.721 -63.966 -11.899 1.00 26.86 1224 VAL A C 1
ATOM 9534 O O . VAL A 1 1224 ? 29.680 -64.743 -11.907 1.00 26.86 1224 VAL A O 1
ATOM 9537 N N . PRO A 1 1225 ? 27.473 -64.383 -12.223 1.00 38.59 1225 PRO A N 1
ATOM 9538 C CA . PRO A 1 1225 ? 27.059 -64.451 -13.650 1.00 38.59 1225 PRO A CA 1
ATOM 9539 C C . PRO A 1 1225 ? 25.534 -64.207 -13.925 1.00 38.59 1225 PRO A C 1
ATOM 9541 O O . PRO A 1 1225 ? 24.697 -64.684 -13.171 1.00 38.59 1225 PRO A O 1
ATOM 9544 N N . LEU A 1 1226 ? 25.138 -63.362 -14.904 1.00 25.67 1226 LEU A N 1
ATOM 9545 C CA . LEU A 1 1226 ? 24.714 -63.669 -16.310 1.00 25.67 1226 LEU A CA 1
ATOM 9546 C C . LEU A 1 1226 ? 23.234 -64.124 -16.504 1.00 25.67 1226 LEU A C 1
ATOM 9548 O O . LEU A 1 1226 ? 22.654 -64.624 -15.545 1.00 25.67 1226 LEU A O 1
ATOM 9552 N N . PRO A 1 1227 ? 22.628 -64.072 -17.727 1.00 37.19 1227 PRO A N 1
ATOM 9553 C CA . PRO A 1 1227 ? 22.990 -63.375 -18.985 1.00 37.19 1227 PRO A CA 1
ATOM 9554 C C . PRO A 1 1227 ? 21.842 -62.521 -19.619 1.00 37.19 1227 PRO A C 1
ATOM 9556 O O . PRO A 1 1227 ? 20.747 -62.404 -19.077 1.00 37.19 1227 PRO A O 1
ATOM 9559 N N . SER A 1 1228 ? 22.092 -61.951 -20.808 1.00 26.70 1228 SER A N 1
ATOM 9560 C CA . SER A 1 1228 ? 21.170 -61.187 -21.684 1.00 26.70 1228 SER A CA 1
ATOM 9561 C C . SER A 1 1228 ? 21.087 -61.790 -23.109 1.00 26.70 1228 SER A C 1
ATOM 9563 O O . SER A 1 1228 ? 21.779 -62.772 -23.364 1.00 26.70 1228 SER A O 1
ATOM 9565 N N . PHE A 1 1229 ? 20.269 -61.234 -24.034 1.00 26.34 1229 PHE A N 1
ATOM 9566 C CA . PHE A 1 1229 ? 20.702 -60.646 -25.338 1.00 26.34 1229 PHE A CA 1
ATOM 9567 C C . PHE A 1 1229 ? 19.538 -60.175 -26.264 1.00 26.34 1229 PHE A C 1
ATOM 9569 O O . PHE A 1 1229 ? 18.370 -60.390 -25.952 1.00 26.34 1229 PHE A O 1
ATOM 9576 N N . ALA A 1 1230 ? 19.875 -59.466 -27.361 1.00 28.73 1230 ALA A N 1
ATOM 9577 C CA . ALA A 1 1230 ? 18.986 -58.807 -28.353 1.00 28.73 1230 ALA A CA 1
ATOM 9578 C C . ALA A 1 1230 ? 19.057 -59.477 -29.762 1.00 28.73 1230 ALA A C 1
ATOM 9580 O O . ALA A 1 1230 ? 19.556 -60.604 -29.821 1.00 28.73 1230 ALA A O 1
ATOM 9581 N N . PRO A 1 1231 ? 18.569 -58.870 -30.885 1.00 39.88 1231 PRO A N 1
ATOM 9582 C CA . PRO A 1 1231 ? 19.406 -57.921 -31.666 1.00 39.88 1231 PRO A CA 1
ATOM 9583 C C . PRO A 1 1231 ? 18.666 -56.822 -32.513 1.00 39.88 1231 PRO A C 1
ATOM 9585 O O . PRO A 1 1231 ? 17.463 -56.617 -32.386 1.00 39.88 1231 PRO A O 1
ATOM 9588 N N . LEU A 1 1232 ? 19.446 -56.110 -33.351 1.00 28.02 1232 LEU A N 1
ATOM 9589 C CA . LEU A 1 1232 ? 19.161 -55.028 -34.346 1.00 28.02 1232 LEU A CA 1
ATOM 9590 C C . LEU A 1 1232 ? 18.823 -55.596 -35.773 1.00 28.02 1232 LEU A C 1
ATOM 9592 O O . LEU A 1 1232 ? 18.801 -56.829 -35.844 1.00 28.02 1232 LEU A O 1
ATOM 9596 N N . PRO A 1 1233 ? 18.603 -54.840 -36.905 1.00 35.88 1233 PRO A N 1
ATOM 9597 C CA . PRO A 1 1233 ? 18.975 -53.435 -37.244 1.00 35.88 1233 PRO A CA 1
ATOM 9598 C C . PRO A 1 1233 ? 17.990 -52.589 -38.127 1.00 35.88 1233 PRO A C 1
ATOM 9600 O O . PRO A 1 1233 ? 16.856 -52.988 -38.377 1.00 35.88 1233 PRO A O 1
ATOM 9603 N N . ASP A 1 1234 ? 18.452 -51.421 -38.614 1.00 28.67 1234 ASP A N 1
ATOM 9604 C CA . ASP A 1 1234 ? 17.811 -50.519 -39.607 1.00 28.67 1234 ASP A CA 1
ATOM 9605 C C . ASP A 1 1234 ? 17.821 -51.038 -41.067 1.00 28.67 1234 ASP A C 1
ATOM 9607 O O . ASP A 1 1234 ? 18.715 -51.808 -41.413 1.00 28.67 1234 ASP A O 1
ATOM 9611 N N . TYR A 1 1235 ? 16.934 -50.513 -41.946 1.00 27.25 1235 TYR A N 1
ATOM 9612 C CA . TYR A 1 1235 ? 17.294 -49.976 -43.290 1.00 27.25 1235 TYR A CA 1
ATOM 9613 C C . TYR A 1 1235 ? 16.121 -49.293 -44.064 1.00 27.25 1235 TYR A C 1
ATOM 9615 O O . TYR A 1 1235 ? 15.158 -49.952 -44.433 1.00 27.25 1235 TYR A O 1
ATOM 9623 N N . ALA A 1 1236 ? 16.310 -48.006 -44.405 1.00 26.11 1236 ALA A N 1
ATOM 9624 C CA . ALA A 1 1236 ? 15.858 -47.245 -45.599 1.00 26.11 1236 ALA A CA 1
ATOM 9625 C C . ALA A 1 1236 ? 14.374 -47.098 -46.061 1.00 26.11 1236 ALA A C 1
ATOM 9627 O O . ALA A 1 1236 ? 13.484 -47.884 -45.771 1.00 26.11 1236 ALA A O 1
ATOM 9628 N N . HIS A 1 1237 ? 14.212 -46.060 -46.903 1.00 27.62 1237 HIS A N 1
ATOM 9629 C CA . HIS A 1 1237 ? 13.082 -45.652 -47.759 1.00 27.62 1237 HIS A CA 1
ATOM 9630 C C . HIS A 1 1237 ? 11.761 -45.203 -47.107 1.00 27.62 1237 HIS A C 1
ATOM 9632 O O . HIS A 1 1237 ? 11.125 -45.904 -46.330 1.00 27.62 1237 HIS A O 1
ATOM 9638 N N . GLY A 1 1238 ? 11.300 -44.033 -47.552 1.00 25.67 1238 GLY A N 1
ATOM 9639 C CA . GLY A 1 1238 ? 9.884 -43.683 -47.639 1.00 25.67 1238 GLY A CA 1
ATOM 9640 C C . GLY A 1 1238 ? 9.566 -43.300 -49.086 1.00 25.67 1238 GLY A C 1
ATOM 9641 O O . GLY A 1 1238 ? 10.494 -43.004 -49.841 1.00 25.67 1238 GLY A O 1
ATOM 9642 N N . ASP A 1 1239 ? 8.288 -43.304 -49.457 1.00 26.03 1239 ASP A N 1
ATOM 9643 C CA . ASP A 1 1239 ? 7.804 -42.693 -50.699 1.00 26.03 1239 ASP A CA 1
ATOM 9644 C C . ASP A 1 1239 ? 6.298 -42.368 -50.610 1.00 26.03 1239 ASP A C 1
ATOM 9646 O O . ASP A 1 1239 ? 5.641 -42.677 -49.609 1.00 26.03 1239 ASP A O 1
ATOM 9650 N N . GLU A 1 1240 ? 5.760 -41.710 -51.635 1.00 26.67 1240 GLU A N 1
ATOM 9651 C CA . GLU A 1 1240 ? 4.360 -41.270 -51.727 1.00 26.67 1240 GLU A CA 1
ATOM 9652 C C . GLU A 1 1240 ? 3.353 -42.436 -51.904 1.00 26.67 1240 GLU A C 1
ATOM 9654 O O . GLU A 1 1240 ? 3.672 -43.478 -52.475 1.00 26.67 1240 GLU A O 1
ATOM 9659 N N . GLY A 1 1241 ? 2.094 -42.273 -51.462 1.00 25.52 1241 GLY A N 1
ATOM 9660 C CA . GLY A 1 1241 ? 1.076 -43.333 -51.592 1.00 25.52 1241 GLY A CA 1
ATOM 9661 C C . GLY A 1 1241 ? -0.340 -42.931 -51.163 1.00 25.52 1241 GLY A C 1
ATOM 9662 O O . GLY A 1 1241 ? -0.702 -43.026 -49.995 1.00 25.52 1241 GLY A O 1
ATOM 9663 N N . SER A 1 1242 ? -1.150 -42.473 -52.117 1.00 26.19 1242 SER A N 1
ATOM 9664 C CA . SER A 1 1242 ? -2.530 -41.996 -51.921 1.00 26.19 1242 SER A CA 1
ATOM 9665 C C . SER A 1 1242 ? -3.603 -43.109 -51.964 1.00 26.19 1242 SER A C 1
ATOM 9667 O O . SER A 1 1242 ? -3.319 -44.226 -52.383 1.00 26.19 1242 SER A O 1
ATOM 9669 N N . VAL A 1 1243 ? -4.862 -42.746 -51.639 1.00 26.44 1243 VAL A N 1
ATOM 9670 C CA . VAL A 1 1243 ? -6.114 -43.550 -51.768 1.00 26.44 1243 VAL A CA 1
ATOM 9671 C C . VAL A 1 1243 ? -6.287 -44.657 -50.698 1.00 26.44 1243 VAL A C 1
ATOM 9673 O O . VAL A 1 1243 ? -5.349 -45.368 -50.379 1.00 26.44 1243 VAL A O 1
ATOM 9676 N N . GLY A 1 1244 ? -7.464 -44.899 -50.098 1.00 24.98 1244 GLY A N 1
ATOM 9677 C CA . GLY A 1 1244 ? -8.777 -44.228 -50.156 1.00 24.98 1244 GLY A CA 1
ATOM 9678 C C . GLY A 1 1244 ? -9.910 -45.142 -49.627 1.00 24.98 1244 GLY A C 1
ATOM 9679 O O . GLY A 1 1244 ? -9.693 -46.336 -49.449 1.00 24.98 1244 GLY A O 1
ATOM 9680 N N . GLY A 1 1245 ? -11.122 -44.610 -49.399 1.00 24.69 1245 GLY A N 1
ATOM 9681 C CA . GLY A 1 1245 ? -12.272 -45.362 -48.834 1.00 24.69 1245 GLY A CA 1
ATOM 9682 C C . GLY A 1 1245 ? -12.436 -45.159 -47.308 1.00 24.69 1245 GLY A C 1
ATOM 9683 O O . GLY A 1 1245 ? -11.434 -45.111 -46.610 1.00 24.69 1245 GLY A O 1
ATOM 9684 N N . SER A 1 1246 ? -13.607 -44.930 -46.684 1.00 24.17 1246 SER A N 1
ATOM 9685 C CA . SER A 1 1246 ? -15.025 -45.196 -47.031 1.00 24.17 1246 SER A CA 1
ATOM 9686 C C . SER A 1 1246 ? -15.379 -46.705 -46.972 1.00 24.17 1246 SER A C 1
ATOM 9688 O O . SER A 1 1246 ? -14.703 -47.475 -47.641 1.00 24.17 1246 SER A O 1
ATOM 9690 N N . VAL A 1 1247 ? -16.411 -47.210 -46.258 1.00 25.72 1247 VAL A N 1
ATOM 9691 C CA . VAL A 1 1247 ? -17.427 -46.584 -45.364 1.00 25.72 1247 VAL A CA 1
ATOM 9692 C C . VAL A 1 1247 ? -18.275 -47.669 -44.622 1.00 25.72 1247 VAL A C 1
ATOM 9694 O O . VAL A 1 1247 ? -18.220 -48.823 -45.033 1.00 25.72 1247 VAL A O 1
ATOM 9697 N N . TYR A 1 1248 ? -19.110 -47.301 -43.621 1.00 24.00 1248 TYR A N 1
ATOM 9698 C CA . TYR A 1 1248 ? -20.152 -48.141 -42.938 1.00 24.00 1248 TYR A CA 1
ATOM 9699 C C . TYR A 1 1248 ? -19.654 -49.367 -42.104 1.00 24.00 1248 TYR A C 1
ATOM 9701 O O . TYR A 1 1248 ? -18.515 -49.782 -42.256 1.00 24.00 1248 TYR A O 1
ATOM 9709 N N . THR A 1 1249 ? -20.382 -49.987 -41.144 1.00 25.47 1249 THR A N 1
ATOM 9710 C CA . THR A 1 1249 ? -21.702 -49.750 -40.476 1.00 25.47 1249 THR A CA 1
ATOM 9711 C C . THR A 1 1249 ? -21.749 -50.415 -39.073 1.00 25.47 1249 THR A C 1
ATOM 9713 O O . THR A 1 1249 ? -20.912 -51.260 -38.790 1.00 25.47 1249 THR A O 1
ATOM 9716 N N . ASN A 1 1250 ? -22.758 -50.066 -38.248 1.00 25.11 1250 ASN A N 1
ATOM 9717 C CA . ASN A 1 1250 ? -23.463 -50.845 -37.187 1.00 25.11 1250 ASN A CA 1
ATOM 9718 C C . ASN A 1 1250 ? -22.781 -52.122 -36.614 1.00 25.11 1250 ASN A C 1
ATOM 9720 O O . ASN A 1 1250 ? -22.508 -53.053 -37.356 1.00 25.11 1250 ASN A O 1
ATOM 9724 N N . GLY A 1 1251 ? -22.597 -52.345 -35.306 1.00 24.08 1251 GLY A N 1
ATOM 9725 C CA . GLY A 1 1251 ? -23.470 -52.025 -34.169 1.00 24.08 1251 GLY A CA 1
ATOM 9726 C C . GLY A 1 1251 ? -24.051 -53.306 -33.519 1.00 24.08 1251 GLY A C 1
ATOM 9727 O O . GLY A 1 1251 ? -24.614 -54.133 -34.227 1.00 24.08 1251 GLY A O 1
ATOM 9728 N N . SER A 1 1252 ? -24.009 -53.407 -32.174 1.00 26.56 1252 SER A N 1
ATOM 9729 C CA . SER A 1 1252 ? -24.678 -54.432 -31.315 1.00 26.56 1252 SER A CA 1
ATOM 9730 C C . SER A 1 1252 ? -24.104 -55.880 -31.351 1.00 26.56 1252 SER A C 1
ATOM 9732 O O . SER A 1 1252 ? -23.457 -56.238 -32.325 1.00 26.56 1252 SER A O 1
ATOM 9734 N N . GLN A 1 1253 ? -24.269 -56.783 -30.359 1.00 28.06 1253 GLN A N 1
ATOM 9735 C CA . GLN A 1 1253 ? -24.592 -56.703 -28.911 1.00 28.06 1253 GLN A CA 1
ATOM 9736 C C . GLN A 1 1253 ? -24.342 -58.084 -28.216 1.00 28.06 1253 GLN A C 1
ATOM 9738 O O . GLN A 1 1253 ? -24.522 -59.104 -28.870 1.00 28.06 1253 GLN A O 1
ATOM 9743 N N . TRP A 1 1254 ? -24.087 -58.108 -26.886 1.00 25.30 1254 TRP A N 1
ATOM 9744 C CA . TRP A 1 1254 ? -24.296 -59.253 -25.936 1.00 25.30 1254 TRP A CA 1
ATOM 9745 C C . TRP A 1 1254 ? -23.376 -60.511 -26.097 1.00 25.30 1254 TRP A C 1
ATOM 9747 O O . TRP A 1 1254 ? -22.766 -60.685 -27.140 1.00 25.30 1254 TRP A O 1
ATOM 9757 N N . SER A 1 1255 ? -23.188 -61.459 -25.144 1.00 29.08 1255 SER A N 1
ATOM 9758 C CA . SER A 1 1255 ? -23.273 -61.478 -23.655 1.00 29.08 1255 SER A CA 1
ATOM 9759 C C . SER A 1 1255 ? -22.744 -62.800 -23.011 1.00 29.08 1255 SER A C 1
ATOM 9761 O O . SER A 1 1255 ? -22.922 -63.864 -23.587 1.00 29.08 1255 SER A O 1
ATOM 9763 N N . ARG A 1 1256 ? -22.325 -62.722 -21.723 1.00 33.72 1256 ARG A N 1
ATOM 9764 C CA . ARG A 1 1256 ? -22.394 -63.743 -20.620 1.00 33.72 1256 ARG A CA 1
ATOM 9765 C C . ARG A 1 1256 ? -21.439 -64.965 -20.520 1.00 33.72 1256 ARG A C 1
ATOM 9767 O O . ARG A 1 1256 ? -21.228 -65.701 -21.471 1.00 33.72 1256 ARG A O 1
ATOM 9774 N N . GLY A 1 1257 ? -21.080 -65.273 -19.256 1.00 25.75 1257 GLY A N 1
ATOM 9775 C CA . GLY A 1 1257 ? -20.679 -66.595 -18.714 1.00 25.75 1257 GLY A CA 1
ATOM 9776 C C . GLY A 1 1257 ? -19.518 -66.527 -17.691 1.00 25.75 1257 GLY A C 1
ATOM 9777 O O . GLY A 1 1257 ? -18.499 -65.939 -18.020 1.00 25.75 1257 GLY A O 1
ATOM 9778 N N . GLY A 1 1258 ? -19.578 -67.070 -16.459 1.00 27.00 1258 GLY A N 1
ATOM 9779 C CA . GLY A 1 1258 ? -20.707 -67.649 -15.700 1.00 27.00 1258 GLY A CA 1
ATOM 9780 C C . GLY A 1 1258 ? -20.324 -68.195 -14.293 1.00 27.00 1258 GLY A C 1
ATOM 9781 O O . GLY A 1 1258 ? -19.180 -68.582 -14.082 1.00 27.00 1258 GLY A O 1
ATOM 9782 N N . GLY A 1 1259 ? -21.302 -68.262 -13.367 1.00 29.52 1259 GLY A N 1
ATOM 9783 C CA . GLY A 1 1259 ? -21.208 -68.843 -11.998 1.00 29.52 1259 GLY A CA 1
ATOM 9784 C C . GLY A 1 1259 ? -20.603 -67.931 -10.907 1.00 29.52 1259 GLY A C 1
ATOM 9785 O O . GLY A 1 1259 ? -20.302 -66.781 -11.209 1.00 29.52 1259 GLY A O 1
ATOM 9786 N N . TYR A 1 1260 ? -20.337 -68.343 -9.650 1.00 33.28 1260 TYR A N 1
ATOM 9787 C CA . TYR A 1 1260 ? -20.915 -69.302 -8.653 1.00 33.28 1260 TYR A CA 1
ATOM 9788 C C . TYR A 1 1260 ? -19.979 -69.274 -7.399 1.00 33.28 1260 TYR A C 1
ATOM 9790 O O . TYR A 1 1260 ? -18.825 -68.896 -7.570 1.00 33.28 1260 TYR A O 1
ATOM 9798 N N . TYR A 1 1261 ? -20.277 -69.641 -6.136 1.00 32.81 1261 TYR A N 1
ATOM 9799 C CA . TYR A 1 1261 ? -21.445 -70.047 -5.303 1.00 32.81 1261 TYR A CA 1
ATOM 9800 C C . TYR A 1 1261 ? -20.983 -69.952 -3.802 1.00 32.81 1261 TYR A C 1
ATOM 9802 O O . TYR A 1 1261 ? -19.779 -69.843 -3.591 1.00 32.81 1261 TYR A O 1
ATOM 9810 N N . SER A 1 1262 ? -21.763 -70.017 -2.703 1.00 31.80 1262 SER A N 1
ATOM 9811 C CA . SER A 1 1262 ? -23.214 -70.021 -2.387 1.00 31.80 1262 SER A CA 1
ATOM 9812 C C . SER A 1 1262 ? -23.441 -69.650 -0.885 1.00 31.80 1262 SER A C 1
ATOM 9814 O O . SER A 1 1262 ? -22.475 -69.414 -0.168 1.00 31.80 1262 SER A O 1
ATOM 9816 N N . ASN A 1 1263 ? -24.705 -69.685 -0.420 1.00 30.94 1263 ASN A N 1
ATOM 9817 C CA . ASN A 1 1263 ? -25.221 -69.616 0.973 1.00 30.94 1263 ASN A CA 1
ATOM 9818 C C . ASN A 1 1263 ? -25.097 -68.265 1.741 1.00 30.94 1263 ASN A C 1
ATOM 9820 O O . ASN A 1 1263 ? -24.077 -67.594 1.669 1.00 30.94 1263 ASN A O 1
ATOM 9824 N N . ASP A 1 1264 ? -26.106 -67.798 2.500 1.00 27.34 1264 ASP A N 1
ATOM 9825 C CA . ASP A 1 1264 ? -27.411 -68.409 2.855 1.00 27.34 1264 ASP A CA 1
ATOM 9826 C C . ASP A 1 1264 ? -28.599 -67.402 2.939 1.00 27.34 1264 ASP A C 1
ATOM 9828 O O . ASP A 1 1264 ? -28.427 -66.203 2.733 1.00 27.34 1264 ASP A O 1
ATOM 9832 N N . MET A 1 1265 ? -29.822 -67.907 3.171 1.00 28.64 1265 MET A N 1
ATOM 9833 C CA . MET A 1 1265 ? -31.123 -67.179 3.200 1.00 28.64 1265 MET A CA 1
ATOM 9834 C C . MET A 1 1265 ? -31.298 -66.213 4.408 1.00 28.64 1265 MET A C 1
ATOM 9836 O O . MET A 1 1265 ? -30.542 -66.323 5.365 1.00 28.64 1265 MET A O 1
ATOM 9840 N N . ARG A 1 1266 ? -32.268 -65.272 4.530 1.00 26.88 1266 ARG A N 1
ATOM 9841 C CA . ARG A 1 1266 ? -33.579 -64.891 3.888 1.00 26.88 1266 ARG A CA 1
ATOM 9842 C C . ARG A 1 1266 ? -33.816 -63.365 4.167 1.00 26.88 1266 ARG A C 1
ATOM 9844 O O . ARG A 1 1266 ? -32.873 -62.744 4.639 1.00 26.88 1266 ARG A O 1
ATOM 9851 N N . SER A 1 1267 ? -34.925 -62.622 3.978 1.00 26.45 1267 SER A N 1
ATOM 9852 C CA . SER A 1 1267 ? -36.336 -62.681 3.477 1.00 26.45 1267 SER A CA 1
ATOM 9853 C C . SER A 1 1267 ? -36.728 -61.214 3.083 1.00 26.45 1267 SER A C 1
ATOM 9855 O O . SER A 1 1267 ? -35.985 -60.305 3.435 1.00 26.45 1267 SER A O 1
ATOM 9857 N N . GLN A 1 1268 ? -37.722 -60.828 2.259 1.00 28.94 1268 GLN A N 1
ATOM 9858 C CA . GLN A 1 1268 ? -39.192 -61.046 2.207 1.00 28.94 1268 GLN A CA 1
ATOM 9859 C C . GLN A 1 1268 ? -39.995 -60.535 3.439 1.00 28.94 1268 GLN A C 1
ATOM 9861 O O . GLN A 1 1268 ? -39.607 -60.865 4.555 1.00 28.94 1268 GLN A O 1
ATOM 9866 N N . ALA A 1 1269 ? -41.123 -59.799 3.316 1.00 28.20 1269 ALA A N 1
ATOM 9867 C CA . ALA A 1 1269 ? -41.739 -59.115 2.151 1.00 28.20 1269 ALA A CA 1
ATOM 9868 C C . ALA A 1 1269 ? -42.858 -58.092 2.548 1.00 28.20 1269 ALA A C 1
ATOM 9870 O O . ALA A 1 1269 ? -43.324 -58.098 3.680 1.00 28.20 1269 ALA A O 1
ATOM 9871 N N . ASP A 1 1270 ? -43.297 -57.288 1.567 1.00 26.83 1270 ASP A N 1
ATOM 9872 C CA . ASP A 1 1270 ? -44.669 -56.793 1.288 1.00 26.83 1270 ASP A CA 1
ATOM 9873 C C . ASP A 1 1270 ? -45.522 -55.916 2.256 1.00 26.83 1270 ASP A C 1
ATOM 9875 O O . ASP A 1 1270 ? -46.157 -56.386 3.194 1.00 26.83 1270 ASP A O 1
ATOM 9879 N N . SER A 1 1271 ? -45.800 -54.695 1.757 1.00 26.17 1271 SER A N 1
ATOM 9880 C CA . SER A 1 1271 ? -47.153 -54.137 1.473 1.00 26.17 1271 SER A CA 1
ATOM 9881 C C . SER A 1 1271 ? -47.882 -53.131 2.404 1.00 26.17 1271 SER A C 1
ATOM 9883 O O . SER A 1 1271 ? -47.930 -53.240 3.620 1.00 26.17 1271 SER A O 1
ATOM 9885 N N . ALA A 1 1272 ? -48.556 -52.195 1.712 1.00 26.17 1272 ALA A N 1
ATOM 9886 C CA . ALA A 1 1272 ? -49.887 -51.618 1.976 1.00 26.17 1272 ALA A CA 1
ATOM 9887 C C . ALA A 1 1272 ? -50.174 -50.648 3.162 1.00 26.17 1272 ALA A C 1
ATOM 9889 O O . ALA A 1 1272 ? -50.599 -51.037 4.242 1.00 26.17 1272 ALA A O 1
ATOM 9890 N N . SER A 1 1273 ? -50.308 -49.366 2.780 1.00 25.58 1273 SER A N 1
ATOM 9891 C CA . SER A 1 1273 ? -51.560 -48.573 2.896 1.00 25.58 1273 SER A CA 1
ATOM 9892 C C . SER A 1 1273 ? -51.906 -47.725 4.152 1.00 25.58 1273 SER A C 1
ATOM 9894 O O . SER A 1 1273 ? -52.069 -48.217 5.256 1.00 25.58 1273 SER A O 1
ATOM 9896 N N . VAL A 1 1274 ? -52.214 -46.445 3.863 1.00 27.09 1274 VAL A N 1
ATOM 9897 C CA . VAL A 1 1274 ? -53.443 -45.709 4.265 1.00 27.09 1274 VAL A CA 1
ATOM 9898 C C . VAL A 1 1274 ? -53.596 -45.158 5.711 1.00 27.09 1274 VAL A C 1
ATOM 9900 O O . VAL A 1 1274 ? -54.116 -45.793 6.617 1.00 27.09 1274 VAL A O 1
ATOM 9903 N N . THR A 1 1275 ? -53.371 -43.834 5.799 1.00 27.47 1275 THR A N 1
ATOM 9904 C CA . THR A 1 1275 ? -54.055 -42.802 6.631 1.00 27.47 1275 THR A CA 1
ATOM 9905 C C . THR A 1 1275 ? -53.809 -42.626 8.143 1.00 27.47 1275 THR A C 1
ATOM 9907 O O . THR A 1 1275 ? -53.718 -43.561 8.921 1.00 27.47 1275 THR A O 1
ATOM 9910 N N . SER A 1 1276 ? -53.937 -41.343 8.529 1.00 25.92 1276 SER A N 1
ATOM 9911 C CA . SER A 1 1276 ? -54.565 -40.829 9.764 1.00 25.92 1276 SER A CA 1
ATOM 9912 C C . SER A 1 1276 ? -53.703 -40.409 10.971 1.00 25.92 1276 SER A C 1
ATOM 9914 O O . SER A 1 1276 ? -53.730 -41.035 12.024 1.00 25.92 1276 SER A O 1
ATOM 9916 N N . SER A 1 1277 ? -53.234 -39.157 10.882 1.00 26.16 1277 SER A N 1
ATOM 9917 C CA . SER A 1 1277 ? -53.323 -38.123 11.939 1.00 26.16 1277 SER A CA 1
ATOM 9918 C C . SER A 1 1277 ? -52.380 -38.154 13.155 1.00 26.16 1277 SER A C 1
ATOM 9920 O O . SER A 1 1277 ? -52.246 -39.172 13.822 1.00 26.16 1277 SER A O 1
ATOM 9922 N N . ARG A 1 1278 ? -51.944 -36.937 13.533 1.00 28.95 1278 ARG A N 1
ATOM 9923 C CA . ARG A 1 1278 ? -51.239 -36.533 14.769 1.00 28.95 1278 ARG A CA 1
ATOM 9924 C C . ARG A 1 1278 ? -49.793 -37.065 14.881 1.00 28.95 1278 ARG A C 1
ATOM 9926 O O . ARG A 1 1278 ? -49.568 -38.253 14.700 1.00 28.95 1278 ARG A O 1
ATOM 9933 N N . TYR A 1 1279 ? -48.788 -36.255 15.213 1.00 28.92 1279 TYR A N 1
ATOM 9934 C CA . TYR A 1 1279 ? -48.750 -34.811 15.520 1.00 28.92 1279 TYR A CA 1
ATOM 9935 C C . TYR A 1 1279 ? -47.954 -34.038 14.463 1.00 28.92 1279 TYR A C 1
ATOM 9937 O O . TYR A 1 1279 ? -47.026 -34.646 13.889 1.00 28.92 1279 TYR A O 1
#

Radius of gyration: 42.29 Å; Cα contacts (8 Å, |Δi|>4): 1988; chains: 1; bounding box: 126×116×98 Å

Nearest PDB structures (foldseek):
  2xzl-assembly1_A  TM=8.556E-01  e=4.180E-77  Saccharomyces cerevisiae
  2wjv-assembly1_A  TM=7.042E-01  e=6.368E-80  Homo sapiens
  8rd3-assembly1_A  TM=8.531E-01  e=3.693E-66  Saccharomyces cerevisiae S288C
  2xzp-assembly1_A  TM=8.458E-01  e=1.846E-66  Homo sapiens
  2xzo-assembly1_A  TM=8.401E-01  e=5.222E-66  Homo sapiens

Solvent-accessible surface area (backbone atoms only — not comparable to full-atom values): 74191 Å² total; per-residue (Å²): 132,86,68,64,40,82,81,47,73,68,58,41,52,51,49,53,52,51,52,53,51,49,51,56,56,46,44,16,55,45,56,61,56,65,84,54,84,68,41,70,68,47,42,24,65,78,54,35,90,77,34,83,88,56,64,48,50,28,59,50,70,26,88,87,49,55,52,21,44,38,29,56,60,21,65,63,57,62,58,98,73,78,74,86,81,64,101,71,45,37,45,24,74,46,25,50,60,78,41,43,75,61,44,34,68,92,46,46,25,29,52,42,34,62,32,51,60,58,48,59,48,56,71,59,51,46,37,58,51,44,53,53,34,19,57,75,47,83,48,37,89,47,60,70,59,31,44,52,51,49,52,52,48,49,55,38,74,84,67,65,68,31,56,50,74,59,42,27,57,30,30,22,50,29,26,38,68,76,68,61,37,56,74,88,71,12,32,40,67,85,82,52,71,48,52,23,57,72,55,48,56,50,16,50,54,44,17,50,39,42,42,52,59,56,59,76,73,58,70,100,82,68,80,83,68,75,48,74,66,53,49,52,53,32,19,55,49,7,18,53,45,31,49,63,45,25,39,46,77,62,50,30,54,51,28,29,50,48,24,55,47,50,38,46,76,58,59,60,52,41,35,68,96,62,68,35,41,84,52,62,64,54,50,36,51,42,23,55,77,70,74,47,71,67,56,51,65,89,62,87,72,77,83,56,65,62,34,39,95,43,38,45,60,58,49,45,14,53,48,56,48,72,44,35,46,89,55,51,72,51,70,64,69,58,70,61,53,59,65,66,62,58,43,35,34,35,34,29,33,60,82,74,74,44,77,27,36,34,40,64,54,77,73,57,84,26,5,49,35,49,44,44,29,33,72,72,68,40,45,38,44,24,44,29,65,65,27,101,74,27,72,36,68,53,46,13,77,89,73,65,51,36,45,46,59,45,27,19,40,27,44,34,79,87,52,101,50,70,46,43,37,34,56,65,53,73,74,71,43,72,74,60,71,79,42,74,45,41,72,88,57,60,41,62,41,52,51,94,47,20,53,44,56,90,82,33,24,52,54,52,70,65,52,58,75,67,42,83,90,54,49,60,64,58,51,52,54,48,58,56,42,41,75,80,34,80,84,63,50,92,71,60,76,74,42,86,88,49,86,59,76,87,76,62,61,74,92,67,74,62,42,92,47,40,56,55,48,28,66,43,48,49,58,55,51,47,53,53,46,56,47,54,37,56,57,36,61,71,55,54,48,69,66,33,52,40,49,72,43,70,45,95,49,69,42,50,27,42,35,31,53,81,53,83,64,54,59,71,50,62,78,70,62,49,51,42,42,48,37,38,40,28,56,24,80,67,34,23,61,77,65,74,50,85,53,75,50,49,25,32,29,70,44,75,56,104,65,39,36,33,31,39,44,57,78,92,73,78,90,77,77,84,85,81,89,84,89,80,80,90,82,86,79,93,80,89,74,89,85,80,88,80,75,85,68,82,82,72,79,66,74,91,56,50,52,32,25,28,42,32,51,61,70,73,63,69,58,50,54,37,23,51,50,23,39,52,37,54,44,69,40,81,68,15,38,37,70,71,56,50,39,55,71,33,44,50,96,69,82,89,68,64,46,82,86,52,72,71,69,100,49,93,70,67,55,38,60,81,54,77,80,65,52,71,55,51,41,54,45,42,57,55,41,61,37,28,39,64,40,36,35,69,72,60,42,51,44,53,61,51,53,42,71,57,71,72,53,45,33,38,39,24,10,64,48,66,66,55,28,44,61,46,46,51,53,36,38,49,48,72,51,48,53,35,33,51,73,57,82,49,48,77,73,56,90,58,100,47,45,87,36,21,48,82,57,46,30,65,77,68,48,43,71,71,44,46,52,51,47,50,48,27,68,64,49,59,56,57,55,76,69,54,42,54,48,44,50,50,49,47,58,49,37,48,47,52,52,63,70,67,32,46,30,44,31,22,26,22,64,48,48,62,36,78,92,44,68,90,58,71,28,31,35,34,37,32,37,50,28,34,60,24,48,44,52,39,55,37,27,49,43,40,32,32,23,59,28,42,36,40,21,40,69,84,60,57,68,82,92,66,20,51,59,55,50,43,39,76,71,60,56,72,63,48,70,70,38,69,46,73,66,41,21,48,79,62,43,46,62,51,15,49,76,79,49,76,53,58,54,43,72,69,40,48,62,83,80,28,43,71,91,76,43,72,63,50,64,79,82,61,81,81,80,49,83,40,84,92,41,54,44,38,37,40,56,37,92,40,65,54,41,58,22,71,60,52,74,30,41,24,24,68,54,52,37,54,49,50,39,54,51,52,56,50,42,47,73,32,31,41,50,40,78,38,37,33,39,35,24,87,27,70,31,31,36,52,49,37,53,52,45,32,48,73,67,44,99,61,66,42,72,57,52,70,52,37,51,62,39,39,47,76,77,44,56,92,50,72,29,42,33,30,38,37,46,62,44,51,44,54,84,82,58,63,66,63,79,72,70,42,72,42,54,49,50,53,55,63,66,26,27,24,40,27,42,38,40,33,33,22,60,84,38,43,46,75,39,70,68,46,31,52,49,54,46,51,31,47,80,66,61,20,29,23,29,79,52,82,94,59,66,40,72,53,84,79,84,79,82,79,75,97,60,72,67,68,73,40,74,94,53,34,68,59,58,71,70,68,70,82,74,88,86,78,81,81,83,88,74,84,90,84,83,86,82,86,84,86,79,90,82,85,84,84,83,87,79,88,82,88,86,80,88,80,84,88,82,81,85,86,82,88,84,91,88,87,85,90,87,83,87,86,91,85,84,90,89,88,90,86,89,88,86,89,84,86,87,87,81,89,85,82,88,81,82,88,80,92,78,85,82,90,81,90,85,90,87,84,89,90,88,82,90,82,90,90,81,89,84,87,86,85,84,86,89,84,82,87,132

Organism: NCBI:txid259834

Sequence (1279 aa):
MSMMSPITSQLIESRLRSALWGMFSGDALAAPTHWYYGGFPQIQSDYGRGGIKGYTPPVTNLPGSILNKSDPNGGGRLSSGSIGGKSITIIGDVINHGKLEYWNPNKSIHYHATLQAGENTLEMQLARVLMKSIVANNGMFNEDHFRKAYVKFMTTEGSHNDTYGSTCHRMFFANMIFHKKDPKDCPDNDGHNVDAIDGLVLPSITALAETARRLSNVEDNDSFELSEECRRSIQQATARTATVTRSSNLLEKVSEIWANLISAALILPTNTDRGDHDMEQPLNEVARQLGIRNPIPNDKDRMSACYLAQSLPPTLDMLRKYTRASYLNSETEGIWKALINNANIGARCVDSNKWFCNAVGAGGGGSHLVHHLVRSRSSQVQLHPESPLGDTVLECYNCASKNCFVLGFVPANASSVVVLLCRVCVETVPALKDMDWELSQWHPLVQDRKFLPWLVKVPSDKLQIRAREISQDQINKLEELWKTESDATFADLDRPDAIDETELSPTLLHYEDGYHYQNVLAPLVKMEADYDKQMKESLAEESISVRWEKSLTGRNVATFTFSGRHSAELSRVVVGDELRIKLGTGAEFLHGSPWEGVGYIKNIIDGEVELELKPSVAAGGHKGGGGARRNGKKGGGGGDGNAKARQKVPEQITDDYVVSFIWKSTSFDRMQNALKTFAIDDTSVTGYIYHKLLGHPVEEQLIANPKLPDSDDFTAPGLPPLNESQVQAVAAVLQRPMSKTVTCATLVYHLTRQNMGQVLVTAPSNVAVDQLTEKIAATGLRVVRLASKTREATSSSVDHLCLHIMTPLAAGDEFNKLQCLKNEVGELTERDQKKYMALRNRTEREILQAADVICCTCVGAGDPRLKNFRFRQVVIDEATQAIEAEALIPLSMGAKQIVFVAAAKAGLTQSMFERLVLIGIRPIRLQVQYRMHPILSEFPSNMFYEGSLQNGVTESDRQLRHMPGYTGKDEFPWPIKSKPMFFWSIAGMEEISASGTSYLNRTEASYVEKIVTHLLKMGVEPSQIGCITPYDGQKKYVQEHMRRSGPLAASVYEAIEVNSVDAFQGREKEIILVSCVRSSETQGIGFLSDPRRLNVALTRARLGLVLLGNPRVLSKNPLWAALLLHFKEHETLVEGPLNNLQQSFMTFARPRRNISSDQRYAFTALARGGWDGRWEDRGQRYRNAPGFENGGGGRHGRRKGRQSDSRFDPCYDYTYNDAGGAGVPLPSFAPLPDYAHGDEGSVGGSVYTNGSQWSRGGGYYSNDMRSQADSASVTSSRY

Mean predicted aligned error: 21.61 Å

=== Feature glossary ===
Key to the feature types in this record:

— What the protein is —

Primary structure: the covalent order of the twenty standard amino acids along the backbone. Two proteins with the same sequence will (almost always) fold to the same structure; two with 30% identity often share a fold but not the details.

Database cross-references. InterPro integrates a dozen domain/family signature databases into unified entries with residue-range hits. GO terms attach function/process/location labels with evidence codes. CATH codes position the fold in a four-level structural taxonomy. Organism is the NCBI-taxonomy species name.

— Where its atoms are —

The mmCIF block holds the 3D Cartesian coordinates of each backbone atom (N, Cα, C, O) in ångströms. mmCIF is the PDB's canonical archive format — a tagged-loop text representation of the atomic model.

Six rendered views show the 3D structure from the faces of a cube — i.e. along ±x, ±y, ±z. Rendering representation is drawn randomly per protein from cartoon (secondary-structure ribbons), sticks (backbone bonds), or molecular surface; coloring is either N→C rainbow (blue at the N-terminus through red at the C-terminus) or one color per chain.

— Local backbone conformation —

DSSP 8-state secondary structure assigns each residue one of H (α-helix), G (3₁₀-helix), I (π-helix), E (extended β-strand), B (isolated β-bridge), T (hydrogen-bonded turn), S (bend), or '-' (coil). The assignment is computed from backbone hydrogen-bond geometry via the Kabsch–Sander algorithm.

P-SEA three-state annotation labels each residue as helix, strand, or coil based purely on the geometry of the Cα trace. It serves as a fallback when the full backbone (and thus DSSP) is unavailable.

The φ/ψ torsion pair specifies the backbone conformation at each residue. φ rotates about the N–Cα bond, ψ about the Cα–C bond. Steric clashes forbid most of the (φ, ψ) plane — the allowed regions (α-helix basin, β-sheet basin, left-handed helix) are the Ramachandran-allowed regions.

— Global shape and packing —

The geometric summary reports three shape descriptors. Rg (radius of gyration) measures how spread out the Cα atoms are about their centre of mass; compact globular proteins have small Rg, elongated or unfolded ones large. Cα contacts (<8 Å, |i−j|>4) count long-range residue pairs in spatial proximity — high for tightly packed folds, near zero for rods or random coil. The bounding-box extents give the protein's footprint along x, y, z in Å.

Accessible surface area quantifies burial. A residue with SASA near zero is packed into the hydrophobic core; one with SASA >100 Å² sits on the surface. Computed here via the Shrake–Rupley numerical algorithm with a 1.4 Å probe.

Plot images: a contact map (which residues are close in 3D, as an N×N binary image), a Ramachandran scatter (backbone torsion angles, revealing secondary-structure composition at a glance), and — for AlphaFold structures — a PAE heatmap (pairwise prediction confidence).

— Structural neighborhood —

The Foldseek 3Di string encodes local tertiary geometry as a 20-letter alphabet — one character per residue — derived from the relative positions of nearby Cα atoms. Unlike the amino-acid sequence, 3Di is a direct function of the 3D structure, so two proteins with the same fold have similar 3Di strings even at low sequence identity.

Nearest PDB neighbors are the top structural matches found by Foldseek when searching this structure against the entire Protein Data Bank. Each hit reports a TM-score (0 to 1; >0.5 almost always implies the same fold) and an E-value. These are *structural* homologs — they may share no detectable sequence similarity.

— Confidence and disorder —

For AlphaFold models, the B-factor field carries pLDDT — the model's own estimate of local accuracy on a 0–100 scale. Regions with pLDDT<50 should be treated as essentially unmodeled; they often correspond to intrinsically disordered segments.

B-factor (Debye–Waller factor) reflects atomic displacement in the crystal lattice. It is an experimental observable (units Å²), not a prediction; low values mean the atom is pinned down, high values mean it moves or is heterogeneous across the crystal.

Predicted aligned error is AlphaFold's pairwise confidence. Unlike pLDDT (per-residue), PAE is per-residue-pair and captures whether two parts of the structure are correctly placed relative to each other. Units are ångströms of expected positional error.